Protein AF-0000000085049656 (afdb_homodimer)

Organism: Asticcacaulis excentricus (strain ATCC 15261 / DSM 4724 / KCTC 12464 / NCIMB 9791 / VKM B-1370 / CB 48) (NCBI:txid573065)

InterPro domains:
  IPR008928 Six-hairpin glycosidase superfamily [SSF48208] (228-615)
  IPR011613 GH15-like domain [PF00723] (245-608)
  IPR012341 Six-hairpin glycosidase-like superfamily [G3DSA:1.50.10.10] (244-614)
  IPR045582 Trehalase-like, N-terminal domain [PF19291] (28-179)

Foldseek 3Di:
DDDPPDPPPPPLPLPDPPPDDFLDAQLWAWAFALQWIFTAHQQGKTQFIAPPGLQHWTQQPQQQFLHHPPDPPGASIWDKAWVQWDDKGWADDPLASWIWMWTAHPVGWIKIKTKHFFWADDPNDTDGFSKIKIKIATDDDWIKIWTEDFTPEDNQPGTFDWDDDQFKIWGDYDVAIKMKGKPPGPVRHVVRDIDTDPGMMMIMIGHPDDDPDDRNVVSVVSVVRRRVVSNVVLVQWAAFPPPRRLLSLLLVVQSRQANQVQLAGFQFSDFQFAQDPLLQNTGGRNWHFLVLVLLSLVLRVNGVPCVSLQSNLSNLVLLLVVCPLHDRARIAGSVSHLDFDKDFDPSGCGRNSRDTTIGGHPSSVWDQLLSLLSSQVSQLVLLPDPPDPDRDDVVNLVSNVSSLVSLLVPQQPWTCYPVRADPDTFNFLLSLLSSLLSLQSSLVSCVSNVNNVSNVVSVVSSVVSLVQQCVFQQPEPPREGARGGNDHFDFLSSLCCVVSVSDALPDPRLVSNLVVQCVQADDVLAGAGGQDQGPRGGDQWGFLLSSLSNLLSCVSNVNLVSSVVSLVVLQVLARPHSAAAGTAGPVPRRGTHHPRGSSNSSSNSVSSVSNGDHPVVPD/DPDPPDPPPPPLPLPDQPPDDFLDAQLWAWAFALQWIFTAHQQGKTQFIAPPGLQHWTQQPQQQFLHHPPDPPGASIWDKAWVQWDDKGWADDPLASWIWMWTAHPVGWIKIKTKHFFWADDPNDTDGFSKIKIKIATDDDWIKIWTEDFTPEDNQPGTFDWDDDQFKIWGDYDVAIKMKGKPPGVVRHVVRDIDTDPGMMMIMIGHPDDDPDDRNVVRVVSVVRRRVVSNVVLVQWAAFPPPRRLLSLLLVVQSRQANQVQLAGFQFSDFQFFQDPLLQNTGGRNWHFLVLVLLSLVLRVNGVPCVSLQSNLSNLVLLLVVCPLHDRARIAGSVSHLDFDKDFDPSGCGRNSRDTTIGGHPSSVWDQLLSLLSSQVSQLVLLPDPVDPDRDDVVNLVSNVSSLVSLLVPQQPWTCYPVRAPPDTFNFLSSLLSSLLSLQSSLVSCVSNVNNVSNVVSVVSSVVSLVQQCVFQQPEPPREGARGGNDHFDFLSSLCCVVSVSDALPDPRLVRNLVVQCVQADDVLAGAGGQDQGPRGGDQWGFLLSSLSNLLSCVSNVNLVSSVVSLVVLQVLARPHSAAAGTAGPVPGRGTHHPRGSSNSSSNSVSSVSNGDHPVVPD

Sequence (1238 aa):
MPDQSSLVPVTATISAPRSGPLSHTLDLGLIGNGTVSALIDDRGNWVWACIPRFDGDPVFSNLLSGVAATEAKAQGVWAIDLIGLARAEQAYERNSAVLRTVLTDEKGAQLEILDFCPRFRHHERQYRPVAFCRLLRPLSGAPRIRVRLRPMRDYGTERAPHSFGSNHIRFMGIDTDLRLTTNCPVSHLLNERTFRVEEALAFFLGPDEPFSTGILQGVRDMYEQTDAYWKRWVRTLSLPLEWQEATIRAAIALKLCVYEETGAIVAAMTTSIPEAPDSGRNWDYRYCWIRDAYYVVQALTRLGAVDILENYLKYLRNIVDQAGEGPIQPVYGIGFGPELPETEATALAGYGGMGPVRVGNLAYIQRQHDVYGQIVLSSVHAFFDQRLLQPGTESDFRALERMGERALEVFDKPDAGLWEYRTLSNIHTYSALMCWAACDRLENAALALGLTHRAEVWRGHARTIRAAIESRAFCGEGGSFSACFDHAQLDASLLQMIDLRFITPDDPRHLATLAAVEAGLRRGEHMLRYAVPDDFGEPETAFNFCTFWLIEALHHAGRSDEARTLFEGMLKRRTAAGLLSEDTAYDDGQLWGNYPQTYSLVGIINCAGLLSRPWRDVRMPDQSSLVPVTATISAPRSGPLSHTLDLGLIGNGTVSALIDDRGNWVWACIPRFDGDPVFSNLLSGVAATEAKAQGVWAIDLIGLARAEQAYERNSAVLRTVLTDEKGAQLEILDFCPRFRHHERQYRPVAFCRLLRPLSGAPRIRVRLRPMRDYGTERAPHSFGSNHIRFMGIDTDLRLTTNCPVSHLLNERTFRVEEALAFFLGPDEPFSTGILQGVRDMYEQTDAYWKRWVRTLSLPLEWQEATIRAAIALKLCVYEETGAIVAAMTTSIPEAPDSGRNWDYRYCWIRDAYYVVQALTRLGAVDILENYLKYLRNIVDQAGEGPIQPVYGIGFGPELPETEATALAGYGGMGPVRVGNLAYIQRQHDVYGQIVLSSVHAFFDQRLLQPGTESDFRALERMGERALEVFDKPDAGLWEYRTLSNIHTYSALMCWAACDRLENAALALGLTHRAEVWRGHARTIRAAIESRAFCGEGGSFSACFDHAQLDASLLQMIDLRFITPDDPRHLATLAAVEAGLRRGEHMLRYAVPDDFGEPETAFNFCTFWLIEALHHAGRSDEARTLFEGMLKRRTAAGLLSEDTAYDDGQLWGNYPQTYSLVGIINCAGLLSRPWRDVR

Secondary structure (DSSP, 8-state):
-------------------SPPS--S--EEEE-SS-EEEE-TTS-EEEEEESSTTSEEEE-GGGTSS-TTSTT--S-EEEEETTEEEEEEEEPTTSS-EEEEEEETTS-EEEEEEE---EEETTEEE--S-EEEEEEEEES--EEEEEE--EETTTTEEPPEEE-SSEEEE--SS--EEEEESS-HHHHHTT--EE--S-EEEEEESSS--SS-HHHHHHHHHHHHHHHHHHHHTTS---SS-HHHHHHHHHHHHHTEETTTTEE-SBS-B---SSTT-----B--SEEHHHHHHHHHHHHHTT-HHHHHHHHHHHHHHHHHHTTSPPPSEE-TTS------EE-TT---BTTB---EES-GGGGS--THHHHHHHHHHHGGGT-TTSSS---HHHHHHHHHHHHHHHHHTTS-B-TTTT-SS--B-BHHHHHHHHHHHHHHHHHHHHTT-HHHHHHHHHHHHHHHHHHHHHT--STTS---SBTTB----GGGGGGTTTTSS-TT-HHHHHHHHHHHHHHEETTEE-S--S-BTTBS--EEEHHHHHHHHHHHHHTT-HHHHHHHHHHHHHTS-TTS---SEEETTT--EESSSSBHHHHHHHHHHHHHHSPPGGGT-/-------------------SPPS--S--EEEE-SS-EEEE-TTS-EEEEEESSTTSEEEE-GGGTSS-TTSTT--S-EEEEETTEEEEEEEEPTTSS-EEEEEEETTS-EEEEEEE---EEETTEEE--S-EEEEEEEEES--EEEEEE--EETTTTEEPPEEE-SSEEEE--SS--EEEEESS-HHHHHTT-EEE--S-EEEEEESSS--SS-HHHHHHHHHHHHHHHHHHHHTTS---SS-HHHHHHHHHHHHHTEETTTTEE-SBS-B---SSTT-----B--SEEHHHHHHHHHHHHHTT-HHHHHHHHHHHHHHHHHHTTSPPPSEE-TTS------EE-TT---BTTB---EES-GGGGS--THHHHHHHHHHHGGGT-TTSSS---HHHHHHHHHHHHHHHHHTTS-B-TTTT-SS--B-BHHHHHHHHHHHHHHHHHHHHTT-HHHHHHHHHHHHHHHHHHHHHT--STTS---SBTTB----GGGGGGTTTTSS-TT-HHHHHHHHHHHHHHEETTEE-S--S-BTTBS--EEEHHHHHHHHHHHHHTT-HHHHHHHHHHHHHTS-TTS---SEEETTT--EESSSSBHHHHHHHHHHHHHHSPPGGGT-

Nearest PDB structures (foldseek):
  4rhh-assembly1_B  TM=5.481E-01  e=5.666E-09  Geobacillus stearothermophilus
  8iwd-assembly1_A  TM=5.176E-01  e=1.170E-08  Aspergillus niger
  8iwf-assembly1_A  TM=5.159E-01  e=8.905E-08  Aspergillus niger
  4c1p-assembly1_A  TM=5.338E-01  e=4.986E-08  Parageobacillus thermoglucosidasius
  8qme-assembly1_B  TM=5.327E-01  e=5.764E-08  Geobacillus stearothermophilus

Solvent-accessible surface area (backbone atoms only — not comparable to full-atom values): 61835 Å² total; per-residue (Å²): 132,84,81,77,78,76,76,75,75,79,73,74,75,77,74,75,86,73,86,63,82,60,42,62,75,83,50,42,38,71,29,33,42,23,35,27,44,37,33,24,38,65,73,51,34,31,26,34,29,25,45,73,29,60,68,40,45,27,28,19,34,17,59,30,46,40,43,31,80,86,42,87,82,44,53,11,29,43,35,64,43,53,64,57,65,64,45,63,47,62,46,59,44,85,64,34,54,38,37,37,31,39,40,26,26,75,85,61,22,21,38,36,37,40,37,33,24,47,29,37,81,49,93,93,33,81,43,39,58,62,40,41,37,41,40,37,36,60,74,33,74,64,35,37,34,28,40,45,76,37,47,18,23,73,45,48,62,40,72,35,55,69,51,72,57,85,40,31,40,36,34,48,44,85,90,51,56,38,18,36,40,34,77,51,64,44,67,37,48,79,64,47,39,74,47,71,41,87,58,70,38,27,40,39,41,20,55,82,59,85,74,91,55,60,54,58,59,47,51,49,51,39,48,53,41,26,46,50,39,32,36,56,53,51,34,30,41,53,73,45,60,40,63,44,67,59,37,50,47,28,50,54,52,50,54,47,36,25,36,60,91,45,23,28,29,32,43,16,68,29,54,10,30,34,44,38,92,79,51,61,51,22,56,35,30,37,29,21,31,48,60,58,37,35,51,45,42,52,44,38,42,69,23,26,42,47,68,59,42,54,37,30,50,53,31,48,52,52,52,52,60,70,36,60,92,50,78,69,52,37,33,31,39,55,85,68,38,67,77,37,71,64,45,69,38,80,61,22,38,6,41,56,48,36,38,59,25,34,43,39,37,66,58,30,78,42,49,31,55,32,43,35,11,35,54,38,58,63,50,44,52,35,53,65,45,84,52,48,94,70,59,54,45,71,69,56,49,55,58,45,45,52,39,34,51,49,16,69,72,42,37,85,43,63,25,28,48,98,80,57,44,87,84,52,68,43,35,33,35,60,29,27,49,25,16,26,43,18,22,47,37,49,17,50,40,23,51,67,71,67,34,59,68,59,17,52,51,27,45,52,52,19,51,52,45,48,52,48,46,61,65,33,15,53,58,19,77,86,58,7,60,16,41,22,52,80,42,71,40,72,38,47,64,68,59,47,39,49,81,65,63,74,46,53,62,84,36,65,50,50,51,32,28,51,51,50,43,48,71,66,29,46,51,90,86,36,19,27,55,47,64,70,64,51,101,74,44,64,75,74,39,21,38,40,41,38,28,38,44,48,32,50,46,32,38,58,64,70,40,44,69,62,20,51,53,48,49,54,52,55,61,67,62,32,34,89,66,54,44,40,30,37,17,31,26,73,88,79,58,49,73,21,25,31,40,55,15,44,58,30,37,33,30,50,42,50,46,35,56,71,70,32,58,63,59,70,79,66,95,130,82,80,79,78,78,79,75,74,78,72,73,76,78,72,76,86,73,85,66,83,61,42,62,73,82,51,42,37,71,31,33,40,22,35,28,43,38,34,23,39,65,71,51,33,32,25,35,29,25,45,71,29,59,68,40,46,26,28,19,34,18,57,30,46,39,44,30,80,88,42,88,82,44,52,10,30,44,34,65,44,54,63,58,62,66,45,61,45,63,45,62,44,85,64,35,55,39,36,37,29,41,40,26,26,74,87,62,24,20,37,37,38,40,37,34,23,48,29,36,80,50,93,94,34,82,42,40,60,61,39,42,36,40,41,38,36,60,75,33,74,66,35,36,35,27,40,46,78,36,49,20,22,72,45,49,62,40,72,35,53,68,51,71,59,84,41,34,40,36,35,50,44,86,89,52,56,38,18,36,40,34,77,52,62,44,67,38,48,78,64,47,38,75,46,71,40,86,56,70,38,25,40,38,41,18,55,81,60,85,74,92,53,60,56,58,60,47,49,51,50,39,48,54,42,24,46,48,39,31,38,54,54,51,34,30,42,52,72,45,58,39,63,45,67,59,36,50,48,27,50,54,51,51,53,47,37,25,37,59,90,44,23,28,31,34,40,15,67,28,53,9,29,32,44,39,91,80,50,61,52,22,55,35,31,37,29,21,32,48,61,57,37,36,51,43,42,53,44,39,42,70,25,27,43,48,67,59,43,54,35,28,50,52,31,48,52,50,53,52,60,71,35,60,90,51,77,70,52,38,33,33,40,55,86,67,40,66,77,36,72,64,45,70,39,80,61,22,38,6,40,56,48,35,38,59,26,34,43,40,38,67,60,31,79,43,50,32,56,32,44,36,11,34,54,39,58,62,51,42,51,36,54,66,44,84,52,48,94,70,58,54,45,71,67,55,48,55,58,46,47,54,39,34,51,49,18,68,71,41,35,86,42,64,26,26,48,96,82,56,44,87,86,52,69,44,34,32,36,58,28,28,50,25,16,26,42,17,20,48,37,47,18,49,40,24,50,66,71,67,34,59,68,58,17,51,52,24,44,51,53,19,51,53,47,47,52,49,46,61,65,32,16,51,58,18,77,86,56,6,59,16,42,23,51,80,42,71,42,71,38,47,65,68,59,48,38,48,82,64,62,72,46,54,60,83,35,65,51,49,52,32,27,52,51,51,43,47,72,66,28,46,52,90,86,36,18,26,56,47,64,69,62,51,101,73,44,65,73,72,37,20,37,40,39,39,27,37,44,48,32,50,47,32,38,56,63,69,40,43,70,61,19,50,52,48,48,54,52,54,61,68,62,31,33,90,64,55,45,40,30,38,18,30,26,75,89,79,56,49,72,22,25,32,41,56,13,43,58,30,36,30,31,51,43,50,46,35,57,70,69,31,60,64,61,71,79,65,95

Radius of gyration: 33.69 Å; Cα contacts (8 Å, |Δi|>4): 2872; chains: 2; bounding box: 72×107×88 Å

Structure (mmCIF, N/CA/C/O backbone):
data_AF-0000000085049656-model_v1
#
loop_
_entity.id
_entity.type
_entity.pdbx_description
1 polymer 'Glycoside hydrolase 15-related protein'
#
loop_
_atom_site.group_PDB
_atom_site.id
_atom_site.type_symbol
_atom_site.label_atom_id
_atom_site.label_alt_id
_atom_site.label_comp_id
_atom_site.label_asym_id
_atom_site.label_entity_id
_atom_site.label_seq_id
_atom_site.pdbx_PDB_ins_code
_atom_site.Cartn_x
_atom_site.Cartn_y
_atom_site.Cartn_z
_atom_site.occupancy
_atom_site.B_iso_or_equiv
_atom_site.auth_seq_id
_atom_site.auth_comp_id
_atom_site.auth_asym_id
_atom_site.auth_atom_id
_atom_site.pdbx_PDB_model_num
ATOM 1 N N . MET A 1 1 ? 35.531 50.719 27.312 1 26.72 1 MET A N 1
ATOM 2 C CA . MET A 1 1 ? 34.281 50.656 28.078 1 26.72 1 MET A CA 1
ATOM 3 C C . MET A 1 1 ? 33.094 50.312 27.156 1 26.72 1 MET A C 1
ATOM 5 O O . MET A 1 1 ? 32.688 51.156 26.344 1 26.72 1 MET A O 1
ATOM 9 N N . PRO A 1 2 ? 32.938 49.062 26.703 1 30.05 2 PRO A N 1
ATOM 10 C CA . PRO A 1 2 ? 32.125 48.625 25.578 1 30.05 2 PRO A CA 1
ATOM 11 C C . PRO A 1 2 ? 30.625 48.938 25.797 1 30.05 2 PRO A C 1
ATOM 13 O O . PRO A 1 2 ? 30.172 49.031 26.938 1 30.05 2 PRO A O 1
ATOM 16 N N . ASP A 1 3 ? 30.047 49.75 24.906 1 27.59 3 ASP A N 1
ATOM 17 C CA . ASP A 1 3 ? 28.703 50.344 24.844 1 27.59 3 ASP A CA 1
ATOM 18 C C . ASP A 1 3 ? 27.625 49.25 24.984 1 27.59 3 ASP A C 1
ATOM 20 O O . ASP A 1 3 ? 27.703 48.219 24.328 1 27.59 3 ASP A O 1
ATOM 24 N N . GLN A 1 4 ? 27.031 49.062 26.188 1 26.34 4 GLN A N 1
ATOM 25 C CA . GLN A 1 4 ? 25.984 48.219 26.719 1 26.34 4 GLN A CA 1
ATOM 26 C C . GLN A 1 4 ? 24.719 48.312 25.875 1 26.34 4 GLN A C 1
ATOM 28 O O . GLN A 1 4 ? 24.031 49.344 25.922 1 26.34 4 GLN A O 1
ATOM 33 N N . SER A 1 5 ? 24.766 47.906 24.609 1 27.94 5 SER A N 1
ATOM 34 C CA . SER A 1 5 ? 23.625 47.969 23.703 1 27.94 5 SER A CA 1
ATOM 35 C C . SER A 1 5 ? 22.344 47.469 24.359 1 27.94 5 SER A C 1
ATOM 37 O O . SER A 1 5 ? 22.359 46.438 25.031 1 27.94 5 SER A O 1
ATOM 39 N N . SER A 1 6 ? 21.406 48.375 24.703 1 27.97 6 SER A N 1
ATOM 40 C CA . SER A 1 6 ? 20.109 48.375 25.391 1 27.97 6 SER A CA 1
ATOM 41 C C . SER A 1 6 ? 19.172 47.344 24.797 1 27.97 6 SER A C 1
ATOM 43 O O . SER A 1 6 ? 18.938 47.312 23.594 1 27.97 6 SER A O 1
ATOM 45 N N . LEU A 1 7 ? 19.125 46.156 25.234 1 26.3 7 LEU A N 1
ATOM 46 C CA . LEU A 1 7 ? 18.125 45.125 24.938 1 26.3 7 LEU A CA 1
ATOM 47 C C . LEU A 1 7 ? 16.719 45.719 25.062 1 26.3 7 LEU A C 1
ATOM 49 O O . LEU A 1 7 ? 16.359 46.25 26.109 1 26.3 7 LEU A O 1
ATOM 53 N N . VAL A 1 8 ? 16.219 46.25 23.984 1 33.16 8 VAL A N 1
ATOM 54 C CA . VAL A 1 8 ? 14.859 46.75 23.906 1 33.16 8 VAL A CA 1
ATOM 55 C C . VAL A 1 8 ? 13.891 45.781 24.531 1 33.16 8 VAL A C 1
ATOM 57 O O . VAL A 1 8 ? 13.844 44.594 24.156 1 33.16 8 VAL A O 1
ATOM 60 N N . PRO A 1 9 ? 13.508 46.062 25.781 1 29.67 9 PRO A N 1
ATOM 61 C CA . PRO A 1 9 ? 12.508 45.188 26.406 1 29.67 9 PRO A CA 1
ATOM 62 C C . PRO A 1 9 ? 11.258 45 25.547 1 29.67 9 PRO A C 1
ATOM 64 O O . PRO A 1 9 ? 10.742 45.969 25 1 29.67 9 PRO A O 1
ATOM 67 N N . VAL A 1 10 ? 11.023 43.969 24.828 1 35.69 10 VAL A N 1
ATOM 68 C CA . VAL A 1 10 ? 9.781 43.688 24.109 1 35.69 10 VAL A CA 1
ATOM 69 C C . VAL A 1 10 ? 8.609 43.688 25.094 1 35.69 10 VAL A C 1
ATOM 71 O O . VAL A 1 10 ? 8.523 42.844 25.984 1 35.69 10 VAL A O 1
ATOM 74 N N . THR A 1 11 ? 8.258 44.938 25.547 1 30.41 11 THR A N 1
ATOM 75 C CA . THR A 1 11 ? 7.031 45.031 26.328 1 30.41 11 THR A CA 1
ATOM 76 C C . THR A 1 11 ? 5.859 44.375 25.594 1 30.41 11 THR A C 1
ATOM 78 O O . THR A 1 11 ? 5.5 44.812 24.5 1 30.41 11 THR A O 1
ATOM 81 N N . ALA A 1 12 ? 5.566 43.188 25.797 1 38.41 12 ALA A N 1
ATOM 82 C CA . ALA A 1 12 ? 4.336 42.531 25.359 1 38.41 12 ALA A CA 1
ATOM 83 C C . ALA A 1 12 ? 3.107 43.281 25.859 1 38.41 12 ALA A C 1
ATOM 85 O O . ALA A 1 12 ? 2.846 43.344 27.062 1 38.41 12 ALA A O 1
ATOM 86 N N . THR A 1 13 ? 2.822 44.406 25.25 1 31.75 13 THR A N 1
ATOM 87 C CA . THR A 1 13 ? 1.528 45 25.562 1 31.75 13 THR A CA 1
ATOM 88 C C . THR A 1 13 ? 0.443 43.938 25.625 1 31.75 13 THR A C 1
ATOM 90 O O . THR A 1 13 ? 0.224 43.219 24.641 1 31.75 13 THR A O 1
ATOM 93 N N . ILE A 1 14 ? 0.17 43.469 26.781 1 35.16 14 ILE A N 1
ATOM 94 C CA . ILE A 1 14 ? -0.945 42.594 27.125 1 35.16 14 ILE A CA 1
ATOM 95 C C . ILE A 1 14 ? -2.256 43.219 26.641 1 35.16 14 ILE A C 1
ATOM 97 O O . ILE A 1 14 ? -2.68 44.25 27.141 1 35.16 14 ILE A O 1
ATOM 101 N N . SER A 1 15 ? -2.59 43.219 25.375 1 33.72 15 SER A N 1
ATOM 102 C CA . SER A 1 15 ? -3.902 43.688 24.969 1 33.72 15 SER A CA 1
ATOM 103 C C . SER A 1 15 ? -5.016 43.062 25.781 1 33.72 15 SER A C 1
ATOM 105 O O . SER A 1 15 ? -4.848 41.938 26.281 1 33.72 15 SER A O 1
ATOM 107 N N . ALA A 1 16 ? -6.117 43.781 26.188 1 39.69 16 ALA A N 1
ATOM 108 C CA . ALA A 1 16 ? -7.34 43.5 26.938 1 39.69 16 ALA A CA 1
ATOM 109 C C . ALA A 1 16 ? -8.008 42.219 26.438 1 39.69 16 ALA A C 1
ATOM 111 O O . ALA A 1 16 ? -8.047 41.969 25.234 1 39.69 16 ALA A O 1
ATOM 112 N N . PRO A 1 17 ? -8.391 41.312 27.359 1 40.69 17 PRO A N 1
ATOM 113 C CA . PRO A 1 17 ? -9.148 40.125 27.016 1 40.69 17 PRO A CA 1
ATOM 114 C C . PRO A 1 17 ? -10.383 40.438 26.172 1 40.69 17 PRO A C 1
ATOM 116 O O . PRO A 1 17 ? -11.227 41.25 26.562 1 40.69 17 PRO A O 1
ATOM 119 N N . ARG A 1 18 ? -10.414 40.531 24.891 1 45.34 18 ARG A N 1
ATOM 120 C CA . ARG A 1 18 ? -11.586 40.812 24.062 1 45.34 18 ARG A CA 1
ATOM 121 C C . ARG A 1 18 ? -12.664 39.75 24.25 1 45.34 18 ARG A C 1
ATOM 123 O O . ARG A 1 18 ? -12.383 38.562 24.156 1 45.34 18 ARG A O 1
ATOM 130 N N . SER A 1 19 ? -13.633 39.938 25.031 1 46.5 19 SER A N 1
ATOM 131 C CA . SER A 1 19 ? -14.828 39.156 25.359 1 46.5 19 SER A CA 1
ATOM 132 C C . SER A 1 19 ? -15.617 38.812 24.094 1 46.5 19 SER A C 1
ATOM 134 O O . SER A 1 19 ? -16.688 38.219 24.172 1 46.5 19 SER A O 1
ATOM 136 N N . GLY A 1 20 ? -15.312 39.25 22.938 1 51.38 20 GLY A N 1
ATOM 137 C CA . GLY A 1 20 ? -16.25 38.969 21.859 1 51.38 20 GLY A CA 1
ATOM 138 C C . GLY A 1 20 ? -16.016 37.656 21.156 1 51.38 20 GLY A C 1
ATOM 139 O O . GLY A 1 20 ? -14.984 37 21.359 1 51.38 20 GLY A O 1
ATOM 140 N N . PRO A 1 21 ? -17.125 37.125 20.469 1 64.38 21 PRO A N 1
ATOM 141 C CA . PRO A 1 21 ? -17.016 35.875 19.734 1 64.38 21 PRO A CA 1
ATOM 142 C C . PRO A 1 21 ? -15.93 35.906 18.656 1 64.38 21 PRO A C 1
ATOM 144 O O . PRO A 1 21 ? -15.633 36.969 18.094 1 64.38 21 PRO A O 1
ATOM 147 N N . LEU A 1 22 ? -15.094 34.844 18.609 1 73.12 22 LEU A N 1
ATOM 148 C CA . LEU A 1 22 ? -14.055 34.688 17.594 1 73.12 22 LEU A CA 1
ATOM 149 C C . LEU A 1 22 ? -14.641 34.844 16.188 1 73.12 22 LEU A C 1
ATOM 151 O O . LEU A 1 22 ? -15.719 34.312 15.906 1 73.12 22 LEU A O 1
ATOM 155 N N . SER A 1 23 ? -14.016 35.625 15.422 1 78.06 23 SER A N 1
ATOM 156 C CA . SER A 1 23 ? -14.43 35.812 14.039 1 78.06 23 SER A CA 1
ATOM 157 C C . SER A 1 23 ? -14.414 34.5 13.273 1 78.06 23 SER A C 1
ATOM 159 O O . SER A 1 23 ? -15.148 34.344 12.297 1 78.06 23 SER A O 1
ATOM 161 N N . HIS A 1 24 ? -13.57 33.625 13.688 1 84.06 24 HIS A N 1
ATOM 162 C CA . HIS A 1 24 ? -13.414 32.312 13.055 1 84.06 24 HIS A CA 1
ATOM 163 C C . HIS A 1 24 ? -13.219 31.219 14.094 1 84.06 24 HIS A C 1
ATOM 165 O O . HIS A 1 24 ? -12.898 31.5 15.25 1 84.06 24 HIS A O 1
ATOM 171 N N . THR A 1 25 ? -13.547 30 13.648 1 90.19 25 THR A N 1
ATOM 172 C CA . THR A 1 25 ? -13.094 28.812 14.375 1 90.19 25 THR A CA 1
ATOM 173 C C . THR A 1 25 ? -12.156 27.984 13.508 1 90.19 25 THR A C 1
ATOM 175 O O . THR A 1 25 ? -11.984 28.266 12.32 1 90.19 25 THR A O 1
ATOM 178 N N . LEU A 1 26 ? -11.531 27.047 14.125 1 95.75 26 LEU A N 1
ATOM 179 C CA . LEU A 1 26 ? -10.617 26.188 13.383 1 95.75 26 LEU A CA 1
ATOM 180 C C . LEU A 1 26 ? -11.367 25.016 12.758 1 95.75 26 LEU A C 1
ATOM 182 O O . LEU A 1 26 ? -10.75 24.078 12.242 1 95.75 26 LEU A O 1
ATOM 186 N N . ASP A 1 27 ? -12.711 25.078 12.82 1 96.56 27 ASP A N 1
ATOM 187 C CA . ASP A 1 27 ? -13.508 24.109 12.07 1 96.56 27 ASP A CA 1
ATOM 188 C C . ASP A 1 27 ? -13.453 24.391 10.578 1 96.56 27 ASP A C 1
ATOM 190 O O . ASP A 1 27 ? -14.398 24.938 10.008 1 96.56 27 ASP A O 1
ATOM 194 N N . LEU A 1 28 ? -12.352 24.047 10.039 1 98.44 28 LEU A N 1
ATOM 195 C CA . LEU A 1 28 ? -12.039 24.359 8.648 1 98.44 28 LEU A CA 1
ATOM 196 C C . LEU A 1 28 ? -11.688 23.078 7.883 1 98.44 28 LEU A C 1
ATOM 198 O O . LEU A 1 28 ? -10.992 22.203 8.406 1 98.44 28 LEU A O 1
ATOM 202 N N . GLY A 1 29 ? -12.227 22.938 6.652 1 98.69 29 GLY A N 1
ATOM 203 C CA . GLY A 1 29 ? -11.812 21.875 5.754 1 98.69 29 GLY A CA 1
ATOM 204 C C . GLY A 1 29 ? -10.555 22.219 4.973 1 98.69 29 GLY A C 1
ATOM 205 O O . GLY A 1 29 ? -10.359 23.359 4.57 1 98.69 29 GLY A O 1
ATOM 206 N N . LEU A 1 30 ? -9.727 21.219 4.727 1 98.88 30 LEU A N 1
ATOM 207 C CA . LEU A 1 30 ? -8.484 21.391 3.982 1 98.88 30 LEU A CA 1
ATOM 208 C C . LEU A 1 30 ? -8.586 20.75 2.6 1 98.88 30 LEU A C 1
ATOM 210 O O . LEU A 1 30 ? -8.969 19.578 2.475 1 98.88 30 LEU A O 1
ATOM 214 N N . ILE A 1 31 ? -8.328 21.516 1.558 1 98.88 31 ILE A N 1
ATOM 215 C CA . ILE A 1 31 ? -8.109 20.938 0.23 1 98.88 31 ILE A CA 1
ATOM 216 C C . ILE A 1 31 ? -6.699 21.281 -0.251 1 98.88 31 ILE A C 1
ATOM 218 O O . ILE A 1 31 ? -6.047 22.172 0.294 1 98.88 31 ILE A O 1
ATOM 222 N N . GLY A 1 32 ? -6.219 20.516 -1.209 1 98.75 32 GLY A N 1
ATOM 223 C CA . GLY A 1 32 ? -4.887 20.75 -1.746 1 98.75 32 GLY A CA 1
ATOM 224 C C . GLY A 1 32 ? -4.465 19.703 -2.762 1 98.75 32 GLY A C 1
ATOM 225 O O . GLY A 1 32 ? -5.234 18.797 -3.084 1 98.75 32 GLY A O 1
ATOM 226 N N . ASN A 1 33 ? -3.219 19.922 -3.32 1 98.38 33 ASN A N 1
ATOM 227 C CA . ASN A 1 33 ? -2.732 18.984 -4.32 1 98.38 33 ASN A CA 1
ATOM 228 C C . ASN A 1 33 ? -1.222 18.797 -4.223 1 98.38 33 ASN A C 1
ATOM 230 O O . ASN A 1 33 ? -0.591 18.297 -5.16 1 98.38 33 ASN A O 1
ATOM 234 N N . GLY A 1 34 ? -0.638 19.266 -3.064 1 97.69 34 GLY A N 1
ATOM 235 C CA . GLY A 1 34 ? 0.796 19.125 -2.869 1 97.69 34 GLY A CA 1
ATOM 236 C C . GLY A 1 34 ? 1.587 20.312 -3.377 1 97.69 34 GLY A C 1
ATOM 237 O O . GLY A 1 34 ? 2.814 20.344 -3.262 1 97.69 34 GLY A O 1
ATOM 238 N N . THR A 1 35 ? 0.921 21.281 -3.947 1 97.88 35 THR A N 1
ATOM 239 C CA . THR A 1 35 ? 1.514 22.531 -4.418 1 97.88 35 THR A CA 1
ATOM 240 C C . THR A 1 35 ? 0.879 23.734 -3.717 1 97.88 35 THR A C 1
ATOM 242 O O . THR A 1 35 ? 1.583 24.625 -3.242 1 97.88 35 THR A O 1
ATOM 245 N N . VAL A 1 36 ? -0.412 23.688 -3.666 1 98.19 36 VAL A N 1
ATOM 246 C CA . VAL A 1 36 ? -1.188 24.719 -2.979 1 98.19 36 VAL A CA 1
ATOM 247 C C . VAL A 1 36 ? -2.26 24.062 -2.113 1 98.19 36 VAL A C 1
ATOM 249 O O . VAL A 1 36 ? -2.543 22.875 -2.258 1 98.19 36 VAL A O 1
ATOM 252 N N . SER A 1 37 ? -2.805 24.812 -1.235 1 98.56 37 SER A N 1
ATOM 253 C CA . SER A 1 37 ? -3.896 24.359 -0.379 1 98.56 37 SER A CA 1
ATOM 254 C C . SER A 1 37 ? -4.809 25.516 0.009 1 98.56 37 SER A C 1
ATOM 256 O O . SER A 1 37 ? -4.477 26.688 -0.216 1 98.56 37 SER A O 1
ATOM 258 N N . ALA A 1 38 ? -5.949 25.156 0.515 1 98.81 38 ALA A N 1
ATOM 259 C CA . ALA A 1 38 ? -6.883 26.156 1.033 1 98.81 38 ALA A CA 1
ATOM 260 C C . ALA A 1 38 ? -7.648 25.609 2.24 1 98.81 38 ALA A C 1
ATOM 262 O O . ALA A 1 38 ? -7.832 24.406 2.375 1 98.81 38 ALA A O 1
ATOM 263 N N . LEU A 1 39 ? -8.031 26.484 3.076 1 98.88 39 LEU A N 1
ATOM 264 C CA . LEU A 1 39 ? -8.891 26.188 4.215 1 98.88 39 LEU A CA 1
ATOM 265 C C . LEU A 1 39 ? -10.273 26.797 4.031 1 98.88 39 LEU A C 1
ATOM 267 O O . LEU A 1 39 ? -10.383 27.984 3.686 1 98.88 39 LEU A O 1
ATOM 271 N N . ILE A 1 40 ? -11.281 25.969 4.258 1 98.81 40 ILE A N 1
ATOM 272 C CA . ILE A 1 40 ? -12.656 26.344 3.943 1 98.81 40 ILE A CA 1
ATOM 273 C C . ILE A 1 40 ? -13.539 26.141 5.172 1 98.81 40 ILE A C 1
ATOM 275 O O . ILE A 1 40 ? -13.508 25.078 5.797 1 98.81 40 ILE A O 1
ATOM 279 N N . ASP A 1 41 ? -14.359 27.141 5.523 1 98 41 ASP A N 1
ATOM 280 C CA . ASP A 1 41 ? -15.188 27.016 6.715 1 98 41 ASP A CA 1
ATOM 281 C C . ASP A 1 41 ? -16.469 26.219 6.41 1 98 41 ASP A C 1
ATOM 283 O O . ASP A 1 41 ? -16.625 25.688 5.312 1 98 41 ASP A O 1
ATOM 287 N N . ASP A 1 42 ? -17.391 26.062 7.348 1 96.56 42 ASP A N 1
ATOM 288 C CA . ASP A 1 42 ? -18.531 25.156 7.273 1 96.56 42 ASP A CA 1
ATOM 289 C C . ASP A 1 42 ? -19.578 25.656 6.281 1 96.56 42 ASP A C 1
ATOM 291 O O . ASP A 1 42 ? -20.484 24.922 5.891 1 96.56 42 ASP A O 1
ATOM 295 N N . ARG A 1 43 ? -19.422 26.906 5.785 1 96.56 43 ARG A N 1
ATOM 296 C CA . ARG A 1 43 ? -20.359 27.453 4.812 1 96.56 43 ARG A CA 1
ATOM 297 C C . ARG A 1 43 ? -19.75 27.516 3.422 1 96.56 43 ARG A C 1
ATOM 299 O O . ARG A 1 43 ? -20.344 28.047 2.488 1 96.56 43 ARG A O 1
ATOM 306 N N . GLY A 1 44 ? -18.547 27.047 3.35 1 98.06 44 GLY A N 1
ATOM 307 C CA . GLY A 1 44 ? -17.891 27.016 2.053 1 98.06 44 GLY A CA 1
ATOM 308 C C . GLY A 1 44 ? -17.062 28.25 1.767 1 98.06 44 GLY A C 1
ATOM 309 O O . GLY A 1 44 ? -16.641 28.484 0.628 1 98.06 44 GLY A O 1
ATOM 310 N N . ASN A 1 45 ? -16.859 29.125 2.727 1 98.44 45 ASN A N 1
ATOM 311 C CA . ASN A 1 45 ? -16.016 30.312 2.545 1 98.44 45 ASN A CA 1
ATOM 312 C C . ASN A 1 45 ? -14.539 29.953 2.617 1 98.44 45 ASN A C 1
ATOM 314 O O . ASN A 1 45 ? -14.086 29.344 3.588 1 98.44 45 ASN A O 1
ATOM 318 N N . TRP A 1 46 ? -13.812 30.281 1.561 1 98.69 46 TRP A N 1
ATOM 319 C CA . TRP A 1 46 ? -12.359 30.172 1.628 1 98.69 46 TRP A CA 1
ATOM 320 C C . TRP A 1 46 ? -11.773 31.297 2.492 1 98.69 46 TRP A C 1
ATOM 322 O O . TRP A 1 46 ? -11.961 32.469 2.199 1 98.69 46 TRP A O 1
ATOM 332 N N . VAL A 1 47 ? -10.992 30.891 3.529 1 98.62 47 VAL A N 1
ATOM 333 C CA . VAL A 1 47 ? -10.547 31.922 4.461 1 98.62 47 VAL A CA 1
ATOM 334 C C . VAL A 1 47 ? -9.023 31.938 4.527 1 98.62 47 VAL A C 1
ATOM 336 O O . VAL A 1 47 ? -8.43 32.875 5.102 1 98.62 47 VAL A O 1
ATOM 339 N N . TRP A 1 48 ? -8.414 30.969 3.906 1 98.75 48 TRP A N 1
ATOM 340 C CA . TRP A 1 48 ? -6.957 30.922 3.891 1 98.75 48 TRP A CA 1
ATOM 341 C C . TRP A 1 48 ? -6.449 30.172 2.662 1 98.75 48 TRP A C 1
ATOM 343 O O . TRP A 1 48 ? -6.887 29.047 2.391 1 98.75 48 TRP A O 1
ATOM 353 N N . ALA A 1 49 ? -5.555 30.75 1.902 1 98.62 49 ALA A N 1
ATOM 354 C CA . ALA A 1 49 ? -4.84 30.109 0.796 1 98.62 49 ALA A CA 1
ATOM 355 C C . ALA A 1 49 ? -3.619 30.938 0.392 1 98.62 49 ALA A C 1
ATOM 357 O O . ALA A 1 49 ? -3.709 32.156 0.223 1 98.62 49 ALA A O 1
ATOM 358 N N . CYS A 1 50 ? -2.51 30.297 0.242 1 98.12 50 CYS A N 1
ATOM 359 C CA . CYS A 1 50 ? -1.277 30.969 -0.168 1 98.12 50 CYS A CA 1
ATOM 360 C C . CYS A 1 50 ? -0.864 30.531 -1.569 1 98.12 50 CYS A C 1
ATOM 362 O O . CYS A 1 50 ? -1.137 29.406 -1.979 1 98.12 50 CYS A O 1
ATOM 364 N N . ILE A 1 51 ? -0.259 31.406 -2.318 1 96.88 51 ILE A N 1
ATOM 365 C CA . ILE A 1 51 ? 0.327 31.109 -3.621 1 96.88 51 ILE A CA 1
ATOM 366 C C . ILE A 1 51 ? 1.7 31.781 -3.73 1 96.88 51 ILE A C 1
ATOM 368 O O . ILE A 1 51 ? 1.969 32.781 -3.066 1 96.88 51 ILE A O 1
ATOM 372 N N . PRO A 1 52 ? 2.627 31.266 -4.469 1 96.56 52 PRO A N 1
ATOM 373 C CA . PRO A 1 52 ? 2.463 30.078 -5.312 1 96.56 52 PRO A CA 1
ATOM 374 C C . PRO A 1 52 ? 2.666 28.781 -4.547 1 96.56 52 PRO A C 1
ATOM 376 O O . PRO A 1 52 ? 2.469 27.703 -5.102 1 96.56 52 PRO A O 1
ATOM 379 N N . ARG A 1 53 ? 3.102 28.906 -3.301 1 96.56 53 ARG A N 1
ATOM 380 C CA . ARG A 1 53 ? 3.371 27.75 -2.445 1 96.56 53 ARG A CA 1
ATOM 381 C C . ARG A 1 53 ? 2.664 27.891 -1.102 1 96.56 53 ARG A C 1
ATOM 383 O O . ARG A 1 53 ? 1.953 28.875 -0.866 1 96.56 53 ARG A O 1
ATOM 390 N N . PHE A 1 54 ? 2.898 26.922 -0.261 1 97.38 54 PHE A N 1
ATOM 391 C CA . PHE A 1 54 ? 2.312 26.922 1.074 1 97.38 54 PHE A CA 1
ATOM 392 C C . PHE A 1 54 ? 2.785 28.141 1.867 1 97.38 54 PHE A C 1
ATOM 394 O O . PHE A 1 54 ? 2.027 28.703 2.66 1 97.38 54 PHE A O 1
ATOM 401 N N . ASP A 1 55 ? 4.055 28.516 1.634 1 96.38 55 ASP A N 1
ATOM 402 C CA . ASP A 1 55 ? 4.664 29.578 2.41 1 96.38 55 ASP A CA 1
ATOM 403 C C . ASP A 1 55 ? 4.656 30.891 1.632 1 96.38 55 ASP A C 1
ATOM 405 O O . ASP A 1 55 ? 5.426 31.812 1.938 1 96.38 55 ASP A O 1
ATOM 409 N N . GLY A 1 56 ? 3.871 30.969 0.651 1 96.75 56 GLY A N 1
ATOM 410 C CA . GLY A 1 56 ? 3.768 32.188 -0.131 1 96.75 56 GLY A CA 1
ATOM 411 C C . GLY A 1 56 ? 2.787 33.188 0.453 1 96.75 56 GLY A C 1
ATOM 412 O O . GLY A 1 56 ? 2.441 33.125 1.634 1 96.75 56 GLY A O 1
ATOM 413 N N . ASP A 1 57 ? 2.436 34.188 -0.417 1 97.62 57 ASP A N 1
ATOM 414 C CA . ASP A 1 57 ? 1.503 35.25 -0.032 1 97.62 57 ASP A CA 1
ATOM 415 C C . ASP A 1 57 ? 0.082 34.719 0.104 1 97.62 57 ASP A C 1
ATOM 417 O O . ASP A 1 57 ? -0.39 33.969 -0.763 1 97.62 57 ASP A O 1
ATOM 421 N N . PRO A 1 58 ? -0.567 34.969 1.24 1 97.88 58 PRO A N 1
ATOM 422 C CA . PRO A 1 58 ? -1.949 34.5 1.391 1 97.88 58 PRO A CA 1
ATOM 423 C C . PRO A 1 58 ? -2.939 35.312 0.573 1 97.88 58 PRO A C 1
ATOM 425 O O . PRO A 1 58 ? -3.383 36.375 1.021 1 97.88 58 PRO A O 1
ATOM 428 N N . VAL A 1 59 ? -3.314 34.812 -0.528 1 97.88 59 VAL A N 1
ATOM 429 C CA . VAL A 1 59 ? -4.25 35.5 -1.401 1 97.88 59 VAL A CA 1
ATOM 430 C C . VAL A 1 59 ? -5.633 35.531 -0.755 1 97.88 59 VAL A C 1
ATOM 432 O O . VAL A 1 59 ? -6.41 36.469 -0.98 1 97.88 59 VAL A O 1
ATOM 435 N N . PHE A 1 60 ? -6.016 34.531 -0.05 1 98.56 60 PHE A N 1
ATOM 436 C CA . PHE A 1 60 ? -7.148 34.562 0.869 1 98.56 60 PHE A CA 1
ATOM 437 C C . PHE A 1 60 ? -6.668 34.562 2.316 1 98.56 60 PHE A C 1
ATOM 439 O O . PHE A 1 60 ? -6.355 33.5 2.879 1 98.56 60 PHE A O 1
ATOM 446 N N . SER A 1 61 ? -6.734 35.719 2.986 1 98.31 61 SER A N 1
ATOM 447 C CA . SER A 1 61 ? -6.078 35.906 4.273 1 98.31 61 SER A CA 1
ATOM 448 C C . SER A 1 61 ? -7.098 36.219 5.371 1 98.31 61 SER A C 1
ATOM 450 O O . SER A 1 61 ? -6.734 36.688 6.453 1 98.31 61 SER A O 1
ATOM 452 N N . ASN A 1 62 ? -8.32 35.938 5.094 1 98.44 62 ASN A N 1
ATOM 453 C CA . ASN A 1 62 ? -9.406 36.344 5.977 1 98.44 62 ASN A CA 1
ATOM 454 C C . ASN A 1 62 ? -9.266 35.719 7.363 1 98.44 62 ASN A C 1
ATOM 456 O O . ASN A 1 62 ? -9.633 36.344 8.367 1 98.44 62 ASN A O 1
ATOM 460 N N . LEU A 1 63 ? -8.711 34.562 7.418 1 98.38 63 LEU A N 1
ATOM 461 C CA . LEU A 1 63 ? -8.547 33.844 8.68 1 98.38 63 LEU A CA 1
ATOM 462 C C . LEU A 1 63 ? -7.816 34.688 9.703 1 98.38 63 LEU A C 1
ATOM 464 O O . LEU A 1 63 ? -8.086 34.594 10.906 1 98.38 63 LEU A O 1
ATOM 468 N N . LEU A 1 64 ? -6.961 35.594 9.172 1 98.19 64 LEU A N 1
ATOM 469 C CA . LEU A 1 64 ? -6.121 36.375 10.07 1 98.19 64 LEU A CA 1
ATOM 470 C C . LEU A 1 64 ? -6.492 37.844 10 1 98.19 64 LEU A C 1
ATOM 472 O O . LEU A 1 64 ? -5.73 38.719 10.453 1 98.19 64 LEU A O 1
ATOM 476 N N . SER A 1 65 ? -7.613 38.188 9.477 1 96.69 65 SER A N 1
ATOM 477 C CA . SER A 1 65 ? -7.992 39.594 9.273 1 96.69 65 SER A CA 1
ATOM 478 C C . SER A 1 65 ? -8.719 40.156 10.492 1 96.69 65 SER A C 1
ATOM 480 O O . SER A 1 65 ? -8.859 41.375 10.625 1 96.69 65 SER A O 1
ATOM 482 N N . GLY A 1 66 ? -9.219 39.25 11.297 1 94.31 66 GLY A N 1
ATOM 483 C CA . GLY A 1 66 ? -10.016 39.656 12.438 1 94.31 66 GLY A CA 1
ATOM 484 C C . GLY A 1 66 ? -11.453 39.969 12.07 1 94.31 66 GLY A C 1
ATOM 485 O O . GLY A 1 66 ? -12.242 40.406 12.922 1 94.31 66 GLY A O 1
ATOM 486 N N . VAL A 1 67 ? -11.773 39.812 10.844 1 95.75 67 VAL A N 1
ATOM 487 C CA . VAL A 1 67 ? -13.125 40.062 10.344 1 95.75 67 VAL A CA 1
ATOM 488 C C . VAL A 1 67 ? -13.75 38.75 9.883 1 95.75 67 VAL A C 1
ATOM 490 O O . VAL A 1 67 ? -13.125 37.969 9.148 1 95.75 67 VAL A O 1
ATOM 493 N N . ALA A 1 68 ? -14.984 38.531 10.32 1 95.88 68 ALA A N 1
ATOM 494 C CA . ALA A 1 68 ? -15.664 37.281 9.922 1 95.88 68 ALA A CA 1
ATOM 495 C C . ALA A 1 68 ? -15.914 37.281 8.422 1 95.88 68 ALA A C 1
ATOM 497 O O . ALA A 1 68 ? -16.234 38.312 7.82 1 95.88 68 ALA A O 1
ATOM 498 N N . ALA A 1 69 ? -15.875 36.094 7.84 1 96.12 69 ALA A N 1
ATOM 499 C CA . ALA A 1 69 ? -16.047 35.938 6.398 1 96.12 69 ALA A CA 1
ATOM 500 C C . ALA A 1 69 ? -17.453 36.344 5.965 1 96.12 69 ALA A C 1
ATOM 502 O O . ALA A 1 69 ? -17.656 36.719 4.805 1 96.12 69 ALA A O 1
ATOM 503 N N . THR A 1 70 ? -18.406 36.312 6.848 1 93.12 70 THR A N 1
ATOM 504 C CA . THR A 1 70 ? -19.812 36.594 6.527 1 93.12 70 THR A CA 1
ATOM 505 C C . THR A 1 70 ? -20.078 38.094 6.508 1 93.12 70 THR A C 1
ATOM 507 O O . THR A 1 70 ? -21.125 38.531 6.027 1 93.12 70 THR A O 1
ATOM 510 N N . GLU A 1 71 ? -19.125 38.812 6.996 1 94.5 71 GLU A N 1
ATOM 511 C CA . GLU A 1 71 ? -19.312 40.25 7.02 1 94.5 71 GLU A CA 1
ATOM 512 C C . GLU A 1 71 ? -19.125 40.875 5.629 1 94.5 71 GLU A C 1
ATOM 514 O O . GLU A 1 71 ? -18.297 40.375 4.848 1 94.5 71 GLU A O 1
ATOM 519 N N . ALA A 1 72 ? -19.812 41.906 5.41 1 92.94 72 ALA A N 1
ATOM 520 C CA . ALA A 1 72 ? -19.781 42.594 4.109 1 92.94 72 ALA A CA 1
ATOM 521 C C . ALA A 1 72 ? -18.391 43.156 3.828 1 92.94 72 ALA A C 1
ATOM 523 O O . ALA A 1 72 ? -17.938 43.156 2.68 1 92.94 72 ALA A O 1
ATOM 524 N N . LYS A 1 73 ? -17.734 43.562 4.785 1 94.44 73 LYS A N 1
ATOM 525 C CA . LYS A 1 73 ? -16.453 44.219 4.605 1 94.44 73 LYS A CA 1
ATOM 526 C C . LYS A 1 73 ? -15.305 43.219 4.547 1 94.44 73 LYS A C 1
ATOM 528 O O . LYS A 1 73 ? -14.141 43.594 4.395 1 94.44 73 LYS A O 1
ATOM 533 N N . ALA A 1 74 ? -15.672 41.969 4.695 1 96.5 74 ALA A N 1
ATOM 534 C CA . ALA A 1 74 ? -14.641 40.938 4.727 1 96.5 74 ALA A CA 1
ATOM 535 C C . ALA A 1 74 ? -13.789 40.969 3.457 1 96.5 74 ALA A C 1
ATOM 537 O O . ALA A 1 74 ? -14.328 41.094 2.35 1 96.5 74 ALA A O 1
ATOM 538 N N . GLN A 1 75 ? -12.453 40.969 3.602 1 97.19 75 GLN A N 1
ATOM 539 C CA . GLN A 1 75 ? -11.492 40.844 2.514 1 97.19 75 GLN A CA 1
ATOM 540 C C . GLN A 1 75 ? -10.68 39.562 2.621 1 97.19 75 GLN A C 1
ATOM 542 O O . GLN A 1 75 ? -10.711 38.875 3.656 1 97.19 75 GLN A O 1
ATOM 547 N N . GLY A 1 76 ? -10.016 39.25 1.492 1 98.12 76 GLY A N 1
ATOM 548 C CA . GLY A 1 76 ? -9.25 38 1.485 1 98.12 76 GLY A CA 1
ATOM 549 C C . GLY A 1 76 ? -10.117 36.75 1.566 1 98.12 76 GLY A C 1
ATOM 550 O O . GLY A 1 76 ? -9.773 35.812 2.264 1 98.12 76 GLY A O 1
ATOM 551 N N . VAL A 1 77 ? -11.266 36.781 0.878 1 98.12 77 VAL A N 1
ATOM 552 C CA . VAL A 1 77 ? -12.227 35.688 0.976 1 98.12 77 VAL A CA 1
ATOM 553 C C . VAL A 1 77 ? -12.695 35.281 -0.421 1 98.12 77 VAL A C 1
ATOM 555 O O . VAL A 1 77 ? -12.68 36.094 -1.346 1 98.12 77 VAL A O 1
ATOM 558 N N . TRP A 1 78 ? -12.945 34.031 -0.672 1 98.62 78 TRP A N 1
ATOM 559 C CA . TRP A 1 78 ? -13.742 33.5 -1.771 1 98.62 78 TRP A CA 1
ATOM 560 C C . TRP A 1 78 ? -15 32.812 -1.247 1 98.62 78 TRP A C 1
ATOM 562 O O . TRP A 1 78 ? -14.93 31.703 -0.712 1 98.62 78 TRP A O 1
ATOM 572 N N . ALA A 1 79 ? -16.156 33.469 -1.431 1 98.19 79 ALA A N 1
ATOM 573 C CA . ALA A 1 79 ? -17.391 33.031 -0.791 1 98.19 79 ALA A CA 1
ATOM 574 C C . ALA A 1 79 ? -18.531 32.906 -1.806 1 98.19 79 ALA A C 1
ATOM 576 O O . ALA A 1 79 ? -18.594 33.688 -2.764 1 98.19 79 ALA A O 1
ATOM 577 N N . ILE A 1 80 ? -19.328 31.938 -1.641 1 98.31 80 ILE A N 1
ATOM 578 C CA . ILE A 1 80 ? -20.609 31.781 -2.311 1 98.31 80 ILE A CA 1
ATOM 579 C C . ILE A 1 80 ? -21.75 32 -1.309 1 98.31 80 ILE A C 1
ATOM 581 O O . ILE A 1 80 ? -22.094 31.094 -0.547 1 98.31 80 ILE A O 1
ATOM 585 N N . ASP A 1 81 ? -22.375 33.188 -1.419 1 97.75 81 ASP A N 1
ATOM 586 C CA . ASP A 1 81 ? -23.453 33.531 -0.492 1 97.75 81 ASP A CA 1
ATOM 587 C C . ASP A 1 81 ? -24.812 33.062 -1.029 1 97.75 81 ASP A C 1
ATOM 589 O O . ASP A 1 81 ? -25.281 33.562 -2.045 1 97.75 81 ASP A O 1
ATOM 593 N N . LEU A 1 82 ? -25.328 32.062 -0.35 1 98.19 82 LEU A N 1
ATOM 594 C CA . LEU A 1 82 ? -26.719 31.719 -0.654 1 98.19 82 LEU A CA 1
ATOM 595 C C . LEU A 1 82 ? -27.688 32.656 0.04 1 98.19 82 LEU A C 1
ATOM 597 O O . LEU A 1 82 ? -27.672 32.781 1.268 1 98.19 82 LEU A O 1
ATOM 601 N N . ILE A 1 83 ? -28.5 33.375 -0.771 1 97.62 83 ILE A N 1
ATOM 602 C CA . ILE A 1 83 ? -29.453 34.312 -0.205 1 97.62 83 ILE A CA 1
ATOM 603 C C . ILE A 1 83 ? -30.516 33.562 0.589 1 97.62 83 ILE A C 1
ATOM 605 O O . ILE A 1 83 ? -31.156 32.625 0.068 1 97.62 83 ILE A O 1
ATOM 609 N N . GLY A 1 84 ? -30.656 33.938 1.916 1 97.25 84 GLY A N 1
ATOM 610 C CA . GLY A 1 84 ? -31.594 33.25 2.787 1 97.25 84 GLY A CA 1
ATOM 611 C C . GLY A 1 84 ? -31.062 31.969 3.359 1 97.25 84 GLY A C 1
ATOM 612 O O . GLY A 1 84 ? -31.828 31.031 3.617 1 97.25 84 GLY A O 1
ATOM 613 N N . LEU A 1 85 ? -29.828 31.859 3.514 1 97.75 85 LEU A N 1
ATOM 614 C CA . LEU A 1 85 ? -29.188 30.641 4.008 1 97.75 85 LEU A CA 1
ATOM 615 C C . LEU A 1 85 ? -29.828 30.203 5.32 1 97.75 85 LEU A C 1
ATOM 617 O O . LEU A 1 85 ? -29.906 30.984 6.27 1 97.75 85 LEU A O 1
ATOM 621 N N . ALA A 1 86 ? -30.234 28.922 5.375 1 97.94 86 ALA A N 1
ATOM 622 C CA . ALA A 1 86 ? -30.859 28.359 6.566 1 97.94 86 ALA A CA 1
ATOM 623 C C . ALA A 1 86 ? -30.016 27.234 7.152 1 97.94 86 ALA A C 1
ATOM 625 O O . ALA A 1 86 ? -29.984 27.031 8.367 1 97.94 86 ALA A O 1
ATOM 626 N N . ARG A 1 87 ? -29.391 26.516 6.27 1 97.88 87 ARG A N 1
ATOM 627 C CA . ARG A 1 87 ? -28.641 25.344 6.719 1 97.88 87 ARG A CA 1
ATOM 628 C C . ARG A 1 87 ? -27.422 25.094 5.82 1 97.88 87 ARG A C 1
ATOM 630 O O . ARG A 1 87 ? -27.469 25.391 4.621 1 97.88 87 ARG A O 1
ATOM 637 N N . ALA A 1 88 ? -26.359 24.594 6.438 1 98 88 ALA A N 1
ATOM 638 C CA . ALA A 1 88 ? -25.172 24.188 5.711 1 98 88 ALA A CA 1
ATOM 639 C C . ALA A 1 88 ? -24.672 22.812 6.184 1 98 88 ALA A C 1
ATOM 641 O O . ALA A 1 88 ? -24.672 22.531 7.383 1 98 88 ALA A O 1
ATOM 642 N N . GLU A 1 89 ? -24.406 21.875 5.254 1 98.25 89 GLU A N 1
ATOM 643 C CA . GLU A 1 89 ? -23.797 20.562 5.508 1 98.25 89 GLU A CA 1
ATOM 644 C C . GLU A 1 89 ? -22.516 20.391 4.715 1 98.25 89 GLU A C 1
ATOM 646 O O . GLU A 1 89 ? -22.453 20.703 3.527 1 98.25 89 GLU A O 1
ATOM 651 N N . GLN A 1 90 ? -21.5 20 5.387 1 98.38 90 GLN A N 1
ATOM 652 C CA . GLN A 1 90 ? -20.188 19.859 4.734 1 98.38 90 GLN A CA 1
ATOM 653 C C . GLN A 1 90 ? -19.516 18.547 5.113 1 98.38 90 GLN A C 1
ATOM 655 O O . GLN A 1 90 ? -19.562 18.125 6.27 1 98.38 90 GLN A O 1
ATOM 660 N N . ALA A 1 91 ? -19 17.859 4.137 1 98.25 91 ALA A N 1
ATOM 661 C CA . ALA A 1 91 ? -18.219 16.641 4.352 1 98.25 91 ALA A CA 1
ATOM 662 C C . ALA A 1 91 ? -17.297 16.359 3.17 1 98.25 91 ALA A C 1
ATOM 664 O O . ALA A 1 91 ? -17.562 16.812 2.051 1 98.25 91 ALA A O 1
ATOM 665 N N . TYR A 1 92 ? -16.234 15.711 3.455 1 98.69 92 TYR A N 1
ATOM 666 C CA . TYR A 1 92 ? -15.414 15.227 2.35 1 98.69 92 TYR A CA 1
ATOM 667 C C . TYR A 1 92 ? -16.125 14.109 1.594 1 98.69 92 TYR A C 1
ATOM 669 O O . TYR A 1 92 ? -16.844 13.312 2.189 1 98.69 92 TYR A O 1
ATOM 677 N N . GLU A 1 93 ? -15.859 14.164 0.265 1 98.19 93 GLU A N 1
ATOM 678 C CA . GLU A 1 93 ? -16.141 12.914 -0.426 1 98.19 93 GLU A CA 1
ATOM 679 C C . GLU A 1 93 ? -15.32 11.766 0.148 1 98.19 93 GLU A C 1
ATOM 681 O O . GLU A 1 93 ? -14.148 11.953 0.496 1 98.19 93 GLU A O 1
ATOM 686 N N . ARG A 1 94 ? -15.914 10.57 0.217 1 97.19 94 ARG A N 1
ATOM 687 C CA . ARG A 1 94 ? -15.297 9.422 0.868 1 97.19 94 ARG A CA 1
ATOM 688 C C . ARG A 1 94 ? -13.914 9.141 0.288 1 97.19 94 ARG A C 1
ATOM 690 O O . ARG A 1 94 ? -13.758 9.023 -0.929 1 97.19 94 ARG A O 1
ATOM 697 N N . ASN A 1 95 ? -12.906 9.086 1.192 1 98 95 ASN A N 1
ATOM 698 C CA . ASN A 1 95 ? -11.531 8.727 0.864 1 98 95 ASN A CA 1
ATOM 699 C C . ASN A 1 95 ? -10.914 9.703 -0.133 1 98 95 ASN A C 1
ATOM 701 O O . ASN A 1 95 ? -10.156 9.305 -1.016 1 98 95 ASN A O 1
ATOM 705 N N . SER A 1 96 ? -11.305 10.977 -0.058 1 98.5 96 SER A N 1
ATOM 706 C CA . SER A 1 96 ? -10.844 11.984 -1.006 1 98.5 96 SER A CA 1
ATOM 707 C C . SER A 1 96 ? -10.555 13.312 -0.309 1 98.5 96 SER A C 1
ATOM 709 O O . SER A 1 96 ? -10.906 13.492 0.858 1 98.5 96 SER A O 1
ATOM 711 N N . ALA A 1 97 ? -9.852 14.172 -1.025 1 98.69 97 ALA A N 1
ATOM 712 C CA . ALA A 1 97 ? -9.617 15.523 -0.538 1 98.69 97 ALA A CA 1
ATOM 713 C C . ALA A 1 97 ? -10.57 16.516 -1.202 1 98.69 97 ALA A C 1
ATOM 715 O O . ALA A 1 97 ? -10.305 17.719 -1.217 1 98.69 97 ALA A O 1
ATOM 716 N N . VAL A 1 98 ? -11.633 16.016 -1.811 1 98.88 98 VAL A N 1
ATOM 717 C CA . VAL A 1 98 ? -12.688 16.859 -2.359 1 98.88 98 VAL A CA 1
ATOM 718 C C . VAL A 1 98 ? -13.703 17.203 -1.266 1 98.88 98 VAL A C 1
ATOM 720 O O . VAL A 1 98 ? -14.258 16.297 -0.628 1 98.88 98 VAL A O 1
ATOM 723 N N . LEU A 1 99 ? -13.891 18.406 -1.079 1 98.88 99 LEU A N 1
ATOM 724 C CA . LEU A 1 99 ? -14.805 18.875 -0.035 1 98.88 99 LEU A CA 1
ATOM 725 C C . LEU A 1 99 ? -16.156 19.266 -0.623 1 98.88 99 LEU A C 1
ATOM 727 O O . LEU A 1 99 ? -16.234 20.078 -1.542 1 98.88 99 LEU A O 1
ATOM 731 N N . ARG A 1 100 ? -17.203 18.672 -0.132 1 98.88 100 ARG A N 1
ATOM 732 C CA . ARG A 1 100 ? -18.562 18.922 -0.584 1 98.88 100 ARG A CA 1
ATOM 733 C C . ARG A 1 100 ? -19.344 19.734 0.449 1 98.88 100 ARG A C 1
ATOM 735 O O . ARG A 1 100 ? -19.453 19.328 1.608 1 98.88 100 ARG A O 1
ATOM 742 N N . THR A 1 101 ? -19.828 20.844 0.082 1 98.81 101 THR A N 1
ATOM 743 C CA . THR A 1 101 ? -20.688 21.672 0.903 1 98.81 101 THR A CA 1
ATOM 744 C C . THR A 1 101 ? -22.078 21.828 0.264 1 98.81 101 THR A C 1
ATOM 746 O O . THR A 1 101 ? -22.188 22.141 -0.921 1 98.81 101 THR A O 1
ATOM 749 N N . VAL A 1 102 ? -23.109 21.594 0.999 1 98.81 102 VAL A N 1
ATOM 750 C CA . VAL A 1 102 ? -24.469 21.781 0.529 1 98.81 102 VAL A CA 1
ATOM 751 C C . VAL A 1 102 ? -25.141 22.875 1.353 1 98.81 102 VAL A C 1
ATOM 753 O O . VAL A 1 102 ? -25.266 22.766 2.574 1 98.81 102 VAL A O 1
ATOM 756 N N . LEU A 1 103 ? -25.562 23.938 0.674 1 98.69 103 LEU A N 1
ATOM 757 C CA . LEU A 1 103 ? -26.281 25.062 1.292 1 98.69 103 LEU A CA 1
ATOM 758 C C . LEU A 1 103 ? -27.766 24.984 0.985 1 98.69 103 LEU A C 1
ATOM 760 O O . LEU A 1 103 ? -28.156 24.672 -0.141 1 98.69 103 LEU A O 1
ATOM 764 N N . THR A 1 104 ? -28.562 25.219 1.998 1 98.62 104 THR A N 1
ATOM 765 C CA . THR A 1 104 ? -30.016 25.188 1.853 1 98.62 104 THR A CA 1
ATOM 766 C C . THR A 1 104 ? -30.625 26.516 2.334 1 98.62 104 THR A C 1
ATOM 768 O O . THR A 1 104 ? -30.312 26.969 3.436 1 98.62 104 THR A O 1
ATOM 771 N N . ASP A 1 105 ? -31.453 27.156 1.519 1 97.88 105 ASP A N 1
ATOM 772 C CA . ASP A 1 105 ? -32.094 28.406 1.922 1 97.88 105 ASP A CA 1
ATOM 773 C C . ASP A 1 105 ? -33.375 28.156 2.672 1 97.88 105 ASP A C 1
ATOM 775 O O . ASP A 1 105 ? -33.781 27.016 2.852 1 97.88 105 ASP A O 1
ATOM 779 N N . GLU A 1 106 ? -34 29.203 3.1 1 97.25 106 GLU A N 1
ATOM 780 C CA . GLU A 1 106 ? -35.188 29.141 3.92 1 97.25 106 GLU A CA 1
ATOM 781 C C . GLU A 1 106 ? -36.375 28.547 3.139 1 97.25 106 GLU A C 1
ATOM 783 O O . GLU A 1 106 ? -37.281 27.984 3.729 1 97.25 106 GLU A O 1
ATOM 788 N N . LYS A 1 107 ? -36.344 28.609 1.873 1 96.44 107 LYS A N 1
ATOM 789 C CA . LYS A 1 107 ? -37.438 28.109 1.033 1 96.44 107 LYS A CA 1
ATOM 790 C C . LYS A 1 107 ? -37.156 26.672 0.58 1 96.44 107 LYS A C 1
ATOM 792 O O . LYS A 1 107 ? -38 26.062 -0.089 1 96.44 107 LYS A O 1
ATOM 797 N N . GLY A 1 108 ? -36 26.156 0.834 1 96.88 108 GLY A N 1
ATOM 798 C CA . GLY A 1 108 ? -35.719 24.766 0.556 1 96.88 108 GLY A CA 1
ATOM 799 C C . GLY A 1 108 ? -34.812 24.578 -0.662 1 96.88 108 GLY A C 1
ATOM 800 O O . GLY A 1 108 ? -34.438 23.453 -0.982 1 96.88 108 GLY A O 1
ATOM 801 N N . ALA A 1 109 ? -34.469 25.656 -1.387 1 97.56 109 ALA A N 1
ATOM 802 C CA . ALA A 1 109 ? -33.531 25.547 -2.498 1 97.56 109 ALA A CA 1
ATOM 803 C C . ALA A 1 109 ? -32.156 25.156 -2.002 1 97.56 109 ALA A C 1
ATOM 805 O O . ALA A 1 109 ? -31.719 25.609 -0.943 1 97.56 109 ALA A O 1
ATOM 806 N N . GLN A 1 110 ? -31.531 24.25 -2.805 1 98.44 110 GLN A N 1
ATOM 807 C CA . GLN A 1 110 ? -30.25 23.719 -2.365 1 98.44 110 GLN A CA 1
ATOM 808 C C . GLN A 1 110 ? -29.172 23.906 -3.43 1 98.44 110 GLN A C 1
ATOM 810 O O . GLN A 1 110 ? -29.438 23.766 -4.625 1 98.44 110 GLN A O 1
ATOM 815 N N . LEU A 1 111 ? -27.969 24.266 -2.961 1 98.62 111 LEU A N 1
ATOM 816 C CA . LEU A 1 111 ? -26.781 24.422 -3.805 1 98.62 111 LEU A CA 1
ATOM 817 C C . LEU A 1 111 ? -25.641 23.547 -3.311 1 98.62 111 LEU A C 1
ATOM 819 O O . LEU A 1 111 ? -25.281 23.578 -2.131 1 98.62 111 LEU A O 1
ATOM 823 N N . GLU A 1 112 ? -25.125 22.734 -4.211 1 98.81 112 GLU A N 1
ATOM 824 C CA . GLU A 1 112 ? -23.922 21.938 -3.922 1 98.81 112 GLU A CA 1
ATOM 825 C C . GLU A 1 112 ? -22.656 22.656 -4.406 1 98.81 112 GLU A C 1
ATOM 827 O O . GLU A 1 112 ? -22.625 23.188 -5.52 1 98.81 112 GLU A O 1
ATOM 832 N N . ILE A 1 113 ? -21.672 22.703 -3.572 1 98.88 113 ILE A N 1
ATOM 833 C CA . ILE A 1 113 ? -20.359 23.234 -3.912 1 98.88 113 ILE A CA 1
ATOM 834 C C . ILE A 1 113 ? -19.297 22.141 -3.736 1 98.88 113 ILE A C 1
ATOM 836 O O . ILE A 1 113 ? -19.141 21.594 -2.643 1 98.88 113 ILE A O 1
ATOM 840 N N . LEU A 1 114 ? -18.578 21.797 -4.777 1 98.88 114 LEU A N 1
ATOM 841 C CA . LEU A 1 114 ? -17.422 20.906 -4.707 1 98.88 114 LEU A CA 1
ATOM 842 C C . LEU A 1 114 ? -16.125 21.703 -4.812 1 98.88 114 LEU A C 1
ATOM 844 O O . LEU A 1 114 ? -15.875 22.359 -5.828 1 98.88 114 LEU A O 1
ATOM 848 N N . ASP A 1 115 ? -15.359 21.688 -3.797 1 98.94 115 ASP A N 1
ATOM 849 C CA . ASP A 1 115 ? -14.078 22.375 -3.746 1 98.94 115 ASP A CA 1
ATOM 850 C C . ASP A 1 115 ? -12.922 21.375 -3.828 1 98.94 115 ASP A C 1
ATOM 852 O O . ASP A 1 115 ? -12.898 20.375 -3.111 1 98.94 115 ASP A O 1
ATOM 856 N N . PHE A 1 116 ? -11.938 21.609 -4.68 1 98.88 116 PHE A N 1
ATOM 857 C CA . PHE A 1 116 ? -10.789 20.734 -4.781 1 98.88 116 PHE A CA 1
ATOM 858 C C . PHE A 1 116 ? -9.633 21.422 -5.5 1 98.88 116 PHE A C 1
ATOM 860 O O . PHE A 1 116 ? -9.82 22.469 -6.121 1 98.88 116 PHE A O 1
ATOM 867 N N . CYS A 1 117 ? -8.469 20.953 -5.309 1 98.88 117 CYS A N 1
ATOM 868 C CA . CYS A 1 117 ? -7.297 21.281 -6.113 1 98.88 117 CYS A CA 1
ATOM 869 C C . CYS A 1 117 ? -6.941 20.125 -7.039 1 98.88 117 CYS A C 1
ATOM 871 O O . CYS A 1 117 ? -6.781 18.984 -6.59 1 98.88 117 CYS A O 1
ATOM 873 N N . PRO A 1 118 ? -6.84 20.438 -8.344 1 98.25 118 PRO A N 1
ATOM 874 C CA . PRO A 1 118 ? -6.609 19.328 -9.289 1 98.25 118 PRO A CA 1
ATOM 875 C C . PRO A 1 118 ? -5.328 18.547 -8.984 1 98.25 118 PRO A C 1
ATOM 877 O O . PRO A 1 118 ? -4.27 19.156 -8.789 1 98.25 118 PRO A O 1
ATOM 880 N N . ARG A 1 119 ? -5.496 17.234 -8.969 1 97.62 119 ARG A N 1
ATOM 881 C CA . ARG A 1 119 ? -4.379 16.328 -8.789 1 97.62 119 ARG A CA 1
ATOM 882 C C . ARG A 1 119 ? -4.648 14.984 -9.477 1 97.62 119 ARG A C 1
ATOM 884 O O . ARG A 1 119 ? -5.543 14.242 -9.07 1 97.62 119 ARG A O 1
ATOM 891 N N . PHE A 1 120 ? -3.85 14.648 -10.5 1 93.56 120 PHE A N 1
ATOM 892 C CA . PHE A 1 120 ? -3.973 13.383 -11.211 1 93.56 120 PHE A CA 1
ATOM 893 C C . PHE A 1 120 ? -2.84 13.211 -12.219 1 93.56 120 PHE A C 1
ATOM 895 O O . PHE A 1 120 ? -2.066 14.141 -12.453 1 93.56 120 PHE A O 1
ATOM 902 N N . ARG A 1 121 ? -2.707 11.992 -12.672 1 87.31 121 ARG A N 1
ATOM 903 C CA . ARG A 1 121 ? -1.685 11.727 -13.68 1 87.31 121 ARG A CA 1
ATOM 904 C C . ARG A 1 121 ? -2.164 12.133 -15.07 1 87.31 121 ARG A C 1
ATOM 906 O O . ARG A 1 121 ? -3.301 11.844 -15.453 1 87.31 121 ARG A O 1
ATOM 913 N N . HIS A 1 122 ? -1.338 12.922 -15.672 1 79.75 122 HIS A N 1
ATOM 914 C CA . HIS A 1 122 ? -1.608 13.375 -17.031 1 79.75 122 HIS A CA 1
ATOM 915 C C . HIS A 1 122 ? -0.353 13.312 -17.891 1 79.75 122 HIS A C 1
ATOM 917 O O . HIS A 1 122 ? 0.664 13.93 -17.562 1 79.75 122 HIS A O 1
ATOM 923 N N . HIS A 1 123 ? -0.402 12.555 -18.938 1 70.44 123 HIS A N 1
ATOM 924 C CA . HIS A 1 123 ? 0.711 12.391 -19.859 1 70.44 123 HIS A CA 1
ATOM 925 C C . HIS A 1 123 ? 1.977 11.953 -19.141 1 70.44 123 HIS A C 1
ATOM 927 O O . HIS A 1 123 ? 3.033 12.57 -19.281 1 70.44 123 HIS A O 1
ATOM 933 N N . GLU A 1 124 ? 1.822 11.023 -18.234 1 69.94 124 GLU A N 1
ATOM 934 C CA . GLU A 1 124 ? 2.902 10.336 -17.531 1 69.94 124 GLU A CA 1
ATOM 935 C C . GLU A 1 124 ? 3.545 11.258 -16.484 1 69.94 124 GLU A C 1
ATOM 937 O O . GLU A 1 124 ? 4.668 11.008 -16.047 1 69.94 124 GLU A O 1
ATOM 942 N N . ARG A 1 125 ? 2.818 12.375 -16.297 1 80 125 ARG A N 1
ATOM 943 C CA . ARG A 1 125 ? 3.295 13.273 -15.25 1 80 125 ARG A CA 1
ATOM 944 C C . ARG A 1 125 ? 2.193 13.562 -14.234 1 80 125 ARG A C 1
ATOM 946 O O . ARG A 1 125 ? 1.008 13.406 -14.539 1 80 125 ARG A O 1
ATOM 953 N N . GLN A 1 126 ? 2.658 14.023 -13.117 1 88.44 126 GLN A N 1
ATOM 954 C CA . GLN A 1 126 ? 1.697 14.414 -12.094 1 88.44 126 GLN A CA 1
ATOM 955 C C . GLN A 1 126 ? 1.191 15.836 -12.328 1 88.44 126 GLN A C 1
ATOM 957 O O . GLN A 1 126 ? 1.983 16.781 -12.414 1 88.44 126 GLN A O 1
ATOM 962 N N . TYR A 1 127 ? -0.097 15.977 -12.562 1 93.44 127 TYR A N 1
ATOM 963 C CA . TYR A 1 127 ? -0.729 17.281 -12.703 1 93.44 127 TYR A CA 1
ATOM 964 C C . TYR A 1 127 ? -1.139 17.844 -11.344 1 93.44 127 TYR A C 1
ATOM 966 O O . TYR A 1 127 ? -2.029 17.297 -10.688 1 93.44 127 TYR A O 1
ATOM 974 N N . ARG A 1 128 ? -0.486 18.828 -10.859 1 96.56 128 ARG A N 1
ATOM 975 C CA . ARG A 1 128 ? -0.714 19.516 -9.586 1 96.56 128 ARG A CA 1
ATOM 976 C C . ARG A 1 128 ? -0.415 21.016 -9.711 1 96.56 128 ARG A C 1
ATOM 978 O O . ARG A 1 128 ? 0.471 21.531 -9.031 1 96.56 128 ARG A O 1
ATOM 985 N N . PRO A 1 129 ? -1.182 21.703 -10.492 1 96.06 129 PRO A N 1
ATOM 986 C CA . PRO A 1 129 ? -0.92 23.109 -10.773 1 96.06 129 PRO A CA 1
ATOM 987 C C . PRO A 1 129 ? -1.197 24.016 -9.57 1 96.06 129 PRO A C 1
ATOM 989 O O . PRO A 1 129 ? -1.836 23.578 -8.609 1 96.06 129 PRO A O 1
ATOM 992 N N . VAL A 1 130 ? -0.644 25.219 -9.664 1 97.44 130 VAL A N 1
ATOM 993 C CA . VAL A 1 130 ? -1.111 26.281 -8.781 1 97.44 130 VAL A CA 1
ATOM 994 C C . VAL A 1 130 ? -2.531 26.688 -9.164 1 97.44 130 VAL A C 1
ATOM 996 O O . VAL A 1 130 ? -2.729 27.641 -9.906 1 97.44 130 VAL A O 1
ATOM 999 N N . ALA A 1 131 ? -3.449 25.844 -8.594 1 97.94 131 ALA A N 1
ATOM 1000 C CA . ALA A 1 131 ? -4.816 26.109 -9.039 1 97.94 131 ALA A CA 1
ATOM 1001 C C . ALA A 1 131 ? -5.828 25.609 -8.008 1 97.94 131 ALA A C 1
ATOM 1003 O O . ALA A 1 131 ? -5.535 24.703 -7.227 1 97.94 131 ALA A O 1
ATOM 1004 N N . PHE A 1 132 ? -6.984 26.203 -8.094 1 98.38 132 PHE A N 1
ATOM 1005 C CA . PHE A 1 132 ? -8.148 25.906 -7.27 1 98.38 132 PHE A CA 1
ATOM 1006 C C . PHE A 1 132 ? -9.398 25.75 -8.125 1 98.38 132 PHE A C 1
ATOM 1008 O O . PHE A 1 132 ? -9.578 26.484 -9.094 1 98.38 132 PHE A O 1
ATOM 1015 N N . CYS A 1 133 ? -10.242 24.781 -7.727 1 98.75 133 CYS A N 1
ATOM 1016 C CA . CYS A 1 133 ? -11.484 24.578 -8.469 1 98.75 133 CYS A CA 1
ATOM 1017 C C . CYS A 1 133 ? -12.688 24.594 -7.527 1 98.75 133 CYS A C 1
ATOM 1019 O O . CYS A 1 133 ? -12.609 24.094 -6.41 1 98.75 133 CYS A O 1
ATOM 1021 N N . ARG A 1 134 ? -13.75 25.203 -7.965 1 98.81 134 ARG A N 1
ATOM 1022 C CA . ARG A 1 134 ? -15.078 25.094 -7.359 1 98.81 134 ARG A CA 1
ATOM 1023 C C . ARG A 1 134 ? -16.125 24.734 -8.406 1 98.81 134 ARG A C 1
ATOM 1025 O O . ARG A 1 134 ? -16.203 25.359 -9.469 1 98.81 134 ARG A O 1
ATOM 1032 N N . LEU A 1 135 ? -16.844 23.734 -8.188 1 98.75 135 LEU A N 1
ATOM 1033 C CA . LEU A 1 135 ? -17.969 23.328 -9.023 1 98.75 135 LEU A CA 1
ATOM 1034 C C . LEU A 1 135 ? -19.297 23.5 -8.281 1 98.75 135 LEU A C 1
ATOM 1036 O O . LEU A 1 135 ? -19.484 22.906 -7.219 1 98.75 135 LEU A O 1
ATOM 1040 N N . LEU A 1 136 ? -20.203 24.359 -8.789 1 98.5 136 LEU A N 1
ATOM 1041 C CA . LEU A 1 136 ? -21.516 24.594 -8.188 1 98.5 136 LEU A CA 1
ATOM 1042 C C . LEU A 1 136 ? -22.609 23.875 -8.969 1 98.5 136 LEU A C 1
ATOM 1044 O O . LEU A 1 136 ? -22.641 23.922 -10.195 1 98.5 136 LEU A O 1
ATOM 1048 N N . ARG A 1 137 ? -23.469 23.203 -8.258 1 98.06 137 ARG A N 1
ATOM 1049 C CA . ARG A 1 137 ? -24.594 22.531 -8.875 1 98.06 137 ARG A CA 1
ATOM 1050 C C . ARG A 1 137 ? -25.891 22.781 -8.094 1 98.06 137 ARG A C 1
ATOM 1052 O O . ARG A 1 137 ? -25.938 22.516 -6.891 1 98.06 137 ARG A O 1
ATOM 1059 N N . PRO A 1 138 ? -26.906 23.297 -8.758 1 98.12 138 PRO A N 1
ATOM 1060 C CA . PRO A 1 138 ? -28.203 23.359 -8.078 1 98.12 138 PRO A CA 1
ATOM 1061 C C . PRO A 1 138 ? -28.828 21.969 -7.883 1 98.12 138 PRO A C 1
ATOM 1063 O O . PRO A 1 138 ? -28.984 21.219 -8.852 1 98.12 138 PRO A O 1
ATOM 1066 N N . LEU A 1 139 ? -29.125 21.641 -6.707 1 97.81 139 LEU A N 1
ATOM 1067 C CA . LEU A 1 139 ? -29.688 20.328 -6.402 1 97.81 139 LEU A CA 1
ATOM 1068 C C . LEU A 1 139 ? -31.219 20.375 -6.395 1 97.81 139 LEU A C 1
ATOM 1070 O O . LEU A 1 139 ? -31.875 19.391 -6.746 1 97.81 139 LEU A O 1
ATOM 1074 N N . SER A 1 140 ? -31.734 21.406 -5.84 1 96.38 140 SER A N 1
ATOM 1075 C CA . SER A 1 140 ? -33.188 21.594 -5.793 1 96.38 140 SER A CA 1
ATOM 1076 C C . SER A 1 140 ? -33.531 23.078 -5.879 1 96.38 140 SER A C 1
ATOM 1078 O O . SER A 1 140 ? -32.812 23.938 -5.379 1 96.38 140 SER A O 1
ATOM 1080 N N . GLY A 1 141 ? -34.594 23.375 -6.566 1 94.31 141 GLY A N 1
ATOM 1081 C CA . GLY A 1 141 ? -35.062 24.75 -6.68 1 94.31 141 GLY A CA 1
ATOM 1082 C C . GLY A 1 141 ? -34.156 25.641 -7.496 1 94.31 141 GLY A C 1
ATOM 1083 O O . GLY A 1 141 ? -33.469 25.156 -8.406 1 94.31 141 GLY A O 1
ATOM 1084 N N . ALA A 1 142 ? -34.312 26.969 -7.207 1 92.12 142 ALA A N 1
ATOM 1085 C CA . ALA A 1 142 ? -33.5 27.969 -7.902 1 92.12 142 ALA A CA 1
ATOM 1086 C C . ALA A 1 142 ? -32.75 28.844 -6.91 1 92.12 142 ALA A C 1
ATOM 1088 O O . ALA A 1 142 ? -33.156 29.984 -6.641 1 92.12 142 ALA A O 1
ATOM 1089 N N . PRO A 1 143 ? -31.766 28.281 -6.488 1 97.88 143 PRO A N 1
ATOM 1090 C CA . PRO A 1 143 ? -31 29.047 -5.496 1 97.88 143 PRO A CA 1
ATOM 1091 C C . PRO A 1 143 ? -30.484 30.359 -6.047 1 97.88 143 PRO A C 1
ATOM 1093 O O . PRO A 1 143 ? -30.062 30.438 -7.207 1 97.88 143 PRO A O 1
ATOM 1096 N N . ARG A 1 144 ? -30.562 31.406 -5.262 1 98.06 144 ARG A N 1
ATOM 1097 C CA . ARG A 1 144 ? -29.984 32.719 -5.574 1 98.06 144 ARG A CA 1
ATOM 1098 C C . ARG A 1 144 ? -28.703 32.938 -4.785 1 98.06 144 ARG A C 1
ATOM 1100 O O . ARG A 1 144 ? -28.688 32.812 -3.561 1 98.06 144 ARG A O 1
ATOM 1107 N N . ILE A 1 145 ? -27.656 33.312 -5.594 1 98.44 145 ILE A N 1
ATOM 1108 C CA . ILE A 1 145 ? -26.375 33.406 -4.895 1 98.44 145 ILE A CA 1
ATOM 1109 C C . ILE A 1 145 ? -25.703 34.719 -5.246 1 98.44 145 ILE A C 1
ATOM 1111 O O . ILE A 1 145 ? -26.094 35.406 -6.203 1 98.44 145 ILE A O 1
ATOM 1115 N N . ARG A 1 146 ? -24.797 35.094 -4.426 1 98.12 146 ARG A N 1
ATOM 1116 C CA . ARG A 1 146 ? -23.797 36.125 -4.664 1 98.12 146 ARG A CA 1
ATOM 1117 C C . ARG A 1 146 ? -22.391 35.562 -4.488 1 98.12 146 ARG A C 1
ATOM 1119 O O . ARG A 1 146 ? -22.109 34.875 -3.504 1 98.12 146 ARG A O 1
ATOM 1126 N N . VAL A 1 147 ? -21.531 35.812 -5.449 1 98.19 147 VAL A N 1
ATOM 1127 C CA . VAL A 1 147 ? -20.156 35.375 -5.367 1 98.19 147 VAL A CA 1
ATOM 1128 C C . VAL A 1 147 ? -19.25 36.531 -4.945 1 98.19 147 VAL A C 1
ATOM 1130 O O . VAL A 1 147 ? -19.234 37.562 -5.59 1 98.19 147 VAL A O 1
ATOM 1133 N N . ARG A 1 148 ? -18.547 36.375 -3.846 1 98 148 ARG A N 1
ATOM 1134 C CA . ARG A 1 148 ? -17.547 37.312 -3.408 1 98 148 ARG A CA 1
ATOM 1135 C C . ARG A 1 148 ? -16.141 36.75 -3.559 1 98 148 ARG A C 1
ATOM 1137 O O . ARG A 1 148 ? -15.711 35.906 -2.762 1 98 148 ARG A O 1
ATOM 1144 N N . LEU A 1 149 ? -15.438 37.125 -4.602 1 98.31 149 LEU A N 1
ATOM 1145 C CA . LEU A 1 149 ? -14.047 36.781 -4.859 1 98.31 149 LEU A CA 1
ATOM 1146 C C . LEU A 1 149 ? -13.133 37.969 -4.66 1 98.31 149 LEU A C 1
ATOM 1148 O O . LEU A 1 149 ? -13.016 38.844 -5.551 1 98.31 149 LEU A O 1
ATOM 1152 N N . ARG A 1 150 ? -12.484 38 -3.473 1 98.12 150 ARG A N 1
ATOM 1153 C CA . ARG A 1 150 ? -11.734 39.188 -3.059 1 98.12 150 ARG A CA 1
ATOM 1154 C C . ARG A 1 150 ? -10.305 38.844 -2.684 1 98.12 150 ARG A C 1
ATOM 1156 O O . ARG A 1 150 ? -9.898 39 -1.533 1 98.12 150 ARG A O 1
ATOM 1163 N N . PRO A 1 151 ? -9.516 38.375 -3.65 1 98 151 PRO A N 1
ATOM 1164 C CA . PRO A 1 151 ? -8.117 38.062 -3.34 1 98 151 PRO A CA 1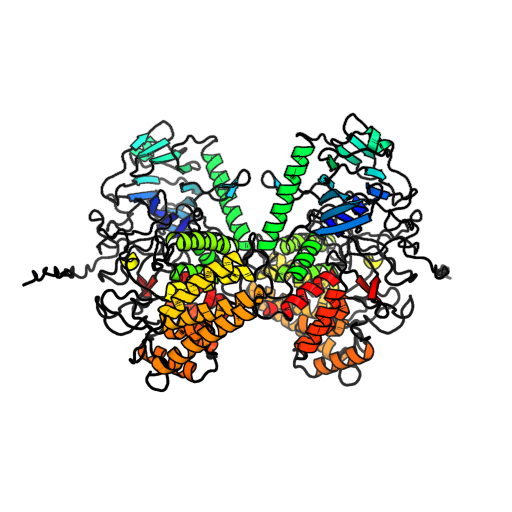
ATOM 1165 C C . PRO A 1 151 ? -7.324 39.281 -2.914 1 98 151 PRO A C 1
ATOM 1167 O O . PRO A 1 151 ? -7.531 40.375 -3.451 1 98 151 PRO A O 1
ATOM 1170 N N . MET A 1 152 ? -6.488 39.062 -1.932 1 97.94 152 MET A N 1
ATOM 1171 C CA . MET A 1 152 ? -5.598 40.125 -1.433 1 97.94 152 MET A CA 1
ATOM 1172 C C . MET A 1 152 ? -4.164 39.875 -1.882 1 97.94 152 MET A C 1
ATOM 1174 O O . MET A 1 152 ? -3.865 38.844 -2.484 1 97.94 152 MET A O 1
ATOM 1178 N N . ARG A 1 153 ? -3.297 40.844 -1.72 1 96.56 153 ARG A N 1
ATOM 1179 C CA . ARG A 1 153 ? -1.865 40.656 -1.935 1 96.56 153 ARG A CA 1
ATOM 1180 C C . ARG A 1 153 ? -1.052 41.344 -0.856 1 96.56 153 ARG A C 1
ATOM 1182 O O . ARG A 1 153 ? -1.569 42.219 -0.148 1 96.56 153 ARG A O 1
ATOM 1189 N N . ASP A 1 154 ? 0.106 40.875 -0.623 1 96.56 154 ASP A N 1
ATOM 1190 C CA . ASP A 1 154 ? 1.062 41.438 0.334 1 96.56 154 ASP A CA 1
ATOM 1191 C C . ASP A 1 154 ? 0.539 41.312 1.764 1 96.56 154 ASP A C 1
ATOM 1193 O O . ASP A 1 154 ? 0.456 42.312 2.484 1 96.56 154 ASP A O 1
ATOM 1197 N N . TYR A 1 155 ? 0.113 40.094 2.049 1 97.12 155 TYR A N 1
ATOM 1198 C CA . TYR A 1 155 ? -0.355 39.719 3.379 1 97.12 155 TYR A CA 1
ATOM 1199 C C . TYR A 1 155 ? -1.481 40.625 3.836 1 97.12 155 TYR A C 1
ATOM 1201 O O . TYR A 1 155 ? -1.43 41.188 4.934 1 97.12 155 TYR A O 1
ATOM 1209 N N . GLY A 1 156 ? -2.445 40.781 3.031 1 96.12 156 GLY A N 1
ATOM 1210 C CA . GLY A 1 156 ? -3.674 41.469 3.389 1 96.12 156 GLY A CA 1
ATOM 1211 C C . GLY A 1 156 ? -3.564 42.969 3.268 1 96.12 156 GLY A C 1
ATOM 1212 O O . GLY A 1 156 ? -4.508 43.719 3.594 1 96.12 156 GLY A O 1
ATOM 1213 N N . THR A 1 157 ? -2.549 43.562 2.738 1 96.62 157 THR A N 1
ATOM 1214 C CA . THR A 1 157 ? -2.32 45 2.682 1 96.62 157 THR A CA 1
ATOM 1215 C C . THR A 1 157 ? -3.24 45.656 1.655 1 96.62 157 THR A C 1
ATOM 1217 O O . THR A 1 157 ? -3.756 46.75 1.885 1 96.62 157 THR A O 1
ATOM 1220 N N . GLU A 1 158 ? -3.352 45 0.532 1 96.25 158 GLU A N 1
ATOM 1221 C CA . GLU A 1 158 ? -4.191 45.625 -0.499 1 96.25 158 GLU A CA 1
ATOM 1222 C C . GLU A 1 158 ? -4.918 44.531 -1.311 1 96.25 158 GLU A C 1
ATOM 1224 O O . GLU A 1 158 ? -4.48 43.406 -1.37 1 96.25 158 GLU A O 1
ATOM 1229 N N . ARG A 1 159 ? -5.992 44.969 -1.93 1 96.81 159 ARG A N 1
ATOM 1230 C CA . ARG A 1 159 ? -6.703 44.094 -2.857 1 96.81 159 ARG A CA 1
ATOM 1231 C C . ARG A 1 159 ? -5.875 43.844 -4.109 1 96.81 159 ARG A C 1
ATOM 1233 O O . ARG A 1 159 ? -5.199 44.75 -4.613 1 96.81 159 ARG A O 1
ATOM 1240 N N . ALA A 1 160 ? -5.973 42.656 -4.602 1 97.19 160 ALA A N 1
ATOM 1241 C CA . ALA A 1 160 ? -5.254 42.375 -5.844 1 97.19 160 ALA A CA 1
ATOM 1242 C C . ALA A 1 160 ? -5.859 43.156 -7.02 1 97.19 160 ALA A C 1
ATOM 1244 O O . ALA A 1 160 ? -7.059 43.031 -7.285 1 97.19 160 ALA A O 1
ATOM 1245 N N . PRO A 1 161 ? -5 43.906 -7.734 1 96.94 161 PRO A N 1
ATOM 1246 C CA . PRO A 1 161 ? -5.523 44.5 -8.969 1 96.94 161 PRO A CA 1
ATOM 1247 C C . PRO A 1 161 ? -5.996 43.438 -9.969 1 96.94 161 PRO A C 1
ATOM 1249 O O . PRO A 1 161 ? -5.465 42.344 -10 1 96.94 161 PRO A O 1
ATOM 1252 N N . HIS A 1 162 ? -7.055 43.781 -10.734 1 96.69 162 HIS A N 1
ATOM 1253 C CA . HIS A 1 162 ? -7.578 42.781 -11.641 1 96.69 162 HIS A CA 1
ATOM 1254 C C . HIS A 1 162 ? -7.91 43.375 -13.008 1 96.69 162 HIS A C 1
ATOM 1256 O O . HIS A 1 162 ? -8.102 44.562 -13.133 1 96.69 162 HIS A O 1
ATOM 1262 N N . SER A 1 163 ? -7.797 42.594 -14 1 96.38 163 SER A N 1
ATOM 1263 C CA . SER A 1 163 ? -8.32 42.812 -15.344 1 96.38 163 SER A CA 1
ATOM 1264 C C . SER A 1 163 ? -9.258 41.688 -15.758 1 96.38 163 SER A C 1
ATOM 1266 O O . SER A 1 163 ? -9.352 40.656 -15.07 1 96.38 163 SER A O 1
ATOM 1268 N N . PHE A 1 164 ? -10.117 41.938 -16.766 1 95.62 164 PHE A N 1
ATOM 1269 C CA . PHE A 1 164 ? -11.086 40.875 -17.062 1 95.62 164 PHE A CA 1
ATOM 1270 C C . PHE A 1 164 ? -11.398 40.844 -18.547 1 95.62 164 PHE A C 1
ATOM 1272 O O . PHE A 1 164 ? -11.156 41.812 -19.266 1 95.62 164 PHE A O 1
ATOM 1279 N N . GLY A 1 165 ? -11.773 39.688 -18.969 1 93.62 165 GLY A N 1
ATOM 1280 C CA . GLY A 1 165 ? -12.312 39.469 -20.297 1 93.62 165 GLY A CA 1
ATOM 1281 C C . GLY A 1 165 ? -13.734 38.906 -20.281 1 93.62 165 GLY A C 1
ATOM 1282 O O . GLY A 1 165 ? -14.508 39.219 -19.375 1 93.62 165 GLY A O 1
ATOM 1283 N N . SER A 1 166 ? -14.078 38.188 -21.328 1 90.88 166 SER A N 1
ATOM 1284 C CA . SER A 1 166 ? -15.453 37.719 -21.484 1 90.88 166 SER A CA 1
ATOM 1285 C C . SER A 1 166 ? -15.789 36.625 -20.484 1 90.88 166 SER A C 1
ATOM 1287 O O . SER A 1 166 ? -16.922 36.531 -20.016 1 90.88 166 SER A O 1
ATOM 1289 N N . ASN A 1 167 ? -14.75 35.875 -20.188 1 93.62 167 ASN A N 1
ATOM 1290 C CA . ASN A 1 167 ? -15.039 34.719 -19.328 1 93.62 167 ASN A CA 1
ATOM 1291 C C . ASN A 1 167 ? -13.969 34.531 -18.266 1 93.62 167 ASN A C 1
ATOM 1293 O O . ASN A 1 167 ? -13.812 33.438 -17.734 1 93.62 167 ASN A O 1
ATOM 1297 N N . HIS A 1 168 ? -13.203 35.562 -18.094 1 96.19 168 HIS A N 1
ATOM 1298 C CA . HIS A 1 168 ? -12.102 35.375 -17.156 1 96.19 168 HIS A CA 1
ATOM 1299 C C . HIS A 1 168 ? -11.797 36.688 -16.422 1 96.19 168 HIS A C 1
ATOM 1301 O O . HIS A 1 168 ? -12.172 37.781 -16.891 1 96.19 168 HIS A O 1
ATOM 1307 N N . ILE A 1 169 ? -11.258 36.594 -15.273 1 97.56 169 ILE A N 1
ATOM 1308 C CA . ILE A 1 169 ? -10.711 37.719 -14.484 1 97.56 169 ILE A CA 1
ATOM 1309 C C . ILE A 1 169 ? -9.273 37.375 -14.078 1 97.56 169 ILE A C 1
ATOM 1311 O O . ILE A 1 169 ? -9 36.312 -13.516 1 97.56 169 ILE A O 1
ATOM 1315 N N . ARG A 1 170 ? -8.375 38.25 -14.336 1 97.12 170 ARG A N 1
ATOM 1316 C CA . ARG A 1 170 ? -6.977 38.094 -13.938 1 97.12 170 ARG A CA 1
ATOM 1317 C C . ARG A 1 170 ? -6.68 38.906 -12.68 1 97.12 170 ARG A C 1
ATOM 1319 O O . ARG A 1 170 ? -6.98 40.125 -12.625 1 97.12 170 ARG A O 1
ATOM 1326 N N . PHE A 1 171 ? -6.145 38.312 -11.711 1 97.56 171 PHE A N 1
ATOM 1327 C CA . PHE A 1 171 ? -5.723 38.969 -10.484 1 97.56 171 PHE A CA 1
ATOM 1328 C C . PHE A 1 171 ? -4.203 39.031 -10.398 1 97.56 171 PHE A C 1
ATOM 1330 O O . PHE A 1 171 ? -3.523 38 -10.469 1 97.56 171 PHE A O 1
ATOM 1337 N N . MET A 1 172 ? -3.674 40.188 -10.18 1 96.12 172 MET A N 1
ATOM 1338 C CA . MET A 1 172 ? -2.229 40.406 -10.133 1 96.12 172 MET A CA 1
ATOM 1339 C C . MET A 1 172 ? -1.702 40.219 -8.711 1 96.12 172 MET A C 1
ATOM 1341 O O . MET A 1 172 ? -1.995 41 -7.828 1 96.12 172 MET A O 1
ATOM 1345 N N . GLY A 1 173 ? -0.964 39.156 -8.57 1 92.62 173 GLY A N 1
ATOM 1346 C CA . GLY A 1 173 ? -0.345 38.906 -7.277 1 92.62 173 GLY A CA 1
ATOM 1347 C C . GLY A 1 173 ? 1.042 39.5 -7.148 1 92.62 173 GLY A C 1
ATOM 1348 O O . GLY A 1 173 ? 1.481 40.25 -8.023 1 92.62 173 GLY A O 1
ATOM 1349 N N . ILE A 1 174 ? 1.672 39.219 -6.004 1 88.88 174 ILE A N 1
ATOM 1350 C CA . ILE A 1 174 ? 3.018 39.719 -5.762 1 88.88 174 ILE A CA 1
ATOM 1351 C C . ILE A 1 174 ? 4.031 38.906 -6.551 1 88.88 174 ILE A C 1
ATOM 1353 O O . ILE A 1 174 ? 4.867 39.438 -7.273 1 88.88 174 ILE A O 1
ATOM 1357 N N . ASP A 1 175 ? 3.932 37.594 -6.441 1 87.44 175 ASP A N 1
ATOM 1358 C CA . ASP A 1 175 ? 4.891 36.688 -7.074 1 87.44 175 ASP A CA 1
ATOM 1359 C C . ASP A 1 175 ? 4.297 36.031 -8.328 1 87.44 175 ASP A C 1
ATOM 1361 O O . ASP A 1 175 ? 5.027 35.688 -9.25 1 87.44 175 ASP A O 1
ATOM 1365 N N . THR A 1 176 ? 3.006 35.781 -8.234 1 92.44 176 THR A N 1
ATOM 1366 C CA . THR A 1 176 ? 2.332 35.062 -9.305 1 92.44 176 THR A CA 1
ATOM 1367 C C . THR A 1 176 ? 0.918 35.594 -9.516 1 92.44 176 THR A C 1
ATOM 1369 O O . THR A 1 176 ? 0.241 35.969 -8.555 1 92.44 176 THR A O 1
ATOM 1372 N N . ASP A 1 177 ? 0.547 35.625 -10.773 1 95.56 177 ASP A N 1
ATOM 1373 C CA . ASP A 1 177 ? -0.82 36.031 -11.102 1 95.56 177 ASP A CA 1
ATOM 1374 C C . ASP A 1 177 ? -1.759 34.844 -11.086 1 95.56 177 ASP A C 1
ATOM 1376 O O . ASP A 1 177 ? -1.317 33.688 -11.242 1 95.56 177 ASP A O 1
ATOM 1380 N N . LEU A 1 178 ? -2.984 35.156 -10.828 1 96.44 178 LEU A N 1
ATOM 1381 C CA . LEU A 1 178 ? -4.039 34.156 -10.922 1 96.44 178 LEU A CA 1
ATOM 1382 C C . LEU A 1 178 ? -5.09 34.562 -11.945 1 96.44 178 LEU A C 1
ATOM 1384 O O . LEU A 1 178 ? -5.426 35.75 -12.055 1 96.44 178 LEU A O 1
ATOM 1388 N N . ARG A 1 179 ? -5.531 33.594 -12.648 1 97.19 179 ARG A N 1
ATOM 1389 C CA . ARG A 1 179 ? -6.625 33.812 -13.586 1 97.19 179 ARG A CA 1
ATOM 1390 C C . ARG A 1 179 ? -7.828 32.938 -13.242 1 97.19 179 ARG A C 1
ATOM 1392 O O . ARG A 1 179 ? -7.711 31.719 -13.148 1 97.19 179 ARG A O 1
ATOM 1399 N N . LEU A 1 180 ? -8.953 33.594 -13.055 1 97.88 180 LEU A N 1
ATOM 1400 C CA . LEU A 1 180 ? -10.219 32.875 -12.953 1 97.88 180 LEU A CA 1
ATOM 1401 C C . LEU A 1 180 ? -10.828 32.656 -14.336 1 97.88 180 LEU A C 1
ATOM 1403 O O . LEU A 1 180 ? -11 33.625 -15.102 1 97.88 180 LEU A O 1
ATOM 1407 N N . THR A 1 181 ? -11.078 31.5 -14.688 1 97.69 181 THR A N 1
ATOM 1408 C CA . THR A 1 181 ? -11.891 31.141 -15.852 1 97.69 181 THR A CA 1
ATOM 1409 C C . THR A 1 181 ? -13.203 30.484 -15.414 1 97.69 181 THR A C 1
ATOM 1411 O O . THR A 1 181 ? -13.203 29.578 -14.578 1 97.69 181 THR A O 1
ATOM 1414 N N . THR A 1 182 ? -14.328 30.953 -15.945 1 97.69 182 THR A N 1
ATOM 1415 C CA . THR A 1 182 ? -15.617 30.516 -15.445 1 97.69 182 THR A CA 1
ATOM 1416 C C . THR A 1 182 ? -16.688 30.656 -16.516 1 97.69 182 THR A C 1
ATOM 1418 O O . THR A 1 182 ? -16.484 31.328 -17.531 1 97.69 182 THR A O 1
ATOM 1421 N N . ASN A 1 183 ? -17.766 29.891 -16.375 1 97 183 ASN A N 1
ATOM 1422 C CA . ASN A 1 183 ? -18.953 30.094 -17.188 1 97 183 ASN A CA 1
ATOM 1423 C C . ASN A 1 183 ? -19.969 30.984 -16.484 1 97 183 ASN A C 1
ATOM 1425 O O . ASN A 1 183 ? -21.078 31.188 -16.984 1 97 183 ASN A O 1
ATOM 1429 N N . CYS A 1 184 ? -19.656 31.484 -15.328 1 97.06 184 CYS A N 1
ATOM 1430 C CA . CYS A 1 184 ? -20.438 32.531 -14.672 1 97.06 184 CYS A CA 1
ATOM 1431 C C . CYS A 1 184 ? -20.203 33.875 -15.328 1 97.06 184 CYS A C 1
ATOM 1433 O O . CYS A 1 184 ? -19.062 34.219 -15.672 1 97.06 184 CYS A O 1
ATOM 1435 N N . PRO A 1 185 ? -21.25 34.625 -15.523 1 95.81 185 PRO A N 1
ATOM 1436 C CA . PRO A 1 185 ? -21.016 35.969 -16.094 1 95.81 185 PRO A CA 1
ATOM 1437 C C . PRO A 1 185 ? -20.047 36.812 -15.258 1 95.81 185 PRO A C 1
ATOM 1439 O O . PRO A 1 185 ? -20.25 36.969 -14.047 1 95.81 185 PRO A O 1
ATOM 1442 N N . VAL A 1 186 ? -19.094 37.312 -15.875 1 97 186 VAL A N 1
ATOM 1443 C CA . VAL A 1 186 ? -18 38.031 -15.203 1 97 186 VAL A CA 1
ATOM 1444 C C . VAL A 1 186 ? -18.562 39.281 -14.492 1 97 186 VAL A C 1
ATOM 1446 O O . VAL A 1 186 ? -18.094 39.625 -13.414 1 97 186 VAL A O 1
ATOM 1449 N N . SER A 1 187 ? -19.531 39.875 -15.055 1 96.06 187 SER A N 1
ATOM 1450 C CA . SER A 1 187 ? -20.125 41.094 -14.469 1 96.06 187 SER A CA 1
ATOM 1451 C C . SER A 1 187 ? -20.75 40.781 -13.109 1 96.06 187 SER A C 1
ATOM 1453 O O . SER A 1 187 ? -20.75 41.625 -12.211 1 96.06 187 SER A O 1
ATOM 1455 N N . HIS A 1 188 ? -21.281 39.594 -13 1 96.56 188 HIS A N 1
ATOM 1456 C CA . HIS A 1 188 ? -21.859 39.188 -11.734 1 96.56 188 HIS A CA 1
ATOM 1457 C C . HIS A 1 188 ? -20.797 39.062 -10.648 1 96.56 188 HIS A C 1
ATOM 1459 O O . HIS A 1 188 ? -21.062 39.375 -9.477 1 96.56 188 HIS A O 1
ATOM 1465 N N . LEU A 1 189 ? -19.656 38.656 -11.023 1 97.12 189 LEU A N 1
ATOM 1466 C CA . LEU A 1 189 ? -18.547 38.469 -10.078 1 97.12 189 LEU A CA 1
ATOM 1467 C C . LEU A 1 189 ? -17.969 39.844 -9.695 1 97.12 189 LEU A C 1
ATOM 1469 O O . LEU A 1 189 ? -17.797 40.125 -8.508 1 97.12 189 LEU A O 1
ATOM 1473 N N . LEU A 1 190 ? -17.734 40.656 -10.664 1 96.56 190 LEU A N 1
ATOM 1474 C CA . LEU A 1 190 ? -17.078 41.938 -10.461 1 96.56 190 LEU A CA 1
ATOM 1475 C C . LEU A 1 190 ? -17.938 42.875 -9.602 1 96.56 190 LEU A C 1
ATOM 1477 O O . LEU A 1 190 ? -17.406 43.625 -8.797 1 96.56 190 LEU A O 1
ATOM 1481 N N . ASN A 1 191 ? -19.234 42.719 -9.812 1 96.75 191 ASN A N 1
ATOM 1482 C CA . ASN A 1 191 ? -20.141 43.625 -9.109 1 96.75 191 ASN A CA 1
ATOM 1483 C C . ASN A 1 191 ? -20.828 42.938 -7.941 1 96.75 191 ASN A C 1
ATOM 1485 O O . ASN A 1 191 ? -21.703 43.5 -7.281 1 96.75 191 ASN A O 1
ATOM 1489 N N . GLU A 1 192 ? -20.5 41.75 -7.719 1 97.62 192 GLU A N 1
ATOM 1490 C CA . GLU A 1 192 ? -21.078 40.938 -6.652 1 97.62 192 GLU A CA 1
ATOM 1491 C C . GLU A 1 192 ? -22.609 41 -6.668 1 97.62 192 GLU A C 1
ATOM 1493 O O . GLU A 1 192 ? -23.219 41.281 -5.641 1 97.62 192 GLU A O 1
ATOM 1498 N N . ARG A 1 193 ? -23.141 40.719 -7.793 1 97.44 193 ARG A N 1
ATOM 1499 C CA . ARG A 1 193 ? -24.578 40.75 -7.98 1 97.44 193 ARG A CA 1
ATOM 1500 C C . ARG A 1 193 ? -25.219 39.438 -7.555 1 97.44 193 ARG A C 1
ATOM 1502 O O . ARG A 1 193 ? -24.625 38.375 -7.707 1 97.44 193 ARG A O 1
ATOM 1509 N N . THR A 1 194 ? -26.406 39.594 -7.062 1 97.88 194 THR A N 1
ATOM 1510 C CA . THR A 1 194 ? -27.188 38.406 -6.773 1 97.88 194 THR A CA 1
ATOM 1511 C C . THR A 1 194 ? -27.844 37.875 -8.047 1 97.88 194 THR A C 1
ATOM 1513 O O . THR A 1 194 ? -28.375 38.625 -8.852 1 97.88 194 THR A O 1
ATOM 1516 N N . PHE A 1 195 ? -27.812 36.562 -8.305 1 97.56 195 PHE A N 1
ATOM 1517 C CA . PHE A 1 195 ? -28.422 35.969 -9.484 1 97.56 195 PHE A CA 1
ATOM 1518 C C . PHE A 1 195 ? -28.875 34.531 -9.195 1 97.56 195 PHE A C 1
ATOM 1520 O O . PHE A 1 195 ? -28.469 33.938 -8.188 1 97.56 195 PHE A O 1
ATOM 1527 N N . ARG A 1 196 ? -29.703 34 -10.023 1 96.69 196 ARG A N 1
ATOM 1528 C CA . ARG A 1 196 ? -30.219 32.656 -9.906 1 96.69 196 ARG A CA 1
ATOM 1529 C C . ARG A 1 196 ? -29.266 31.656 -10.578 1 96.69 196 ARG A C 1
ATOM 1531 O O . ARG A 1 196 ? -28.781 31.906 -11.68 1 96.69 196 ARG A O 1
ATOM 1538 N N . VAL A 1 197 ? -29.031 30.594 -9.867 1 97.44 197 VAL A N 1
ATOM 1539 C CA . VAL A 1 197 ? -28.234 29.531 -10.453 1 97.44 197 VAL A CA 1
ATOM 1540 C C . VAL A 1 197 ? -29.156 28.5 -11.102 1 97.44 197 VAL A C 1
ATOM 1542 O O . VAL A 1 197 ? -29.797 27.703 -10.406 1 97.44 197 VAL A O 1
ATOM 1545 N N . GLU A 1 198 ? -29.156 28.453 -12.352 1 94.44 198 GLU A N 1
ATOM 1546 C CA . GLU A 1 198 ? -30.078 27.578 -13.07 1 94.44 198 GLU A CA 1
ATOM 1547 C C . GLU A 1 198 ? -29.344 26.391 -13.688 1 94.44 198 GLU A C 1
ATOM 1549 O O . GLU A 1 198 ? -29.969 25.406 -14.07 1 94.44 198 GLU A O 1
ATOM 1554 N N . GLU A 1 199 ? -28.094 26.562 -13.828 1 95.62 199 GLU A N 1
ATOM 1555 C CA . GLU A 1 199 ? -27.219 25.5 -14.32 1 95.62 199 GLU A CA 1
ATOM 1556 C C . GLU A 1 199 ? -25.922 25.438 -13.531 1 95.62 199 GLU A C 1
ATOM 1558 O O . GLU A 1 199 ? -25.609 26.344 -12.758 1 95.62 199 GLU A O 1
ATOM 1563 N N . ALA A 1 200 ? -25.25 24.375 -13.789 1 97.69 200 ALA A N 1
ATOM 1564 C CA . ALA A 1 200 ? -23.984 24.203 -13.078 1 97.69 200 ALA A CA 1
ATOM 1565 C C . ALA A 1 200 ? -22.984 25.297 -13.453 1 97.69 200 ALA A C 1
ATOM 1567 O O . ALA A 1 200 ? -22.938 25.734 -14.609 1 97.69 200 ALA A O 1
ATOM 1568 N N . LEU A 1 201 ? -22.219 25.75 -12.508 1 98.12 201 LEU A N 1
ATOM 1569 C CA . LEU A 1 201 ? -21.172 26.734 -12.703 1 98.12 201 LEU A CA 1
ATOM 1570 C C . LEU A 1 201 ? -19.812 26.172 -12.312 1 98.12 201 LEU A C 1
ATOM 1572 O O . LEU A 1 201 ? -19.703 25.438 -11.328 1 98.12 201 LEU A O 1
ATOM 1576 N N . ALA A 1 202 ? -18.812 26.484 -13.117 1 98.44 202 ALA A N 1
ATOM 1577 C CA . ALA A 1 202 ? -17.438 26.062 -12.844 1 98.44 202 ALA A CA 1
ATOM 1578 C C . ALA A 1 202 ? -16.516 27.25 -12.688 1 98.44 202 ALA A C 1
ATOM 1580 O O . ALA A 1 202 ? -16.609 28.234 -13.438 1 98.44 202 ALA A O 1
ATOM 1581 N N . PHE A 1 203 ? -15.719 27.203 -11.68 1 98.5 203 PHE A N 1
ATOM 1582 C CA . PHE A 1 203 ? -14.695 28.219 -11.422 1 98.5 203 PHE A CA 1
ATOM 1583 C C . PHE A 1 203 ? -13.312 27.578 -11.383 1 98.5 203 PHE A C 1
ATOM 1585 O O . PHE A 1 203 ? -13.062 26.672 -10.578 1 98.5 203 PHE A O 1
ATOM 1592 N N . PHE A 1 204 ? -12.438 27.938 -12.258 1 98.31 204 PHE A N 1
ATOM 1593 C CA . PHE A 1 204 ? -11.039 27.531 -12.25 1 98.31 204 PHE A CA 1
ATOM 1594 C C . PHE A 1 204 ? -10.133 28.734 -12 1 98.31 204 PHE A C 1
ATOM 1596 O O . PHE A 1 204 ? -10.008 29.609 -12.859 1 98.31 204 PHE A O 1
ATOM 1603 N N . LEU A 1 205 ? -9.586 28.828 -10.805 1 98.12 205 LEU A N 1
ATOM 1604 C CA . LEU A 1 205 ? -8.625 29.859 -10.445 1 98.12 205 LEU A CA 1
ATOM 1605 C C . LEU A 1 205 ? -7.199 29.312 -10.492 1 98.12 205 LEU A C 1
ATOM 1607 O O . LEU A 1 205 ? -6.766 28.609 -9.57 1 98.12 205 LEU A O 1
ATOM 1611 N N . GLY A 1 206 ? -6.512 29.609 -11.578 1 96.94 206 GLY A N 1
ATOM 1612 C CA . GLY A 1 206 ? -5.215 29 -11.805 1 96.94 206 GLY A CA 1
ATOM 1613 C C . GLY A 1 206 ? -4.258 29.891 -12.57 1 96.94 206 GLY A C 1
ATOM 1614 O O . GLY A 1 206 ? -4.32 31.109 -12.453 1 96.94 206 GLY A O 1
ATOM 1615 N N . PRO A 1 207 ? -3.395 29.234 -13.266 1 94.5 207 PRO A N 1
ATOM 1616 C CA . PRO A 1 207 ? -2.402 30.016 -14.016 1 94.5 207 PRO A CA 1
ATOM 1617 C C . PRO A 1 207 ? -3.033 30.891 -15.094 1 94.5 207 PRO A C 1
ATOM 1619 O O . PRO A 1 207 ? -4.086 30.547 -15.633 1 94.5 207 PRO A O 1
ATOM 1622 N N . ASP A 1 208 ? -2.293 31.906 -15.367 1 92.31 208 ASP A N 1
ATOM 1623 C CA . ASP A 1 208 ? -2.781 32.844 -16.359 1 92.31 208 ASP A CA 1
ATOM 1624 C C . ASP A 1 208 ? -2.619 32.281 -17.766 1 92.31 208 ASP A C 1
ATOM 1626 O O . ASP A 1 208 ? -1.867 32.844 -18.578 1 92.31 208 ASP A O 1
ATOM 1630 N N . GLU A 1 209 ? -3.338 31.25 -18.062 1 88.75 209 GLU A N 1
ATOM 1631 C CA . GLU A 1 209 ? -3.375 30.594 -19.359 1 88.75 209 GLU A CA 1
ATOM 1632 C C . GLU A 1 209 ? -4.809 30.281 -19.781 1 88.75 209 GLU A C 1
ATOM 1634 O O . GLU A 1 209 ? -5.672 30.047 -18.938 1 88.75 209 GLU A O 1
ATOM 1639 N N . PRO A 1 210 ? -4.957 30.328 -21.078 1 82.75 210 PRO A N 1
ATOM 1640 C CA . PRO A 1 210 ? -6.309 29.984 -21.531 1 82.75 210 PRO A CA 1
ATOM 1641 C C . PRO A 1 210 ? -6.691 28.547 -21.234 1 82.75 210 PRO A C 1
ATOM 1643 O O . PRO A 1 210 ? -5.824 27.672 -21.203 1 82.75 210 PRO A O 1
ATOM 1646 N N . PHE A 1 211 ? -7.934 28.422 -21 1 82.19 211 PHE A N 1
ATOM 1647 C CA . PHE A 1 211 ? -8.484 27.094 -20.75 1 82.19 211 PHE A CA 1
ATOM 1648 C C . PHE A 1 211 ? -8.812 26.391 -22.078 1 82.19 211 PHE A C 1
ATOM 1650 O O . PHE A 1 211 ? -9.555 26.938 -22.891 1 82.19 211 PHE A O 1
ATOM 1657 N N . SER A 1 212 ? -8.258 25.281 -22.469 1 78.75 212 SER A N 1
ATOM 1658 C CA . SER A 1 212 ? -8.281 24.672 -23.781 1 78.75 212 SER A CA 1
ATOM 1659 C C . SER A 1 212 ? -9.617 23.984 -24.062 1 78.75 212 SER A C 1
ATOM 1661 O O . SER A 1 212 ? -9.992 23.781 -25.219 1 78.75 212 SER A O 1
ATOM 1663 N N . THR A 1 213 ? -10.297 23.594 -23.109 1 83.62 213 THR A N 1
ATOM 1664 C CA . THR A 1 213 ? -11.578 22.906 -23.25 1 83.62 213 THR A CA 1
ATOM 1665 C C . THR A 1 213 ? -12.703 23.719 -22.625 1 83.62 213 THR A C 1
ATOM 1667 O O . THR A 1 213 ? -12.461 24.781 -22.062 1 83.62 213 THR A O 1
ATOM 1670 N N . GLY A 1 214 ? -13.938 23.297 -22.906 1 92.25 214 GLY A N 1
ATOM 1671 C CA . GLY A 1 214 ? -15.031 23.922 -22.188 1 92.25 214 GLY A CA 1
ATOM 1672 C C . GLY A 1 214 ? -14.836 23.875 -20.672 1 92.25 214 GLY A C 1
ATOM 1673 O O . GLY A 1 214 ? -14.484 22.844 -20.109 1 92.25 214 GLY A O 1
ATOM 1674 N N . ILE A 1 215 ? -14.984 25.031 -20.094 1 94.69 215 ILE A N 1
ATOM 1675 C CA . ILE A 1 215 ? -14.625 25.234 -18.688 1 94.69 215 ILE A CA 1
ATOM 1676 C C . ILE A 1 215 ? -15.414 24.266 -17.812 1 94.69 215 ILE A C 1
ATOM 1678 O O . ILE A 1 215 ? -14.859 23.656 -16.906 1 94.69 215 ILE A O 1
ATOM 1682 N N . LEU A 1 216 ? -16.703 24.141 -18.094 1 96.62 216 LEU A N 1
ATOM 1683 C CA . LEU A 1 216 ? -17.531 23.266 -17.281 1 96.62 216 LEU A CA 1
ATOM 1684 C C . LEU A 1 216 ? -17.078 21.812 -17.406 1 96.62 216 LEU A C 1
ATOM 1686 O O . LEU A 1 216 ? -16.891 21.125 -16.406 1 96.62 216 LEU A O 1
ATOM 1690 N N . GLN A 1 217 ? -16.859 21.406 -18.609 1 95.94 217 GLN A N 1
ATOM 1691 C CA . GLN A 1 217 ? -16.422 20.031 -18.859 1 95.94 217 GLN A CA 1
ATOM 1692 C C . GLN A 1 217 ? -15.008 19.812 -18.312 1 95.94 217 GLN A C 1
ATOM 1694 O O . GLN A 1 217 ? -14.727 18.75 -17.734 1 95.94 217 GLN A O 1
ATOM 1699 N N . GLY A 1 218 ? -14.188 20.734 -18.5 1 96.31 218 GLY A N 1
ATOM 1700 C CA . GLY A 1 218 ? -12.82 20.625 -18.016 1 96.31 218 GLY A CA 1
ATOM 1701 C C . GLY A 1 218 ? -12.727 20.484 -16.516 1 96.31 218 GLY A C 1
ATOM 1702 O O . GLY A 1 218 ? -12 19.625 -16.016 1 96.31 218 GLY A O 1
ATOM 1703 N N . VAL A 1 219 ? -13.477 21.281 -15.82 1 97.88 219 VAL A N 1
ATOM 1704 C CA . VAL A 1 219 ? -13.445 21.266 -14.359 1 97.88 219 VAL A CA 1
ATOM 1705 C C . VAL A 1 219 ? -14.086 19.969 -13.852 1 97.88 219 VAL A C 1
ATOM 1707 O O . VAL A 1 219 ? -13.633 19.391 -12.867 1 97.88 219 VAL A O 1
ATOM 1710 N N . ARG A 1 220 ? -15.117 19.547 -14.539 1 97.5 220 ARG A N 1
ATOM 1711 C CA . ARG A 1 220 ? -15.75 18.281 -14.188 1 97.5 220 ARG A CA 1
ATOM 1712 C C . ARG A 1 220 ? -14.773 17.125 -14.352 1 97.5 220 ARG A C 1
ATOM 1714 O O . ARG A 1 220 ? -14.703 16.234 -13.5 1 97.5 220 ARG A O 1
ATOM 1721 N N . ASP A 1 221 ? -14.031 17.156 -15.438 1 95.75 221 ASP A N 1
ATOM 1722 C CA . ASP A 1 221 ? -13.031 16.125 -15.672 1 95.75 221 ASP A CA 1
ATOM 1723 C C . ASP A 1 221 ? -11.953 16.156 -14.594 1 95.75 221 ASP A C 1
ATOM 1725 O O . ASP A 1 221 ? -11.531 15.094 -14.109 1 95.75 221 ASP A O 1
ATOM 1729 N N . MET A 1 222 ? -11.539 17.297 -14.234 1 97 222 MET A N 1
ATOM 1730 C CA . MET A 1 222 ? -10.531 17.438 -13.188 1 97 222 MET A CA 1
ATOM 1731 C C . MET A 1 222 ? -11.055 16.906 -11.852 1 97 222 MET A C 1
ATOM 1733 O O . MET A 1 222 ? -10.305 16.297 -11.086 1 97 222 MET A O 1
ATOM 1737 N N . TYR A 1 223 ? -12.344 17.188 -11.633 1 98.19 223 TYR A N 1
ATOM 1738 C CA . TYR A 1 223 ? -12.984 16.688 -10.422 1 98.19 223 TYR A CA 1
ATOM 1739 C C . TYR A 1 223 ? -12.945 15.172 -10.367 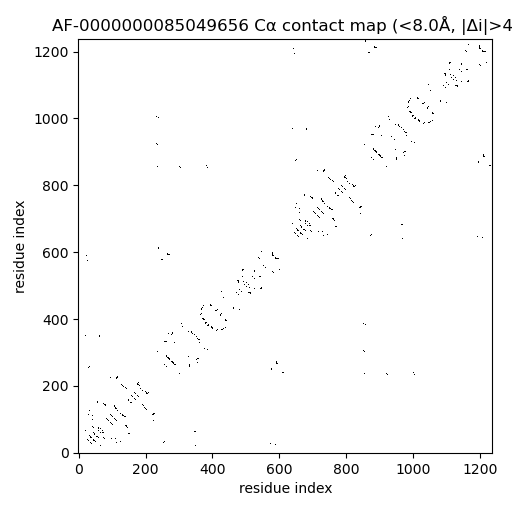1 98.19 223 TYR A C 1
ATOM 1741 O O . TYR A 1 223 ? -12.484 14.586 -9.383 1 98.19 223 TYR A O 1
ATOM 1749 N N . GLU A 1 224 ? -13.344 14.586 -11.398 1 97.25 224 GLU A N 1
ATOM 1750 C CA . GLU A 1 224 ? -13.422 13.133 -11.461 1 97.25 224 GLU A CA 1
ATOM 1751 C C . GLU A 1 224 ? -12.039 12.5 -11.328 1 97.25 224 GLU A C 1
ATOM 1753 O O . GLU A 1 224 ? -11.867 11.516 -10.609 1 97.25 224 GLU A O 1
ATOM 1758 N N . GLN A 1 225 ? -11.102 13.078 -11.977 1 96.12 225 GLN A N 1
ATOM 1759 C CA . GLN A 1 225 ? -9.742 12.555 -11.945 1 96.12 225 GLN A CA 1
ATOM 1760 C C . GLN A 1 225 ? -9.109 12.75 -10.57 1 96.12 225 GLN A C 1
ATOM 1762 O O . GLN A 1 225 ? -8.375 11.883 -10.094 1 96.12 225 GLN A O 1
ATOM 1767 N N . THR A 1 226 ? -9.391 13.867 -9.938 1 98.38 226 THR A N 1
ATOM 1768 C CA . THR A 1 226 ? -8.859 14.141 -8.602 1 98.38 226 THR A CA 1
ATOM 1769 C C . THR A 1 226 ? -9.461 13.188 -7.574 1 98.38 226 THR A C 1
ATOM 1771 O O . THR A 1 226 ? -8.734 12.641 -6.738 1 98.38 226 THR A O 1
ATOM 1774 N N . ASP A 1 227 ? -10.742 13.039 -7.688 1 98.25 227 ASP A N 1
ATOM 1775 C CA . ASP A 1 227 ? -11.43 12.109 -6.793 1 98.25 227 ASP A CA 1
ATOM 1776 C C . ASP A 1 227 ? -10.891 10.688 -6.957 1 98.25 227 ASP A C 1
ATOM 1778 O O . ASP A 1 227 ? -10.625 10 -5.969 1 98.25 227 ASP A O 1
ATOM 1782 N N . ALA A 1 228 ? -10.719 10.297 -8.156 1 95.44 228 ALA A N 1
ATOM 1783 C CA . ALA A 1 228 ? -10.195 8.961 -8.461 1 95.44 228 ALA A CA 1
ATOM 1784 C C . ALA A 1 228 ? -8.773 8.797 -7.934 1 95.44 228 ALA A C 1
ATOM 1786 O O . ALA A 1 228 ? -8.406 7.734 -7.434 1 95.44 228 ALA A O 1
ATOM 1787 N N . TYR A 1 229 ? -8 9.789 -8.062 1 95.94 229 TYR A N 1
ATOM 1788 C CA . TYR A 1 229 ? -6.625 9.758 -7.574 1 95.94 229 TYR A CA 1
ATOM 1789 C C . TYR A 1 229 ? -6.586 9.438 -6.082 1 95.94 229 TYR A C 1
ATOM 1791 O O . TYR A 1 229 ? -5.832 8.562 -5.652 1 95.94 229 TYR A O 1
ATOM 1799 N N . TRP A 1 230 ? -7.312 10.164 -5.363 1 97.94 230 TRP A N 1
ATOM 1800 C CA . TRP A 1 230 ? -7.277 10 -3.912 1 97.94 230 TRP A CA 1
ATOM 1801 C C . TRP A 1 230 ? -7.789 8.625 -3.504 1 97.94 230 TRP A C 1
ATOM 1803 O O . TRP A 1 230 ? -7.215 7.98 -2.621 1 97.94 230 TRP A O 1
ATOM 1813 N N . LYS A 1 231 ? -8.828 8.203 -4.098 1 96.75 231 LYS A N 1
ATOM 1814 C CA . LYS A 1 231 ? -9.352 6.867 -3.797 1 96.75 231 LYS A CA 1
ATOM 1815 C C . LYS A 1 231 ? -8.312 5.793 -4.09 1 96.75 231 LYS A C 1
ATOM 1817 O O . LYS A 1 231 ? -8.141 4.855 -3.307 1 96.75 231 LYS A O 1
ATOM 1822 N N . ARG A 1 232 ? -7.613 5.93 -5.172 1 93.38 232 ARG A N 1
ATOM 1823 C CA . ARG A 1 232 ? -6.555 4.984 -5.52 1 93.38 232 ARG A CA 1
ATOM 1824 C C . ARG A 1 232 ? -5.414 5.039 -4.512 1 93.38 232 ARG A C 1
ATOM 1826 O O . ARG A 1 232 ? -4.859 4.004 -4.137 1 93.38 232 ARG A O 1
ATOM 1833 N N . TRP A 1 233 ? -5.062 6.234 -4.141 1 95.56 233 TRP A N 1
ATOM 1834 C CA . TRP A 1 233 ? -3.984 6.383 -3.17 1 95.56 233 TRP A CA 1
ATOM 1835 C C . TRP A 1 233 ? -4.355 5.73 -1.842 1 95.56 233 TRP A C 1
ATOM 1837 O O . TRP A 1 233 ? -3.545 5.02 -1.242 1 95.56 233 TRP A O 1
ATOM 1847 N N . VAL A 1 234 ? -5.566 5.926 -1.373 1 96.88 234 VAL A N 1
ATOM 1848 C CA . VAL A 1 234 ? -6.027 5.371 -0.104 1 96.88 234 VAL A CA 1
ATOM 1849 C C . VAL A 1 234 ? -5.984 3.846 -0.164 1 96.88 234 VAL A C 1
ATOM 1851 O O . VAL A 1 234 ? -5.668 3.188 0.83 1 96.88 234 VAL A O 1
ATOM 1854 N N . ARG A 1 235 ? -6.215 3.295 -1.299 1 94.69 235 ARG A N 1
ATOM 1855 C CA . ARG A 1 235 ? -6.227 1.849 -1.484 1 94.69 235 ARG A CA 1
ATOM 1856 C C . ARG A 1 235 ? -4.836 1.258 -1.271 1 94.69 235 ARG A C 1
ATOM 1858 O O . ARG A 1 235 ? -4.695 0.052 -1.058 1 94.69 235 ARG A O 1
ATOM 1865 N N . THR A 1 236 ? -3.869 2.076 -1.318 1 94.19 236 THR A N 1
ATOM 1866 C CA . THR A 1 236 ? -2.5 1.595 -1.175 1 94.19 236 THR A CA 1
ATOM 1867 C C . THR A 1 236 ? -2.074 1.604 0.291 1 94.19 236 THR A C 1
ATOM 1869 O O . THR A 1 236 ? -0.99 1.125 0.63 1 94.19 236 THR A O 1
ATOM 1872 N N . LEU A 1 237 ? -2.867 2.094 1.161 1 96.62 237 LEU A N 1
ATOM 1873 C CA . LEU A 1 237 ? -2.484 2.258 2.559 1 96.62 237 LEU A CA 1
ATOM 1874 C C . LEU A 1 237 ? -2.648 0.95 3.324 1 96.62 237 LEU A C 1
ATOM 1876 O O . LEU A 1 237 ? -3.578 0.184 3.062 1 96.62 237 LEU A O 1
ATOM 1880 N N . SER A 1 238 ? -1.764 0.733 4.242 1 95.81 238 SER A N 1
ATOM 1881 C CA . SER A 1 238 ? -1.933 -0.318 5.238 1 95.81 238 SER A CA 1
ATOM 1882 C C . SER A 1 238 ? -2.699 0.19 6.453 1 95.81 238 SER A C 1
ATOM 1884 O O . SER A 1 238 ? -2.125 0.843 7.328 1 95.81 238 SER A O 1
ATOM 1886 N N . LEU A 1 239 ? -3.963 -0.185 6.543 1 96.88 239 LEU A N 1
ATOM 1887 C CA . LEU A 1 239 ? -4.824 0.38 7.578 1 96.88 239 LEU A CA 1
ATOM 1888 C C . LEU A 1 239 ? -5 -0.598 8.734 1 96.88 239 LEU A C 1
ATOM 1890 O O . LEU A 1 239 ? -5.023 -1.813 8.523 1 96.88 239 LEU A O 1
ATOM 1894 N N . PRO A 1 240 ? -5.125 -0.059 9.953 1 97.12 240 PRO A N 1
ATOM 1895 C CA . PRO A 1 240 ? -5.617 -0.905 11.039 1 97.12 240 PRO A CA 1
ATOM 1896 C C . PRO A 1 240 ? -7.102 -1.241 10.898 1 97.12 240 PRO A C 1
ATOM 1898 O O . PRO A 1 240 ? -7.812 -0.606 10.117 1 97.12 240 PRO A O 1
ATOM 1901 N N . LEU A 1 241 ? -7.508 -2.207 11.656 1 97 241 LEU A N 1
ATOM 1902 C CA . LEU A 1 241 ? -8.898 -2.637 11.586 1 97 241 LEU A CA 1
ATOM 1903 C C . LEU A 1 241 ? -9.828 -1.558 12.125 1 97 241 LEU A C 1
ATOM 1905 O O . LEU A 1 241 ? -10.891 -1.303 11.555 1 97 241 LEU A O 1
ATOM 1909 N N . GLU A 1 242 ? -9.398 -0.939 13.188 1 97.75 242 GLU A N 1
ATOM 1910 C CA . GLU A 1 242 ? -10.242 0.05 13.844 1 97.75 242 GLU A CA 1
ATOM 1911 C C . GLU A 1 242 ? -9.82 1.47 13.484 1 97.75 242 GLU A C 1
ATOM 1913 O O . GLU A 1 242 ? -8.68 1.698 13.086 1 97.75 242 GLU A O 1
ATOM 1918 N N . TRP A 1 243 ? -10.789 2.416 13.523 1 98.56 243 TRP A N 1
ATOM 1919 C CA . TRP A 1 243 ? -10.609 3.852 13.328 1 98.56 243 TRP A CA 1
ATOM 1920 C C . TRP A 1 243 ? -10.055 4.152 11.938 1 98.56 243 TRP A C 1
ATOM 1922 O O . TRP A 1 243 ? -9.156 4.977 11.789 1 98.56 243 TRP A O 1
ATOM 1932 N N . GLN A 1 244 ? -10.484 3.393 10.953 1 98.06 244 GLN A N 1
ATOM 1933 C CA . GLN A 1 244 ? -9.992 3.557 9.594 1 98.06 244 GLN A CA 1
ATOM 1934 C C . GLN A 1 244 ? -10.305 4.953 9.055 1 98.06 244 GLN A C 1
ATOM 1936 O O . GLN A 1 244 ? -9.453 5.586 8.43 1 98.06 244 GLN A O 1
ATOM 1941 N N . GLU A 1 245 ? -11.5 5.43 9.32 1 97.94 245 GLU A N 1
ATOM 1942 C CA . GLU A 1 245 ? -11.898 6.746 8.836 1 97.94 245 GLU A CA 1
ATOM 1943 C C . GLU A 1 245 ? -10.945 7.828 9.344 1 97.94 245 GLU A C 1
ATOM 1945 O O . GLU A 1 245 ? -10.484 8.672 8.562 1 97.94 245 GLU A O 1
ATOM 1950 N N . ALA A 1 246 ? -10.656 7.809 10.641 1 98.75 246 ALA A N 1
ATOM 1951 C CA . ALA A 1 246 ? -9.758 8.797 11.234 1 98.75 246 ALA A CA 1
ATOM 1952 C C . ALA A 1 246 ? -8.352 8.68 10.648 1 98.75 246 ALA A C 1
ATOM 1954 O O . ALA A 1 246 ? -7.699 9.688 10.375 1 98.75 246 ALA A O 1
ATOM 1955 N N . THR A 1 247 ? -7.934 7.457 10.469 1 98.81 247 THR A N 1
ATOM 1956 C CA . THR A 1 247 ? -6.598 7.199 9.938 1 98.81 247 THR A CA 1
ATOM 1957 C C . THR A 1 247 ? -6.488 7.695 8.492 1 98.81 247 THR A C 1
ATOM 1959 O O . THR A 1 247 ? -5.512 8.359 8.133 1 98.81 247 THR A O 1
ATOM 1962 N N . ILE A 1 248 ? -7.477 7.434 7.688 1 98.69 248 ILE A N 1
ATOM 1963 C CA . ILE A 1 248 ? -7.484 7.832 6.285 1 98.69 248 ILE A CA 1
ATOM 1964 C C . ILE A 1 248 ? -7.488 9.359 6.188 1 98.69 248 ILE A C 1
ATOM 1966 O O . ILE A 1 248 ? -6.719 9.938 5.418 1 98.69 248 ILE A O 1
ATOM 1970 N N . ARG A 1 249 ? -8.328 9.984 6.965 1 98.81 249 ARG A N 1
ATOM 1971 C CA . ARG A 1 249 ? -8.414 11.438 6.941 1 98.81 249 ARG A CA 1
ATOM 1972 C C . ARG A 1 249 ? -7.086 12.07 7.336 1 98.81 249 ARG A C 1
ATOM 1974 O O . ARG A 1 249 ? -6.625 13.008 6.688 1 98.81 249 ARG A O 1
ATOM 1981 N N . ALA A 1 250 ? -6.496 11.547 8.367 1 98.88 250 ALA A N 1
ATOM 1982 C CA . ALA A 1 250 ? -5.195 12.055 8.797 1 98.88 250 ALA A CA 1
ATOM 1983 C C . ALA A 1 250 ? -4.133 11.828 7.723 1 98.88 250 ALA A C 1
ATOM 1985 O O . ALA A 1 250 ? -3.309 12.703 7.465 1 98.88 250 ALA A O 1
ATOM 1986 N N . ALA A 1 251 ? -4.172 10.688 7.121 1 98.75 251 ALA A N 1
ATOM 1987 C CA . ALA A 1 251 ? -3.186 10.359 6.098 1 98.75 251 ALA A CA 1
ATOM 1988 C C . ALA A 1 251 ? -3.299 11.297 4.898 1 98.75 251 ALA A C 1
ATOM 1990 O O . ALA A 1 251 ? -2.291 11.805 4.406 1 98.75 251 ALA A O 1
ATOM 1991 N N . ILE A 1 252 ? -4.52 11.516 4.438 1 98.69 252 ILE A N 1
ATOM 1992 C CA . ILE A 1 252 ? -4.742 12.422 3.316 1 98.69 252 ILE A CA 1
ATOM 1993 C C . ILE A 1 252 ? -4.242 13.82 3.676 1 98.69 252 ILE A C 1
ATOM 1995 O O . ILE A 1 252 ? -3.539 14.453 2.887 1 98.69 252 ILE A O 1
ATOM 1999 N N . ALA A 1 253 ? -4.582 14.242 4.852 1 98.81 253 ALA A N 1
ATOM 2000 C CA . ALA A 1 253 ? -4.176 15.578 5.285 1 98.81 253 ALA A CA 1
ATOM 2001 C C . ALA A 1 253 ? -2.656 15.688 5.355 1 98.81 253 ALA A C 1
ATOM 2003 O O . ALA A 1 253 ? -2.082 16.688 4.93 1 98.81 253 ALA A O 1
ATOM 2004 N N . LEU A 1 254 ? -2.018 14.695 5.902 1 98.75 254 LEU A N 1
ATOM 2005 C CA . LEU A 1 254 ? -0.56 14.711 5.977 1 98.75 254 LEU A CA 1
ATOM 2006 C C . LEU A 1 254 ? 0.056 14.742 4.582 1 98.75 254 LEU A C 1
ATOM 2008 O O . LEU A 1 254 ? 1.042 15.445 4.352 1 98.75 254 LEU A O 1
ATOM 2012 N N . LYS A 1 255 ? -0.49 13.977 3.705 1 98.25 255 LYS A N 1
ATOM 2013 C CA . LYS A 1 255 ? 0.013 14.016 2.336 1 98.25 255 LYS A CA 1
ATOM 2014 C C . LYS A 1 255 ? -0.138 15.406 1.735 1 98.25 255 LYS A C 1
ATOM 2016 O O . LYS A 1 255 ? 0.724 15.859 0.979 1 98.25 255 LYS A O 1
ATOM 2021 N N . LEU A 1 256 ? -1.207 16.047 2.035 1 98.56 256 LEU A N 1
ATOM 2022 C CA . LEU A 1 256 ? -1.444 17.406 1.538 1 98.56 256 LEU A CA 1
ATOM 2023 C C . LEU A 1 256 ? -0.43 18.391 2.119 1 98.56 256 LEU A C 1
ATOM 2025 O O . LEU A 1 256 ? -0.208 19.453 1.559 1 98.56 256 LEU A O 1
ATOM 2029 N N . CYS A 1 257 ? 0.191 18.031 3.201 1 98.62 257 CYS A N 1
ATOM 2030 C CA . CYS A 1 257 ? 1.166 18.891 3.848 1 98.62 257 CYS A CA 1
ATOM 2031 C C . CYS A 1 257 ? 2.559 18.688 3.268 1 98.62 257 CYS A C 1
ATOM 2033 O O . CYS A 1 257 ? 3.523 19.312 3.709 1 98.62 257 CYS A O 1
ATOM 2035 N N . VAL A 1 258 ? 2.691 17.812 2.361 1 98.19 258 VAL A N 1
ATOM 2036 C CA . VAL A 1 258 ? 3.943 17.594 1.647 1 98.19 258 VAL A CA 1
ATOM 2037 C C . VAL A 1 258 ? 4.023 18.516 0.433 1 98.19 258 VAL A C 1
ATOM 2039 O O . VAL A 1 258 ? 3.148 18.484 -0.436 1 98.19 258 VAL A O 1
ATOM 2042 N N . TYR A 1 259 ? 4.977 19.359 0.429 1 98.19 259 TYR A N 1
ATOM 2043 C CA . TYR A 1 259 ? 5.285 20.109 -0.787 1 98.19 259 TYR A CA 1
ATOM 2044 C C . TYR A 1 259 ? 6.023 19.234 -1.79 1 98.19 259 TYR A C 1
ATOM 2046 O O . TYR A 1 259 ? 7.254 19.125 -1.747 1 98.19 259 TYR A O 1
ATOM 2054 N N . GLU A 1 260 ? 5.336 18.688 -2.752 1 96.12 260 GLU A N 1
ATOM 2055 C CA . GLU A 1 260 ? 5.777 17.547 -3.555 1 96.12 260 GLU A CA 1
ATOM 2056 C C . GLU A 1 260 ? 6.98 17.922 -4.418 1 96.12 260 GLU A C 1
ATOM 2058 O O . GLU A 1 260 ? 7.836 17.078 -4.691 1 96.12 260 GLU A O 1
ATOM 2063 N N . GLU A 1 261 ? 7.062 19.125 -4.797 1 95.88 261 GLU A N 1
ATOM 2064 C CA . GLU A 1 261 ? 8.148 19.547 -5.672 1 95.88 261 GLU A CA 1
ATOM 2065 C C . GLU A 1 261 ? 9.508 19.25 -5.055 1 95.88 261 GLU A C 1
ATOM 2067 O O . GLU A 1 261 ? 10.43 18.797 -5.746 1 95.88 261 GLU A O 1
ATOM 2072 N N . THR A 1 262 ? 9.617 19.484 -3.781 1 97.12 262 THR A N 1
ATOM 2073 C CA . THR A 1 262 ? 10.93 19.344 -3.148 1 97.12 262 THR A CA 1
ATOM 2074 C C . THR A 1 262 ? 10.938 18.141 -2.201 1 97.12 262 THR A C 1
ATOM 2076 O O . THR A 1 262 ? 12 17.609 -1.873 1 97.12 262 THR A O 1
ATOM 2079 N N . GLY A 1 263 ? 9.758 17.844 -1.685 1 97.06 263 GLY A N 1
ATOM 2080 C CA . GLY A 1 263 ? 9.656 16.781 -0.689 1 97.06 263 GLY A CA 1
ATOM 2081 C C . GLY A 1 263 ? 9.555 17.312 0.729 1 97.06 263 GLY A C 1
ATOM 2082 O O . GLY A 1 263 ? 9.375 16.531 1.673 1 97.06 263 GLY A O 1
ATOM 2083 N N . ALA A 1 264 ? 9.609 18.609 0.895 1 98.38 264 ALA A N 1
ATOM 2084 C CA . ALA A 1 264 ? 9.484 19.219 2.219 1 98.38 264 ALA A CA 1
ATOM 2085 C C . ALA A 1 264 ? 8.094 19 2.797 1 98.38 264 ALA A C 1
ATOM 2087 O O . ALA A 1 264 ? 7.109 18.953 2.057 1 98.38 264 ALA A O 1
ATOM 2088 N N . ILE A 1 265 ? 8.016 18.891 4.07 1 98.5 265 ILE A N 1
ATOM 2089 C CA . ILE A 1 265 ? 6.746 18.75 4.773 1 98.5 265 ILE A CA 1
ATOM 2090 C C . ILE A 1 265 ? 6.551 19.906 5.746 1 98.5 265 ILE A C 1
ATOM 2092 O O . ILE A 1 265 ? 7.344 20.094 6.668 1 98.5 265 ILE A O 1
ATOM 2096 N N . VAL A 1 266 ? 5.512 20.609 5.582 1 98.75 266 VAL A N 1
ATOM 2097 C CA . VAL A 1 266 ? 5.277 21.75 6.453 1 98.75 266 VAL A CA 1
ATOM 2098 C C . VAL A 1 266 ? 4.707 21.281 7.789 1 98.75 266 VAL A C 1
ATOM 2100 O O . VAL A 1 266 ? 4.066 20.234 7.859 1 98.75 266 VAL A O 1
ATOM 2103 N N . ALA A 1 267 ? 4.945 22.047 8.805 1 98.5 267 ALA A N 1
ATOM 2104 C CA . ALA A 1 267 ? 4.426 21.719 10.125 1 98.5 267 ALA A CA 1
ATOM 2105 C C . ALA A 1 267 ? 2.918 21.938 10.195 1 98.5 267 ALA A C 1
ATOM 2107 O O . ALA A 1 267 ? 2.209 21.234 10.914 1 98.5 267 ALA A O 1
ATOM 2108 N N . ALA A 1 268 ? 2.445 22.938 9.484 1 98.69 268 ALA A N 1
ATOM 2109 C CA . ALA A 1 268 ? 1.031 23.266 9.328 1 98.69 268 ALA A CA 1
ATOM 2110 C C . ALA A 1 268 ? 0.806 24.141 8.094 1 98.69 268 ALA A C 1
ATOM 2112 O O . ALA A 1 268 ? 1.762 24.641 7.496 1 98.69 268 ALA A O 1
ATOM 2113 N N . MET A 1 269 ? -0.46 24.312 7.785 1 98.31 269 MET A N 1
ATOM 2114 C CA . MET A 1 269 ? -0.782 25.109 6.609 1 98.31 269 MET A CA 1
ATOM 2115 C C . MET A 1 269 ? -0.846 26.594 6.965 1 98.31 269 MET A C 1
ATOM 2117 O O . MET A 1 269 ? -0.79 27.453 6.082 1 98.31 269 MET A O 1
ATOM 2121 N N . THR A 1 270 ? -0.925 26.922 8.25 1 98.62 270 THR A N 1
ATOM 2122 C CA . THR A 1 270 ? -1.217 28.281 8.656 1 98.62 270 THR A CA 1
ATOM 2123 C C . THR A 1 270 ? -0.017 28.906 9.367 1 98.62 270 THR A C 1
ATOM 2125 O O . THR A 1 270 ? 0.925 28.203 9.734 1 98.62 270 THR A O 1
ATOM 2128 N N . THR A 1 271 ? -0.113 30.188 9.461 1 98.5 271 THR A N 1
ATOM 2129 C CA . THR A 1 271 ? 0.767 30.969 10.328 1 98.5 271 THR A CA 1
ATOM 2130 C C . THR A 1 271 ? -0.036 31.703 11.398 1 98.5 271 THR A C 1
ATOM 2132 O O . THR A 1 271 ? -1.221 31.984 11.211 1 98.5 271 THR A O 1
ATOM 2135 N N . SER A 1 272 ? 0.539 31.812 12.562 1 98.19 272 SER A N 1
ATOM 2136 C CA . SER A 1 272 ? 0.235 32.844 13.562 1 98.19 272 SER A CA 1
ATOM 2137 C C . SER A 1 272 ? -1.119 32.594 14.211 1 98.19 272 SER A C 1
ATOM 2139 O O . SER A 1 272 ? -1.809 33.531 14.609 1 98.19 272 SER A O 1
ATOM 2141 N N . ILE A 1 273 ? -1.622 31.375 14.164 1 97.94 273 ILE A N 1
ATOM 2142 C CA . ILE A 1 273 ? -2.705 31.031 15.086 1 97.94 273 ILE A CA 1
ATOM 2143 C C . ILE A 1 273 ? -2.148 30.875 16.5 1 97.94 273 ILE A C 1
ATOM 2145 O O . ILE A 1 273 ? -1.267 30.031 16.734 1 97.94 273 ILE A O 1
ATOM 2149 N N . PRO A 1 274 ? -2.684 31.641 17.438 1 95.88 274 PRO A N 1
ATOM 2150 C CA . PRO A 1 274 ? -2.057 31.625 18.766 1 95.88 274 PRO A CA 1
ATOM 2151 C C . PRO A 1 274 ? -2.24 30.281 19.484 1 95.88 274 PRO A C 1
ATOM 2153 O O . PRO A 1 274 ? -3.301 29.656 19.375 1 95.88 274 PRO A O 1
ATOM 2156 N N . GLU A 1 275 ? -1.3 29.891 20.312 1 93.75 275 GLU A N 1
ATOM 2157 C CA . GLU A 1 275 ? -1.346 28.641 21.062 1 93.75 275 GLU A CA 1
ATOM 2158 C C . GLU A 1 275 ? -2.371 28.703 22.188 1 93.75 275 GLU A C 1
ATOM 2160 O O . GLU A 1 275 ? -2.811 27.672 22.703 1 93.75 275 GLU A O 1
ATOM 2165 N N . ALA A 1 276 ? -2.641 29.844 22.672 1 92.06 276 ALA A N 1
ATOM 2166 C CA . ALA A 1 276 ? -3.672 30.188 23.641 1 92.06 276 ALA A CA 1
ATOM 2167 C C . ALA A 1 276 ? -4.172 31.609 23.438 1 92.06 276 ALA A C 1
ATOM 2169 O O . ALA A 1 276 ? -3.529 32.406 22.75 1 92.06 276 ALA A O 1
ATOM 2170 N N . PRO A 1 277 ? -5.32 31.891 23.984 1 90.31 277 PRO A N 1
ATOM 2171 C CA . PRO A 1 277 ? -5.836 33.25 23.781 1 90.31 277 PRO A CA 1
ATOM 2172 C C . PRO A 1 277 ? -4.852 34.312 24.234 1 90.31 277 PRO A C 1
ATOM 2174 O O . PRO A 1 277 ? -4.371 34.312 25.375 1 90.31 277 PRO A O 1
ATOM 2177 N N . ASP A 1 278 ? -4.484 35.156 23.266 1 89.06 278 ASP A N 1
ATOM 2178 C CA . ASP A 1 278 ? -3.672 36.344 23.5 1 89.06 278 ASP A CA 1
ATOM 2179 C C . ASP A 1 278 ? -2.301 36 24.062 1 89.06 278 ASP A C 1
ATOM 2181 O O . ASP A 1 278 ? -1.729 36.75 24.859 1 89.06 278 ASP A O 1
ATOM 2185 N N . SER A 1 279 ? -1.777 34.875 23.719 1 87.75 279 SER A N 1
AT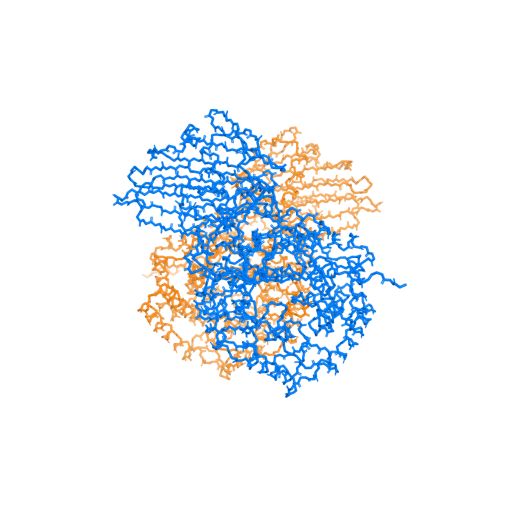OM 2186 C CA . SER A 1 279 ? -0.528 34.406 24.281 1 87.75 279 SER A CA 1
ATOM 2187 C C . SER A 1 279 ? 0.679 35.031 23.625 1 87.75 279 SER A C 1
ATOM 2189 O O . SER A 1 279 ? 1.776 35.062 24.188 1 87.75 279 SER A O 1
ATOM 2191 N N . GLY A 1 280 ? 0.43 35.562 22.406 1 88.5 280 GLY A N 1
ATOM 2192 C CA . GLY A 1 280 ? 1.559 36.062 21.641 1 88.5 280 GLY A CA 1
ATOM 2193 C C . GLY A 1 280 ? 2.393 35 20.984 1 88.5 280 GLY A C 1
ATOM 2194 O O . GLY A 1 280 ? 3.301 35.281 20.203 1 88.5 280 GLY A O 1
ATOM 2195 N N . ARG A 1 281 ? 2.084 33.75 21.266 1 91.06 281 ARG A N 1
ATOM 2196 C CA . ARG A 1 281 ? 2.752 32.594 20.641 1 91.06 281 ARG A CA 1
ATOM 2197 C C . ARG A 1 281 ? 2.168 32.312 19.25 1 91.06 281 ARG A C 1
ATOM 2199 O O . ARG A 1 281 ? 1.552 31.281 19.031 1 91.06 281 ARG A O 1
ATOM 2206 N N . ASN A 1 282 ? 2.434 33.281 18.359 1 93.81 282 ASN A N 1
ATOM 2207 C CA . ASN A 1 282 ? 1.908 33.281 17 1 93.81 282 ASN A CA 1
ATOM 2208 C C . ASN A 1 282 ? 3.002 33 15.969 1 93.81 282 ASN A C 1
ATOM 2210 O O . ASN A 1 282 ? 3.408 33.875 15.219 1 93.81 282 ASN A O 1
ATOM 2214 N N . TRP A 1 283 ? 3.309 31.734 15.844 1 95.69 283 TRP A N 1
ATOM 2215 C CA . TRP A 1 283 ? 4.465 31.422 15.016 1 95.69 283 TRP A CA 1
ATOM 2216 C C . TRP A 1 283 ? 4.035 30.984 13.617 1 95.69 283 TRP A C 1
ATOM 2218 O O . TRP A 1 283 ? 2.9 30.547 13.422 1 95.69 283 TRP A O 1
ATOM 2228 N N . ASP A 1 284 ? 4.914 31.156 12.648 1 98.19 284 ASP A N 1
ATOM 2229 C CA . ASP A 1 284 ? 4.703 30.719 11.273 1 98.19 284 ASP A CA 1
ATOM 2230 C C . ASP A 1 284 ? 5.129 29.266 11.102 1 98.19 284 ASP A C 1
ATOM 2232 O O . ASP A 1 284 ? 6.32 28.938 11.141 1 98.19 284 ASP A O 1
ATOM 2236 N N . TYR A 1 285 ? 4.176 28.375 10.797 1 98.38 285 TYR A N 1
ATOM 2237 C CA . TYR A 1 285 ? 4.438 26.953 10.773 1 98.38 285 TYR A CA 1
ATOM 2238 C C . TYR A 1 285 ? 4.434 26.422 9.344 1 98.38 285 TYR A C 1
ATOM 2240 O O . TYR A 1 285 ? 4.418 25.203 9.117 1 98.38 285 TYR A O 1
ATOM 2248 N N . ARG A 1 286 ? 4.516 27.312 8.312 1 98.44 286 ARG A N 1
ATOM 2249 C CA . ARG A 1 286 ? 4.418 26.922 6.906 1 98.44 286 ARG A CA 1
ATOM 2250 C C . ARG A 1 286 ? 5.773 26.469 6.367 1 98.44 286 ARG A C 1
ATOM 2252 O O . ARG A 1 286 ? 6 26.484 5.156 1 98.44 286 ARG A O 1
ATOM 2259 N N . TYR A 1 287 ? 6.684 26.094 7.25 1 98.5 287 TYR A N 1
ATOM 2260 C CA . TYR A 1 287 ? 8.023 25.641 6.883 1 98.5 287 TYR A CA 1
ATOM 2261 C C . TYR A 1 287 ? 8.25 24.203 7.297 1 98.5 287 TYR A C 1
ATOM 2263 O O . TYR A 1 287 ? 7.336 23.547 7.805 1 98.5 287 TYR A O 1
ATOM 2271 N N . CYS A 1 288 ? 9.5 23.719 6.941 1 98.44 288 CYS A N 1
ATOM 2272 C CA . CYS A 1 288 ? 9.797 22.312 7.184 1 98.44 288 CYS A CA 1
ATOM 2273 C C . CYS A 1 288 ? 10.742 22.156 8.367 1 98.44 288 CYS A C 1
ATOM 2275 O O . CYS A 1 288 ? 11.953 22.344 8.234 1 98.44 288 CYS A O 1
ATOM 2277 N N . TRP A 1 289 ? 10.227 21.797 9.492 1 97.94 289 TRP A N 1
ATOM 2278 C CA . TRP A 1 289 ? 11.047 21.359 10.609 1 97.94 289 TRP A CA 1
ATOM 2279 C C . TRP A 1 289 ? 11.539 19.922 10.391 1 97.94 289 TRP A C 1
ATOM 2281 O O . TRP A 1 289 ? 10.742 19.031 10.125 1 97.94 289 TRP A O 1
ATOM 2291 N N . ILE A 1 290 ? 12.766 19.672 10.602 1 97.38 290 ILE A N 1
ATOM 2292 C CA . ILE A 1 290 ? 13.344 18.344 10.422 1 97.38 290 ILE A CA 1
ATOM 2293 C C . ILE A 1 290 ? 12.695 17.359 11.398 1 97.38 290 ILE A C 1
ATOM 2295 O O . ILE A 1 290 ? 12.359 16.234 11.031 1 97.38 290 ILE A O 1
ATOM 2299 N N . ARG A 1 291 ? 12.477 17.812 12.57 1 97.44 291 ARG A N 1
ATOM 2300 C CA . ARG A 1 291 ? 11.852 16.984 13.602 1 97.44 291 ARG A CA 1
ATOM 2301 C C . ARG A 1 291 ? 10.43 16.609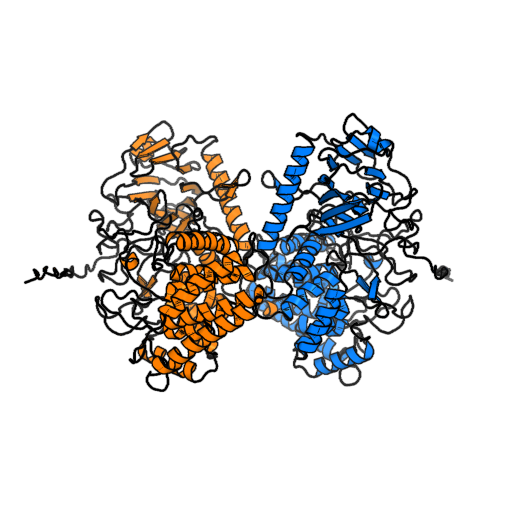 13.203 1 97.44 291 ARG A C 1
ATOM 2303 O O . ARG A 1 291 ? 10.062 15.43 13.273 1 97.44 291 ARG A O 1
ATOM 2310 N N . ASP A 1 292 ? 9.633 17.594 12.812 1 97 292 ASP A N 1
ATOM 2311 C CA . ASP A 1 292 ? 8.242 17.344 12.453 1 97 292 ASP A CA 1
ATOM 2312 C C . ASP A 1 292 ? 8.141 16.391 11.266 1 97 292 ASP A C 1
ATOM 2314 O O . ASP A 1 292 ? 7.332 15.461 11.281 1 97 292 ASP A O 1
ATOM 2318 N N . ALA A 1 293 ? 8.969 16.672 10.32 1 97.69 293 ALA A N 1
ATOM 2319 C CA . ALA A 1 293 ? 8.953 15.852 9.109 1 97.69 293 ALA A CA 1
ATOM 2320 C C . ALA A 1 293 ? 9.336 14.406 9.422 1 97.69 293 ALA A C 1
ATOM 2322 O O . ALA A 1 293 ? 8.789 13.469 8.828 1 97.69 293 ALA A O 1
ATOM 2323 N N . TYR A 1 294 ? 10.273 14.242 10.352 1 97 294 TYR A N 1
ATOM 2324 C CA . TYR A 1 294 ? 10.664 12.906 10.789 1 97 294 TYR A CA 1
ATOM 2325 C C . TYR A 1 294 ? 9.453 12.125 11.289 1 97 294 TYR A C 1
ATOM 2327 O O . TYR A 1 294 ? 9.227 10.984 10.883 1 97 294 TYR A O 1
ATOM 2335 N N . TYR A 1 295 ? 8.602 12.711 12.117 1 97.69 295 TYR A N 1
ATOM 2336 C CA . TYR A 1 295 ? 7.441 12.023 12.68 1 97.69 295 TYR A CA 1
ATOM 2337 C C . TYR A 1 295 ? 6.406 11.742 11.594 1 97.69 295 TYR A C 1
ATOM 2339 O O . TYR A 1 295 ? 5.777 10.68 11.594 1 97.69 295 TYR A O 1
ATOM 2347 N N . VAL A 1 296 ? 6.238 12.672 10.688 1 98.12 296 VAL A N 1
ATOM 2348 C CA . VAL A 1 296 ? 5.258 12.508 9.617 1 98.12 296 VAL A CA 1
ATOM 2349 C C . VAL A 1 296 ? 5.664 11.344 8.711 1 98.12 296 VAL A C 1
ATOM 2351 O O . VAL A 1 296 ? 4.852 10.469 8.422 1 98.12 296 VAL A O 1
ATOM 2354 N N . VAL A 1 297 ? 6.906 11.312 8.336 1 96.38 297 VAL A N 1
ATOM 2355 C CA . VAL A 1 297 ? 7.367 10.289 7.402 1 96.38 297 VAL A CA 1
ATOM 2356 C C . VAL A 1 297 ? 7.32 8.922 8.07 1 96.38 297 VAL A C 1
ATOM 2358 O O . VAL A 1 297 ? 6.988 7.918 7.434 1 96.38 297 VAL A O 1
ATOM 2361 N N . GLN A 1 298 ? 7.625 8.891 9.352 1 95.56 298 GLN A N 1
ATOM 2362 C CA . GLN A 1 298 ? 7.531 7.625 10.07 1 95.56 298 GLN A CA 1
ATOM 2363 C C . GLN A 1 298 ? 6.094 7.105 10.086 1 95.56 298 GLN A C 1
ATOM 2365 O O . GLN A 1 298 ? 5.855 5.922 9.844 1 95.56 298 GLN A O 1
ATOM 2370 N N . ALA A 1 299 ? 5.191 7.984 10.375 1 97 299 ALA A N 1
ATOM 2371 C CA . ALA A 1 299 ? 3.787 7.594 10.438 1 97 299 ALA A CA 1
ATOM 2372 C C . ALA A 1 299 ? 3.281 7.129 9.078 1 97 299 ALA A C 1
ATOM 2374 O O . ALA A 1 299 ? 2.639 6.082 8.969 1 97 299 ALA A O 1
ATOM 2375 N N . LEU A 1 300 ? 3.568 7.883 8.039 1 96.69 300 LEU A N 1
ATOM 2376 C CA . LEU A 1 300 ? 3.08 7.555 6.699 1 96.69 300 LEU A CA 1
ATOM 2377 C C . LEU A 1 300 ? 3.773 6.309 6.16 1 96.69 300 LEU A C 1
ATOM 2379 O O . LEU A 1 300 ? 3.166 5.523 5.426 1 96.69 300 LEU A O 1
ATOM 2383 N N . THR A 1 301 ? 5.016 6.113 6.562 1 93.94 301 THR A N 1
ATOM 2384 C CA . THR A 1 301 ? 5.719 4.898 6.168 1 93.94 301 THR A CA 1
ATOM 2385 C C . THR A 1 301 ? 5.07 3.67 6.797 1 93.94 301 THR A C 1
ATOM 2387 O O . THR A 1 301 ? 4.977 2.617 6.16 1 93.94 301 THR A O 1
ATOM 2390 N N . ARG A 1 302 ? 4.621 3.791 7.988 1 93.62 302 ARG A N 1
ATOM 2391 C CA . ARG A 1 302 ? 3.93 2.691 8.656 1 93.62 302 ARG A CA 1
ATOM 2392 C C . ARG A 1 302 ? 2.641 2.336 7.922 1 93.62 302 ARG A C 1
ATOM 2394 O O . ARG A 1 302 ? 2.219 1.177 7.926 1 93.62 302 ARG A O 1
ATOM 2401 N N . LEU A 1 303 ? 2.104 3.32 7.27 1 96.06 303 LEU A N 1
ATOM 2402 C CA . LEU A 1 303 ? 0.885 3.088 6.5 1 96.06 303 LEU A CA 1
ATOM 2403 C C . LEU A 1 303 ? 1.215 2.615 5.09 1 96.06 303 LEU A C 1
ATOM 2405 O O . LEU A 1 303 ? 0.312 2.361 4.289 1 96.06 303 LEU A O 1
ATOM 2409 N N . GLY A 1 304 ? 2.463 2.59 4.785 1 92.62 304 GLY A N 1
ATOM 2410 C CA . GLY A 1 304 ? 2.861 2.053 3.494 1 92.62 304 GLY A CA 1
ATOM 2411 C C . GLY A 1 304 ? 3.061 3.123 2.439 1 92.62 304 GLY A C 1
ATOM 2412 O O . GLY A 1 304 ? 3.232 2.814 1.259 1 92.62 304 GLY A O 1
ATOM 2413 N N . ALA A 1 305 ? 3.047 4.34 2.766 1 92.75 305 ALA A N 1
ATOM 2414 C CA . ALA A 1 305 ? 3.223 5.43 1.812 1 92.75 305 ALA A CA 1
ATOM 2415 C C . ALA A 1 305 ? 4.703 5.711 1.567 1 92.75 305 ALA A C 1
ATOM 2417 O O . ALA A 1 305 ? 5.195 6.797 1.888 1 92.75 305 ALA A O 1
ATOM 2418 N N . VAL A 1 306 ? 5.402 4.895 0.858 1 90.5 306 VAL A N 1
ATOM 2419 C CA . VAL A 1 306 ? 6.852 4.949 0.702 1 90.5 306 VAL A CA 1
ATOM 2420 C C . VAL A 1 306 ? 7.223 6.043 -0.298 1 90.5 306 VAL A C 1
ATOM 2422 O O . VAL A 1 306 ? 8.359 6.527 -0.303 1 90.5 306 VAL A O 1
ATOM 2425 N N . ASP A 1 307 ? 6.277 6.441 -1.123 1 89.5 307 ASP A N 1
ATOM 2426 C CA . ASP A 1 307 ? 6.52 7.527 -2.07 1 89.5 307 ASP A CA 1
ATOM 2427 C C . ASP A 1 307 ? 6.855 8.828 -1.343 1 89.5 307 ASP A C 1
ATOM 2429 O O . ASP A 1 307 ? 7.734 9.578 -1.776 1 89.5 307 ASP A O 1
ATOM 2433 N N . ILE A 1 308 ? 6.184 9.008 -0.265 1 93.75 308 ILE A N 1
ATOM 2434 C CA . ILE A 1 308 ? 6.414 10.211 0.526 1 93.75 308 ILE A CA 1
ATOM 2435 C C . ILE A 1 308 ? 7.785 10.133 1.192 1 93.75 308 ILE A C 1
ATOM 2437 O O . ILE A 1 308 ? 8.531 11.117 1.211 1 93.75 308 ILE A O 1
ATOM 2441 N N . LEU A 1 309 ? 8.141 8.977 1.668 1 92.5 309 LEU A N 1
ATOM 2442 C CA . LEU A 1 309 ? 9.469 8.781 2.25 1 92.5 309 LEU A CA 1
ATOM 2443 C C . LEU A 1 309 ? 10.555 9.102 1.233 1 92.5 309 LEU A C 1
ATOM 2445 O O . LEU A 1 309 ? 11.484 9.859 1.525 1 92.5 309 LEU A O 1
ATOM 2449 N N . GLU A 1 310 ? 10.406 8.586 0.083 1 93.38 310 GLU A N 1
ATOM 2450 C CA . GLU A 1 310 ? 11.43 8.766 -0.943 1 93.38 310 GLU A CA 1
ATOM 2451 C C . GLU A 1 310 ? 11.586 10.234 -1.312 1 93.38 310 GLU A C 1
ATOM 2453 O O . GLU A 1 310 ? 12.711 10.719 -1.491 1 93.38 310 GLU A O 1
ATOM 2458 N N . ASN A 1 311 ? 10.492 10.852 -1.473 1 94.62 311 ASN A N 1
ATOM 2459 C CA . ASN A 1 311 ? 10.531 12.281 -1.79 1 94.62 311 ASN A CA 1
ATOM 2460 C C . ASN A 1 311 ? 11.18 13.086 -0.669 1 94.62 311 ASN A C 1
ATOM 2462 O O . ASN A 1 311 ? 11.953 14.008 -0.931 1 94.62 311 ASN A O 1
ATOM 2466 N N . TYR A 1 312 ? 10.906 12.75 0.532 1 97.44 312 TYR A N 1
ATOM 2467 C CA . TYR A 1 312 ? 11.492 13.445 1.676 1 97.44 312 TYR A CA 1
ATOM 2468 C C . TYR A 1 312 ? 12.984 13.164 1.77 1 97.44 312 TYR A C 1
ATOM 2470 O O . TYR A 1 312 ? 13.766 14.055 2.117 1 97.44 312 TYR A O 1
ATOM 2478 N N . LEU A 1 313 ? 13.406 11.953 1.498 1 95 313 LEU A N 1
ATOM 2479 C CA . LEU A 1 313 ? 14.828 11.625 1.525 1 95 313 LEU A CA 1
ATOM 2480 C C . LEU A 1 313 ? 15.602 12.469 0.519 1 95 313 LEU A C 1
ATOM 2482 O O . LEU A 1 313 ? 16.75 12.859 0.778 1 95 313 LEU A O 1
ATOM 2486 N N . LYS A 1 314 ? 14.984 12.727 -0.586 1 94.12 314 LYS A N 1
ATOM 2487 C CA . LYS A 1 314 ? 15.594 13.641 -1.55 1 94.12 314 LYS A CA 1
ATOM 2488 C C . LYS A 1 314 ? 15.773 15.031 -0.954 1 94.12 314 LYS A C 1
ATOM 2490 O O . LYS A 1 314 ? 16.828 15.656 -1.133 1 94.12 314 LYS A O 1
ATOM 2495 N N . TYR A 1 315 ? 14.75 15.469 -0.29 1 96.31 315 TYR A N 1
ATOM 2496 C CA . TYR A 1 315 ? 14.812 16.766 0.389 1 96.31 315 TYR A CA 1
ATOM 2497 C C . TYR A 1 315 ? 15.953 16.781 1.399 1 96.31 315 TYR A C 1
ATOM 2499 O O . TYR A 1 315 ? 16.75 17.734 1.418 1 96.31 315 TYR A O 1
ATOM 2507 N N . LEU A 1 316 ? 16.094 15.75 2.164 1 94.62 316 LEU A N 1
ATOM 2508 C CA . LEU A 1 316 ? 17.109 15.672 3.211 1 94.62 316 LEU A CA 1
ATOM 2509 C C . LEU A 1 316 ? 18.516 15.672 2.613 1 94.62 316 LEU A C 1
ATOM 2511 O O . LEU A 1 316 ? 19.422 16.328 3.143 1 94.62 316 LEU A O 1
ATOM 2515 N N . ARG A 1 317 ? 18.656 14.938 1.575 1 92.19 317 ARG A N 1
ATOM 2516 C CA . ARG A 1 317 ? 19.969 14.875 0.939 1 92.19 317 ARG A CA 1
ATOM 2517 C C . ARG A 1 317 ? 20.406 16.266 0.468 1 92.19 317 ARG A C 1
ATOM 2519 O O . ARG A 1 317 ? 21.578 16.625 0.608 1 92.19 317 ARG A O 1
ATOM 2526 N N . ASN A 1 318 ? 19.469 16.984 -0.008 1 93.69 318 ASN A N 1
ATOM 2527 C CA . ASN A 1 318 ? 19.781 18.344 -0.458 1 93.69 318 ASN A CA 1
ATOM 2528 C C . ASN A 1 318 ? 20.156 19.25 0.711 1 93.69 318 ASN A C 1
ATOM 2530 O O . ASN A 1 318 ? 21.109 20.031 0.614 1 93.69 318 ASN A O 1
ATOM 2534 N N . ILE A 1 319 ? 19.422 19.125 1.773 1 93.62 319 ILE A N 1
ATOM 2535 C CA . ILE A 1 319 ? 19.672 19.938 2.965 1 93.62 319 ILE A CA 1
ATOM 2536 C C . ILE A 1 319 ? 21.062 19.609 3.521 1 93.62 319 ILE A C 1
ATOM 2538 O O . ILE A 1 319 ? 21.812 20.516 3.896 1 93.62 319 ILE A O 1
ATOM 2542 N N . VAL A 1 320 ? 21.406 18.359 3.584 1 90.81 320 VAL A N 1
ATOM 2543 C CA . VAL A 1 320 ? 22.672 17.906 4.129 1 90.81 320 VAL A CA 1
ATOM 2544 C C . VAL A 1 320 ? 23.828 18.391 3.23 1 90.81 320 VAL A C 1
ATOM 2546 O O . VAL A 1 320 ? 24.844 18.859 3.723 1 90.81 320 VAL A O 1
ATOM 2549 N N . ASP A 1 321 ? 23.641 18.312 1.984 1 89.69 321 ASP A N 1
ATOM 2550 C CA . ASP A 1 321 ? 24.656 18.766 1.032 1 89.69 321 ASP A CA 1
ATOM 2551 C C . ASP A 1 321 ? 24.875 20.266 1.139 1 89.69 321 ASP A C 1
ATOM 2553 O O . ASP A 1 321 ? 26.016 20.734 1.086 1 89.69 321 ASP A O 1
ATOM 2557 N N . GLN A 1 322 ? 23.797 20.938 1.272 1 90.19 322 GLN A N 1
ATOM 2558 C CA . GLN A 1 322 ? 23.859 22.391 1.361 1 90.19 322 GLN A CA 1
ATOM 2559 C C . GLN A 1 322 ? 24.562 22.828 2.645 1 90.19 322 GLN A C 1
ATOM 2561 O O . GLN A 1 322 ? 25.266 23.844 2.656 1 90.19 322 GLN A O 1
ATOM 2566 N N . ALA A 1 323 ? 24.328 22.125 3.705 1 87.5 323 ALA A N 1
ATOM 2567 C CA . ALA A 1 323 ? 24.938 22.469 4.988 1 87.5 323 ALA A CA 1
ATOM 2568 C C . ALA A 1 323 ? 26.438 22.219 4.973 1 87.5 323 ALA A C 1
ATOM 2570 O O . ALA A 1 323 ? 27.188 22.875 5.699 1 87.5 323 ALA A O 1
ATOM 2571 N N . GLY A 1 324 ? 26.922 21.297 4.09 1 84.44 324 GLY A N 1
ATOM 2572 C CA . GLY A 1 324 ? 28.328 20.953 4.059 1 84.44 324 GLY A CA 1
ATOM 2573 C C . GLY A 1 324 ? 28.859 20.516 5.41 1 84.44 324 GLY A C 1
ATOM 2574 O O . GLY A 1 324 ? 28.344 19.578 6.023 1 84.44 324 GLY A O 1
ATOM 2575 N N . GLU A 1 325 ? 29.812 21.312 5.852 1 83.19 325 GLU A N 1
ATOM 2576 C CA . GLU A 1 325 ? 30.422 21 7.141 1 83.19 325 GLU A CA 1
ATOM 2577 C C . GLU A 1 325 ? 29.766 21.781 8.273 1 83.19 325 GLU A C 1
ATOM 2579 O O . GLU A 1 325 ? 30.094 21.594 9.445 1 83.19 325 GLU A O 1
ATOM 2584 N N . GLY A 1 326 ? 28.844 22.578 7.957 1 87.31 326 GLY A N 1
ATOM 2585 C CA . GLY A 1 326 ? 28.156 23.375 8.953 1 87.31 326 GLY A CA 1
ATOM 2586 C C . GLY A 1 326 ? 27.062 22.625 9.688 1 87.31 326 GLY A C 1
ATOM 2587 O O . GLY A 1 326 ? 26.766 21.484 9.344 1 87.31 326 GLY A O 1
ATOM 2588 N N . PRO A 1 327 ? 26.562 23.25 10.68 1 92.81 327 PRO A N 1
ATOM 2589 C CA . PRO A 1 327 ? 25.5 22.609 11.445 1 92.81 327 PRO A CA 1
ATOM 2590 C C . PRO A 1 327 ? 24.188 22.547 10.68 1 92.81 327 PRO A C 1
ATOM 2592 O O . PRO A 1 327 ? 23.922 23.375 9.805 1 92.81 327 PRO A O 1
ATOM 2595 N N . ILE A 1 328 ? 23.406 21.594 10.992 1 95.69 328 ILE A N 1
ATOM 2596 C CA . ILE A 1 328 ? 22.047 21.469 10.453 1 95.69 328 ILE A CA 1
ATOM 2597 C C . ILE A 1 328 ? 21.078 22.328 11.266 1 95.69 328 ILE A C 1
ATOM 2599 O O . ILE A 1 328 ? 21.109 22.281 12.5 1 95.69 328 ILE A O 1
ATOM 2603 N N . GLN A 1 329 ? 20.328 23.109 10.578 1 96.12 329 GLN A N 1
ATOM 2604 C CA . GLN A 1 329 ? 19.312 23.938 11.234 1 96.12 329 GLN A CA 1
ATOM 2605 C C . GLN A 1 329 ? 18.078 23.094 11.586 1 96.12 329 GLN A C 1
ATOM 2607 O O . GLN A 1 329 ? 17.844 22.047 10.992 1 96.12 329 GLN A O 1
ATOM 2612 N N . PRO A 1 330 ? 17.344 23.547 12.57 1 96.81 330 PRO A N 1
ATOM 2613 C CA . PRO A 1 330 ? 16.125 22.812 12.914 1 96.81 330 PRO A CA 1
ATOM 2614 C C . PRO A 1 330 ? 15.016 22.969 11.867 1 96.81 330 PRO A C 1
ATOM 2616 O O . PRO A 1 330 ? 14.164 22.094 11.719 1 96.81 330 PRO A O 1
ATOM 2619 N N . VAL A 1 331 ? 15.031 24.094 11.141 1 97.69 331 VAL A N 1
ATOM 2620 C CA . VAL A 1 331 ? 13.945 24.391 10.211 1 97.69 331 VAL A CA 1
ATOM 2621 C C . VAL A 1 331 ? 14.5 25.047 8.953 1 97.69 331 VAL A C 1
ATOM 2623 O O . VAL A 1 331 ? 15.445 25.844 9.031 1 97.69 331 VAL A O 1
ATOM 2626 N N . TYR A 1 332 ? 13.938 24.656 7.824 1 97.62 332 TYR A N 1
ATOM 2627 C CA . TYR A 1 332 ? 14.297 25.188 6.516 1 97.62 332 TYR A CA 1
ATOM 2628 C C . TYR A 1 332 ? 13.055 25.609 5.742 1 97.62 332 TYR A C 1
ATOM 2630 O O . TYR A 1 332 ? 11.945 25.156 6.043 1 97.62 332 TYR A O 1
ATOM 2638 N N . GLY A 1 333 ? 13.258 26.547 4.816 1 97.19 333 GLY A N 1
ATOM 2639 C CA . GLY A 1 333 ? 12.195 26.812 3.855 1 97.19 333 GLY A CA 1
ATOM 2640 C C . GLY A 1 333 ? 11.828 25.594 3.023 1 97.19 333 GLY A C 1
ATOM 2641 O O . GLY A 1 333 ? 12.656 24.719 2.812 1 97.19 333 GLY A O 1
ATOM 2642 N N . ILE A 1 334 ? 10.602 25.531 2.475 1 97.19 334 ILE A N 1
ATOM 2643 C CA . ILE A 1 334 ? 10.148 24.344 1.756 1 97.19 334 ILE A CA 1
ATOM 2644 C C . ILE A 1 334 ? 10.812 24.281 0.382 1 97.19 334 ILE A C 1
ATOM 2646 O O . ILE A 1 334 ? 10.789 23.25 -0.281 1 97.19 334 ILE A O 1
ATOM 2650 N N . GLY A 1 335 ? 11.453 25.438 -0.062 1 94.81 335 GLY A N 1
ATOM 2651 C CA . GLY A 1 335 ? 12.312 25.469 -1.23 1 94.81 335 GLY A CA 1
ATOM 2652 C C . GLY A 1 335 ? 13.781 25.328 -0.888 1 94.81 335 GLY A C 1
ATOM 2653 O O . GLY A 1 335 ? 14.648 25.812 -1.613 1 94.81 335 GLY A O 1
ATOM 2654 N N . PHE A 1 336 ? 14.117 24.859 0.241 1 92.44 336 PHE A N 1
ATOM 2655 C CA . PHE A 1 336 ? 15.469 24.562 0.711 1 92.44 336 PHE A CA 1
ATOM 2656 C C . PHE A 1 336 ? 16.094 25.797 1.347 1 92.44 336 PHE A C 1
ATOM 2658 O O . PHE A 1 336 ? 17.203 25.734 1.872 1 92.44 336 PHE A O 1
ATOM 2665 N N . GLY A 1 337 ? 15.492 26.906 1.294 1 92.75 337 GLY A N 1
ATOM 2666 C CA . GLY A 1 337 ? 16.078 28.141 1.801 1 92.75 337 GLY A CA 1
ATOM 2667 C C . GLY A 1 337 ? 16.469 28.062 3.268 1 92.75 337 GLY A C 1
ATOM 2668 O O . GLY A 1 337 ? 15.648 27.656 4.102 1 92.75 337 GLY A O 1
ATOM 2669 N N . PRO A 1 338 ? 17.672 28.484 3.607 1 94 338 PRO A N 1
ATOM 2670 C CA . PRO A 1 338 ? 18.109 28.375 5 1 94 338 PRO A CA 1
ATOM 2671 C C . PRO A 1 338 ? 17.688 29.562 5.852 1 94 338 PRO A C 1
ATOM 2673 O O . PRO A 1 338 ? 17.719 29.5 7.082 1 94 338 PRO A O 1
ATOM 2676 N N . GLU A 1 339 ? 17.359 30.688 5.227 1 96.38 339 GLU A N 1
ATOM 2677 C CA . GLU A 1 339 ? 17.016 31.875 5.996 1 96.38 339 GLU A CA 1
ATOM 2678 C C . GLU A 1 339 ? 15.508 32.094 6.055 1 96.38 339 GLU A C 1
ATOM 2680 O O . GLU A 1 339 ? 14.836 32.125 5.023 1 96.38 339 GLU A O 1
ATOM 2685 N N . LEU A 1 340 ? 15.039 32.25 7.293 1 97.5 340 LEU A N 1
ATOM 2686 C CA . LEU A 1 340 ? 13.625 32.5 7.547 1 97.5 340 LEU A CA 1
ATOM 2687 C C . LEU A 1 340 ? 13.445 33.688 8.484 1 97.5 340 LEU A C 1
ATOM 2689 O O . LEU A 1 340 ? 12.797 33.562 9.531 1 97.5 340 LEU A O 1
ATOM 2693 N N . PRO A 1 341 ? 13.969 34.812 8.07 1 97.31 341 PRO A N 1
ATOM 2694 C CA . PRO A 1 341 ? 13.82 35.938 8.961 1 97.31 341 PRO A CA 1
ATOM 2695 C C . PRO A 1 341 ? 12.367 36.219 9.359 1 97.31 341 PRO A C 1
ATOM 2697 O O . PRO A 1 341 ? 11.461 36.031 8.539 1 97.31 341 PRO A O 1
ATOM 2700 N N . GLU A 1 342 ? 12.18 36.594 10.578 1 96.5 342 GLU A N 1
ATOM 2701 C CA . GLU A 1 342 ? 10.836 36.812 11.117 1 96.5 342 GLU A CA 1
ATOM 2702 C C . GLU A 1 342 ? 10.438 38.281 11.023 1 96.5 342 GLU A C 1
ATOM 2704 O O . GLU A 1 342 ? 11.172 39.156 11.469 1 96.5 342 GLU A O 1
ATOM 2709 N N . THR A 1 343 ? 9.328 38.5 10.383 1 97.5 343 THR A N 1
ATOM 2710 C CA . THR A 1 343 ? 8.734 39.844 10.289 1 97.5 343 THR A CA 1
ATOM 2711 C C . THR A 1 343 ? 7.262 39.812 10.664 1 97.5 343 THR A C 1
ATOM 2713 O O . THR A 1 343 ? 6.684 38.719 10.852 1 97.5 343 THR A O 1
ATOM 2716 N N . GLU A 1 344 ? 6.676 40.969 10.828 1 97.69 344 GLU A N 1
ATOM 2717 C CA . GLU A 1 344 ? 5.262 41.031 11.18 1 97.69 344 GLU A CA 1
ATOM 2718 C C . GLU A 1 344 ? 4.438 41.594 10.023 1 97.69 344 GLU A C 1
ATOM 2720 O O . GLU A 1 344 ? 4.828 42.594 9.398 1 97.69 344 GLU A O 1
ATOM 2725 N N . ALA A 1 345 ? 3.393 40.969 9.688 1 98.06 345 ALA A N 1
ATOM 2726 C CA . ALA A 1 345 ? 2.414 41.469 8.727 1 98.06 345 ALA A CA 1
ATOM 2727 C C . ALA A 1 345 ? 1.371 42.344 9.414 1 98.06 345 ALA A C 1
ATOM 2729 O O . ALA A 1 345 ? 0.281 41.875 9.75 1 98.06 345 ALA A O 1
ATOM 2730 N N . THR A 1 346 ? 1.55 43.594 9.422 1 97.19 346 THR A N 1
ATOM 2731 C CA . THR A 1 346 ? 0.813 44.5 10.289 1 97.19 346 THR A CA 1
ATOM 2732 C C . THR A 1 346 ? -0.573 44.781 9.719 1 97.19 346 THR A C 1
ATOM 2734 O O . THR A 1 346 ? -1.45 45.281 10.43 1 97.19 346 THR A O 1
ATOM 2737 N N . ALA A 1 347 ? -0.773 44.5 8.484 1 97.62 347 ALA A N 1
ATOM 2738 C CA . ALA A 1 347 ? -2.078 44.75 7.871 1 97.62 347 ALA A CA 1
ATOM 2739 C C . ALA A 1 347 ? -3.104 43.719 8.344 1 97.62 347 ALA A C 1
ATOM 2741 O O . ALA A 1 347 ? -4.309 43.906 8.156 1 97.62 347 ALA A O 1
ATOM 2742 N N . LEU A 1 348 ? -2.684 42.688 8.914 1 97.75 348 LEU A N 1
ATOM 2743 C CA . LEU A 1 348 ? -3.559 41.656 9.43 1 97.75 348 LEU A CA 1
ATOM 2744 C C . LEU A 1 348 ? -3.633 41.688 10.953 1 97.75 348 LEU A C 1
ATOM 2746 O O . LEU A 1 348 ? -2.604 41.656 11.633 1 97.75 348 LEU A O 1
ATOM 2750 N N . ALA A 1 349 ? -4.789 41.688 11.492 1 96.31 349 ALA A N 1
ATOM 2751 C CA . ALA A 1 349 ? -5.016 41.875 12.922 1 96.31 349 ALA A CA 1
ATOM 2752 C C . ALA A 1 349 ? -4.699 40.594 13.688 1 96.31 349 ALA A C 1
ATOM 2754 O O . ALA A 1 349 ? -4.453 40.625 14.891 1 96.31 349 ALA A O 1
ATOM 2755 N N . GLY A 1 350 ? -4.727 39.531 12.961 1 97.06 350 GLY A N 1
ATOM 2756 C CA . GLY A 1 350 ? -4.512 38.219 13.586 1 97.06 350 GLY A CA 1
ATOM 2757 C C . GLY A 1 350 ? -5.789 37.438 13.781 1 97.06 350 GLY A C 1
ATOM 2758 O O . GLY A 1 350 ? -6.887 37.969 13.586 1 97.06 350 GLY A O 1
ATOM 2759 N N . TYR A 1 351 ? -5.668 36.219 14.133 1 97 351 TYR A N 1
ATOM 2760 C CA . TYR A 1 351 ? -6.781 35.312 14.398 1 97 351 TYR A CA 1
ATOM 2761 C C . TYR A 1 351 ? -7.648 35.844 15.539 1 97 351 TYR A C 1
ATOM 2763 O O . TYR A 1 351 ? -7.184 35.969 16.672 1 97 351 TYR A O 1
ATOM 2771 N N . GLY A 1 352 ? -8.875 36.156 15.227 1 94 352 GLY A N 1
ATOM 2772 C CA . GLY A 1 352 ? -9.75 36.75 16.234 1 94 352 GLY A CA 1
ATOM 2773 C C . GLY A 1 352 ? -9.258 38.094 16.734 1 94 352 GLY A C 1
ATOM 2774 O O . GLY A 1 352 ? -9.578 38.5 17.859 1 94 352 GLY A O 1
ATOM 2775 N N . GLY A 1 353 ? -8.375 38.625 15.961 1 95 353 GLY A N 1
ATOM 2776 C CA . GLY A 1 353 ? -7.816 39.906 16.375 1 95 353 GLY A CA 1
ATOM 2777 C C . GLY A 1 353 ? -6.605 39.75 17.281 1 95 353 GLY A C 1
ATOM 2778 O O . GLY A 1 353 ? -6.102 40.75 17.812 1 95 353 GLY A O 1
ATOM 2779 N N . MET A 1 354 ? -6.195 38.625 17.438 1 95.44 354 MET A N 1
ATOM 2780 C CA . MET A 1 354 ? -5.07 38.344 18.312 1 95.44 354 MET A CA 1
ATOM 2781 C C . MET A 1 354 ? -3.76 38.312 17.531 1 95.44 354 MET A C 1
ATOM 2783 O O . MET A 1 354 ? -3.352 37.25 17.047 1 95.44 354 MET A O 1
ATOM 2787 N N . GLY A 1 355 ? -3.086 39.406 17.297 1 93.75 355 GLY A N 1
ATOM 2788 C CA . GLY A 1 355 ? -1.789 39.469 16.641 1 93.75 355 GLY A CA 1
ATOM 2789 C C . GLY A 1 355 ? -0.636 39.094 17.562 1 93.75 355 GLY A C 1
ATOM 2790 O O . GLY A 1 355 ? -0.849 38.688 18.703 1 93.75 355 GLY A O 1
ATOM 2791 N N . PRO A 1 356 ? 0.514 39.25 17.172 1 96.44 356 PRO A N 1
ATOM 2792 C CA . PRO A 1 356 ? 0.899 39.656 15.82 1 96.44 356 PRO A CA 1
ATOM 2793 C C . PRO A 1 356 ? 0.764 38.531 14.797 1 96.44 356 PRO A C 1
ATOM 2795 O O . PRO A 1 356 ? 0.628 37.375 15.164 1 96.44 356 PRO A O 1
ATOM 2798 N N . VAL A 1 357 ? 0.717 38.938 13.531 1 98.25 357 VAL A N 1
ATOM 2799 C CA . VAL A 1 357 ? 0.868 38 12.43 1 98.25 357 VAL A CA 1
ATOM 2800 C C . VAL A 1 357 ? 2.32 38 11.953 1 98.25 357 VAL A C 1
ATOM 2802 O O . VAL A 1 357 ? 2.852 39.031 11.539 1 98.25 357 VAL A O 1
ATOM 2805 N N . ARG A 1 358 ? 2.9 36.844 12.055 1 98 358 ARG A N 1
ATOM 2806 C CA . ARG A 1 358 ? 4.328 36.719 11.773 1 98 358 ARG A CA 1
ATOM 2807 C C . ARG A 1 358 ? 4.566 36 10.445 1 98 358 ARG A C 1
ATOM 2809 O O . ARG A 1 358 ? 3.793 35.125 10.062 1 98 358 ARG A O 1
ATOM 2816 N N . VAL A 1 359 ? 5.605 36.438 9.734 1 97.94 359 VAL A N 1
ATOM 2817 C CA . VAL A 1 359 ? 6.141 35.75 8.555 1 97.94 359 VAL A CA 1
ATOM 2818 C C . VAL A 1 359 ? 7.602 35.375 8.797 1 97.94 359 VAL A C 1
ATOM 2820 O O . VAL A 1 359 ? 8.422 36.219 9.156 1 97.94 359 VAL A O 1
ATOM 2823 N N . GLY A 1 360 ? 7.879 34.094 8.586 1 97.56 360 GLY A N 1
ATOM 2824 C CA . GLY A 1 360 ? 9.188 33.594 8.977 1 97.56 360 GLY A CA 1
ATOM 2825 C C . GLY A 1 360 ? 9.219 33 10.375 1 97.56 360 GLY A C 1
ATOM 2826 O O . GLY A 1 360 ? 8.195 32.969 11.062 1 97.56 360 GLY A O 1
ATOM 2827 N N . ASN A 1 361 ? 10.359 32.531 10.766 1 96.75 361 ASN A N 1
ATOM 2828 C CA . ASN A 1 361 ? 10.492 31.891 12.07 1 96.75 361 ASN A CA 1
ATOM 2829 C C . ASN A 1 361 ? 11.945 31.875 12.547 1 96.75 361 ASN A C 1
ATOM 2831 O O . ASN A 1 361 ? 12.805 31.281 11.906 1 96.75 361 ASN A O 1
ATOM 2835 N N . LEU A 1 362 ? 12.203 32.375 13.695 1 94.75 362 LEU A N 1
ATOM 2836 C CA . LEU A 1 362 ? 13.555 32.594 14.203 1 94.75 362 LEU A CA 1
ATOM 2837 C C . LEU A 1 362 ? 14.164 31.281 14.688 1 94.75 362 LEU A C 1
ATOM 2839 O O . LEU A 1 362 ? 15.367 31.203 14.953 1 94.75 362 LEU A O 1
ATOM 2843 N N . ALA A 1 363 ? 13.422 30.234 14.719 1 94.19 363 ALA A N 1
ATOM 2844 C CA . ALA A 1 363 ? 13.969 28.938 15.109 1 94.19 363 ALA A CA 1
ATOM 2845 C C . ALA A 1 363 ? 15.078 28.516 14.156 1 94.19 363 ALA A C 1
ATOM 2847 O O . ALA A 1 363 ? 15.906 27.656 14.5 1 94.19 363 ALA A O 1
ATOM 2848 N N . TYR A 1 364 ? 15.148 29.156 12.977 1 95.25 364 TYR A N 1
ATOM 2849 C CA . TYR A 1 364 ? 16.125 28.719 11.984 1 95.25 364 TYR A CA 1
ATOM 2850 C C . TYR A 1 364 ? 17.547 29.031 12.438 1 95.25 364 TYR A C 1
ATOM 2852 O O . TYR A 1 364 ? 18.5 28.406 11.984 1 95.25 364 TYR A O 1
ATOM 2860 N N . ILE A 1 365 ? 17.703 29.953 13.414 1 94.25 365 ILE A N 1
ATOM 2861 C CA . ILE A 1 365 ? 19.031 30.312 13.859 1 94.25 365 ILE A CA 1
ATOM 2862 C C . ILE A 1 365 ? 19.375 29.547 15.141 1 94.25 365 ILE A C 1
ATOM 2864 O O . ILE A 1 365 ? 20.469 29.688 15.688 1 94.25 365 ILE A O 1
ATOM 2868 N N . GLN A 1 366 ? 18.453 28.75 15.648 1 93.56 366 GLN A N 1
ATOM 2869 C CA . GLN A 1 366 ? 18.688 27.969 16.859 1 93.56 366 GLN A CA 1
ATOM 2870 C C . GLN A 1 366 ? 19.516 26.719 16.547 1 93.56 366 GLN A C 1
ATOM 2872 O O . GLN A 1 366 ? 19.656 26.328 15.383 1 93.56 366 GLN A O 1
ATOM 2877 N N . ARG A 1 367 ? 20.094 26.203 17.641 1 94.25 367 ARG A N 1
ATOM 2878 C CA . ARG A 1 367 ? 20.719 24.875 17.578 1 94.25 367 ARG A CA 1
ATOM 2879 C C . ARG A 1 367 ? 19.875 23.828 18.297 1 94.25 367 ARG A C 1
ATOM 2881 O O . ARG A 1 367 ? 19.453 24.047 19.453 1 94.25 367 ARG A O 1
ATOM 2888 N N . GLN A 1 368 ? 19.562 22.859 17.609 1 96 368 GLN A N 1
ATOM 2889 C CA . GLN A 1 368 ? 18.875 21.703 18.141 1 96 368 GLN A CA 1
ATOM 2890 C C . GLN A 1 368 ? 19.562 20.406 17.719 1 96 368 GLN A C 1
ATOM 2892 O O . GLN A 1 368 ? 19.516 20.031 16.547 1 96 368 GLN A O 1
ATOM 2897 N N . HIS A 1 369 ? 20.078 19.703 18.688 1 97.31 369 HIS A N 1
ATOM 2898 C CA . HIS A 1 369 ? 21 18.609 18.344 1 97.31 369 HIS A CA 1
ATOM 2899 C C . HIS A 1 369 ? 20.234 17.328 18.016 1 97.31 369 HIS A C 1
ATOM 2901 O O . HIS A 1 369 ? 20.828 16.375 17.516 1 97.31 369 HIS A O 1
ATOM 2907 N N . ASP A 1 370 ? 18.922 17.359 18.234 1 97.69 370 ASP A N 1
ATOM 2908 C CA . ASP A 1 370 ? 18.125 16.188 17.875 1 97.69 370 ASP A CA 1
ATOM 2909 C C . ASP A 1 370 ? 18.031 16.016 16.359 1 97.69 370 ASP A C 1
ATOM 2911 O O . ASP A 1 370 ? 17.719 14.938 15.867 1 97.69 370 ASP A O 1
ATOM 2915 N N . VAL A 1 371 ? 18.375 17.047 15.562 1 97.69 371 VAL A N 1
ATOM 2916 C CA . VAL A 1 371 ? 18.219 17.047 14.117 1 97.69 371 VAL A CA 1
ATOM 2917 C C . VAL A 1 371 ? 19.062 15.945 13.492 1 97.69 371 VAL A C 1
ATOM 2919 O O . VAL A 1 371 ? 18.672 15.336 12.492 1 97.69 371 VAL A O 1
ATOM 2922 N N . TYR A 1 372 ? 20.156 15.664 14.062 1 97.69 372 TYR A N 1
ATOM 2923 C CA . TYR A 1 372 ? 21.062 14.664 13.5 1 97.69 372 TYR A CA 1
ATOM 2924 C C . TYR A 1 372 ? 20.453 13.266 13.594 1 97.69 372 TYR A C 1
ATOM 2926 O O . TYR A 1 372 ? 20.578 12.469 12.664 1 97.69 372 TYR A O 1
ATOM 2934 N N . GLY A 1 373 ? 19.828 13.008 14.734 1 97.81 373 GLY A N 1
ATOM 2935 C CA . GLY A 1 373 ? 19.109 11.75 14.859 1 97.81 373 GLY A CA 1
ATOM 2936 C C . GLY A 1 373 ? 17.953 11.625 13.875 1 97.81 373 GLY A C 1
ATOM 2937 O O . GLY A 1 373 ? 17.781 10.57 13.25 1 97.81 373 GLY A O 1
ATOM 2938 N N . GLN A 1 374 ? 17.234 12.711 13.719 1 97.5 374 GLN A N 1
ATOM 2939 C CA . GLN A 1 374 ? 16.078 12.688 12.828 1 97.5 374 GLN A CA 1
ATOM 2940 C C . GLN A 1 374 ? 16.5 12.438 11.391 1 97.5 374 GLN A C 1
ATOM 2942 O O . GLN A 1 374 ? 15.82 11.719 10.656 1 97.5 374 GLN A O 1
ATOM 2947 N N . ILE A 1 375 ? 17.594 12.992 11.008 1 97.12 375 ILE A N 1
ATOM 2948 C CA . ILE A 1 375 ? 18.109 12.797 9.656 1 97.12 375 ILE A CA 1
ATOM 2949 C C . ILE A 1 375 ? 18.5 11.336 9.461 1 97.12 375 ILE A C 1
ATOM 2951 O O . ILE A 1 375 ? 18.109 10.703 8.477 1 97.12 375 ILE A O 1
ATOM 2955 N N . VAL A 1 376 ? 19.219 10.758 10.406 1 97.19 376 VAL A N 1
ATOM 2956 C CA . VAL A 1 376 ? 19.703 9.398 10.281 1 97.19 376 VAL A CA 1
ATOM 2957 C C . VAL A 1 376 ? 18.531 8.414 10.336 1 97.19 376 VAL A C 1
ATOM 2959 O O . VAL A 1 376 ? 18.438 7.508 9.508 1 97.19 376 VAL A O 1
ATOM 2962 N N . LEU A 1 377 ? 17.656 8.625 11.305 1 96.75 377 LEU A N 1
ATOM 2963 C CA . LEU A 1 377 ? 16.547 7.703 11.5 1 96.75 377 LEU A CA 1
ATOM 2964 C C . LEU A 1 377 ? 15.641 7.668 10.266 1 96.75 377 LEU A C 1
ATOM 2966 O O . LEU A 1 377 ? 15.156 6.605 9.883 1 96.75 377 LEU A O 1
ATOM 2970 N N . SER A 1 378 ? 15.398 8.797 9.594 1 95.5 378 SER A N 1
ATOM 2971 C CA . SER A 1 378 ? 14.602 8.836 8.367 1 95.5 378 SER A CA 1
ATOM 2972 C C . SER A 1 378 ? 15.328 8.156 7.215 1 95.5 378 SER A C 1
ATOM 2974 O O . SER A 1 378 ? 14.711 7.441 6.418 1 95.5 378 SER A O 1
ATOM 2976 N N . SER A 1 379 ? 16.625 8.258 7.184 1 95.06 379 SER A N 1
ATOM 2977 C CA . SER A 1 379 ? 17.422 7.852 6.023 1 95.06 379 SER A CA 1
ATOM 2978 C C . SER A 1 379 ? 17.75 6.363 6.078 1 95.06 379 SER A C 1
ATOM 2980 O O . SER A 1 379 ? 17.906 5.715 5.039 1 95.06 379 SER A O 1
ATOM 2982 N N . VAL A 1 380 ? 17.875 5.836 7.258 1 95 380 VAL A N 1
ATOM 2983 C CA . VAL A 1 380 ? 18.359 4.465 7.41 1 95 380 VAL A CA 1
ATOM 2984 C C . VAL A 1 380 ? 17.359 3.49 6.809 1 95 380 VAL A C 1
ATOM 2986 O O . VAL A 1 380 ? 17.719 2.402 6.363 1 95 380 VAL A O 1
ATOM 2989 N N . HIS A 1 381 ? 16.109 3.883 6.777 1 93.06 381 HIS A N 1
ATOM 2990 C CA . HIS A 1 381 ? 15.07 3.043 6.199 1 93.06 381 HIS A CA 1
ATOM 2991 C C . HIS A 1 381 ? 15.438 2.609 4.781 1 93.06 381 HIS A C 1
ATOM 2993 O O . HIS A 1 381 ? 15.086 1.506 4.355 1 93.06 381 HIS A O 1
ATOM 2999 N N . ALA A 1 382 ? 16.172 3.412 4.066 1 93.94 382 ALA A N 1
ATOM 3000 C CA . ALA A 1 382 ? 16.484 3.199 2.654 1 93.94 382 ALA A CA 1
ATOM 3001 C C . ALA A 1 382 ? 17.391 1.996 2.471 1 93.94 382 ALA A C 1
ATOM 3003 O O . ALA A 1 382 ? 17.5 1.445 1.372 1 93.94 382 ALA A O 1
ATOM 3004 N N . PHE A 1 383 ? 18.078 1.569 3.551 1 96.06 383 PHE A N 1
ATOM 3005 C CA . PHE A 1 383 ? 19.047 0.479 3.441 1 96.06 383 PHE A CA 1
ATOM 3006 C C . PHE A 1 383 ? 18.344 -0.871 3.592 1 96.06 383 PHE A C 1
ATOM 3008 O O . PHE A 1 383 ? 18.953 -1.915 3.322 1 96.06 383 PHE A O 1
ATOM 3015 N N . PHE A 1 384 ? 17.078 -0.81 3.953 1 96.25 384 PHE A N 1
ATOM 3016 C CA . PHE A 1 384 ? 16.391 -2.064 4.254 1 96.25 384 PHE A CA 1
ATOM 3017 C C . PHE A 1 384 ? 15.211 -2.277 3.318 1 96.25 384 PHE A C 1
ATOM 3019 O O . PHE A 1 384 ? 14.836 -3.418 3.037 1 96.25 384 PHE A O 1
ATOM 3026 N N . ASP A 1 385 ? 14.508 -1.282 2.879 1 95.69 385 ASP A N 1
ATOM 3027 C CA . ASP A 1 385 ? 13.227 -1.368 2.182 1 95.69 385 ASP A CA 1
ATOM 3028 C C . ASP A 1 385 ? 13.43 -1.545 0.678 1 95.69 385 ASP A C 1
ATOM 3030 O O . ASP A 1 385 ? 13.75 -0.585 -0.028 1 95.69 385 ASP A O 1
ATOM 3034 N N . GLN A 1 386 ? 13.141 -2.688 0.126 1 95.81 386 GLN A N 1
ATOM 3035 C CA . GLN A 1 386 ? 13.398 -3.031 -1.268 1 95.81 386 GLN A CA 1
ATOM 3036 C C . GLN A 1 386 ? 12.344 -2.426 -2.189 1 95.81 386 GLN A C 1
ATOM 3038 O O . GLN A 1 386 ? 12.469 -2.498 -3.414 1 95.81 386 GLN A O 1
ATOM 3043 N N . ARG A 1 387 ? 11.367 -1.707 -1.642 1 96 387 ARG A N 1
ATOM 3044 C CA . ARG A 1 387 ? 10.336 -1.066 -2.449 1 96 387 ARG A CA 1
ATOM 3045 C C . ARG A 1 387 ? 10.852 0.223 -3.076 1 96 387 ARG A C 1
ATOM 3047 O O . ARG A 1 387 ? 10.297 0.705 -4.066 1 96 387 ARG A O 1
ATOM 3054 N N . LEU A 1 388 ? 11.852 0.732 -2.465 1 94.38 388 LEU A N 1
ATOM 3055 C CA . LEU A 1 388 ? 12.344 2.037 -2.893 1 94.38 388 LEU A CA 1
ATOM 3056 C C . LEU A 1 388 ? 12.969 1.954 -4.281 1 94.38 388 LEU A C 1
ATOM 3058 O O . LEU A 1 388 ? 13.656 0.982 -4.598 1 94.38 388 LEU A O 1
ATOM 3062 N N . LEU A 1 389 ? 12.703 2.947 -5.086 1 91.94 389 LEU A N 1
ATOM 3063 C CA . LEU A 1 389 ? 13.281 3.002 -6.422 1 91.94 389 LEU A CA 1
ATOM 3064 C C . LEU A 1 389 ? 14.797 3.143 -6.355 1 91.94 389 LEU A C 1
ATOM 3066 O O . LEU A 1 389 ? 15.516 2.557 -7.168 1 91.94 389 LEU A O 1
ATOM 3070 N N . GLN A 1 390 ? 15.219 3.828 -5.316 1 89.06 390 GLN A N 1
ATOM 3071 C CA . GLN A 1 390 ? 16.656 4.02 -5.105 1 89.06 390 GLN A CA 1
ATOM 3072 C C . GLN A 1 390 ? 17.078 3.51 -3.729 1 89.06 390 GLN A C 1
ATOM 3074 O O . GLN A 1 390 ? 17.047 4.258 -2.75 1 89.06 390 GLN A O 1
ATOM 3079 N N . PRO A 1 391 ? 17.578 2.311 -3.695 1 90.56 391 PRO A N 1
ATOM 3080 C CA . PRO A 1 391 ? 18.062 1.793 -2.414 1 90.56 391 PRO A CA 1
ATOM 3081 C C . PRO A 1 391 ? 19.297 2.541 -1.902 1 90.56 391 PRO A C 1
ATOM 3083 O O . PRO A 1 391 ? 20.016 3.15 -2.689 1 90.56 391 PRO A O 1
ATOM 3086 N N . GLY A 1 392 ? 19.5 2.48 -0.626 1 92 392 GLY A N 1
ATOM 3087 C CA . GLY A 1 392 ? 20.672 3.094 -0.031 1 92 392 GLY A CA 1
ATOM 3088 C C . GLY A 1 392 ? 21.969 2.445 -0.474 1 92 392 GLY A C 1
ATOM 3089 O O . GLY A 1 392 ? 22.047 1.224 -0.612 1 92 392 GLY A O 1
ATOM 3090 N N . THR A 1 393 ? 22.922 3.266 -0.73 1 94.19 393 THR A N 1
ATOM 3091 C CA . THR A 1 393 ? 24.234 2.799 -1.163 1 94.19 393 THR A CA 1
ATOM 3092 C C . THR A 1 393 ? 25.266 3.035 -0.075 1 94.19 393 THR A C 1
ATOM 3094 O O . THR A 1 393 ? 24.984 3.676 0.938 1 94.19 393 THR A O 1
ATOM 3097 N N . GLU A 1 394 ? 26.422 2.498 -0.316 1 96 394 GLU A N 1
ATOM 3098 C CA . GLU A 1 394 ? 27.531 2.752 0.61 1 96 394 GLU A CA 1
ATOM 3099 C C . GLU A 1 394 ? 27.875 4.238 0.655 1 96 394 GLU A C 1
ATOM 3101 O O . GLU A 1 394 ? 28.25 4.758 1.705 1 96 394 GLU A O 1
ATOM 3106 N N . SER A 1 395 ? 27.734 4.883 -0.492 1 94.12 395 SER A N 1
ATOM 3107 C CA . SER A 1 395 ? 27.969 6.324 -0.532 1 94.12 395 SER A CA 1
ATOM 3108 C C . SER A 1 395 ? 26.984 7.078 0.349 1 94.12 395 SER A C 1
ATOM 3110 O O . SER A 1 395 ? 27.359 8.016 1.056 1 94.12 395 SER A O 1
ATOM 3112 N N . ASP A 1 396 ? 25.734 6.645 0.298 1 92.69 396 ASP A N 1
ATOM 3113 C CA . ASP A 1 396 ? 24.719 7.234 1.17 1 92.69 396 ASP A CA 1
ATOM 3114 C C . ASP A 1 396 ? 25.062 7.004 2.641 1 92.69 396 ASP A C 1
ATOM 3116 O O . ASP A 1 396 ? 24.875 7.891 3.475 1 92.69 396 ASP A O 1
ATOM 3120 N N . PHE A 1 397 ? 25.609 5.809 2.951 1 96.25 397 PHE A N 1
ATOM 3121 C CA . PHE A 1 397 ? 25.984 5.457 4.312 1 96.25 397 PHE A CA 1
ATOM 3122 C C . PHE A 1 397 ? 27.109 6.355 4.812 1 96.25 397 PHE A C 1
ATOM 3124 O O . PHE A 1 397 ? 27.047 6.867 5.93 1 96.25 397 PHE A O 1
ATOM 3131 N N . ARG A 1 398 ? 28.016 6.633 3.939 1 94.75 398 ARG A N 1
ATOM 3132 C CA . ARG A 1 398 ? 29.156 7.48 4.312 1 94.75 398 ARG A CA 1
ATOM 3133 C C . ARG A 1 398 ? 28.703 8.914 4.582 1 94.75 398 ARG A C 1
ATOM 3135 O O . ARG A 1 398 ? 29.203 9.57 5.496 1 94.75 398 ARG A O 1
ATOM 3142 N N . ALA A 1 399 ? 27.797 9.305 3.805 1 91.94 399 ALA A N 1
ATOM 3143 C CA . ALA A 1 399 ? 27.234 10.633 4.039 1 91.94 399 ALA A CA 1
ATOM 3144 C C . ALA A 1 399 ? 26.516 10.695 5.383 1 91.94 399 ALA A C 1
ATOM 3146 O O . ALA A 1 399 ? 26.609 11.695 6.098 1 91.94 399 ALA A O 1
ATOM 3147 N N . LEU A 1 400 ? 25.891 9.664 5.75 1 94.25 400 LEU A N 1
ATOM 3148 C CA . LEU A 1 400 ? 25.156 9.609 7.008 1 94.25 400 LEU A CA 1
ATOM 3149 C C . LEU A 1 400 ? 26.109 9.508 8.195 1 94.25 400 LEU A C 1
ATOM 3151 O O . LEU A 1 400 ? 25.797 9.969 9.289 1 94.25 400 LEU A O 1
ATOM 3155 N N . GLU A 1 401 ? 27.203 8.867 7.934 1 96.69 401 GLU A N 1
ATOM 3156 C CA . GLU A 1 401 ? 28.188 8.773 9.008 1 96.69 401 GLU A CA 1
ATOM 3157 C C . GLU A 1 401 ? 28.609 10.156 9.492 1 96.69 401 GLU A C 1
ATOM 3159 O O . GLU A 1 401 ? 28.859 10.352 10.688 1 96.69 401 GLU A O 1
ATOM 3164 N N . ARG A 1 402 ? 28.641 11.086 8.625 1 95.5 402 ARG A N 1
ATOM 3165 C CA . ARG A 1 402 ? 29 12.445 9.008 1 95.5 402 ARG A CA 1
ATOM 3166 C C . ARG A 1 402 ? 27.969 13.023 9.984 1 95.5 402 ARG A C 1
ATOM 3168 O O . ARG A 1 402 ? 28.328 13.758 10.906 1 95.5 402 ARG A O 1
ATOM 3175 N N . MET A 1 403 ? 26.766 12.734 9.711 1 96.12 403 MET A N 1
ATOM 3176 C CA . MET A 1 403 ? 25.703 13.156 10.633 1 96.12 403 MET A CA 1
ATOM 3177 C C . MET A 1 403 ? 25.859 12.469 11.984 1 96.12 403 MET A C 1
ATOM 3179 O O . MET A 1 403 ? 25.641 13.086 13.023 1 96.12 403 MET A O 1
ATOM 3183 N N . GLY A 1 404 ? 26.219 11.211 11.961 1 97.44 404 GLY A N 1
ATOM 3184 C CA . GLY A 1 404 ? 26.484 10.484 13.195 1 97.44 404 GLY A CA 1
ATOM 3185 C C . GLY A 1 404 ? 27.641 11.055 13.984 1 97.44 404 GLY A C 1
ATOM 3186 O O . GLY A 1 404 ? 27.578 11.156 15.211 1 97.44 404 GLY A O 1
ATOM 3187 N N . GLU A 1 405 ? 28.641 11.414 13.258 1 97.62 405 GLU A N 1
ATOM 3188 C CA . GLU A 1 405 ? 29.812 12.016 13.906 1 97.62 405 GLU A CA 1
ATOM 3189 C C . GLU A 1 405 ? 29.453 13.336 14.578 1 97.62 405 GLU A C 1
ATOM 3191 O O . GLU A 1 405 ? 29.906 13.609 15.688 1 97.62 405 GLU A O 1
ATOM 3196 N N . ARG A 1 406 ? 28.656 14.062 13.922 1 97.25 406 ARG A N 1
ATOM 3197 C CA . ARG A 1 406 ? 28.188 15.305 14.531 1 97.25 406 ARG A CA 1
ATOM 3198 C C . ARG A 1 406 ? 27.359 15.016 15.773 1 97.25 406 ARG A C 1
ATOM 3200 O O . ARG A 1 406 ? 27.484 15.711 16.781 1 97.25 406 ARG A O 1
ATOM 3207 N N . ALA A 1 407 ? 26.531 14.047 15.672 1 98.12 407 ALA A N 1
ATOM 3208 C CA . ALA A 1 407 ? 25.734 13.648 16.828 1 98.12 407 ALA A CA 1
ATOM 3209 C C . ALA A 1 407 ? 26.625 13.297 18.016 1 98.12 407 ALA A C 1
ATOM 3211 O O . ALA A 1 407 ? 26.344 13.688 19.141 1 98.12 407 ALA A O 1
ATOM 3212 N N . LEU A 1 408 ? 27.641 12.57 17.766 1 98.06 408 LEU A N 1
ATOM 3213 C CA . LEU A 1 408 ? 28.578 12.172 18.812 1 98.06 408 LEU A CA 1
ATOM 3214 C C . LEU A 1 408 ? 29.25 13.391 19.422 1 98.06 408 LEU A C 1
ATOM 3216 O O . LEU A 1 408 ? 29.484 13.43 20.641 1 98.06 408 LEU A O 1
ATOM 3220 N N . GLU A 1 409 ? 29.453 14.328 18.641 1 97.81 409 GLU A N 1
ATOM 3221 C CA . GLU A 1 409 ? 30.172 15.531 19.062 1 97.81 409 GLU A CA 1
ATOM 3222 C C . GLU A 1 409 ? 29.281 16.406 19.953 1 97.81 409 GLU A C 1
ATOM 3224 O O . GLU A 1 409 ? 29.781 17.078 20.859 1 97.81 409 GLU A O 1
ATOM 3229 N N . VAL A 1 410 ? 27.969 16.375 19.703 1 97.88 410 VAL A N 1
ATOM 3230 C CA . VAL A 1 410 ? 27.188 17.453 20.297 1 97.88 410 VAL A CA 1
ATOM 3231 C C . VAL A 1 410 ? 26.172 16.875 21.281 1 97.88 410 VAL A C 1
ATOM 3233 O O . VAL A 1 410 ? 25.422 17.609 21.922 1 97.88 410 VAL A O 1
ATOM 3236 N N . PHE A 1 411 ? 26.125 15.57 21.531 1 98.19 411 PHE A N 1
ATOM 3237 C CA . PHE A 1 411 ? 25.062 14.93 22.297 1 98.19 411 PHE A CA 1
ATOM 3238 C C . PHE A 1 411 ? 25.016 15.469 23.719 1 98.19 411 PHE A C 1
ATOM 3240 O O . PHE A 1 411 ? 23.953 15.438 24.359 1 98.19 411 PHE A O 1
ATOM 3247 N N . ASP A 1 412 ? 26.125 15.961 24.266 1 97.44 412 ASP A N 1
ATOM 3248 C CA . ASP A 1 412 ? 26.188 16.438 25.641 1 97.44 412 ASP A CA 1
ATOM 3249 C C . ASP A 1 412 ? 26.469 17.938 25.688 1 97.44 412 ASP A C 1
ATOM 3251 O O . ASP A 1 412 ? 27.109 18.422 26.609 1 97.44 412 ASP A O 1
ATOM 3255 N N . LYS A 1 413 ? 26.031 18.656 24.594 1 97.12 413 LYS A N 1
ATOM 3256 C CA . LYS A 1 413 ? 26.125 20.109 24.547 1 97.12 413 LYS A CA 1
ATOM 3257 C C . LYS A 1 413 ? 24.75 20.75 24.672 1 97.12 413 LYS A C 1
ATOM 3259 O O . LYS A 1 413 ? 23.75 20.156 24.266 1 97.12 413 LYS A O 1
ATOM 3264 N N . PRO A 1 414 ? 24.734 21.922 25.281 1 95.25 414 PRO A N 1
ATOM 3265 C CA . PRO A 1 414 ? 23.453 22.609 25.391 1 95.25 414 PRO A CA 1
ATOM 3266 C C . PRO A 1 414 ? 22.859 22.984 24.047 1 95.25 414 PRO A C 1
ATOM 3268 O O . PRO A 1 414 ? 23.594 23.297 23.109 1 95.25 414 PRO A O 1
ATOM 3271 N N . ASP A 1 415 ? 21.594 22.938 23.922 1 94.5 415 ASP A N 1
ATOM 3272 C CA . ASP A 1 415 ? 20.859 23.375 22.75 1 94.5 415 ASP A CA 1
ATOM 3273 C C . ASP A 1 415 ? 19.484 23.922 23.141 1 94.5 415 ASP A C 1
ATOM 3275 O O . ASP A 1 415 ? 19.172 24.062 24.328 1 94.5 415 ASP A O 1
ATOM 3279 N N . ALA A 1 416 ? 18.703 24.328 22.156 1 91.75 416 ALA A N 1
ATOM 3280 C CA . ALA A 1 416 ? 17.406 24.969 22.391 1 91.75 416 ALA A CA 1
ATOM 3281 C C . ALA A 1 416 ? 16.328 23.938 22.688 1 91.75 416 ALA A C 1
ATOM 3283 O O . ALA A 1 416 ? 15.219 24.281 23.109 1 91.75 416 ALA A O 1
ATOM 3284 N N . GLY A 1 417 ? 16.625 22.688 22.469 1 89.69 417 GLY A N 1
ATOM 3285 C CA . GLY A 1 417 ? 15.672 21.625 22.734 1 89.69 417 GLY A CA 1
ATOM 3286 C C . GLY A 1 417 ? 14.523 21.578 21.766 1 89.69 417 GLY A C 1
ATOM 3287 O O . GLY A 1 417 ? 14.383 22.469 20.922 1 89.69 417 GLY A O 1
ATOM 3288 N N . LEU A 1 418 ? 13.594 20.547 21.938 1 88.12 418 LEU A N 1
ATOM 3289 C CA . LEU A 1 418 ? 12.469 20.328 21.031 1 88.12 418 LEU A CA 1
ATOM 3290 C C . LEU A 1 418 ? 11.391 21.375 21.234 1 88.12 418 LEU A C 1
ATOM 3292 O O . LEU A 1 418 ? 10.594 21.641 20.328 1 88.12 418 LEU A O 1
ATOM 3296 N N . TRP A 1 419 ? 11.422 22.016 22.312 1 84.38 419 TRP A N 1
ATOM 3297 C CA . TRP A 1 419 ? 10.383 22.984 22.609 1 84.38 419 TRP A CA 1
ATOM 3298 C C . TRP A 1 419 ? 10.836 24.406 22.25 1 84.38 419 TRP A C 1
ATOM 3300 O O . TRP A 1 419 ? 10.094 25.359 22.438 1 84.38 419 TRP A O 1
ATOM 3310 N N . GLU A 1 420 ? 12.031 24.562 21.766 1 81.38 420 GLU A N 1
ATOM 3311 C CA . GLU A 1 420 ? 12.555 25.766 21.156 1 81.38 420 GLU A CA 1
ATOM 3312 C C . GLU A 1 420 ? 12.562 26.938 22.141 1 81.38 420 GLU A C 1
ATOM 3314 O O . GLU A 1 420 ? 12.062 28.016 21.844 1 81.38 420 GLU A O 1
ATOM 3319 N N . TYR A 1 421 ? 13.195 26.641 23.219 1 77.88 421 TYR A N 1
ATOM 3320 C CA . TYR A 1 421 ? 13.352 27.719 24.188 1 77.88 421 TYR A CA 1
ATOM 3321 C C . TYR A 1 421 ? 14.195 28.859 23.609 1 77.88 421 TYR A C 1
ATOM 3323 O O . TYR A 1 421 ? 15.203 28.609 22.953 1 77.88 421 TYR A O 1
ATOM 3331 N N . ARG A 1 422 ? 13.797 30 23.781 1 73 422 ARG A N 1
ATOM 3332 C CA . ARG A 1 422 ? 14.516 31.125 23.203 1 73 422 ARG A CA 1
ATOM 3333 C C . ARG A 1 422 ? 15.617 31.609 24.125 1 73 422 ARG A C 1
ATOM 3335 O O . ARG A 1 422 ? 16.656 32.094 23.672 1 73 422 ARG A O 1
ATOM 3342 N N . THR A 1 423 ? 15.477 31.422 25.391 1 73.56 423 THR A N 1
ATOM 3343 C CA . THR A 1 423 ? 16.438 32 26.297 1 73.56 423 THR A CA 1
ATOM 3344 C C . THR A 1 423 ? 17.078 30.938 27.188 1 73.56 423 THR A C 1
ATOM 3346 O O . THR A 1 423 ? 18 31.219 27.953 1 73.56 423 THR A O 1
ATOM 3349 N N . LEU A 1 424 ? 16.656 29.766 27.062 1 73.62 424 LEU A N 1
ATOM 3350 C CA . LEU A 1 424 ? 17.156 28.703 27.922 1 73.62 424 LEU A CA 1
ATOM 3351 C C . LEU A 1 424 ? 17.922 27.656 27.094 1 73.62 424 LEU A C 1
ATOM 3353 O O . LEU A 1 424 ? 17.516 27.344 25.969 1 73.62 424 LEU A O 1
ATOM 3357 N N . SER A 1 425 ? 19.109 27.375 27.594 1 82.25 425 SER A N 1
ATOM 3358 C CA . SER A 1 425 ? 19.891 26.297 26.984 1 82.25 425 SER A CA 1
ATOM 3359 C C . SER A 1 425 ? 20.328 25.266 28.016 1 82.25 425 SER A C 1
ATOM 3361 O O . SER A 1 425 ? 20.781 25.641 29.109 1 82.25 425 SER A O 1
ATOM 3363 N N . ASN A 1 426 ? 19.938 24.109 27.781 1 90.06 426 ASN A N 1
ATOM 3364 C CA . ASN A 1 426 ? 20.328 22.969 28.594 1 90.06 426 ASN A CA 1
ATOM 3365 C C . ASN A 1 426 ? 20.766 21.781 27.734 1 90.06 426 ASN A C 1
ATOM 3367 O O . ASN A 1 426 ? 20.641 21.812 26.516 1 90.06 426 ASN A O 1
ATOM 3371 N N . ILE A 1 427 ? 21.391 20.859 28.438 1 95.75 427 ILE A N 1
ATOM 3372 C CA . ILE A 1 427 ? 21.609 19.594 27.781 1 95.75 427 ILE A CA 1
ATOM 3373 C C . ILE A 1 427 ? 20.344 18.719 27.906 1 95.75 427 ILE A C 1
ATOM 3375 O O . ILE A 1 427 ? 20.109 18.109 28.938 1 95.75 427 ILE A O 1
ATOM 3379 N N . HIS A 1 428 ? 19.625 18.703 26.859 1 95.56 428 HIS A N 1
ATOM 3380 C CA . HIS A 1 428 ? 18.312 18.062 26.875 1 95.56 428 HIS A CA 1
ATOM 3381 C C . HIS A 1 428 ? 18.438 16.562 26.656 1 95.56 428 HIS A C 1
ATOM 3383 O O . HIS A 1 428 ? 19.141 16.125 25.734 1 95.56 428 HIS A O 1
ATOM 3389 N N . THR A 1 429 ? 17.719 15.789 27.406 1 97.12 429 THR A N 1
ATOM 3390 C CA . THR A 1 429 ? 17.734 14.336 27.297 1 97.12 429 THR A CA 1
ATOM 3391 C C . THR A 1 429 ? 17.203 13.883 25.938 1 97.12 429 THR A C 1
ATOM 3393 O O . THR A 1 429 ? 17.75 12.961 25.328 1 97.12 429 THR A O 1
ATOM 3396 N N . TYR A 1 430 ? 16.172 14.531 25.469 1 97.12 430 TYR A N 1
ATOM 3397 C CA . TYR A 1 430 ? 15.625 14.172 24.172 1 97.12 430 TYR A CA 1
ATOM 3398 C C . TYR A 1 430 ? 16.672 14.344 23.062 1 97.12 430 TYR A C 1
ATOM 3400 O O . TYR A 1 430 ? 16.781 13.492 22.172 1 97.12 430 TYR A O 1
ATOM 3408 N N . SER A 1 431 ? 17.406 15.43 23.062 1 97.75 431 SER A N 1
ATOM 3409 C CA . SER A 1 431 ? 18.469 15.641 22.094 1 97.75 431 SER A CA 1
ATOM 3410 C C . SER A 1 431 ? 19.531 14.539 22.156 1 97.75 431 SER A C 1
ATOM 3412 O O . SER A 1 431 ? 19.953 14.008 21.141 1 97.75 431 SER A O 1
ATOM 3414 N N . ALA A 1 432 ? 19.906 14.227 23.375 1 98.38 432 ALA A N 1
ATOM 3415 C CA . ALA A 1 432 ? 20.891 13.172 23.578 1 98.38 432 ALA A CA 1
ATOM 3416 C C . ALA A 1 432 ? 20.359 11.82 23.094 1 98.38 432 ALA A C 1
ATOM 3418 O O . ALA A 1 432 ? 21.094 11.039 22.5 1 98.38 432 ALA A O 1
ATOM 3419 N N . LEU A 1 433 ? 19.109 11.57 23.391 1 98.31 433 LEU A N 1
ATOM 3420 C CA . LEU A 1 433 ? 18.453 10.336 22.953 1 98.31 433 LEU A CA 1
ATOM 3421 C C . LEU A 1 433 ? 18.484 10.227 21.438 1 98.31 433 LEU A C 1
ATOM 3423 O O . LEU A 1 433 ? 18.734 9.156 20.891 1 98.31 433 LEU A O 1
ATOM 3427 N N . MET A 1 434 ? 18.188 11.297 20.766 1 98.38 434 MET A N 1
ATOM 3428 C CA . MET A 1 434 ? 18.188 11.305 19.312 1 98.38 434 MET A CA 1
ATOM 3429 C C . MET A 1 434 ? 19.594 11.086 18.75 1 98.38 434 MET A C 1
ATOM 3431 O O . MET A 1 434 ? 19.766 10.391 17.75 1 98.38 434 MET A O 1
ATOM 3435 N N . CYS A 1 435 ? 20.562 11.672 19.391 1 98.69 435 CYS A N 1
ATOM 3436 C CA . CYS A 1 435 ? 21.938 11.438 19 1 98.69 435 CYS A CA 1
ATOM 3437 C C . CYS A 1 435 ? 22.328 9.977 19.203 1 98.69 435 CYS A C 1
ATOM 3439 O O . CYS A 1 435 ? 23.016 9.391 18.359 1 98.69 435 CYS A O 1
ATOM 3441 N N . TRP A 1 436 ? 21.891 9.398 20.297 1 98.81 436 TRP A N 1
ATOM 3442 C CA . TRP A 1 436 ? 22.109 7.973 20.531 1 98.81 436 TRP A CA 1
ATOM 3443 C C . TRP A 1 436 ? 21.469 7.137 19.438 1 98.81 436 TRP A C 1
ATOM 3445 O O . TRP A 1 436 ? 22.094 6.219 18.891 1 98.81 436 TRP A O 1
ATOM 3455 N N . ALA A 1 437 ? 20.25 7.465 19.141 1 98.31 437 ALA A N 1
ATOM 3456 C CA . ALA A 1 437 ? 19.5 6.73 18.125 1 98.31 437 ALA A CA 1
ATOM 3457 C C . ALA A 1 437 ? 20.219 6.801 16.766 1 98.31 437 ALA A C 1
ATOM 3459 O O . ALA A 1 437 ? 20.188 5.836 16 1 98.31 437 ALA A O 1
ATOM 3460 N N . ALA A 1 438 ? 20.812 7.969 16.484 1 98.31 438 ALA A N 1
ATOM 3461 C CA . ALA A 1 438 ? 21.578 8.102 15.25 1 98.31 438 ALA A CA 1
ATOM 3462 C C . ALA A 1 438 ? 22.672 7.043 15.172 1 98.31 438 ALA A C 1
ATOM 3464 O O . ALA A 1 438 ? 22.797 6.328 14.172 1 98.31 438 ALA A O 1
ATOM 3465 N N . CYS A 1 439 ? 23.422 6.914 16.234 1 98.62 439 CYS A N 1
ATOM 3466 C CA . CYS A 1 439 ? 24.531 5.969 16.281 1 98.62 439 CYS A CA 1
ATOM 3467 C C . CYS A 1 439 ? 24.016 4.531 16.219 1 98.62 439 CYS A C 1
ATOM 3469 O O . CYS A 1 439 ? 24.578 3.697 15.508 1 98.62 439 CYS A O 1
ATOM 3471 N N . ASP A 1 440 ? 23.016 4.285 16.969 1 98.38 440 ASP A N 1
ATOM 3472 C CA . ASP A 1 440 ? 22.422 2.953 17.016 1 98.38 440 ASP A CA 1
ATOM 3473 C C . ASP A 1 440 ? 21.922 2.525 15.633 1 98.38 440 ASP A C 1
ATOM 3475 O O . ASP A 1 440 ? 22.141 1.384 15.219 1 98.38 440 ASP A O 1
ATOM 3479 N N . ARG A 1 441 ? 21.281 3.391 14.938 1 97.88 441 ARG A N 1
ATOM 3480 C CA . ARG A 1 441 ? 20.703 3.055 13.641 1 97.88 441 ARG A CA 1
ATOM 3481 C C . ARG A 1 441 ? 21.781 2.99 12.562 1 97.88 441 ARG A C 1
ATOM 3483 O O . ARG A 1 441 ? 21.609 2.309 11.547 1 97.88 441 ARG A O 1
ATOM 3490 N N . LEU A 1 442 ? 22.828 3.76 12.695 1 98.38 442 LEU A N 1
ATOM 3491 C CA . LEU A 1 442 ? 23.938 3.639 11.766 1 98.38 442 LEU A CA 1
ATOM 3492 C C . LEU A 1 442 ? 24.578 2.254 11.852 1 98.38 442 LEU A C 1
ATOM 3494 O O . LEU A 1 442 ? 25.047 1.721 10.852 1 98.38 442 LEU A O 1
ATOM 3498 N N . GLU A 1 443 ? 24.625 1.688 13.07 1 98.31 443 GLU A N 1
ATOM 3499 C CA . GLU A 1 443 ? 25.047 0.298 13.195 1 98.31 443 GLU A CA 1
ATOM 3500 C C . GLU A 1 443 ? 24.219 -0.619 12.312 1 98.31 443 GLU A C 1
ATOM 3502 O O . GLU A 1 443 ? 24.75 -1.452 11.578 1 98.31 443 GLU A O 1
ATOM 3507 N N . ASN A 1 444 ? 22.938 -0.467 12.398 1 97.38 444 ASN A N 1
ATOM 3508 C CA . ASN A 1 444 ? 22.016 -1.284 11.609 1 97.38 444 ASN A CA 1
ATOM 3509 C C . ASN A 1 444 ? 22.281 -1.124 10.109 1 97.38 444 ASN A C 1
ATOM 3511 O O . ASN A 1 444 ? 22.281 -2.107 9.367 1 97.38 444 ASN A O 1
ATOM 3515 N N . ALA A 1 445 ? 22.453 0.123 9.672 1 97.69 445 ALA A N 1
ATOM 3516 C CA . ALA A 1 445 ? 22.719 0.385 8.258 1 97.69 445 ALA A CA 1
ATOM 3517 C C . ALA A 1 445 ? 24.031 -0.27 7.816 1 97.69 445 ALA A C 1
ATOM 3519 O O . ALA A 1 445 ? 24.109 -0.841 6.727 1 97.69 445 ALA A O 1
ATOM 3520 N N . ALA A 1 446 ? 25.047 -0.185 8.664 1 98.25 446 ALA A N 1
ATOM 3521 C CA . ALA A 1 446 ? 26.328 -0.808 8.367 1 98.25 446 ALA A CA 1
ATOM 3522 C C . ALA A 1 446 ? 26.188 -2.318 8.211 1 98.25 446 ALA A C 1
ATOM 3524 O O . ALA A 1 446 ? 26.75 -2.91 7.289 1 98.25 446 ALA A O 1
ATOM 3525 N N . LEU A 1 447 ? 25.438 -2.883 9.07 1 97.12 447 LEU A N 1
ATOM 3526 C CA . LEU A 1 447 ? 25.203 -4.32 9.016 1 97.12 447 LEU A CA 1
ATOM 3527 C C . LEU A 1 447 ? 24.469 -4.695 7.734 1 97.12 447 LEU A C 1
ATOM 3529 O O . LEU A 1 447 ? 24.781 -5.703 7.098 1 97.12 447 LEU A O 1
ATOM 3533 N N . ALA A 1 448 ? 23.516 -3.895 7.352 1 96.06 448 ALA A N 1
ATOM 3534 C CA . ALA A 1 448 ? 22.75 -4.145 6.129 1 96.06 448 ALA A CA 1
ATOM 3535 C C . ALA A 1 448 ? 23.656 -4.102 4.902 1 96.06 448 ALA A C 1
ATOM 3537 O O . ALA A 1 448 ? 23.422 -4.816 3.924 1 96.06 448 ALA A O 1
ATOM 3538 N N . LEU A 1 449 ? 24.703 -3.305 5.012 1 96.94 449 LEU A N 1
ATOM 3539 C CA . LEU A 1 449 ? 25.641 -3.143 3.896 1 96.94 449 LEU A CA 1
ATOM 3540 C C . LEU A 1 449 ? 26.781 -4.141 4 1 96.94 449 LEU A C 1
ATOM 3542 O O . LEU A 1 449 ? 27.672 -4.16 3.145 1 96.94 449 LEU A O 1
ATOM 3546 N N . GLY A 1 450 ? 26.875 -4.914 5.098 1 96.62 450 GLY A N 1
ATOM 3547 C CA . GLY A 1 450 ? 27.938 -5.887 5.301 1 96.62 450 GLY A CA 1
ATOM 3548 C C . GLY A 1 450 ? 29.234 -5.258 5.785 1 96.62 450 GLY A C 1
ATOM 3549 O O . GLY A 1 450 ? 30.297 -5.859 5.66 1 96.62 450 GLY A O 1
ATOM 3550 N N . LEU A 1 451 ? 29.078 -4.043 6.285 1 97.81 451 LEU A N 1
ATOM 3551 C CA . LEU A 1 451 ? 30.25 -3.35 6.797 1 97.81 451 LEU A CA 1
ATOM 3552 C C . LEU A 1 451 ? 30.438 -3.613 8.289 1 97.81 451 LEU A C 1
ATOM 3554 O O . LEU A 1 451 ? 30.25 -2.717 9.109 1 97.81 451 LEU A O 1
ATOM 3558 N N . THR A 1 452 ? 30.953 -4.699 8.633 1 97.62 452 THR A N 1
ATOM 3559 C CA . THR A 1 452 ? 31 -5.223 9.992 1 97.62 452 THR A CA 1
ATOM 3560 C C . THR A 1 452 ? 31.875 -4.344 10.883 1 97.62 452 THR A C 1
ATOM 3562 O O . THR A 1 452 ? 31.547 -4.086 12.039 1 97.62 452 THR A O 1
ATOM 3565 N N . HIS A 1 453 ? 33 -3.889 10.367 1 97.94 453 HIS A N 1
ATOM 3566 C CA . HIS A 1 453 ? 33.875 -3.045 11.148 1 97.94 453 HIS A CA 1
ATOM 3567 C C . HIS A 1 453 ? 33.219 -1.719 11.508 1 97.94 453 HIS A C 1
ATOM 3569 O O . HIS A 1 453 ? 33.312 -1.257 12.641 1 97.94 453 HIS A O 1
ATOM 3575 N N . ARG A 1 454 ? 32.562 -1.136 10.484 1 97.94 454 ARG A N 1
ATOM 3576 C CA . ARG A 1 454 ? 31.859 0.121 10.734 1 97.94 454 ARG A CA 1
ATOM 3577 C C . ARG A 1 454 ? 30.734 -0.073 11.734 1 97.94 454 ARG A C 1
ATOM 3579 O O . ARG A 1 454 ? 30.469 0.808 12.562 1 97.94 454 ARG A O 1
ATOM 3586 N N . ALA A 1 455 ? 30.094 -1.216 11.68 1 98.44 455 ALA A N 1
ATOM 3587 C CA . ALA A 1 455 ? 29.031 -1.536 12.633 1 98.44 455 ALA A CA 1
ATOM 3588 C C . ALA A 1 455 ? 29.562 -1.543 14.062 1 98.44 455 ALA A C 1
ATOM 3590 O O . ALA A 1 455 ? 28.922 -1.021 14.977 1 98.44 455 ALA A O 1
ATOM 3591 N N . GLU A 1 456 ? 30.688 -2.061 14.242 1 98.5 456 GLU A N 1
ATOM 3592 C CA . GLU A 1 456 ? 31.312 -2.121 15.562 1 98.5 456 GLU A CA 1
ATOM 3593 C C . GLU A 1 456 ? 31.641 -0.725 16.078 1 98.5 456 GLU A C 1
ATOM 3595 O O . GLU A 1 456 ? 31.469 -0.436 17.266 1 98.5 456 GLU A O 1
ATOM 3600 N N . VAL A 1 457 ? 32.094 0.063 15.18 1 98.62 457 VAL A N 1
ATOM 3601 C CA . VAL A 1 457 ? 32.469 1.434 15.539 1 98.62 457 VAL A CA 1
ATOM 3602 C C . VAL A 1 457 ? 31.203 2.17 16.031 1 98.62 457 VAL A C 1
ATOM 3604 O O . VAL A 1 457 ? 31.219 2.795 17.094 1 98.62 457 VAL A O 1
ATOM 3607 N N . TRP A 1 458 ? 30.203 2.094 15.297 1 98.69 458 TRP A N 1
ATOM 3608 C CA . TRP A 1 458 ? 28.984 2.826 15.633 1 98.69 458 TRP A CA 1
ATOM 3609 C C . TRP A 1 458 ? 28.312 2.229 16.859 1 98.69 458 TRP A C 1
ATOM 3611 O O . TRP A 1 458 ? 27.703 2.953 17.656 1 98.69 458 TRP A O 1
ATOM 3621 N N . ARG A 1 459 ? 28.406 0.927 17.047 1 98.44 459 ARG A N 1
ATOM 3622 C CA . ARG A 1 459 ? 27.969 0.295 18.281 1 98.44 459 ARG A CA 1
ATOM 3623 C C . ARG A 1 459 ? 28.688 0.881 19.484 1 98.44 459 ARG A C 1
ATOM 3625 O O . ARG A 1 459 ? 28.062 1.129 20.531 1 98.44 459 ARG A O 1
ATOM 3632 N N . GLY A 1 460 ? 29.953 1.034 19.344 1 98.69 460 GLY A N 1
ATOM 3633 C CA . GLY A 1 460 ? 30.75 1.646 20.406 1 98.69 460 GLY A CA 1
ATOM 3634 C C . GLY A 1 460 ? 30.312 3.061 20.734 1 98.69 460 GLY A C 1
ATOM 3635 O O . GLY A 1 460 ? 30.203 3.426 21.906 1 98.69 460 GLY A O 1
ATOM 3636 N N . HIS A 1 461 ? 30.078 3.865 19.688 1 98.69 461 HIS A N 1
ATOM 3637 C CA . HIS A 1 461 ? 29.609 5.23 19.891 1 98.69 461 HIS A CA 1
ATOM 3638 C C . HIS A 1 461 ? 28.25 5.254 20.578 1 98.69 461 HIS A C 1
ATOM 3640 O O . HIS A 1 461 ? 28.016 6.07 21.469 1 98.69 461 HIS A O 1
ATOM 3646 N N . ALA A 1 462 ? 27.344 4.379 20.156 1 98.75 462 ALA A N 1
ATOM 3647 C CA . ALA A 1 462 ? 26.031 4.285 20.781 1 98.75 462 ALA A CA 1
ATOM 3648 C C . ALA A 1 462 ? 26.156 3.934 22.266 1 98.75 462 ALA A C 1
ATOM 3650 O O . ALA A 1 462 ? 25.453 4.504 23.109 1 98.75 462 ALA A O 1
ATOM 3651 N N . ARG A 1 463 ? 27.031 3.025 22.594 1 98.44 463 ARG A N 1
ATOM 3652 C CA . ARG A 1 463 ? 27.266 2.633 23.984 1 98.44 463 ARG A CA 1
ATOM 3653 C C . ARG A 1 463 ? 27.75 3.812 24.812 1 98.44 463 ARG A C 1
ATOM 3655 O O . ARG A 1 463 ? 27.344 3.984 25.953 1 98.44 463 ARG A O 1
ATOM 3662 N N . THR A 1 464 ? 28.562 4.566 24.219 1 98.5 464 THR A N 1
ATOM 3663 C CA . THR A 1 464 ? 29.125 5.734 24.891 1 98.5 464 THR A CA 1
ATOM 3664 C C . THR A 1 464 ? 28.016 6.727 25.234 1 98.5 464 THR A C 1
ATOM 3666 O O . THR A 1 464 ? 27.938 7.199 26.375 1 98.5 464 THR A O 1
ATOM 3669 N N . ILE A 1 465 ? 27.234 7.055 24.312 1 98.69 465 ILE A N 1
ATOM 3670 C CA . ILE A 1 465 ? 26.172 8.023 24.531 1 98.69 465 ILE A CA 1
ATOM 3671 C C . ILE A 1 465 ? 25.156 7.449 25.516 1 98.69 465 ILE A C 1
ATOM 3673 O O . ILE A 1 465 ? 24.672 8.164 26.406 1 98.69 465 ILE A O 1
ATOM 3677 N N . ARG A 1 466 ? 24.797 6.188 25.344 1 98.44 466 ARG A N 1
ATOM 3678 C CA . ARG A 1 466 ? 23.859 5.543 26.25 1 98.44 466 ARG A CA 1
ATOM 3679 C C . ARG A 1 466 ? 24.344 5.629 27.703 1 98.44 466 ARG A C 1
ATOM 3681 O O . ARG A 1 466 ? 23.562 5.953 28.594 1 98.44 466 ARG A O 1
ATOM 3688 N N . ALA A 1 467 ? 25.594 5.375 27.922 1 98.25 467 ALA A N 1
ATOM 3689 C CA . ALA A 1 467 ? 26.172 5.441 29.266 1 98.25 467 ALA A CA 1
ATOM 3690 C C . ALA A 1 467 ? 26.047 6.844 29.859 1 98.25 467 ALA A C 1
ATOM 3692 O O . ALA A 1 467 ? 25.75 7.008 31.031 1 98.25 467 ALA A O 1
ATOM 3693 N N . ALA A 1 468 ? 26.266 7.797 29.031 1 98.19 468 ALA A N 1
ATOM 3694 C CA . ALA A 1 468 ? 26.156 9.188 29.469 1 98.19 468 ALA A CA 1
ATOM 3695 C C . ALA A 1 468 ? 24.719 9.523 29.859 1 98.19 468 ALA A C 1
ATOM 3697 O O . ALA A 1 468 ? 24.484 10.172 30.891 1 98.19 468 ALA A O 1
ATOM 3698 N N . ILE A 1 469 ? 23.766 9.109 29.047 1 98 469 ILE A N 1
ATOM 3699 C CA . ILE A 1 469 ? 22.359 9.375 29.328 1 98 469 ILE A CA 1
ATOM 3700 C C . ILE A 1 469 ? 21.953 8.688 30.625 1 98 469 ILE A C 1
ATOM 3702 O O . ILE A 1 469 ? 21.328 9.312 31.484 1 98 469 ILE A O 1
ATOM 3706 N N . GLU A 1 470 ? 22.344 7.461 30.812 1 96.62 470 GLU A N 1
ATOM 3707 C CA . GLU A 1 470 ? 21.953 6.684 31.984 1 96.62 470 GLU A CA 1
ATOM 3708 C C . GLU A 1 470 ? 22.578 7.242 33.25 1 96.62 470 GLU A C 1
ATOM 3710 O O . GLU A 1 470 ? 22 7.16 34.344 1 96.62 470 GLU A O 1
ATOM 3715 N N . SER A 1 471 ? 23.703 7.867 33.094 1 95.88 471 SER A N 1
ATOM 3716 C CA . SER A 1 471 ? 24.422 8.406 34.25 1 95.88 471 SER A CA 1
ATOM 3717 C C . SER A 1 471 ? 23.922 9.805 34.594 1 95.88 471 SER A C 1
ATOM 3719 O O . SER A 1 471 ? 23.734 10.125 35.781 1 95.88 471 SER A O 1
ATOM 3721 N N . ARG A 1 472 ? 23.594 10.578 33.594 1 96.81 472 ARG A N 1
ATOM 3722 C CA . ARG A 1 472 ? 23.406 12.008 33.844 1 96.81 472 ARG A CA 1
ATOM 3723 C C . ARG A 1 472 ? 21.922 12.375 33.781 1 96.81 472 ARG A C 1
ATOM 3725 O O . ARG A 1 472 ? 21.5 13.359 34.406 1 96.81 472 ARG A O 1
ATOM 3732 N N . ALA A 1 473 ? 21.156 11.656 33.062 1 96.25 473 ALA A N 1
ATOM 3733 C CA . ALA A 1 473 ? 19.75 11.992 32.906 1 96.25 473 ALA A CA 1
ATOM 3734 C C . ALA A 1 473 ? 18.891 11.227 33.906 1 96.25 473 ALA A C 1
ATOM 3736 O O . ALA A 1 473 ? 17.75 11.602 34.188 1 96.25 473 ALA A O 1
ATOM 3737 N N . PHE A 1 474 ? 19.406 10.07 34.469 1 93.88 474 PHE A N 1
ATOM 3738 C CA . PHE A 1 474 ? 18.672 9.312 35.469 1 93.88 474 PHE A CA 1
ATOM 3739 C C . PHE A 1 474 ? 18.844 9.945 36.844 1 93.88 474 PHE A C 1
ATOM 3741 O O . PHE A 1 474 ? 19.453 9.352 37.75 1 93.88 474 PHE A O 1
ATOM 3748 N N . CYS A 1 475 ? 18.297 11.07 37.031 1 83.75 475 CYS A N 1
ATOM 3749 C CA . CYS A 1 475 ? 18.469 11.836 38.25 1 83.75 475 CYS A CA 1
ATOM 3750 C C . CYS A 1 475 ? 17.141 12.406 38.719 1 83.75 475 CYS A C 1
ATOM 3752 O O . CYS A 1 475 ? 17.109 13.305 39.562 1 83.75 475 CYS A O 1
ATOM 3754 N N . GLY A 1 476 ? 16.172 11.875 38.125 1 81.81 476 GLY A N 1
ATOM 3755 C CA . GLY A 1 476 ? 14.852 12.328 38.531 1 81.81 476 GLY A CA 1
ATOM 3756 C C . GLY A 1 476 ? 14.414 11.773 39.875 1 81.81 476 GLY A C 1
ATOM 3757 O O . GLY A 1 476 ? 15.047 10.859 40.406 1 81.81 476 GLY A O 1
ATOM 3758 N N . GLU A 1 477 ? 13.477 12.391 40.375 1 78.31 477 GLU A N 1
ATOM 3759 C CA . GLU A 1 477 ? 12.922 11.93 41.656 1 78.31 477 GLU A CA 1
ATOM 3760 C C . GLU A 1 477 ? 12.32 10.531 41.5 1 78.31 477 GLU A C 1
ATOM 3762 O O . GLU A 1 477 ? 11.711 10.219 40.469 1 78.31 477 GLU A O 1
ATOM 3767 N N . GLY A 1 478 ? 12.492 9.656 42.5 1 79.19 478 GLY A N 1
ATOM 3768 C CA . GLY A 1 478 ? 11.867 8.344 42.531 1 79.19 478 GLY A CA 1
ATOM 3769 C C . GLY A 1 478 ? 12.453 7.363 41.531 1 79.19 478 GLY A C 1
ATOM 3770 O O . GLY A 1 478 ? 11.773 6.438 41.094 1 79.19 478 GLY A O 1
ATOM 3771 N N . GLY A 1 479 ? 13.664 7.742 41 1 90.19 479 GLY A N 1
ATOM 3772 C CA . GLY A 1 479 ? 14.273 6.816 40.062 1 90.19 479 GLY A CA 1
ATOM 3773 C C . GLY A 1 479 ? 13.734 6.969 38.656 1 90.19 479 GLY A C 1
ATOM 3774 O O . GLY A 1 479 ? 13.359 5.98 38.031 1 90.19 479 GLY A O 1
ATOM 3775 N N . SER A 1 480 ? 13.555 8.141 38.25 1 95.06 480 SER A N 1
ATOM 3776 C CA . SER A 1 480 ? 13.055 8.453 36.938 1 95.06 480 SER A CA 1
ATOM 3777 C C . SER A 1 480 ? 14.086 9.242 36.125 1 95.06 480 SER A C 1
ATOM 3779 O O . SER A 1 480 ? 15.039 9.781 36.688 1 95.06 480 SER A O 1
ATOM 3781 N N . PHE A 1 481 ? 13.898 9.227 34.844 1 97.12 481 PHE A N 1
ATOM 3782 C CA . PHE A 1 481 ? 14.719 10.07 33.969 1 97.12 481 PHE A CA 1
ATOM 3783 C C . PHE A 1 481 ? 14.258 11.516 34.031 1 97.12 481 PHE A C 1
ATOM 3785 O O . PHE A 1 481 ? 13.078 11.789 34.281 1 97.12 481 PHE A O 1
ATOM 3792 N N . SER A 1 482 ? 15.242 12.367 33.844 1 95.88 482 SER A N 1
ATOM 3793 C CA . SER A 1 482 ? 14.984 13.797 33.781 1 95.88 482 SER A CA 1
ATOM 3794 C C . SER A 1 482 ? 15.078 14.336 32.375 1 95.88 482 SER A C 1
ATOM 3796 O O . SER A 1 482 ? 15.727 13.734 31.516 1 95.88 482 SER A O 1
ATOM 3798 N N . ALA A 1 483 ? 14.445 15.484 32.125 1 94.38 483 ALA A N 1
ATOM 3799 C CA . ALA A 1 483 ? 14.406 16.094 30.797 1 94.38 483 ALA A CA 1
ATOM 3800 C C . ALA A 1 483 ? 15.734 16.75 30.453 1 94.38 483 ALA A C 1
ATOM 3802 O O . ALA A 1 483 ? 16 17.078 29.297 1 94.38 483 ALA A O 1
ATOM 3803 N N . CYS A 1 484 ? 16.578 16.938 31.453 1 94 484 CYS A N 1
ATOM 3804 C CA . CYS A 1 484 ? 17.906 17.531 31.297 1 94 484 CYS A CA 1
ATOM 3805 C C . CYS A 1 484 ? 18.953 16.734 32.062 1 94 484 CYS A C 1
ATOM 3807 O O . CYS A 1 484 ? 18.641 16.062 33.031 1 94 484 CYS A O 1
ATOM 3809 N N . PHE A 1 485 ? 20.094 16.875 31.531 1 95.19 485 PHE A N 1
ATOM 3810 C CA . PHE A 1 485 ? 21.219 16.266 32.25 1 95.19 485 PHE A CA 1
ATOM 3811 C C . PHE A 1 485 ? 21.469 17 33.562 1 95.19 485 PHE A C 1
ATOM 3813 O O . PHE A 1 485 ? 21.469 18.219 33.594 1 95.19 485 PHE A O 1
ATOM 3820 N N . ASP A 1 486 ? 21.625 16.281 34.625 1 93.12 486 ASP A N 1
ATOM 3821 C CA . ASP A 1 486 ? 22.188 16.703 35.906 1 93.12 486 ASP A CA 1
ATOM 3822 C C . ASP A 1 486 ? 21.219 17.578 36.656 1 93.12 486 ASP A C 1
ATOM 3824 O O . ASP A 1 486 ? 21.562 18.141 37.719 1 93.12 486 ASP A O 1
ATOM 3828 N N . HIS A 1 487 ? 20.094 17.797 36.125 1 88.19 487 HIS A N 1
ATOM 3829 C CA . HIS A 1 487 ? 19.062 18.594 36.781 1 88.19 487 HIS A CA 1
ATOM 3830 C C . HIS A 1 487 ? 17.688 17.922 36.656 1 88.19 487 HIS A C 1
ATOM 3832 O O . HIS A 1 487 ? 17.297 17.516 35.562 1 88.19 487 HIS A O 1
ATOM 3838 N N . ALA A 1 488 ? 17.016 17.922 37.719 1 89.06 488 ALA A N 1
ATOM 3839 C CA . ALA A 1 488 ? 15.695 17.297 37.719 1 89.06 488 ALA A CA 1
ATOM 3840 C C . ALA A 1 488 ? 14.664 18.219 37.062 1 89.06 488 ALA A C 1
ATOM 3842 O O . ALA A 1 488 ? 14.43 19.328 37.531 1 89.06 488 ALA A O 1
ATOM 3843 N N . GLN A 1 489 ? 14.148 17.781 36.031 1 90.75 489 GLN A N 1
ATOM 3844 C CA . GLN A 1 489 ? 13.102 18.469 35.281 1 90.75 489 GLN A CA 1
ATOM 3845 C C . GLN A 1 489 ? 12.258 17.484 34.5 1 90.75 489 GLN A C 1
ATOM 3847 O O . GLN A 1 489 ? 12.758 16.453 34.062 1 90.75 489 GLN A O 1
ATOM 3852 N N . LEU A 1 490 ? 11 17.844 34.406 1 92.5 490 LEU A N 1
ATOM 3853 C CA . LEU A 1 490 ? 10.125 16.969 33.656 1 92.5 490 LEU A CA 1
ATOM 3854 C C . LEU A 1 490 ? 9.672 17.625 32.344 1 92.5 490 LEU A C 1
ATOM 3856 O O . LEU A 1 490 ? 9.398 18.828 32.312 1 92.5 490 LEU A O 1
ATOM 3860 N N . ASP A 1 491 ? 9.609 16.844 31.328 1 93.44 491 ASP A N 1
ATOM 3861 C CA . ASP A 1 491 ? 8.828 17.188 30.141 1 93.44 491 ASP A CA 1
ATOM 3862 C C . ASP A 1 491 ? 8.305 15.945 29.438 1 93.44 491 ASP A C 1
ATOM 3864 O O . ASP A 1 491 ? 8.664 14.82 29.812 1 93.44 491 ASP A O 1
ATOM 3868 N N . ALA A 1 492 ? 7.426 16.078 28.516 1 96.25 492 ALA A N 1
ATOM 3869 C CA . ALA A 1 492 ? 6.668 14.984 27.938 1 96.25 492 ALA A CA 1
ATOM 3870 C C . ALA A 1 492 ? 7.539 14.148 27 1 96.25 492 ALA A C 1
ATOM 3872 O O . ALA A 1 492 ? 7.203 13 26.688 1 96.25 492 ALA A O 1
ATOM 3873 N N . SER A 1 493 ? 8.656 14.664 26.516 1 96.31 493 SER A N 1
ATOM 3874 C CA . SER A 1 493 ? 9.492 13.953 25.547 1 96.31 493 SER A CA 1
ATOM 3875 C C . SER A 1 493 ? 10.133 12.719 26.172 1 96.31 493 SER A C 1
ATOM 3877 O O . SER A 1 493 ? 10.625 11.844 25.453 1 96.31 493 SER A O 1
ATOM 3879 N N . LEU A 1 494 ? 10.141 12.625 27.484 1 96.31 494 LEU A N 1
ATOM 3880 C CA . LEU A 1 494 ? 10.672 11.461 28.188 1 96.31 494 LEU A CA 1
ATOM 3881 C C . LEU A 1 494 ? 9.891 10.203 27.828 1 96.31 494 LEU A C 1
ATOM 3883 O O . LEU A 1 494 ? 10.398 9.094 27.953 1 96.31 494 LEU A O 1
ATOM 3887 N N . LEU A 1 495 ? 8.719 10.406 27.328 1 96.56 495 LEU A N 1
ATOM 3888 C CA . LEU A 1 495 ? 7.855 9.281 26.969 1 96.56 495 LEU A CA 1
ATOM 3889 C C . LEU A 1 495 ? 8.305 8.656 25.656 1 96.56 495 LEU A C 1
ATOM 3891 O O . LEU A 1 495 ? 7.863 7.559 25.297 1 96.56 495 LEU A O 1
ATOM 3895 N N . GLN A 1 496 ? 9.227 9.211 24.922 1 96 496 GLN A N 1
ATOM 3896 C CA . GLN A 1 496 ? 9.648 8.75 23.609 1 96 496 GLN A CA 1
ATOM 3897 C C . GLN A 1 496 ? 10.766 7.715 23.734 1 96 496 GLN A C 1
ATOM 3899 O O . GLN A 1 496 ? 11.227 7.172 22.719 1 96 496 GLN A O 1
ATOM 3904 N N . MET A 1 497 ? 11.203 7.34 24.953 1 96.75 497 MET A N 1
ATOM 3905 C CA . MET A 1 497 ? 12.336 6.445 25.156 1 96.75 497 MET A CA 1
ATOM 3906 C C . MET A 1 497 ? 12.023 5.047 24.625 1 96.75 497 MET A C 1
ATOM 3908 O O . MET A 1 497 ? 12.914 4.352 24.141 1 96.75 497 MET A O 1
ATOM 3912 N N . ILE A 1 498 ? 10.742 4.688 24.688 1 93.75 498 ILE A N 1
ATOM 3913 C CA . ILE A 1 498 ? 10.344 3.365 24.219 1 93.75 498 ILE A CA 1
ATOM 3914 C C . ILE A 1 498 ? 10.367 3.326 22.703 1 93.75 498 ILE A C 1
ATOM 3916 O O . ILE A 1 498 ? 10.945 2.414 22.109 1 93.75 498 ILE A O 1
ATOM 3920 N N . ASP A 1 499 ? 9.805 4.336 22.047 1 92.5 499 ASP A N 1
ATOM 3921 C CA . ASP A 1 499 ? 9.727 4.379 20.594 1 92.5 499 ASP A CA 1
ATOM 3922 C C . ASP A 1 499 ? 11.117 4.445 19.969 1 92.5 499 ASP A C 1
ATOM 3924 O O . ASP A 1 499 ? 11.344 3.916 18.875 1 92.5 499 ASP A O 1
ATOM 3928 N N . LEU A 1 500 ? 12.023 5.035 20.719 1 95.88 500 LEU A N 1
ATOM 3929 C CA . LEU A 1 500 ? 13.398 5.141 20.234 1 95.88 500 LEU A CA 1
ATOM 3930 C C . LEU A 1 500 ? 14.195 3.896 20.594 1 95.88 500 LEU A C 1
ATOM 3932 O O . LEU A 1 500 ? 15.383 3.801 20.281 1 95.88 500 LEU A O 1
ATOM 3936 N N . ARG A 1 501 ? 13.57 2.973 21.344 1 94.62 501 ARG A N 1
ATOM 3937 C CA . ARG A 1 501 ? 14.125 1.674 21.703 1 94.62 501 ARG A CA 1
ATOM 3938 C C . ARG A 1 501 ? 15.273 1.828 22.703 1 94.62 501 ARG A C 1
ATOM 3940 O O . ARG A 1 501 ? 16.234 1.055 22.672 1 94.62 501 ARG A O 1
ATOM 3947 N N . PHE A 1 502 ? 15.25 2.877 23.359 1 96.94 502 PHE A N 1
ATOM 3948 C CA . PHE A 1 502 ? 16.281 3.094 24.375 1 96.94 502 PHE A CA 1
ATOM 3949 C C . PHE A 1 502 ? 16.047 2.207 25.594 1 96.94 502 PHE A C 1
ATOM 3951 O O . PHE A 1 502 ? 17 1.712 26.203 1 96.94 502 PHE A O 1
ATOM 3958 N N . ILE A 1 503 ? 14.781 2.074 25.938 1 95.19 503 ILE A N 1
ATOM 3959 C CA . ILE A 1 503 ? 14.391 1.226 27.062 1 95.19 503 ILE A CA 1
ATOM 3960 C C . ILE A 1 503 ? 13.148 0.421 26.688 1 95.19 503 ILE A C 1
ATOM 3962 O O . ILE A 1 503 ? 12.461 0.745 25.719 1 95.19 503 ILE A O 1
ATOM 3966 N N . THR A 1 504 ? 12.867 -0.658 27.375 1 94.44 504 THR A N 1
ATOM 3967 C CA . THR A 1 504 ? 11.727 -1.521 27.109 1 94.44 504 THR A CA 1
ATOM 3968 C C . THR A 1 504 ? 10.531 -1.132 27.969 1 94.44 504 THR A C 1
ATOM 3970 O O . THR A 1 504 ? 10.695 -0.489 29.016 1 94.44 504 THR A O 1
ATOM 3973 N N . PRO A 1 505 ? 9.391 -1.474 27.484 1 93 505 PRO A N 1
ATOM 3974 C CA . PRO A 1 505 ? 8.18 -1.081 28.219 1 93 505 PRO A CA 1
ATOM 3975 C C . PRO A 1 505 ? 8.148 -1.628 29.641 1 93 505 PRO A C 1
ATOM 3977 O O . PRO A 1 505 ? 7.555 -1.01 30.531 1 93 505 PRO A O 1
ATOM 3980 N N . ASP A 1 506 ? 8.789 -2.746 29.875 1 93.12 506 ASP A N 1
ATOM 3981 C CA . ASP A 1 506 ? 8.734 -3.398 31.172 1 93.12 506 ASP A CA 1
ATOM 3982 C C . ASP A 1 506 ? 9.867 -2.928 32.094 1 93.12 506 ASP A C 1
ATOM 3984 O O . ASP A 1 506 ? 9.945 -3.312 33.25 1 93.12 506 ASP A O 1
ATOM 3988 N N . ASP A 1 507 ? 10.711 -2.066 31.594 1 95 507 ASP A N 1
ATOM 3989 C CA . ASP A 1 507 ? 11.805 -1.531 32.406 1 95 507 ASP A CA 1
ATOM 3990 C C . ASP A 1 507 ? 11.281 -0.682 33.562 1 95 507 ASP A C 1
ATOM 3992 O O . ASP A 1 507 ? 10.531 0.276 33.344 1 95 507 ASP A O 1
ATOM 3996 N N . PRO A 1 508 ? 11.727 -1.025 34.812 1 94.81 508 PRO A N 1
ATOM 3997 C CA . PRO A 1 508 ? 11.227 -0.272 35.938 1 94.81 508 PRO A CA 1
ATOM 3998 C C . PRO A 1 508 ? 11.555 1.216 35.875 1 94.81 508 PRO A C 1
ATOM 4000 O O . PRO A 1 508 ? 10.797 2.049 36.375 1 94.81 508 PRO A O 1
ATOM 4003 N N . ARG A 1 509 ? 12.641 1.535 35.375 1 95.38 509 ARG A N 1
ATOM 4004 C CA . ARG A 1 509 ? 13.016 2.936 35.219 1 95.38 509 ARG A CA 1
ATOM 4005 C C . ARG A 1 509 ? 12.016 3.672 34.344 1 95.38 509 ARG A C 1
ATOM 4007 O O . ARG A 1 509 ? 11.711 4.844 34.562 1 95.38 509 ARG A O 1
ATOM 4014 N N . HIS A 1 510 ? 11.508 3.002 33.281 1 93.56 510 HIS A N 1
ATOM 4015 C CA . HIS A 1 510 ? 10.484 3.566 32.406 1 93.56 510 HIS A CA 1
ATOM 4016 C C . HIS A 1 510 ? 9.172 3.777 33.156 1 93.56 510 HIS A C 1
ATOM 4018 O O . HIS A 1 510 ? 8.539 4.824 33 1 93.56 510 HIS A O 1
ATOM 4024 N N . LEU A 1 511 ? 8.781 2.834 33.906 1 95.5 511 LEU A N 1
ATOM 4025 C CA . LEU A 1 511 ? 7.523 2.912 34.625 1 95.5 511 LEU A CA 1
ATOM 4026 C C . LEU A 1 511 ? 7.562 4.051 35.656 1 95.5 511 LEU A C 1
ATOM 4028 O O . LEU A 1 511 ? 6.57 4.762 35.844 1 95.5 511 LEU A O 1
ATOM 4032 N N . ALA A 1 512 ? 8.688 4.211 36.25 1 96.19 512 ALA A N 1
ATOM 4033 C CA . ALA A 1 512 ? 8.859 5.312 37.188 1 96.19 512 ALA A CA 1
ATOM 4034 C C . ALA A 1 512 ? 8.805 6.66 36.469 1 96.19 512 ALA A C 1
ATOM 4036 O O . ALA A 1 512 ? 8.242 7.625 36.969 1 96.19 512 ALA A O 1
ATOM 4037 N N . THR A 1 513 ? 9.422 6.707 35.375 1 96.69 513 THR A N 1
ATOM 4038 C CA . THR A 1 513 ? 9.414 7.93 34.562 1 96.69 513 THR A CA 1
ATOM 4039 C C . THR A 1 513 ? 7.996 8.281 34.125 1 96.69 513 THR A C 1
ATOM 4041 O O . THR A 1 513 ? 7.586 9.438 34.219 1 96.69 513 THR A O 1
ATOM 4044 N N . LEU A 1 514 ? 7.238 7.285 33.656 1 96.44 514 LEU A N 1
ATOM 4045 C CA . LEU A 1 514 ? 5.852 7.496 33.281 1 96.44 514 LEU A CA 1
ATOM 4046 C C . LEU A 1 514 ? 5.027 8.016 34.438 1 96.44 514 LEU A C 1
ATOM 4048 O O . LEU A 1 514 ? 4.25 8.961 34.281 1 96.44 514 LEU A O 1
ATOM 4052 N N . ALA A 1 515 ? 5.234 7.438 35.531 1 96.31 515 ALA A N 1
ATOM 4053 C CA . ALA A 1 515 ? 4.512 7.863 36.719 1 96.31 515 ALA A CA 1
ATOM 4054 C C . ALA A 1 515 ? 4.828 9.312 37.062 1 96.31 515 ALA A C 1
ATOM 4056 O O . ALA A 1 515 ? 3.932 10.086 37.438 1 96.31 515 ALA A O 1
ATOM 4057 N N . ALA A 1 516 ? 6.055 9.672 37.031 1 95.94 516 ALA A N 1
ATOM 4058 C CA . ALA A 1 516 ? 6.488 11.039 37.312 1 95.94 516 ALA A CA 1
ATOM 4059 C C . ALA A 1 516 ? 5.891 12.031 36.344 1 95.94 516 ALA A C 1
ATOM 4061 O O . ALA A 1 516 ? 5.41 13.102 36.719 1 95.94 516 ALA A O 1
ATOM 4062 N N . VAL A 1 517 ? 5.941 11.656 35.094 1 96 517 VAL A N 1
ATOM 4063 C CA . VAL A 1 517 ? 5.43 12.531 34.031 1 96 517 VAL A CA 1
ATOM 4064 C C . VAL A 1 517 ? 3.918 12.68 34.188 1 96 517 VAL A C 1
ATOM 4066 O O . VAL A 1 517 ? 3.377 13.773 34 1 96 517 VAL A O 1
ATOM 4069 N N . GLU A 1 518 ? 3.191 11.656 34.469 1 96.06 518 GLU A N 1
ATOM 4070 C CA . GLU A 1 518 ? 1.747 11.727 34.656 1 96.06 518 GLU A CA 1
ATOM 4071 C C . GLU A 1 518 ? 1.399 12.648 35.844 1 96.06 518 GLU A C 1
ATOM 4073 O O . GLU A 1 518 ? 0.521 13.508 35.719 1 96.06 518 GLU A O 1
ATOM 4078 N N . ALA A 1 519 ? 2.117 12.445 36.875 1 94.81 519 ALA A N 1
ATOM 4079 C CA . ALA A 1 519 ? 1.847 13.227 38.062 1 94.81 519 ALA A CA 1
ATOM 4080 C C . ALA A 1 519 ? 2.145 14.703 37.844 1 94.81 519 ALA A C 1
ATOM 4082 O O . ALA A 1 519 ? 1.416 15.578 38.312 1 94.81 519 ALA A O 1
ATOM 4083 N N . GLY A 1 520 ? 3.158 14.914 37.094 1 93.5 520 GLY A N 1
ATOM 4084 C CA . GLY A 1 520 ? 3.635 16.281 37 1 93.5 520 GLY A CA 1
ATOM 4085 C C . GLY A 1 520 ? 3.004 17.031 35.812 1 93.5 520 GLY A C 1
ATOM 4086 O O . GLY A 1 520 ? 2.879 18.266 35.875 1 93.5 520 GLY A O 1
ATOM 4087 N N . LEU A 1 521 ? 2.592 16.312 34.812 1 94.88 521 LEU A N 1
ATOM 4088 C CA . LEU A 1 521 ? 2.287 17.047 33.562 1 94.88 521 LEU A CA 1
ATOM 4089 C C . LEU A 1 521 ? 0.871 16.734 33.094 1 94.88 521 LEU A C 1
ATOM 4091 O O . LEU A 1 521 ? 0.332 17.422 32.219 1 94.88 521 LEU A O 1
ATOM 4095 N N . ARG A 1 522 ? 0.232 15.734 33.531 1 94.88 522 ARG A N 1
ATOM 4096 C CA . ARG A 1 522 ? -1.103 15.359 33.094 1 94.88 522 ARG A CA 1
ATOM 4097 C C . ARG A 1 522 ? -2.16 16.297 33.656 1 94.88 522 ARG A C 1
ATOM 4099 O O . ARG A 1 522 ? -2.1 16.656 34.844 1 94.88 522 ARG A O 1
ATOM 4106 N N . ARG A 1 523 ? -2.992 16.766 32.875 1 93.25 523 ARG A N 1
ATOM 4107 C CA . ARG A 1 523 ? -4.18 17.531 33.25 1 93.25 523 ARG A CA 1
ATOM 4108 C C . ARG A 1 523 ? -5.445 16.875 32.719 1 93.25 523 ARG A C 1
ATOM 4110 O O . ARG A 1 523 ? -5.828 17.109 31.562 1 93.25 523 ARG A O 1
ATOM 4117 N N . GLY A 1 524 ? -6.125 16.078 33.5 1 91.94 524 GLY A N 1
ATOM 4118 C CA . GLY A 1 524 ? -7.266 15.32 33 1 91.94 524 GLY A CA 1
ATOM 4119 C C . GLY A 1 524 ? -6.91 14.352 31.891 1 91.94 524 GLY A C 1
ATOM 4120 O O . GLY A 1 524 ? -6.102 13.438 32.094 1 91.94 524 GLY A O 1
ATOM 4121 N N . GLU A 1 525 ? -7.457 14.703 30.781 1 93.94 525 GLU A N 1
ATOM 4122 C CA . GLU A 1 525 ? -7.242 13.82 29.641 1 93.94 525 GLU A CA 1
ATOM 4123 C C . GLU A 1 525 ? -6.094 14.312 28.766 1 93.94 525 GLU A C 1
ATOM 4125 O O . GLU A 1 525 ? -5.762 13.695 27.75 1 93.94 525 GLU A O 1
ATOM 4130 N N . HIS A 1 526 ? -5.453 15.352 29.219 1 94.69 526 HIS A N 1
ATOM 4131 C CA . HIS A 1 526 ? -4.445 16 28.391 1 94.69 526 HIS A CA 1
ATOM 4132 C C . HIS A 1 526 ? -3.072 15.953 29.047 1 94.69 526 HIS A C 1
ATOM 4134 O O . HIS A 1 526 ? -2.961 15.633 30.234 1 94.69 526 HIS A O 1
ATOM 4140 N N . MET A 1 527 ? -2.068 16.141 28.266 1 95.12 527 MET A N 1
ATOM 4141 C CA . MET A 1 527 ? -0.681 16.156 28.719 1 95.12 527 MET A CA 1
ATOM 4142 C C . MET A 1 527 ? 0.019 17.438 28.312 1 95.12 527 MET A C 1
ATOM 4144 O O . MET A 1 527 ? 0.003 17.812 27.141 1 95.12 527 MET A O 1
ATOM 4148 N N . LEU A 1 528 ? 0.628 18.094 29.266 1 93.5 528 LEU A N 1
ATOM 4149 C CA . LEU A 1 528 ? 1.404 19.297 29 1 93.5 528 LEU A CA 1
ATOM 4150 C C . LEU A 1 528 ? 2.787 18.953 28.453 1 93.5 528 LEU A C 1
ATOM 4152 O O . LEU A 1 528 ? 3.297 17.859 28.703 1 93.5 528 LEU A O 1
ATOM 4156 N N . ARG A 1 529 ? 3.363 19.875 27.766 1 92.25 529 ARG A N 1
ATOM 4157 C CA . ARG A 1 529 ? 4.758 19.719 27.359 1 92.25 529 ARG A CA 1
ATOM 4158 C C . ARG A 1 529 ? 5.684 19.75 28.562 1 92.25 529 ARG A C 1
ATOM 4160 O O . ARG A 1 529 ? 6.527 18.875 28.734 1 92.25 529 ARG A O 1
ATOM 4167 N N . TYR A 1 530 ? 5.527 20.75 29.328 1 87.75 530 TYR A N 1
ATOM 4168 C CA . TYR A 1 530 ? 6.191 21.062 30.594 1 87.75 530 TYR A CA 1
ATOM 4169 C C . TYR A 1 530 ? 5.309 21.922 31.469 1 87.75 530 TYR A C 1
ATOM 4171 O O . TYR A 1 530 ? 4.344 22.531 31 1 87.75 530 TYR A O 1
ATOM 4179 N N . ALA A 1 531 ? 5.621 21.922 32.719 1 81.31 531 ALA A N 1
ATOM 4180 C CA . ALA A 1 531 ? 4.754 22.656 33.625 1 81.31 531 ALA A CA 1
ATOM 4181 C C . ALA A 1 531 ? 5.414 23.953 34.094 1 81.31 531 ALA A C 1
ATOM 4183 O O . ALA A 1 531 ? 4.738 24.859 34.562 1 81.31 531 ALA A O 1
ATOM 4184 N N . VAL A 1 532 ? 6.633 24.094 33.812 1 76 532 VAL A N 1
ATOM 4185 C CA . VAL A 1 532 ? 7.348 25.266 34.312 1 76 532 VAL A CA 1
ATOM 4186 C C . VAL A 1 532 ? 7.043 26.469 33.406 1 76 532 VAL A C 1
ATOM 4188 O O . VAL A 1 532 ? 6.98 26.328 32.188 1 76 532 VAL A O 1
ATOM 4191 N N . PRO A 1 533 ? 6.715 27.625 34.062 1 73.31 533 PRO A N 1
ATOM 4192 C CA . PRO A 1 533 ? 6.484 28.812 33.25 1 73.31 533 PRO A CA 1
ATOM 4193 C C . PRO A 1 533 ? 7.672 29.156 32.344 1 73.31 533 PRO A C 1
ATOM 4195 O O . PRO A 1 533 ? 8.82 28.969 32.75 1 73.31 533 PRO A O 1
ATOM 4198 N N . ASP A 1 534 ? 7.309 29.531 31.234 1 66.19 534 ASP A N 1
ATOM 4199 C CA . ASP A 1 534 ? 8.352 29.984 30.312 1 66.19 534 ASP A CA 1
ATOM 4200 C C . ASP A 1 534 ? 8.211 31.469 30 1 66.19 534 ASP A C 1
ATOM 4202 O O . ASP A 1 534 ? 7.668 32.219 30.797 1 66.19 534 ASP A O 1
ATOM 4206 N N . ASP A 1 535 ? 8.891 31.875 28.938 1 64.5 535 ASP A N 1
ATOM 4207 C CA . ASP A 1 535 ? 8.953 33.281 28.562 1 64.5 535 ASP A CA 1
ATOM 4208 C C . ASP A 1 535 ? 7.559 33.875 28.344 1 64.5 535 ASP A C 1
ATOM 4210 O O . ASP A 1 535 ? 7.379 35.094 28.344 1 64.5 535 ASP A O 1
ATOM 4214 N N . PHE A 1 536 ? 6.555 32.938 28.266 1 68.56 536 PHE A N 1
ATOM 4215 C CA . PHE A 1 536 ? 5.223 33.438 27.922 1 68.56 536 PHE A CA 1
ATOM 4216 C C . PHE A 1 536 ? 4.223 33.094 29.016 1 68.56 536 PHE A C 1
ATOM 4218 O O . PHE A 1 536 ? 3.016 33.281 28.844 1 68.56 536 PHE A O 1
ATOM 4225 N N . GLY A 1 537 ? 4.645 32.625 30.109 1 69.75 537 GLY A N 1
ATOM 4226 C CA . GLY A 1 537 ? 3.775 32.312 31.234 1 69.75 537 GLY A CA 1
ATOM 4227 C C . GLY A 1 537 ? 3.498 30.828 31.391 1 69.75 537 GLY A C 1
ATOM 4228 O O . GLY A 1 537 ? 4.246 29.984 30.875 1 69.75 537 GLY A O 1
ATOM 4229 N N . GLU A 1 538 ? 2.465 30.562 32.188 1 75.75 538 GLU A N 1
ATOM 4230 C CA . GLU A 1 538 ? 2.08 29.188 32.469 1 75.75 538 GLU A CA 1
ATOM 4231 C C . GLU A 1 538 ? 1.287 28.609 31.297 1 75.75 538 GLU A C 1
ATOM 4233 O O . GLU A 1 538 ? 0.514 29.312 30.641 1 75.75 538 GLU A O 1
ATOM 4238 N N . PRO A 1 539 ? 1.467 27.359 31.109 1 79.06 539 PRO A N 1
ATOM 4239 C CA . PRO A 1 539 ? 0.714 26.766 30 1 79.06 539 PRO A CA 1
ATOM 4240 C C . PRO A 1 539 ? -0.792 26.734 30.25 1 79.06 539 PRO A C 1
ATOM 4242 O O . PRO A 1 539 ? -1.229 26.438 31.359 1 79.06 539 PRO A O 1
ATOM 4245 N N . GLU A 1 540 ? -1.542 27.141 29.25 1 80.31 540 GLU A N 1
ATOM 4246 C CA . GLU A 1 540 ? -2.998 27.172 29.344 1 80.31 540 GLU A CA 1
ATOM 4247 C C . GLU A 1 540 ? -3.633 26.125 28.438 1 80.31 540 GLU A C 1
ATOM 4249 O O . GLU A 1 540 ? -4.824 25.828 28.562 1 80.31 540 GLU A O 1
ATOM 4254 N N . THR A 1 541 ? -2.875 25.625 27.578 1 88.5 541 THR A N 1
ATOM 4255 C CA . THR A 1 541 ? -3.326 24.609 26.625 1 88.5 541 THR A CA 1
ATOM 4256 C C . THR A 1 541 ? -2.393 23.391 26.641 1 88.5 541 THR A C 1
ATOM 4258 O O . THR A 1 541 ? -1.282 23.469 27.172 1 88.5 541 THR A O 1
ATOM 4261 N N . ALA A 1 542 ? -2.971 22.359 26.203 1 91.25 542 ALA A N 1
ATOM 4262 C CA . ALA A 1 542 ? -2.18 21.125 26.078 1 91.25 542 ALA A CA 1
ATOM 4263 C C . ALA A 1 542 ? -1.771 20.891 24.625 1 91.25 542 ALA A C 1
ATOM 4265 O O . ALA A 1 542 ? -2.561 21.109 23.703 1 91.25 542 ALA A O 1
ATOM 4266 N N . PHE A 1 543 ? -0.554 20.5 24.516 1 94 543 PHE A N 1
ATOM 4267 C CA . PHE A 1 543 ? -0.042 20.109 23.203 1 94 543 PHE A CA 1
ATOM 4268 C C . PHE A 1 543 ? -0.567 18.734 22.812 1 94 543 PHE A C 1
ATOM 4270 O O . PHE A 1 543 ? -0.242 17.734 23.469 1 94 543 PHE A O 1
ATOM 4277 N N . ASN A 1 544 ? -1.356 18.641 21.781 1 97.06 544 ASN A N 1
ATOM 4278 C CA . ASN A 1 544 ? -2.066 17.422 21.438 1 97.06 544 ASN A CA 1
ATOM 4279 C C . ASN A 1 544 ? -1.107 16.25 21.25 1 97.06 544 ASN A C 1
ATOM 4281 O O . ASN A 1 544 ? -1.413 15.117 21.641 1 97.06 544 ASN A O 1
ATOM 4285 N N . PHE A 1 545 ? 0.018 16.484 20.672 1 97.06 545 PHE A N 1
ATOM 4286 C CA . PHE A 1 545 ? 0.981 15.43 20.391 1 97.06 545 PHE A CA 1
ATOM 4287 C C . PHE A 1 545 ? 1.441 14.758 21.688 1 97.06 545 PHE A C 1
ATOM 4289 O O . PHE A 1 545 ? 1.656 13.547 21.719 1 97.06 545 PHE A O 1
ATOM 4296 N N . CYS A 1 546 ? 1.575 15.539 22.75 1 97.5 546 CYS A N 1
ATOM 4297 C CA . CYS A 1 546 ? 1.984 15.008 24.047 1 97.5 546 CYS A CA 1
ATOM 4298 C C . CYS A 1 546 ? 0.902 14.102 24.625 1 97.5 546 CYS A C 1
ATOM 4300 O O . CYS A 1 546 ? 1.207 13.102 25.281 1 97.5 546 CYS A O 1
ATOM 4302 N N . THR A 1 547 ? -0.316 14.492 24.406 1 97.75 547 THR A N 1
ATOM 4303 C CA . THR A 1 547 ? -1.413 13.633 24.828 1 97.75 547 THR A CA 1
ATOM 4304 C C . THR A 1 547 ? -1.36 12.297 24.109 1 97.75 547 THR A C 1
ATOM 4306 O O . THR A 1 547 ? -1.565 11.242 24.719 1 97.75 547 THR A O 1
ATOM 4309 N N . PHE A 1 548 ? -1.075 12.336 22.859 1 98.56 548 PHE A N 1
ATOM 4310 C CA . PHE A 1 548 ? -0.945 11.094 22.094 1 98.56 548 PHE A CA 1
ATOM 4311 C C . PHE A 1 548 ? 0.24 10.273 22.594 1 98.56 548 PHE A C 1
ATOM 4313 O O . PHE A 1 548 ? 0.175 9.047 22.641 1 98.56 548 PHE A O 1
ATOM 4320 N N . TRP A 1 549 ? 1.374 10.953 22.953 1 98 549 TRP A N 1
ATOM 4321 C CA . TRP A 1 549 ? 2.504 10.242 23.531 1 98 549 TRP A CA 1
ATOM 4322 C C . TRP A 1 549 ? 2.094 9.539 24.828 1 98 549 TRP A C 1
ATOM 4324 O O . TRP A 1 549 ? 2.537 8.422 25.109 1 98 549 TRP A O 1
ATOM 4334 N N . LEU A 1 550 ? 1.259 10.211 25.609 1 98 550 LEU A N 1
ATOM 4335 C CA . LEU A 1 550 ? 0.741 9.602 26.828 1 98 550 LEU A CA 1
ATOM 4336 C C . LEU A 1 550 ? -0.061 8.344 26.5 1 98 550 LEU A C 1
ATOM 4338 O O . LEU A 1 550 ? 0.115 7.305 27.141 1 98 550 LEU A O 1
ATOM 4342 N N . ILE A 1 551 ? -0.9 8.43 25.547 1 98.56 551 ILE A N 1
ATOM 4343 C CA . ILE A 1 551 ? -1.738 7.309 25.141 1 98.56 551 ILE A CA 1
ATOM 4344 C C . ILE A 1 551 ? -0.86 6.117 24.75 1 98.56 551 ILE A C 1
ATOM 4346 O O . ILE A 1 551 ? -1.097 4.992 25.203 1 98.56 551 ILE A O 1
ATOM 4350 N N . GLU A 1 552 ? 0.16 6.348 23.984 1 98 552 GLU A N 1
ATOM 4351 C CA . GLU A 1 552 ? 1.083 5.289 23.594 1 98 552 GLU A CA 1
ATOM 4352 C C . GLU A 1 552 ? 1.765 4.672 24.797 1 98 552 GLU A C 1
ATOM 4354 O O . GLU A 1 552 ? 1.859 3.447 24.922 1 98 552 GLU A O 1
ATOM 4359 N N . ALA A 1 553 ? 2.227 5.555 25.688 1 97.56 553 ALA A N 1
ATOM 4360 C CA . ALA A 1 553 ? 2.943 5.098 26.875 1 97.56 553 ALA A CA 1
ATOM 4361 C C . ALA A 1 553 ? 2.047 4.238 27.75 1 97.56 553 ALA A C 1
ATOM 4363 O O . ALA A 1 553 ? 2.494 3.234 28.312 1 97.56 553 ALA A O 1
ATOM 4364 N N . LEU A 1 554 ? 0.792 4.691 27.891 1 97.81 554 LEU A N 1
ATOM 4365 C CA . LEU A 1 554 ? -0.16 3.936 28.703 1 97.81 554 LEU A CA 1
ATOM 4366 C C . LEU A 1 554 ? -0.38 2.545 28.125 1 97.81 554 LEU A C 1
ATOM 4368 O O . LEU A 1 554 ? -0.427 1.558 28.859 1 97.81 554 LEU A O 1
ATOM 4372 N N . HIS A 1 555 ? -0.498 2.447 26.812 1 98.06 555 HIS A N 1
ATOM 4373 C CA . HIS A 1 555 ? -0.661 1.149 26.172 1 98.06 555 HIS A CA 1
ATOM 4374 C C . HIS A 1 555 ? 0.542 0.249 26.422 1 98.06 555 HIS A C 1
ATOM 4376 O O . HIS A 1 555 ? 0.382 -0.926 26.766 1 98.06 555 HIS A O 1
ATOM 4382 N N . HIS A 1 556 ? 1.719 0.78 26.328 1 96.5 556 HIS A N 1
ATOM 4383 C CA . HIS A 1 556 ? 2.939 0.014 26.547 1 96.5 556 HIS A CA 1
ATOM 4384 C C . HIS A 1 556 ? 3.053 -0.442 28 1 96.5 556 HIS A C 1
ATOM 4386 O O . HIS A 1 556 ? 3.674 -1.468 28.281 1 96.5 556 HIS A O 1
ATOM 4392 N N . ALA A 1 557 ? 2.441 0.285 28.844 1 96.06 557 ALA A N 1
ATOM 4393 C CA . ALA A 1 557 ? 2.48 -0.036 30.281 1 96.06 557 ALA A CA 1
ATOM 4394 C C . ALA A 1 557 ? 1.391 -1.038 30.641 1 96.06 557 ALA A C 1
ATOM 4396 O O . ALA A 1 557 ? 1.192 -1.345 31.812 1 96.06 557 ALA A O 1
ATOM 4397 N N . GLY A 1 558 ? 0.563 -1.518 29.672 1 96 558 GLY A N 1
ATOM 4398 C CA . GLY A 1 558 ? -0.48 -2.5 29.922 1 96 558 GLY A CA 1
ATOM 4399 C C . GLY A 1 558 ? -1.809 -1.877 30.312 1 96 558 GLY A C 1
ATOM 4400 O O . GLY A 1 558 ? -2.75 -2.586 30.672 1 96 558 GLY A O 1
ATOM 4401 N N . ARG A 1 559 ? -1.856 -0.604 30.328 1 97.12 559 ARG A N 1
ATOM 4402 C CA . ARG A 1 559 ? -3.09 0.117 30.625 1 97.12 559 ARG A CA 1
ATOM 4403 C C . ARG A 1 559 ? -3.846 0.464 29.344 1 97.12 559 ARG A C 1
ATOM 4405 O O . ARG A 1 559 ? -4.207 1.622 29.125 1 97.12 559 ARG A O 1
ATOM 4412 N N . SER A 1 560 ? -4.188 -0.49 28.578 1 97.75 560 SER A N 1
ATOM 4413 C CA . SER A 1 560 ? -4.711 -0.333 27.219 1 97.75 560 SER A CA 1
ATOM 4414 C C . SER A 1 560 ? -6.129 0.223 27.234 1 97.75 560 SER A C 1
ATOM 4416 O O . SER A 1 560 ? -6.504 1.008 26.359 1 97.75 560 SER A O 1
ATOM 4418 N N . ASP A 1 561 ? -6.957 -0.154 28.172 1 98.12 561 ASP A N 1
ATOM 4419 C CA . ASP A 1 561 ? -8.328 0.347 28.25 1 98.12 561 ASP A CA 1
ATOM 4420 C C . ASP A 1 561 ? -8.352 1.858 28.469 1 98.12 561 ASP A C 1
ATOM 4422 O O . ASP A 1 561 ? -9.125 2.572 27.828 1 98.12 561 ASP A O 1
ATOM 4426 N N . GLU A 1 562 ? -7.5 2.258 29.375 1 98.19 562 GLU A N 1
ATOM 4427 C CA . GLU A 1 562 ? -7.375 3.693 29.609 1 98.19 562 GLU A CA 1
ATOM 4428 C C . GLU A 1 562 ? -6.871 4.422 28.375 1 98.19 562 GLU A C 1
ATOM 4430 O O . GLU A 1 562 ? -7.371 5.492 28.016 1 98.19 562 GLU A O 1
ATOM 4435 N N . ALA A 1 563 ? -5.855 3.834 27.734 1 98.62 563 ALA A N 1
ATOM 4436 C CA . ALA A 1 563 ? -5.305 4.398 26.5 1 98.62 563 ALA A CA 1
ATOM 4437 C C . ALA A 1 563 ? -6.387 4.555 25.438 1 98.62 563 ALA A C 1
ATOM 4439 O O . ALA A 1 563 ? -6.488 5.605 24.797 1 98.62 563 ALA A O 1
ATOM 4440 N N . ARG A 1 564 ? -7.219 3.551 25.266 1 98.5 564 ARG A N 1
ATOM 4441 C CA . ARG A 1 564 ? -8.281 3.568 24.266 1 98.5 564 ARG A CA 1
ATOM 4442 C C . ARG A 1 564 ? -9.305 4.652 24.578 1 98.5 564 ARG A C 1
ATOM 4444 O O . ARG A 1 564 ? -9.766 5.355 23.672 1 98.5 564 ARG A O 1
ATOM 4451 N N . THR A 1 565 ? -9.656 4.812 25.812 1 98.5 565 THR A N 1
ATOM 4452 C CA . THR A 1 565 ? -10.609 5.84 26.234 1 98.5 565 THR A CA 1
ATOM 4453 C C . THR A 1 565 ? -10.078 7.234 25.906 1 98.5 565 THR A C 1
ATOM 4455 O O . THR A 1 565 ? -10.805 8.07 25.375 1 98.5 565 THR A O 1
ATOM 4458 N N . LEU A 1 566 ? -8.844 7.438 26.25 1 98.31 566 LEU A N 1
ATOM 4459 C CA . LEU A 1 566 ? -8.219 8.727 25.984 1 98.31 566 LEU A CA 1
ATOM 4460 C C . LEU A 1 566 ? -8.148 8.984 24.469 1 98.31 566 LEU A C 1
ATOM 4462 O O . LEU A 1 566 ? -8.367 10.109 24.016 1 98.31 566 LEU A O 1
ATOM 4466 N N . PHE A 1 567 ? -7.871 7.934 23.75 1 98.69 567 PHE A N 1
ATOM 4467 C CA . PHE A 1 567 ? -7.766 8.07 22.297 1 98.69 567 PHE A CA 1
ATOM 4468 C C . PHE A 1 567 ? -9.109 8.461 21.688 1 98.69 567 PHE A C 1
ATOM 4470 O O . PHE A 1 567 ? -9.18 9.375 20.859 1 98.69 567 PHE A O 1
ATOM 4477 N N . GLU A 1 568 ? -10.117 7.809 22.109 1 98.38 568 GLU A N 1
ATOM 4478 C CA . GLU A 1 568 ? -11.453 8.141 21.641 1 98.38 568 GLU A CA 1
ATOM 4479 C C . GLU A 1 568 ? -11.844 9.562 22.031 1 98.38 568 GLU A C 1
ATOM 4481 O O . GLU A 1 568 ? -12.547 10.25 21.281 1 98.38 568 GLU A O 1
ATOM 4486 N N . GLY A 1 569 ? -11.383 9.938 23.203 1 97 569 GLY A N 1
ATOM 4487 C CA . GLY A 1 569 ? -11.586 11.32 23.609 1 97 569 GLY A CA 1
ATOM 4488 C C . GLY A 1 569 ? -10.922 12.32 22.688 1 97 569 GLY A C 1
ATOM 4489 O O . GLY A 1 569 ? -11.516 13.336 22.328 1 97 569 GLY A O 1
ATOM 4490 N N . MET A 1 570 ? -9.68 12.023 22.297 1 97.56 570 MET A N 1
ATOM 4491 C CA . MET A 1 570 ? -8.961 12.898 21.391 1 97.56 570 MET A CA 1
ATOM 4492 C C . MET A 1 570 ? -9.656 12.953 20.031 1 97.56 570 MET A C 1
ATOM 4494 O O . MET A 1 570 ? -9.727 14.016 19.406 1 97.56 570 MET A O 1
ATOM 4498 N N . LEU A 1 571 ? -10.148 11.781 19.562 1 98.19 571 LEU A N 1
ATOM 4499 C CA . LEU A 1 571 ? -10.836 11.734 18.281 1 98.19 571 LEU A CA 1
ATOM 4500 C C . LEU A 1 571 ? -12.094 12.594 18.297 1 98.19 571 LEU A C 1
ATOM 4502 O O . LEU A 1 571 ? -12.453 13.203 17.297 1 98.19 571 LEU A O 1
ATOM 4506 N N . LYS A 1 572 ? -12.734 12.695 19.406 1 96.56 572 LYS A N 1
ATOM 4507 C CA . LYS A 1 572 ? -13.953 13.492 19.531 1 96.56 572 LYS A CA 1
ATOM 4508 C C . LYS A 1 572 ? -13.641 14.984 19.484 1 96.56 572 LYS A C 1
ATOM 4510 O O . LYS A 1 572 ? -14.539 15.797 19.25 1 96.56 572 LYS A O 1
ATOM 4515 N N . ARG A 1 573 ? -12.391 15.336 19.672 1 95.88 573 ARG A N 1
ATOM 4516 C CA . ARG A 1 573 ? -11.992 16.734 19.672 1 95.88 573 ARG A CA 1
ATOM 4517 C C . ARG A 1 573 ? -11.695 17.234 18.266 1 95.88 573 ARG A C 1
ATOM 4519 O O . ARG A 1 573 ? -11.523 18.438 18.031 1 95.88 573 ARG A O 1
ATOM 4526 N N . ARG A 1 574 ? -11.688 16.328 17.312 1 97.62 574 ARG A N 1
ATOM 4527 C CA . ARG A 1 574 ? -11.43 16.719 15.93 1 97.62 574 ARG A CA 1
ATOM 4528 C C . ARG A 1 574 ? -12.508 17.672 15.422 1 97.62 574 ARG A C 1
ATOM 4530 O O . ARG A 1 574 ? -13.641 17.656 15.906 1 97.62 574 ARG A O 1
ATOM 4537 N N . THR A 1 575 ? -12.148 18.516 14.523 1 97.81 575 THR A N 1
ATOM 4538 C CA . THR A 1 575 ? -13.125 19.344 13.82 1 97.81 575 THR A CA 1
ATOM 4539 C C . THR A 1 575 ? -14.078 18.469 13 1 97.81 575 THR A C 1
ATOM 4541 O O . THR A 1 575 ? -13.898 17.266 12.906 1 97.81 575 THR A O 1
ATOM 4544 N N . ALA A 1 576 ? -15.086 19.109 12.43 1 96.88 576 ALA A N 1
ATOM 4545 C CA . ALA A 1 576 ? -16.016 18.375 11.57 1 96.88 576 ALA A CA 1
ATOM 4546 C C . ALA A 1 576 ? -15.289 17.781 10.359 1 96.88 576 ALA A C 1
ATOM 4548 O O . ALA A 1 576 ? -15.719 16.766 9.805 1 96.88 576 ALA A O 1
ATOM 4549 N N . ALA A 1 577 ? -14.156 18.375 10.039 1 97.69 577 ALA A N 1
ATOM 4550 C CA . ALA A 1 577 ? -13.359 17.891 8.906 1 97.69 577 ALA A CA 1
ATOM 4551 C C . ALA A 1 577 ? -12.477 16.719 9.32 1 97.69 577 ALA A C 1
ATOM 4553 O O . ALA A 1 577 ? -11.773 16.141 8.484 1 97.69 577 ALA A O 1
ATOM 4554 N N . GLY A 1 578 ? -12.469 16.344 10.602 1 98 578 GLY A N 1
ATOM 4555 C CA . GLY A 1 578 ? -11.688 15.227 11.086 1 98 578 GLY A CA 1
ATOM 4556 C C . GLY A 1 578 ? -10.234 15.578 11.352 1 98 578 GLY A C 1
ATOM 4557 O O . GLY A 1 578 ? -9.359 14.711 11.336 1 98 578 GLY A O 1
ATOM 4558 N N . LEU A 1 579 ? -9.922 16.828 11.602 1 98.5 579 LEU A N 1
ATOM 4559 C CA . LEU A 1 579 ? -8.547 17.281 11.758 1 98.5 579 LEU A CA 1
ATOM 4560 C C . LEU A 1 579 ? -8.344 17.922 13.133 1 98.5 579 LEU A C 1
ATOM 4562 O O . LEU A 1 579 ? -9.297 18.094 13.891 1 98.5 579 LEU A O 1
ATOM 4566 N N . LEU A 1 580 ? -7.062 18.188 13.438 1 98.56 580 LEU A N 1
ATOM 4567 C CA . LEU A 1 580 ? -6.703 18.766 14.727 1 98.56 580 LEU A CA 1
ATOM 4568 C C . LEU A 1 580 ? -5.691 19.891 14.555 1 98.56 580 LEU A C 1
ATOM 4570 O O . LEU A 1 580 ? -4.898 19.875 13.609 1 98.56 580 LEU A O 1
ATOM 4574 N N . SER A 1 581 ? -5.793 20.797 15.508 1 98 581 SER A N 1
ATOM 4575 C CA . SER A 1 581 ? -4.777 21.844 15.633 1 98 581 SER A CA 1
ATOM 4576 C C . SER A 1 581 ? -3.627 21.391 16.531 1 98 581 SER A C 1
ATOM 4578 O O . SER A 1 581 ? -3.523 20.219 16.875 1 98 581 SER A O 1
ATOM 4580 N N . GLU A 1 582 ? -2.789 22.281 16.828 1 97.19 582 GLU A N 1
ATOM 4581 C CA . GLU A 1 582 ? -1.599 22.016 17.641 1 97.19 582 GLU A CA 1
ATOM 4582 C C . GLU A 1 582 ? -1.968 21.75 19.094 1 97.19 582 GLU A C 1
ATOM 4584 O O . GLU A 1 582 ? -1.439 20.828 19.703 1 97.19 582 GLU A O 1
ATOM 4589 N N . ASP A 1 583 ? -2.881 22.578 19.578 1 96.19 583 ASP A N 1
ATOM 4590 C CA . ASP A 1 583 ? -3.193 22.562 21.016 1 96.19 583 ASP A CA 1
ATOM 4591 C C . ASP A 1 583 ? -4.699 22.469 21.234 1 96.19 583 ASP A C 1
ATOM 4593 O O . ASP A 1 583 ? -5.492 22.781 20.344 1 96.19 583 ASP A O 1
ATOM 4597 N N . THR A 1 584 ? -5.008 22.031 22.406 1 94.81 584 THR A N 1
ATOM 4598 C CA . THR A 1 584 ? -6.383 22 22.891 1 94.81 584 THR A CA 1
ATOM 4599 C C . THR A 1 584 ? -6.461 22.547 24.312 1 94.81 584 THR A C 1
ATOM 4601 O O . THR A 1 584 ? -5.676 22.156 25.188 1 94.81 584 THR A O 1
ATOM 4604 N N . ALA A 1 585 ? -7.348 23.5 24.438 1 91.5 585 ALA A N 1
ATOM 4605 C CA . ALA A 1 585 ? -7.574 23.969 25.797 1 91.5 585 ALA A CA 1
ATOM 4606 C C . ALA A 1 585 ? -8.203 22.891 26.672 1 91.5 585 ALA A C 1
ATOM 4608 O O . ALA A 1 585 ? -9.219 22.297 26.297 1 91.5 585 ALA A O 1
ATOM 4609 N N . TYR A 1 586 ? -7.637 22.562 27.766 1 85.5 586 TYR A N 1
ATOM 4610 C CA . TYR A 1 586 ? -8.094 21.438 28.562 1 85.5 586 TYR A CA 1
ATOM 4611 C C . TYR A 1 586 ? -9.312 21.797 29.391 1 85.5 586 TYR A C 1
ATOM 4613 O O . TYR A 1 586 ? -10.008 20.922 29.906 1 85.5 586 TYR A O 1
ATOM 4621 N N . ASP A 1 587 ? -9.594 23.094 29.484 1 84.75 587 ASP A N 1
ATOM 4622 C CA . ASP A 1 587 ? -10.75 23.5 30.266 1 84.75 587 ASP A CA 1
ATOM 4623 C C . ASP A 1 587 ? -12.039 23.391 29.453 1 84.75 587 ASP A C 1
ATOM 4625 O O . ASP A 1 587 ? -13.062 22.906 29.953 1 84.75 587 ASP A O 1
ATOM 4629 N N . ASP A 1 588 ? -11.969 23.781 28.141 1 86.81 588 ASP A N 1
ATOM 4630 C CA . ASP A 1 588 ? -13.211 23.828 27.375 1 86.81 588 ASP A CA 1
ATOM 4631 C C . ASP A 1 588 ? -13.086 23.047 26.078 1 86.81 588 ASP A C 1
ATOM 4633 O O . ASP A 1 588 ? -14.062 22.922 25.328 1 86.81 588 ASP A O 1
ATOM 4637 N N . GLY A 1 589 ? -11.93 22.594 25.797 1 89.38 589 GLY A N 1
ATOM 4638 C CA . GLY A 1 589 ? -11.758 21.734 24.625 1 89.38 589 GLY A CA 1
ATOM 4639 C C . GLY A 1 589 ? -11.539 22.531 23.344 1 89.38 589 GLY A C 1
ATOM 4640 O O . GLY A 1 589 ? -11.406 21.938 22.266 1 89.38 589 GLY A O 1
ATOM 4641 N N . GLN A 1 590 ? -11.453 23.812 23.422 1 92.69 590 GLN A N 1
ATOM 4642 C CA . GLN A 1 590 ? -11.25 24.656 22.25 1 92.69 590 GLN A CA 1
ATOM 4643 C C . GLN A 1 590 ? -9.891 24.391 21.609 1 92.69 590 GLN A C 1
ATOM 4645 O O . GLN A 1 590 ? -8.891 24.234 22.328 1 92.69 590 GLN A O 1
ATOM 4650 N N . LEU A 1 591 ? -9.898 24.328 20.328 1 95.94 591 LEU A N 1
ATOM 4651 C CA . LEU A 1 591 ? -8.656 24.109 19.594 1 95.94 591 LEU A CA 1
ATOM 4652 C C . LEU A 1 591 ? -7.883 25.406 19.406 1 95.94 591 LEU A C 1
ATOM 4654 O O . LEU A 1 591 ? -8.477 26.453 19.156 1 95.94 591 LEU A O 1
ATOM 4658 N N . TRP A 1 592 ? -6.586 25.359 19.578 1 96 592 TRP A N 1
ATOM 4659 C CA . TRP A 1 592 ? -5.684 26.484 19.422 1 96 592 TRP A CA 1
ATOM 4660 C C . TRP A 1 592 ? -4.41 26.078 18.688 1 96 592 TRP A C 1
ATOM 4662 O O . TRP A 1 592 ? -4.117 24.891 18.562 1 96 592 TRP A O 1
ATOM 4672 N N . GLY A 1 593 ? -3.674 27.078 18.219 1 97.19 593 GLY A N 1
ATOM 4673 C CA . GLY A 1 593 ? -2.443 26.828 17.484 1 97.19 593 GLY A CA 1
ATOM 4674 C C . GLY A 1 593 ? -2.672 26.562 16.016 1 97.19 593 GLY A C 1
ATOM 4675 O O . GLY A 1 593 ? -3.809 26.375 15.578 1 97.19 593 GLY A O 1
ATOM 4676 N N . ASN A 1 594 ? -1.621 26.531 15.25 1 98.31 594 ASN A N 1
ATOM 4677 C CA . ASN A 1 594 ? -1.685 26.391 13.797 1 98.31 594 ASN A CA 1
ATOM 4678 C C . ASN A 1 594 ? -2.43 25.109 13.398 1 98.31 594 ASN A C 1
ATOM 4680 O O . ASN A 1 594 ? -2.514 24.156 14.172 1 98.31 594 ASN A O 1
ATOM 4684 N N . TYR A 1 595 ? -2.973 25.109 12.062 1 98.31 595 TYR A N 1
ATOM 4685 C CA . TYR A 1 595 ? -3.963 24.141 11.625 1 98.31 595 TYR A CA 1
ATOM 4686 C C . TYR A 1 595 ? -3.822 23.844 10.141 1 98.31 595 TYR A C 1
ATOM 4688 O O . TYR A 1 595 ? -3.525 24.734 9.344 1 98.31 595 TYR A O 1
ATOM 4696 N N . PRO A 1 596 ? -4.117 22.578 9.773 1 98.38 596 PRO A N 1
ATOM 4697 C CA . PRO A 1 596 ? -3.959 21.422 10.656 1 98.38 596 PRO A CA 1
ATOM 4698 C C . PRO A 1 596 ? -2.502 21.156 11.039 1 98.38 596 PRO A C 1
ATOM 4700 O O . PRO A 1 596 ? -1.593 21.469 10.266 1 98.38 596 PRO A O 1
ATOM 4703 N N . GLN A 1 597 ? -2.406 20.734 12.195 1 98.44 597 GLN A N 1
ATOM 4704 C CA . GLN A 1 597 ? -1.053 20.5 12.688 1 98.44 597 GLN A CA 1
ATOM 4705 C C . GLN A 1 597 ? -0.615 19.062 12.445 1 98.44 597 GLN A C 1
ATOM 4707 O O . GLN A 1 597 ? -1.309 18.125 12.844 1 98.44 597 GLN A O 1
ATOM 4712 N N . THR A 1 598 ? 0.541 18.828 11.875 1 98.38 598 THR A N 1
ATOM 4713 C CA . THR A 1 598 ? 0.965 17.516 11.398 1 98.38 598 THR A CA 1
ATOM 4714 C C . THR A 1 598 ? 1.249 16.594 12.578 1 98.38 598 THR A C 1
ATOM 4716 O O . THR A 1 598 ? 0.952 15.391 12.516 1 98.38 598 THR A O 1
ATOM 4719 N N . TYR A 1 599 ? 1.771 17.109 13.742 1 96.75 599 TYR A N 1
ATOM 4720 C CA . TYR A 1 599 ? 2.023 16.297 14.922 1 96.75 599 TYR A CA 1
ATOM 4721 C C . TYR A 1 599 ? 0.743 15.625 15.406 1 96.75 599 TYR A C 1
ATOM 4723 O O . TYR A 1 599 ? 0.749 14.445 15.766 1 96.75 599 TYR A O 1
ATOM 4731 N N . SER A 1 600 ? -0.213 16.453 15.445 1 98.44 600 SER A N 1
ATOM 4732 C CA . SER A 1 600 ? -1.487 15.945 15.945 1 98.44 600 SER A CA 1
ATOM 4733 C C . SER A 1 600 ? -2.029 14.828 15.055 1 98.44 600 SER A C 1
ATOM 4735 O O . SER A 1 600 ? -2.527 13.82 15.555 1 98.44 600 SER A O 1
ATOM 4737 N N . LEU A 1 601 ? -1.916 15.031 13.789 1 98.75 601 LEU A N 1
ATOM 4738 C CA . LEU A 1 601 ? -2.389 14.031 12.836 1 98.75 601 LEU A CA 1
ATOM 4739 C C . LEU A 1 601 ? -1.543 12.766 12.906 1 98.75 601 LEU A C 1
ATOM 4741 O O . LEU A 1 601 ? -2.064 11.656 12.773 1 98.75 601 LEU A O 1
ATOM 4745 N N . VAL A 1 602 ? -0.229 12.922 13.125 1 98.69 602 VAL A N 1
ATOM 4746 C CA . VAL A 1 602 ? 0.668 11.789 13.344 1 98.69 602 VAL A CA 1
ATOM 4747 C C . VAL A 1 602 ? 0.203 10.977 14.547 1 98.69 602 VAL A C 1
ATOM 4749 O O . VAL A 1 602 ? 0.178 9.75 14.508 1 98.69 602 VAL A O 1
ATOM 4752 N N . GLY A 1 603 ? -0.152 11.719 15.609 1 98.75 603 GLY A N 1
ATOM 4753 C CA . GLY A 1 603 ? -0.641 11.055 16.812 1 98.75 603 GLY A CA 1
ATOM 4754 C C . GLY A 1 603 ? -1.837 10.156 16.547 1 98.75 603 GLY A C 1
ATOM 4755 O O . GLY A 1 603 ? -1.917 9.047 17.094 1 98.75 603 GLY A O 1
ATOM 4756 N N . ILE A 1 604 ? -2.752 10.602 15.711 1 98.81 604 ILE A N 1
ATOM 4757 C CA . ILE A 1 604 ? -3.938 9.82 15.367 1 98.81 604 ILE A CA 1
ATOM 4758 C C . ILE A 1 604 ? -3.521 8.516 14.695 1 98.81 604 ILE A C 1
ATOM 4760 O O . ILE A 1 604 ? -3.986 7.438 15.078 1 98.81 604 ILE A O 1
ATOM 4764 N N . ILE A 1 605 ? -2.627 8.609 13.75 1 98.75 605 ILE A N 1
ATOM 4765 C CA . ILE A 1 605 ? -2.199 7.449 12.977 1 98.75 605 ILE A CA 1
ATOM 4766 C C . ILE A 1 605 ? -1.469 6.465 13.883 1 98.75 605 ILE A C 1
ATOM 4768 O O . ILE A 1 605 ? -1.759 5.266 13.875 1 98.75 605 ILE A O 1
ATOM 4772 N N . ASN A 1 606 ? -0.548 6.988 14.688 1 98.38 606 ASN A N 1
ATOM 4773 C CA . ASN A 1 606 ? 0.25 6.117 15.547 1 98.38 606 ASN A CA 1
ATOM 4774 C C . ASN A 1 606 ? -0.619 5.391 16.562 1 98.38 606 ASN A C 1
ATOM 4776 O O . ASN A 1 606 ? -0.493 4.176 16.75 1 98.38 606 ASN A O 1
ATOM 4780 N N . CYS A 1 607 ? -1.488 6.125 17.203 1 98.75 607 CYS A N 1
ATOM 4781 C CA . CYS A 1 607 ? -2.32 5.531 18.234 1 98.75 607 CYS A CA 1
ATOM 4782 C C . CYS A 1 607 ? -3.32 4.547 17.641 1 98.75 607 CYS A C 1
ATOM 4784 O O . CYS A 1 607 ? -3.568 3.484 18.219 1 98.75 607 CYS A O 1
ATOM 4786 N N . ALA A 1 608 ? -3.908 4.875 16.484 1 98.75 608 ALA A N 1
ATOM 4787 C CA . ALA A 1 608 ? -4.82 3.945 15.82 1 98.75 608 ALA A CA 1
ATOM 4788 C C . ALA A 1 608 ? -4.125 2.621 15.516 1 98.75 608 ALA A C 1
ATOM 4790 O O . ALA A 1 608 ? -4.68 1.55 15.773 1 98.75 608 ALA A O 1
ATOM 4791 N N . GLY A 1 609 ? -2.936 2.699 14.992 1 97.5 609 GLY A N 1
ATOM 4792 C CA . GLY A 1 609 ? -2.184 1.496 14.68 1 97.5 609 GLY A CA 1
ATOM 4793 C C . GLY A 1 609 ? -1.831 0.672 15.898 1 97.5 609 GLY A C 1
ATOM 4794 O O . GLY A 1 609 ? -1.913 -0.558 15.875 1 97.5 609 GLY A O 1
ATOM 4795 N N . LEU A 1 610 ? -1.507 1.33 16.953 1 97.12 610 LEU A N 1
ATOM 4796 C CA . LEU A 1 610 ? -1.036 0.676 18.156 1 97.12 610 LEU A CA 1
ATOM 4797 C C . LEU A 1 610 ? -2.195 0.036 18.922 1 97.12 610 LEU A C 1
ATOM 4799 O O . LEU A 1 610 ? -2.057 -1.061 19.469 1 97.12 610 LEU A O 1
ATOM 4803 N N . LEU A 1 611 ? -3.35 0.704 18.922 1 98.38 611 LEU A N 1
ATOM 4804 C CA . LEU A 1 611 ? -4.438 0.318 19.812 1 98.38 611 LEU A CA 1
ATOM 4805 C C . LEU A 1 611 ? -5.43 -0.592 19.109 1 98.38 611 LEU A C 1
ATOM 4807 O O . LEU A 1 611 ? -6.238 -1.263 19.75 1 98.38 611 LEU A O 1
ATOM 4811 N N . SER A 1 612 ? -5.398 -0.613 17.797 1 97.94 612 SER A N 1
ATOM 4812 C CA . SER A 1 612 ? -6.383 -1.343 17.016 1 97.94 612 SER A CA 1
ATOM 4813 C C . SER A 1 612 ? -6.301 -2.844 17.266 1 97.94 612 SER A C 1
ATOM 4815 O O . SER A 1 612 ? -5.207 -3.395 17.406 1 97.94 612 SER A O 1
ATOM 4817 N N . ARG A 1 613 ? -7.52 -3.467 17.234 1 95.38 613 ARG A N 1
ATOM 4818 C CA . ARG A 1 613 ? -7.539 -4.922 17.141 1 95.38 613 ARG A CA 1
ATOM 4819 C C . ARG A 1 613 ? -6.918 -5.398 15.836 1 95.38 613 ARG A C 1
ATOM 4821 O O . ARG A 1 613 ? -6.918 -4.664 14.844 1 95.38 613 ARG A O 1
ATOM 4828 N N . PRO A 1 614 ? -6.301 -6.617 15.891 1 93.06 614 PRO A N 1
ATOM 4829 C CA . PRO A 1 614 ? -5.711 -7.125 14.648 1 93.06 614 PRO A CA 1
ATOM 4830 C C . PRO A 1 614 ? -6.762 -7.574 13.641 1 93.06 614 PRO A C 1
ATOM 4832 O O . PRO A 1 614 ? -7.867 -7.965 14.023 1 93.06 614 PRO A O 1
ATOM 4835 N N . TRP A 1 615 ? -6.457 -7.527 12.375 1 91.88 615 TRP A N 1
ATOM 4836 C CA . TRP A 1 615 ? -7.34 -7.922 11.281 1 91.88 615 TRP A CA 1
ATOM 4837 C C . TRP A 1 615 ? -7.77 -9.375 11.43 1 91.88 615 TRP A C 1
ATOM 4839 O O . TRP A 1 615 ? -8.875 -9.75 11.023 1 91.88 615 TRP A O 1
ATOM 4849 N N . ARG A 1 616 ? -6.973 -10.188 12.039 1 87.94 616 ARG A N 1
ATOM 4850 C CA . ARG A 1 616 ? -7.266 -11.609 12.188 1 87.94 616 ARG A CA 1
ATOM 4851 C C . ARG A 1 616 ? -8.531 -11.828 13.016 1 87.94 616 ARG A C 1
ATOM 4853 O O . ARG A 1 616 ? -9.156 -12.883 12.938 1 87.94 616 ARG A O 1
ATOM 4860 N N . ASP A 1 617 ? -8.906 -10.797 13.727 1 89.06 617 ASP A N 1
ATOM 4861 C CA . ASP A 1 617 ? -10.086 -10.922 14.586 1 89.06 617 ASP A CA 1
ATOM 4862 C C . ASP A 1 617 ? -11.367 -10.977 13.758 1 89.06 617 ASP A C 1
ATOM 4864 O O . ASP A 1 617 ? -12.398 -11.438 14.234 1 89.06 617 ASP A O 1
ATOM 4868 N N . VAL A 1 618 ? -11.242 -10.539 12.539 1 88.94 618 VAL A N 1
ATOM 4869 C CA . VAL A 1 618 ? -12.492 -10.453 11.789 1 88.94 618 VAL A CA 1
ATOM 4870 C C . VAL A 1 618 ? -12.391 -11.32 10.531 1 88.94 618 VAL A C 1
ATOM 4872 O O . VAL A 1 618 ? -13.406 -11.625 9.906 1 88.94 618 VAL A O 1
ATOM 4875 N N . ARG A 1 619 ? -11.141 -11.688 10.18 1 82 619 ARG A N 1
ATOM 4876 C CA . ARG A 1 619 ? -10.953 -12.477 8.969 1 82 619 ARG A CA 1
ATOM 4877 C C . ARG A 1 619 ? -11.07 -13.969 9.258 1 82 619 ARG A C 1
ATOM 4879 O O . ARG A 1 619 ? -10.844 -14.398 10.391 1 82 619 ARG A O 1
ATOM 4886 N N . MET B 1 1 ? -34.25 -56.375 -15.82 1 22.56 1 MET B N 1
ATOM 4887 C CA . MET B 1 1 ? -32.906 -56.719 -15.359 1 22.56 1 MET B CA 1
ATOM 4888 C C . MET B 1 1 ? -31.875 -55.719 -15.875 1 22.56 1 MET B C 1
ATOM 4890 O O . MET B 1 1 ? -31.719 -55.562 -17.078 1 22.56 1 MET B O 1
ATOM 4894 N N . PRO B 1 2 ? -31.719 -54.531 -15.18 1 25.97 2 PRO B N 1
ATOM 4895 C CA . PRO B 1 2 ? -31.031 -53.344 -15.648 1 25.97 2 PRO B CA 1
ATOM 4896 C C . PRO B 1 2 ? -29.578 -53.594 -16.047 1 25.97 2 PRO B C 1
ATOM 4898 O O . PRO B 1 2 ? -28.938 -54.5 -15.516 1 25.97 2 PRO B O 1
ATOM 4901 N N . ASP B 1 3 ? -29.25 -53.469 -17.391 1 24.61 3 ASP B N 1
ATOM 4902 C CA . ASP B 1 3 ? -28.016 -53.781 -18.094 1 24.61 3 ASP B CA 1
ATOM 4903 C C . ASP B 1 3 ? -26.812 -53.125 -17.406 1 24.61 3 ASP B C 1
ATOM 4905 O O . ASP B 1 3 ? -26.859 -51.969 -17.047 1 24.61 3 ASP B O 1
ATOM 4909 N N . GLN B 1 4 ? -25.969 -53.844 -16.594 1 28.64 4 GLN B N 1
ATOM 4910 C CA . GLN B 1 4 ? -24.75 -53.656 -15.828 1 28.64 4 GLN B CA 1
ATOM 4911 C C . GLN B 1 4 ? -23.641 -53.062 -16.688 1 28.64 4 GLN B C 1
ATOM 4913 O O . GLN B 1 4 ? -23.078 -53.719 -17.547 1 28.64 4 GLN B O 1
ATOM 4918 N N . SER B 1 5 ? -23.828 -51.812 -17.172 1 29.3 5 SER B N 1
ATOM 4919 C CA . SER B 1 5 ? -22.875 -51.125 -18.047 1 29.3 5 SER B CA 1
ATOM 4920 C C . SER B 1 5 ? -21.453 -51.25 -17.5 1 29.3 5 SER B C 1
ATOM 4922 O O . SER B 1 5 ? -21.219 -51.094 -16.312 1 29.3 5 SER B O 1
ATOM 4924 N N . SER B 1 6 ? -20.516 -51.969 -18.156 1 28.56 6 SER B N 1
ATOM 4925 C CA . SER B 1 6 ? -19.141 -52.438 -18 1 28.56 6 SER B CA 1
ATOM 4926 C C . SER B 1 6 ? -18.188 -51.312 -17.719 1 28.56 6 SER B C 1
ATOM 4928 O O . SER B 1 6 ? -18.141 -50.312 -18.453 1 28.56 6 SER B O 1
ATOM 4930 N N . LEU B 1 7 ? -17.844 -50.938 -16.438 1 30.61 7 LEU B N 1
ATOM 4931 C CA . LEU B 1 7 ? -16.797 -50.031 -15.961 1 30.61 7 LEU B CA 1
ATOM 4932 C C . LEU B 1 7 ? -15.445 -50.406 -16.578 1 30.61 7 LEU B C 1
ATOM 4934 O O . LEU B 1 7 ? -14.938 -51.5 -16.375 1 30.61 7 LEU B O 1
ATOM 4938 N N . VAL B 1 8 ? -15.141 -49.969 -17.797 1 36.06 8 VAL B N 1
ATOM 4939 C CA . VAL B 1 8 ? -13.875 -50.219 -18.484 1 36.06 8 VAL B CA 1
ATOM 4940 C C . VAL B 1 8 ? -12.711 -49.844 -17.562 1 36.06 8 VAL B C 1
ATOM 4942 O O . VAL B 1 8 ? -12.672 -48.719 -17.016 1 36.06 8 VAL B O 1
ATOM 4945 N N . PRO B 1 9 ? -12.07 -50.812 -17.047 1 32.78 9 PRO B N 1
ATOM 4946 C CA . PRO B 1 9 ? -10.891 -50.562 -16.234 1 32.78 9 PRO B CA 1
ATOM 4947 C C . PRO B 1 9 ? -9.844 -49.719 -16.953 1 32.78 9 PRO B C 1
ATOM 4949 O O . PRO B 1 9 ? -9.531 -49.969 -18.125 1 32.78 9 PRO B O 1
ATOM 4952 N N . VAL B 1 10 ? -9.633 -48.5 -16.719 1 34.78 10 VAL B N 1
ATOM 4953 C CA . VAL B 1 10 ? -8.539 -47.688 -17.25 1 34.78 10 VAL B CA 1
ATOM 4954 C C . VAL B 1 10 ? -7.203 -48.312 -16.875 1 34.78 10 VAL B C 1
ATOM 4956 O O . VAL B 1 10 ? -6.871 -48.406 -15.688 1 34.78 10 VAL B O 1
ATOM 4959 N N . THR B 1 11 ? -6.93 -49.469 -17.562 1 27.78 11 THR B N 1
ATOM 4960 C CA . THR B 1 11 ? -5.574 -49.969 -17.375 1 27.78 11 THR B CA 1
ATOM 4961 C C . THR B 1 11 ? -4.547 -48.875 -17.578 1 27.78 11 THR B C 1
ATOM 4963 O O . THR B 1 11 ? -4.43 -48.312 -18.672 1 27.78 11 THR B O 1
ATOM 4966 N N . ALA B 1 12 ? -4.223 -48.219 -16.609 1 41.78 12 ALA B N 1
ATOM 4967 C CA . ALA B 1 12 ? -3.07 -47.312 -16.656 1 41.78 12 ALA B CA 1
ATOM 4968 C C . ALA B 1 12 ? -1.841 -48.031 -17.219 1 41.78 12 ALA B C 1
ATOM 4970 O O . ALA B 1 12 ? -1.321 -48.969 -16.578 1 41.78 12 ALA B O 1
ATOM 4971 N N . THR B 1 13 ? -1.742 -48.344 -18.531 1 30.41 13 THR B N 1
ATOM 4972 C CA . THR B 1 13 ? -0.488 -48.844 -19.078 1 30.41 13 THR B CA 1
ATOM 4973 C C . THR B 1 13 ? 0.704 -48.125 -18.453 1 30.41 13 THR B C 1
ATOM 4975 O O . THR B 1 13 ? 0.819 -46.906 -18.547 1 30.41 13 THR B O 1
ATOM 4978 N N . ILE B 1 14 ? 1.309 -48.719 -17.469 1 35.56 14 ILE B N 1
ATOM 4979 C CA . ILE B 1 14 ? 2.551 -48.281 -16.828 1 35.56 14 ILE B CA 1
ATOM 4980 C C . ILE B 1 14 ? 3.658 -48.188 -17.875 1 35.56 14 ILE B C 1
ATOM 4982 O O . ILE B 1 14 ? 4.066 -49.188 -18.453 1 35.56 14 ILE B O 1
ATOM 4986 N N . SER B 1 15 ? 3.723 -47.188 -18.703 1 33.88 15 SER B N 1
ATOM 4987 C CA . SER B 1 15 ? 4.871 -47 -19.578 1 33.88 15 SER B CA 1
ATOM 4988 C C . SER B 1 15 ? 6.184 -47.125 -18.812 1 33.88 15 SER B C 1
ATOM 4990 O O . SER B 1 15 ? 6.227 -46.844 -17.609 1 33.88 15 SER B O 1
ATOM 4992 N N . ALA B 1 16 ? 7.254 -47.75 -19.297 1 39.88 16 ALA B N 1
ATOM 4993 C CA . ALA B 1 16 ? 8.625 -48.031 -18.875 1 39.88 16 ALA B CA 1
ATOM 4994 C C . ALA B 1 16 ? 9.289 -46.75 -18.328 1 39.88 16 ALA B C 1
ATOM 4996 O O . ALA B 1 16 ? 9.102 -45.656 -18.875 1 39.88 16 ALA B O 1
ATOM 4997 N N . PRO B 1 17 ? 9.883 -46.844 -17.141 1 41.09 17 PRO B N 1
ATOM 4998 C CA . PRO B 1 17 ? 10.664 -45.75 -16.594 1 41.09 17 PRO B CA 1
ATOM 4999 C C . PRO B 1 17 ? 11.68 -45.188 -17.594 1 41.09 17 PRO B C 1
ATOM 5001 O O . PRO B 1 17 ? 12.508 -45.938 -18.125 1 41.09 17 PRO B O 1
ATOM 5004 N N . ARG B 1 18 ? 11.477 -44.281 -18.438 1 45.5 18 ARG B N 1
ATOM 5005 C CA . ARG B 1 18 ? 12.43 -43.719 -19.391 1 45.5 18 ARG B CA 1
ATOM 5006 C C . ARG B 1 18 ? 13.617 -43.094 -18.672 1 45.5 18 ARG B C 1
ATOM 5008 O O . ARG B 1 18 ? 13.445 -42.281 -17.75 1 45.5 18 ARG B O 1
ATOM 5015 N N . SER B 1 19 ? 14.711 -43.719 -18.516 1 46.47 19 SER B N 1
ATOM 5016 C CA . SER B 1 19 ? 16.016 -43.344 -17.953 1 46.47 19 SER B CA 1
ATOM 5017 C C . SER B 1 19 ? 16.562 -42.094 -18.594 1 46.47 19 SER B C 1
ATOM 5019 O O . SER B 1 19 ? 17.672 -41.656 -18.297 1 46.47 19 SER B O 1
ATOM 5021 N N . GLY B 1 20 ? 15.977 -41.469 -19.547 1 51.56 20 GLY B N 1
ATOM 5022 C CA . GLY B 1 20 ? 16.703 -40.375 -20.188 1 51.56 20 GLY B CA 1
ATOM 5023 C C . GLY B 1 20 ? 16.453 -39.031 -19.531 1 51.56 20 GLY B C 1
ATOM 5024 O O . GLY B 1 20 ? 15.562 -38.875 -18.703 1 51.56 20 GLY B O 1
ATOM 5025 N N . PRO B 1 21 ? 17.438 -38.031 -19.766 1 64.38 21 PRO B N 1
ATOM 5026 C CA . PRO B 1 21 ? 17.312 -36.688 -19.219 1 64.38 21 PRO B CA 1
ATOM 5027 C C . PRO B 1 21 ? 16.031 -36 -19.672 1 64.38 21 PRO B C 1
ATOM 5029 O O . PRO B 1 21 ? 15.531 -36.25 -20.766 1 64.38 21 PRO B O 1
ATOM 5032 N N . LEU B 1 22 ? 15.312 -35.375 -18.703 1 73.19 22 LEU B N 1
ATOM 5033 C CA . LEU B 1 22 ? 14.109 -34.594 -19 1 73.19 22 LEU B CA 1
ATOM 5034 C C . LEU B 1 22 ? 14.383 -33.562 -20.078 1 73.19 22 LEU B C 1
ATOM 5036 O O . LEU B 1 22 ? 15.422 -32.906 -20.062 1 73.19 22 LEU B O 1
ATOM 5040 N N . SER B 1 23 ? 13.539 -33.531 -21.016 1 78.25 23 SER B N 1
ATOM 5041 C CA . SER B 1 23 ? 13.656 -32.531 -22.094 1 78.25 23 SER B CA 1
ATOM 5042 C C . SER B 1 23 ? 13.609 -31.109 -21.547 1 78.25 23 SER B C 1
ATOM 5044 O O . SER B 1 23 ? 14.148 -30.188 -22.156 1 78.25 23 SER B O 1
ATOM 5046 N N . HIS B 1 24 ? 12.953 -30.953 -20.438 1 84.25 24 HIS B N 1
ATOM 5047 C CA . HIS B 1 24 ? 12.805 -29.656 -19.797 1 84.25 24 HIS B CA 1
ATOM 5048 C C . HIS B 1 24 ? 12.93 -29.781 -18.281 1 84.25 24 HIS B C 1
ATOM 5050 O O . HIS B 1 24 ? 12.82 -30.875 -17.734 1 84.25 24 HIS B O 1
ATOM 5056 N N . THR B 1 25 ? 13.289 -28.625 -17.688 1 90.19 25 THR B N 1
ATOM 5057 C CA . THR B 1 25 ? 13.109 -28.484 -16.25 1 90.19 25 THR B CA 1
ATOM 5058 C C . THR B 1 25 ? 12.102 -27.375 -15.945 1 90.19 25 THR B C 1
ATOM 5060 O O . THR B 1 25 ? 11.664 -26.656 -16.859 1 90.19 25 THR B O 1
ATOM 5063 N N . LEU B 1 26 ? 11.711 -27.328 -14.727 1 95.62 26 LEU B N 1
ATOM 5064 C CA . LEU B 1 26 ? 10.75 -26.297 -14.336 1 95.62 26 LEU B CA 1
ATOM 5065 C C . LEU B 1 26 ? 11.469 -25 -13.969 1 95.62 26 LEU B C 1
ATOM 5067 O O . LEU B 1 26 ? 10.852 -24.078 -13.445 1 95.62 26 LEU B O 1
ATOM 5071 N N . ASP B 1 27 ? 12.781 -24.953 -14.25 1 96.5 27 ASP B N 1
ATOM 5072 C CA . ASP B 1 27 ? 13.492 -23.688 -14.125 1 96.5 27 ASP B CA 1
ATOM 5073 C C . ASP B 1 27 ? 13.109 -22.734 -15.242 1 96.5 27 ASP B C 1
ATOM 5075 O O . ASP B 1 27 ? 13.867 -22.547 -16.203 1 96.5 27 ASP B O 1
ATOM 5079 N N . LEU B 1 28 ? 11.961 -22.203 -15.086 1 98.44 28 LEU B N 1
ATOM 5080 C CA . LEU B 1 28 ? 11.344 -21.359 -16.094 1 98.44 28 LEU B CA 1
ATOM 5081 C C . LEU B 1 28 ? 10.961 -20 -15.516 1 98.44 28 LEU B C 1
ATOM 5083 O O . LEU B 1 28 ? 10.469 -19.922 -14.391 1 98.44 28 LEU B O 1
ATOM 5087 N N . GLY B 1 29 ? 11.266 -18.922 -16.266 1 98.69 29 GLY B N 1
ATOM 5088 C CA . GLY B 1 29 ? 10.773 -17.609 -15.906 1 98.69 29 GLY B CA 1
ATOM 5089 C C . GLY B 1 29 ? 9.367 -17.344 -16.391 1 98.69 29 GLY B C 1
ATOM 5090 O O . GLY B 1 29 ? 8.984 -17.766 -17.484 1 98.69 29 GLY B O 1
ATOM 5091 N N . LEU B 1 30 ? 8.602 -16.594 -15.602 1 98.88 30 LEU B N 1
ATOM 5092 C CA . LEU B 1 30 ? 7.223 -16.25 -15.93 1 98.88 30 LEU B CA 1
ATOM 5093 C C . LEU B 1 30 ? 7.109 -14.773 -16.312 1 98.88 30 LEU B C 1
ATOM 5095 O O . LEU B 1 30 ? 7.57 -13.898 -15.57 1 98.88 30 LEU B O 1
ATOM 5099 N N . ILE B 1 31 ? 6.57 -14.484 -17.484 1 98.88 31 ILE B N 1
ATOM 5100 C CA . ILE B 1 31 ? 6.148 -13.125 -17.812 1 98.88 31 ILE B CA 1
ATOM 5101 C C . ILE B 1 31 ? 4.645 -13.102 -18.078 1 98.88 31 ILE B C 1
ATOM 5103 O O . ILE B 1 31 ? 4.031 -14.148 -18.281 1 98.88 31 ILE B O 1
ATOM 5107 N N . GLY B 1 32 ? 4.051 -11.93 -17.969 1 98.75 32 GLY B N 1
ATOM 5108 C CA . GLY B 1 32 ? 2.621 -11.797 -18.203 1 98.75 32 GLY B CA 1
ATOM 5109 C C . GLY B 1 32 ? 2.102 -10.398 -17.938 1 98.75 32 GLY B C 1
ATOM 5110 O O . GLY B 1 32 ? 2.871 -9.5 -17.578 1 98.75 32 GLY B O 1
ATOM 5111 N N . ASN B 1 33 ? 0.751 -10.234 -18.203 1 98.44 33 ASN B N 1
ATOM 5112 C CA . ASN B 1 33 ? 0.164 -8.914 -18 1 98.44 33 ASN B CA 1
ATOM 5113 C C . ASN B 1 33 ? -1.27 -9.016 -17.484 1 98.44 33 ASN B C 1
ATOM 5115 O O . ASN B 1 33 ? -2.025 -8.047 -17.547 1 98.44 33 ASN B O 1
ATOM 5119 N N . GLY B 1 34 ? -1.643 -10.273 -17.016 1 97.69 34 GLY B N 1
ATOM 5120 C CA . GLY B 1 34 ? -2.988 -10.469 -16.5 1 97.69 34 GLY B CA 1
ATOM 5121 C C . GLY B 1 34 ? -3.975 -10.914 -17.562 1 97.69 34 GLY B C 1
ATOM 5122 O O . GLY B 1 34 ? -5.152 -11.133 -17.266 1 97.69 34 GLY B O 1
ATOM 5123 N N . THR B 1 35 ? -3.535 -11.023 -18.797 1 97.88 35 THR B N 1
ATOM 5124 C CA . THR B 1 35 ? -4.328 -11.508 -19.922 1 97.88 35 THR B CA 1
ATOM 5125 C C . THR B 1 35 ? -3.684 -12.742 -20.547 1 97.88 35 THR B C 1
ATOM 5127 O O . THR B 1 35 ? -4.359 -13.742 -20.797 1 97.88 35 THR B O 1
ATOM 5130 N N . VAL B 1 36 ? -2.414 -12.625 -20.734 1 98.25 36 VAL B N 1
ATOM 5131 C CA . VAL B 1 36 ? -1.616 -13.727 -21.266 1 98.25 36 VAL B CA 1
ATOM 5132 C C . VAL B 1 36 ? -0.331 -13.875 -20.453 1 98.25 36 VAL B C 1
ATOM 5134 O O . VAL B 1 36 ? 0.032 -12.969 -19.688 1 98.25 36 VAL B O 1
ATOM 5137 N N . SER B 1 37 ? 0.303 -14.969 -20.609 1 98.56 37 SER B N 1
ATOM 5138 C CA . SER B 1 37 ? 1.585 -15.234 -19.953 1 98.56 37 SER B CA 1
ATOM 5139 C C . SER B 1 37 ? 2.441 -16.172 -20.797 1 98.56 37 SER B C 1
ATOM 5141 O O . SER B 1 37 ? 1.955 -16.781 -21.75 1 98.56 37 SER B O 1
ATOM 5143 N N . ALA B 1 38 ? 3.699 -16.219 -20.438 1 98.81 38 ALA B N 1
ATOM 5144 C CA . ALA B 1 38 ? 4.613 -17.156 -21.078 1 98.81 38 ALA B CA 1
ATOM 5145 C C . ALA B 1 38 ? 5.656 -17.672 -20.078 1 98.81 38 ALA B C 1
ATOM 5147 O O . ALA B 1 38 ? 5.98 -16.984 -19.109 1 98.81 38 ALA B O 1
ATOM 5148 N N . LEU B 1 39 ? 6.102 -18.828 -20.312 1 98.88 39 LEU B N 1
ATOM 5149 C CA . LEU B 1 39 ? 7.203 -19.438 -19.562 1 98.88 39 LEU B CA 1
ATOM 5150 C C . LEU B 1 39 ? 8.453 -19.547 -20.438 1 98.88 39 LEU B C 1
ATOM 5152 O O . LEU B 1 39 ? 8.375 -20.016 -21.578 1 98.88 39 LEU B O 1
ATOM 5156 N N . ILE B 1 40 ? 9.562 -19.094 -19.859 1 98.81 40 ILE B N 1
ATOM 5157 C CA . ILE B 1 40 ? 10.805 -18.953 -20.609 1 98.81 40 ILE B CA 1
ATOM 5158 C C . ILE B 1 40 ? 11.938 -19.672 -19.891 1 98.81 40 ILE B C 1
ATOM 5160 O O . ILE B 1 40 ? 12.125 -19.5 -18.672 1 98.81 40 ILE B O 1
ATOM 5164 N N . ASP B 1 41 ? 12.703 -20.516 -20.609 1 98 41 ASP B N 1
ATOM 5165 C CA . ASP B 1 41 ? 13.773 -21.266 -19.953 1 98 41 ASP B CA 1
ATOM 5166 C C . ASP B 1 41 ? 15.023 -20.406 -19.781 1 98 41 ASP B C 1
ATOM 5168 O O . ASP B 1 41 ? 15.008 -19.219 -20.094 1 98 41 ASP B O 1
ATOM 5172 N N . ASP B 1 42 ? 16.141 -20.938 -19.281 1 96.62 42 ASP B N 1
ATOM 5173 C CA . ASP B 1 42 ? 17.312 -20.188 -18.859 1 96.62 42 ASP B CA 1
ATOM 5174 C C . ASP B 1 42 ? 18.094 -19.641 -20.062 1 96.62 42 ASP B C 1
ATOM 5176 O O . ASP B 1 42 ? 18.953 -18.781 -19.906 1 96.62 42 ASP B O 1
ATOM 5180 N N . ARG B 1 43 ? 17.719 -20.062 -21.281 1 96.56 43 ARG B N 1
ATOM 5181 C CA . ARG B 1 43 ? 18.391 -19.578 -22.484 1 96.56 43 ARG B CA 1
ATOM 5182 C C . ARG B 1 43 ? 17.5 -18.609 -23.25 1 96.56 43 ARG B C 1
ATOM 5184 O O . ARG B 1 43 ? 17.844 -18.172 -24.344 1 96.56 43 ARG B O 1
ATOM 5191 N N . GLY B 1 44 ? 16.344 -18.391 -22.703 1 98.06 44 GLY B N 1
ATOM 5192 C CA . GLY B 1 44 ? 15.453 -17.438 -23.328 1 98.06 44 GLY B CA 1
ATOM 5193 C C . GLY B 1 44 ? 14.477 -18.078 -24.297 1 98.06 44 GLY B C 1
ATOM 5194 O O . GLY B 1 44 ? 13.82 -17.391 -25.078 1 98.06 44 GLY B O 1
ATOM 5195 N N . ASN B 1 45 ? 14.391 -19.375 -24.344 1 98.44 45 ASN B N 1
ATOM 5196 C CA . ASN B 1 45 ? 13.422 -20.062 -25.188 1 98.44 45 ASN B CA 1
ATOM 5197 C C . ASN B 1 45 ? 12.023 -20.047 -24.562 1 98.44 45 ASN B C 1
ATOM 5199 O O . ASN B 1 45 ? 11.844 -20.438 -23.422 1 98.44 45 ASN B O 1
ATOM 5203 N N . TRP B 1 46 ? 11.078 -19.516 -25.328 1 98.69 46 TRP B N 1
ATOM 5204 C CA . TRP B 1 46 ? 9.68 -19.641 -24.906 1 98.69 46 TRP B CA 1
ATOM 5205 C C . TRP B 1 46 ? 9.18 -21.062 -25.125 1 98.69 46 TRP B C 1
ATOM 5207 O O . TRP B 1 46 ? 9.188 -21.562 -26.25 1 98.69 46 TRP B O 1
ATOM 5217 N N . VAL B 1 47 ? 8.672 -21.688 -24.031 1 98.62 47 VAL B N 1
ATOM 5218 C CA . VAL B 1 47 ? 8.328 -23.094 -24.156 1 98.62 47 VAL B CA 1
ATOM 5219 C C . VAL B 1 47 ? 6.855 -23.312 -23.828 1 98.62 47 VAL B C 1
ATOM 5221 O O . VAL B 1 47 ? 6.309 -24.391 -24.047 1 98.62 47 VAL B O 1
ATOM 5224 N N . TRP B 1 48 ? 6.227 -22.266 -23.344 1 98.81 48 TRP B N 1
ATOM 5225 C CA . TRP B 1 48 ? 4.809 -22.359 -23.016 1 98.81 48 TRP B CA 1
ATOM 5226 C C . TRP B 1 48 ? 4.137 -21 -23.078 1 98.81 48 TRP B C 1
ATOM 5228 O O . TRP B 1 48 ? 4.613 -20.031 -22.469 1 98.81 48 TRP B O 1
ATOM 5238 N N . ALA B 1 49 ? 3.051 -20.875 -23.797 1 98.69 49 ALA B N 1
ATOM 5239 C CA . ALA B 1 49 ? 2.191 -19.703 -23.844 1 98.69 49 ALA B CA 1
ATOM 5240 C C . ALA B 1 49 ? 0.84 -20.031 -24.469 1 98.69 49 ALA B C 1
ATOM 5242 O O . ALA B 1 49 ? 0.775 -20.656 -25.531 1 98.69 49 ALA B O 1
ATOM 5243 N N . CYS B 1 50 ? -0.204 -19.594 -23.844 1 98.12 50 CYS B N 1
ATOM 5244 C CA . CYS B 1 50 ? -1.553 -19.828 -24.359 1 98.12 50 CYS B CA 1
ATOM 5245 C C . CYS B 1 50 ? -2.199 -18.516 -24.797 1 98.12 50 CYS B C 1
ATOM 5247 O O . CYS B 1 50 ? -1.912 -17.453 -24.219 1 98.12 50 CYS B O 1
ATOM 5249 N N . ILE B 1 51 ? -3.025 -18.562 -25.797 1 96.94 51 ILE B N 1
ATOM 5250 C CA . ILE B 1 51 ? -3.832 -17.438 -26.25 1 96.94 51 ILE B CA 1
ATOM 5251 C C . ILE B 1 51 ? -5.258 -17.906 -26.547 1 96.94 51 ILE B C 1
ATOM 5253 O O . ILE B 1 51 ? -5.48 -19.078 -26.844 1 96.94 51 ILE B O 1
ATOM 5257 N N . PRO B 1 52 ? -6.266 -17.109 -26.422 1 96.62 52 PRO B N 1
ATOM 5258 C CA . PRO B 1 52 ? -6.16 -15.695 -26.062 1 96.62 52 PRO B CA 1
ATOM 5259 C C . PRO B 1 52 ? -6.078 -15.469 -24.547 1 96.62 52 PRO B C 1
ATOM 5261 O O . PRO B 1 52 ? -5.883 -14.344 -24.094 1 96.62 52 PRO B O 1
ATOM 5264 N N . ARG B 1 53 ? -6.27 -16.562 -23.812 1 96.56 53 ARG B N 1
ATOM 5265 C CA . ARG B 1 53 ? -6.246 -16.516 -22.344 1 96.56 53 ARG B CA 1
ATOM 5266 C C . ARG B 1 53 ? -5.297 -17.562 -21.781 1 96.56 53 ARG B C 1
ATOM 5268 O O . ARG B 1 53 ? -4.652 -18.297 -22.531 1 96.56 53 ARG B O 1
ATOM 5275 N N . PHE B 1 54 ? -5.266 -17.609 -20.469 1 97.31 54 PHE B N 1
ATOM 5276 C CA . PHE B 1 54 ? -4.426 -18.578 -19.781 1 97.31 54 PHE B CA 1
ATOM 5277 C C . PHE B 1 54 ? -4.844 -20 -20.141 1 97.31 54 PHE B C 1
ATOM 5279 O O . PHE B 1 54 ? -3.998 -20.891 -20.25 1 97.31 54 PHE B O 1
ATOM 5286 N N . ASP B 1 55 ? -6.148 -20.188 -20.297 1 96.38 55 ASP B N 1
ATOM 5287 C CA . ASP B 1 55 ? -6.691 -21.516 -20.531 1 96.38 55 ASP B CA 1
ATOM 5288 C C . ASP B 1 55 ? -6.961 -21.75 -22.016 1 96.38 55 ASP B C 1
ATOM 5290 O O . ASP B 1 55 ? -7.734 -22.641 -22.375 1 96.38 55 ASP B O 1
ATOM 5294 N N . GLY B 1 56 ? -6.41 -20.969 -22.828 1 96.75 56 GLY B N 1
ATOM 5295 C CA . GLY B 1 56 ? -6.586 -21.141 -24.25 1 96.75 56 GLY B CA 1
ATOM 5296 C C . GLY B 1 56 ? -5.609 -22.125 -24.859 1 96.75 56 GLY B C 1
ATOM 5297 O O . GLY B 1 56 ? -5.035 -22.953 -24.156 1 96.75 56 GLY B O 1
ATOM 5298 N N . ASP B 1 57 ? -5.531 -22.047 -26.234 1 97.62 57 ASP B N 1
ATOM 5299 C CA . ASP B 1 57 ? -4.645 -22.922 -27 1 97.62 57 ASP B CA 1
ATOM 5300 C C . ASP B 1 57 ? -3.182 -22.547 -26.781 1 97.62 57 ASP B C 1
ATOM 5302 O O . ASP B 1 57 ? -2.828 -21.359 -26.844 1 97.62 57 ASP B O 1
ATOM 5306 N N . PRO B 1 58 ? -2.352 -23.516 -26.422 1 97.94 58 PRO B N 1
ATOM 5307 C CA . PRO B 1 58 ? -0.931 -23.203 -26.25 1 97.94 58 PRO B CA 1
ATOM 5308 C C . PRO B 1 58 ? -0.212 -23 -27.578 1 97.94 58 PRO B C 1
ATOM 5310 O O . PRO B 1 58 ? 0.207 -23.984 -28.219 1 97.94 58 PRO B O 1
ATOM 5313 N N . VAL B 1 59 ? -0.018 -21.781 -27.938 1 97.88 59 VAL B N 1
ATOM 5314 C CA . VAL B 1 59 ? 0.651 -21.469 -29.188 1 97.88 59 VAL B CA 1
ATOM 5315 C C . VAL B 1 59 ? 2.127 -21.844 -29.094 1 97.88 59 VAL B C 1
ATOM 5317 O O . VAL B 1 59 ? 2.744 -22.203 -30.109 1 97.88 59 VAL B O 1
ATOM 5320 N N . PHE B 1 60 ? 2.73 -21.719 -27.969 1 98.56 60 PHE B N 1
ATOM 5321 C CA . PHE B 1 60 ? 4.02 -22.328 -27.656 1 98.56 60 PHE B CA 1
ATOM 5322 C C . PHE B 1 60 ? 3.846 -23.484 -26.688 1 98.56 60 PHE B C 1
ATOM 5324 O O . PHE B 1 60 ? 3.729 -23.281 -25.469 1 98.56 60 PHE B O 1
ATOM 5331 N N . SER B 1 61 ? 3.951 -24.734 -27.172 1 98.31 61 SER B N 1
ATOM 5332 C CA . SER B 1 61 ? 3.551 -25.922 -26.422 1 98.31 61 SER B CA 1
ATOM 5333 C C . SER B 1 61 ? 4.734 -26.844 -26.188 1 98.31 61 SER B C 1
ATOM 5335 O O . SER B 1 61 ? 4.559 -28 -25.812 1 98.31 61 SER B O 1
ATOM 5337 N N . ASN B 1 62 ? 5.895 -26.344 -26.391 1 98.44 62 ASN B N 1
ATOM 5338 C CA . ASN B 1 62 ? 7.094 -27.172 -26.391 1 98.44 62 ASN B CA 1
ATOM 5339 C C . ASN B 1 62 ? 7.297 -27.859 -25.047 1 98.44 62 ASN B C 1
ATOM 5341 O O . ASN B 1 62 ? 7.793 -28.984 -24.969 1 98.44 62 ASN B O 1
ATOM 5345 N N . LEU B 1 63 ? 6.879 -27.203 -24 1 98.38 63 LEU B N 1
ATOM 5346 C CA . LEU B 1 63 ? 7.043 -27.734 -22.656 1 98.38 63 LEU B CA 1
ATOM 5347 C C . LEU B 1 63 ? 6.457 -29.141 -22.531 1 98.38 63 LEU B C 1
ATOM 5349 O O . LEU B 1 63 ? 6.969 -29.969 -21.781 1 98.38 63 LEU B O 1
ATOM 5353 N N . LEU B 1 64 ? 5.426 -29.375 -23.375 1 98.19 64 LEU B N 1
ATOM 5354 C CA . LEU B 1 64 ? 4.715 -30.656 -23.266 1 98.19 64 LEU B CA 1
ATOM 5355 C C . LEU B 1 64 ? 4.918 -31.5 -24.516 1 98.19 64 LEU B C 1
ATOM 5357 O O . LEU B 1 64 ? 4.176 -32.438 -24.75 1 98.19 64 LEU B O 1
ATOM 5361 N N . SER B 1 65 ? 5.875 -31.203 -25.312 1 96.75 65 SER B N 1
ATOM 5362 C CA . SER B 1 65 ? 6.062 -31.891 -26.578 1 96.75 65 SER B CA 1
ATOM 5363 C C . SER B 1 65 ? 6.961 -33.094 -26.422 1 96.75 65 SER B C 1
ATOM 5365 O O . SER B 1 65 ? 7.016 -33.969 -27.297 1 96.75 65 SER B O 1
ATOM 5367 N N . GLY B 1 66 ? 7.699 -33.125 -25.328 1 94.38 66 GLY B N 1
ATOM 5368 C CA . GLY B 1 66 ? 8.664 -34.188 -25.125 1 94.38 66 GLY B CA 1
ATOM 5369 C C . GLY B 1 66 ? 9.969 -33.969 -25.875 1 94.38 66 GLY B C 1
ATOM 5370 O O . GLY B 1 66 ? 10.867 -34.812 -25.828 1 94.38 66 GLY B O 1
ATOM 5371 N N . VAL B 1 67 ? 10.047 -32.875 -26.562 1 95.75 67 VAL B N 1
ATOM 5372 C CA . VAL B 1 67 ? 11.234 -32.531 -27.328 1 95.75 67 VAL B CA 1
ATOM 5373 C C . VAL B 1 67 ? 11.883 -31.266 -26.719 1 95.75 67 VAL B C 1
ATOM 5375 O O . VAL B 1 67 ? 11.195 -30.281 -26.438 1 95.75 67 VAL B O 1
ATOM 5378 N N . ALA B 1 68 ? 13.203 -31.359 -26.547 1 95.88 68 ALA B N 1
ATOM 5379 C CA . ALA B 1 68 ? 13.898 -30.203 -25.984 1 95.88 68 ALA B CA 1
ATOM 5380 C C . ALA B 1 68 ? 13.844 -29.016 -26.922 1 95.88 68 ALA B C 1
ATOM 5382 O O . ALA B 1 68 ? 13.93 -29.172 -28.141 1 95.88 68 ALA B O 1
ATOM 5383 N N . ALA B 1 69 ? 13.797 -27.812 -26.375 1 96.12 69 ALA B N 1
ATOM 5384 C CA . ALA B 1 69 ? 13.688 -26.594 -27.156 1 96.12 69 ALA B CA 1
ATOM 5385 C C . ALA B 1 69 ? 14.922 -26.391 -28.031 1 96.12 69 ALA B C 1
ATOM 5387 O O . ALA B 1 69 ? 14.859 -25.719 -29.062 1 96.12 69 ALA B O 1
ATOM 5388 N N . THR B 1 70 ? 16.047 -26.938 -27.656 1 93.12 70 THR B N 1
ATOM 5389 C CA . THR B 1 70 ? 17.312 -26.734 -28.344 1 93.12 70 THR B CA 1
ATOM 5390 C C . THR B 1 70 ? 17.422 -27.641 -29.547 1 93.12 70 THR B C 1
ATOM 5392 O O . THR B 1 70 ? 18.312 -27.453 -30.391 1 93.12 70 THR B O 1
ATOM 5395 N N . GLU B 1 71 ? 16.531 -28.562 -29.625 1 94.38 71 GLU B N 1
ATOM 5396 C CA . GLU B 1 71 ? 16.578 -29.484 -30.766 1 94.38 71 GLU B CA 1
ATOM 5397 C C . GLU B 1 71 ? 16.062 -28.828 -32.031 1 94.38 71 GLU B C 1
ATOM 5399 O O . GLU B 1 71 ? 15.133 -28 -31.984 1 94.38 71 GLU B O 1
ATOM 5404 N N . ALA B 1 72 ? 16.578 -29.266 -33.125 1 92.94 72 ALA B N 1
ATOM 5405 C CA . ALA B 1 72 ? 16.219 -28.688 -34.406 1 92.94 72 ALA B CA 1
ATOM 5406 C C . ALA B 1 72 ? 14.75 -28.969 -34.719 1 92.94 72 ALA B C 1
ATOM 5408 O O . ALA B 1 72 ? 14.086 -28.141 -35.344 1 92.94 72 ALA B O 1
ATOM 5409 N N . LYS B 1 73 ? 14.266 -30.016 -34.312 1 94.5 73 LYS B N 1
ATOM 5410 C CA . LYS B 1 73 ? 12.914 -30.422 -34.688 1 94.5 73 LYS B CA 1
ATOM 5411 C C . LYS B 1 73 ? 11.883 -29.859 -33.719 1 94.5 73 LYS B C 1
ATOM 5413 O O . LYS B 1 73 ? 10.688 -30.094 -33.875 1 94.5 73 LYS B O 1
ATOM 5418 N N . ALA B 1 74 ? 12.398 -29.141 -32.75 1 96.56 74 ALA B N 1
ATOM 5419 C CA . ALA B 1 74 ? 11.492 -28.609 -31.734 1 96.56 74 ALA B CA 1
ATOM 5420 C C . ALA B 1 74 ? 10.406 -27.75 -32.344 1 96.56 74 ALA B C 1
ATOM 5422 O O . ALA B 1 74 ? 10.688 -26.922 -33.219 1 96.56 74 ALA B O 1
ATOM 5423 N N . GLN B 1 75 ? 9.141 -27.969 -31.984 1 97.25 75 GLN B N 1
ATOM 5424 C CA . GLN B 1 75 ? 7.988 -27.156 -32.375 1 97.25 75 GLN B CA 1
ATOM 5425 C C . GLN B 1 75 ? 7.344 -26.5 -31.141 1 97.25 75 GLN B C 1
ATOM 5427 O O . GLN B 1 75 ? 7.645 -26.875 -30 1 97.25 75 GLN B O 1
ATOM 5432 N N . GLY B 1 76 ? 6.496 -25.5 -31.453 1 98.12 76 GLY B N 1
ATOM 5433 C CA . GLY B 1 76 ? 5.871 -24.797 -30.344 1 98.12 76 GLY B CA 1
ATOM 5434 C C . GLY B 1 76 ? 6.852 -23.984 -29.531 1 98.12 76 GLY B C 1
ATOM 5435 O O . GLY B 1 76 ? 6.762 -23.953 -28.297 1 98.12 76 GLY B O 1
ATOM 5436 N N . VAL B 1 77 ? 7.828 -23.359 -30.188 1 98.12 77 VAL B N 1
ATOM 5437 C CA . VAL B 1 77 ? 8.891 -22.641 -29.484 1 98.12 77 VAL B CA 1
ATOM 5438 C C . VAL B 1 77 ? 9.102 -21.266 -30.125 1 98.12 77 VAL B C 1
ATOM 5440 O O . VAL B 1 77 ? 8.82 -21.078 -31.312 1 98.12 77 VAL B O 1
ATOM 5443 N N . TRP B 1 78 ? 9.422 -20.266 -29.375 1 98.62 78 TRP B N 1
ATOM 5444 C CA . TRP B 1 78 ? 10.023 -19 -29.797 1 98.62 78 TRP B CA 1
ATOM 5445 C C . TRP B 1 78 ? 11.422 -18.844 -29.203 1 98.62 78 TRP B C 1
ATOM 5447 O O . TRP B 1 78 ? 11.57 -18.547 -28.016 1 98.62 78 TRP B O 1
ATOM 5457 N N . ALA B 1 79 ? 12.453 -19.016 -30.062 1 98.19 79 ALA B N 1
ATOM 5458 C CA . ALA B 1 79 ? 13.828 -19.109 -29.578 1 98.19 79 ALA B CA 1
ATOM 5459 C C . ALA B 1 79 ? 14.734 -18.141 -30.344 1 98.19 79 ALA B C 1
ATOM 5461 O O . ALA B 1 79 ? 14.523 -17.891 -31.531 1 98.19 79 ALA B O 1
ATOM 5462 N N . ILE B 1 80 ? 15.648 -17.562 -29.641 1 98.31 80 ILE B N 1
ATOM 5463 C CA . ILE B 1 80 ? 16.781 -16.828 -30.188 1 98.31 80 ILE B CA 1
ATOM 5464 C C . ILE B 1 80 ? 18.062 -17.625 -29.984 1 98.31 80 ILE B C 1
ATOM 5466 O O . ILE B 1 80 ? 18.641 -17.609 -28.891 1 98.31 80 ILE B O 1
ATOM 5470 N N . ASP B 1 81 ? 18.547 -18.234 -31.094 1 97.75 81 ASP B N 1
ATOM 5471 C CA . ASP B 1 81 ? 19.75 -19.047 -31 1 97.75 81 ASP B CA 1
ATOM 5472 C C . ASP B 1 81 ? 21 -18.219 -31.234 1 97.75 81 ASP B C 1
ATOM 5474 O O . ASP B 1 81 ? 21.219 -17.703 -32.344 1 97.75 81 ASP B O 1
ATOM 5478 N N . LEU B 1 82 ? 21.734 -18.062 -30.172 1 98.19 82 LEU B N 1
ATOM 5479 C CA . LEU B 1 82 ? 23.062 -17.469 -30.375 1 98.19 82 LEU B CA 1
ATOM 5480 C C . LEU B 1 82 ? 24.047 -18.516 -30.875 1 98.19 82 LEU B C 1
ATOM 5482 O O . LEU B 1 82 ? 24.281 -19.531 -30.219 1 98.19 82 LEU B O 1
ATOM 5486 N N . ILE B 1 83 ? 24.609 -18.25 -32.062 1 97.62 83 ILE B N 1
ATOM 5487 C CA . ILE B 1 83 ? 25.578 -19.203 -32.625 1 97.62 83 ILE B CA 1
ATOM 5488 C C . ILE B 1 83 ? 26.844 -19.219 -31.797 1 97.62 83 ILE B C 1
ATOM 5490 O O . ILE B 1 83 ? 27.438 -18.172 -31.531 1 97.62 83 ILE B O 1
ATOM 5494 N N . GLY B 1 84 ? 27.203 -20.469 -31.297 1 97.25 84 GLY B N 1
ATOM 5495 C CA . GLY B 1 84 ? 28.375 -20.625 -30.453 1 97.25 84 GLY B CA 1
ATOM 5496 C C . GLY B 1 84 ? 28.094 -20.281 -29 1 97.25 84 GLY B C 1
ATOM 5497 O O . GLY B 1 84 ? 28.984 -19.828 -28.266 1 97.25 84 GLY B O 1
ATOM 5498 N N . LEU B 1 85 ? 26.922 -20.453 -28.578 1 97.75 85 LEU B N 1
ATOM 5499 C CA . LEU B 1 85 ? 26.516 -20.125 -27.219 1 97.75 85 LEU B CA 1
ATOM 5500 C C . LEU B 1 85 ? 27.438 -20.797 -26.203 1 97.75 85 LEU B C 1
ATOM 5502 O O . LEU B 1 85 ? 27.656 -22 -26.234 1 97.75 85 LEU B O 1
ATOM 5506 N N . ALA B 1 86 ? 27.984 -19.984 -25.266 1 97.94 86 ALA B N 1
ATOM 5507 C CA . ALA B 1 86 ? 28.891 -20.469 -24.234 1 97.94 86 ALA B CA 1
ATOM 5508 C C . ALA B 1 86 ? 28.281 -20.297 -22.844 1 97.94 86 ALA B C 1
ATOM 5510 O O . ALA B 1 86 ? 28.531 -21.109 -21.953 1 97.94 86 ALA B O 1
ATOM 5511 N N . ARG B 1 87 ? 27.562 -19.219 -22.703 1 97.88 87 ARG B N 1
ATOM 5512 C CA . ARG B 1 87 ? 27.031 -18.906 -21.391 1 97.88 87 ARG B CA 1
ATOM 5513 C C . ARG B 1 87 ? 25.703 -18.172 -21.5 1 97.88 87 ARG B C 1
ATOM 5515 O O . ARG B 1 87 ? 25.469 -17.438 -22.469 1 97.88 87 ARG B O 1
ATOM 5522 N N . ALA B 1 88 ? 24.828 -18.438 -20.531 1 98 88 ALA B N 1
ATOM 5523 C CA . ALA B 1 88 ? 23.562 -17.734 -20.406 1 98 88 ALA B CA 1
ATOM 5524 C C . ALA B 1 88 ? 23.312 -17.281 -18.984 1 98 88 ALA B C 1
ATOM 5526 O O . ALA B 1 88 ? 23.578 -18.016 -18.031 1 98 88 ALA B O 1
ATOM 5527 N N . GLU B 1 89 ? 22.938 -15.992 -18.766 1 98.31 89 GLU B N 1
ATOM 5528 C CA . GLU B 1 89 ? 22.531 -15.414 -17.5 1 98.31 89 GLU B CA 1
ATOM 5529 C C . GLU B 1 89 ? 21.125 -14.812 -17.578 1 98.31 89 GLU B C 1
ATOM 5531 O O . GLU B 1 89 ? 20.812 -14.109 -18.531 1 98.31 89 GLU B O 1
ATOM 5536 N N . GLN B 1 90 ? 20.328 -15.188 -16.656 1 98.38 90 GLN B N 1
ATOM 5537 C CA . GLN B 1 90 ? 18.938 -14.727 -16.688 1 98.38 90 GLN B CA 1
ATOM 5538 C C . GLN B 1 90 ? 18.484 -14.25 -15.312 1 98.38 90 GLN B C 1
ATOM 5540 O O . GLN B 1 90 ? 18.812 -14.867 -14.297 1 98.38 90 GLN B O 1
ATOM 5545 N N . ALA B 1 91 ? 17.844 -13.109 -15.273 1 98.25 91 ALA B N 1
ATOM 5546 C CA . ALA B 1 91 ? 17.25 -12.57 -14.047 1 98.25 91 ALA B CA 1
ATOM 5547 C C . ALA B 1 91 ? 16.141 -11.586 -14.367 1 98.25 91 ALA B C 1
ATOM 5549 O O . ALA B 1 91 ? 16.125 -10.977 -15.438 1 98.25 91 ALA B O 1
ATOM 5550 N N . TYR B 1 92 ? 15.227 -11.5 -13.477 1 98.69 92 TYR B N 1
ATOM 5551 C CA . TYR B 1 92 ? 14.25 -10.422 -13.609 1 98.69 92 TYR B CA 1
ATOM 5552 C C . TYR B 1 92 ? 14.883 -9.062 -13.352 1 98.69 92 TYR B C 1
ATOM 5554 O O . TYR B 1 92 ? 15.789 -8.945 -12.523 1 98.69 92 TYR B O 1
ATOM 5562 N N . GLU B 1 93 ? 14.359 -8.109 -14.164 1 98.19 93 GLU B N 1
ATOM 5563 C CA . GLU B 1 93 ? 14.617 -6.754 -13.68 1 98.19 93 GLU B CA 1
ATOM 5564 C C . GLU B 1 93 ? 14.039 -6.547 -12.281 1 98.19 93 GLU B C 1
ATOM 5566 O O . GLU B 1 93 ? 12.953 -7.043 -11.977 1 98.19 93 GLU B O 1
ATOM 5571 N N . ARG B 1 94 ? 14.742 -5.785 -11.438 1 97.19 94 ARG B N 1
ATOM 5572 C CA . ARG B 1 94 ? 14.383 -5.621 -10.031 1 97.19 94 ARG B CA 1
ATOM 5573 C C . ARG B 1 94 ? 12.945 -5.133 -9.891 1 97.19 94 ARG B C 1
ATOM 5575 O O . ARG B 1 94 ? 12.555 -4.137 -10.516 1 97.19 94 ARG B O 1
ATOM 5582 N N . ASN B 1 95 ? 12.148 -5.891 -9.094 1 98 95 ASN B N 1
ATOM 5583 C CA . ASN B 1 95 ? 10.781 -5.539 -8.742 1 98 95 ASN B CA 1
ATOM 5584 C C . ASN B 1 95 ? 9.883 -5.457 -9.977 1 98 95 ASN B C 1
ATOM 5586 O O . ASN B 1 95 ? 9 -4.598 -10.047 1 98 95 ASN B O 1
ATOM 5590 N N . SER B 1 96 ? 10.164 -6.281 -10.984 1 98.5 96 SER B N 1
ATOM 5591 C CA . SER B 1 96 ? 9.414 -6.238 -12.242 1 98.5 96 SER B CA 1
ATOM 5592 C C . SER B 1 96 ? 9.156 -7.641 -12.773 1 98.5 96 SER B C 1
ATOM 5594 O O . SER B 1 96 ? 9.719 -8.617 -12.273 1 98.5 96 SER B O 1
ATOM 5596 N N . ALA B 1 97 ? 8.242 -7.707 -13.727 1 98.69 97 ALA B N 1
ATOM 5597 C CA . ALA B 1 97 ? 7.98 -8.969 -14.43 1 98.69 97 ALA B CA 1
ATOM 5598 C C . ALA B 1 97 ? 8.68 -8.992 -15.789 1 98.69 97 ALA B C 1
ATOM 5600 O O . ALA B 1 97 ? 8.305 -9.766 -16.672 1 98.69 97 ALA B O 1
ATOM 5601 N N . VAL B 1 98 ? 9.641 -8.086 -15.977 1 98.88 98 VAL B N 1
ATOM 5602 C CA . VAL B 1 98 ? 10.477 -8.102 -17.172 1 98.88 98 VAL B CA 1
ATOM 5603 C C . VAL B 1 98 ? 11.656 -9.055 -16.969 1 98.88 98 VAL B C 1
ATOM 5605 O O . VAL B 1 98 ? 12.414 -8.922 -16 1 98.88 98 VAL B O 1
ATOM 5608 N N . LEU B 1 99 ? 11.758 -9.953 -17.828 1 98.88 99 LEU B N 1
ATOM 5609 C CA . LEU B 1 99 ? 12.812 -10.961 -17.734 1 98.88 99 LEU B CA 1
ATOM 5610 C C . LEU B 1 99 ? 13.977 -10.625 -18.656 1 98.88 99 LEU B C 1
ATOM 5612 O O . LEU B 1 99 ? 13.781 -10.43 -19.859 1 98.88 99 LEU B O 1
ATOM 5616 N N . ARG B 1 100 ? 15.148 -10.523 -18.125 1 98.88 100 ARG B N 1
ATOM 5617 C CA . ARG B 1 100 ? 16.359 -10.203 -18.875 1 98.88 100 ARG B CA 1
ATOM 5618 C C . ARG B 1 100 ? 17.25 -11.43 -19.016 1 98.88 100 ARG B C 1
ATOM 5620 O O . ARG B 1 100 ? 17.641 -12.047 -18.031 1 98.88 100 ARG B O 1
ATOM 5627 N N . THR B 1 101 ? 17.547 -11.812 -20.188 1 98.81 101 THR B N 1
ATOM 5628 C CA . THR B 1 101 ? 18.469 -12.891 -20.516 1 98.81 101 THR B CA 1
ATOM 5629 C C . THR B 1 101 ? 19.672 -12.352 -21.281 1 98.81 101 THR B C 1
ATOM 5631 O O . THR B 1 101 ? 19.516 -11.633 -22.281 1 98.81 101 THR B O 1
ATOM 5634 N N . VAL B 1 102 ? 20.844 -12.672 -20.859 1 98.81 102 VAL B N 1
ATOM 5635 C CA . VAL B 1 102 ? 22.062 -12.305 -21.578 1 98.81 102 VAL B CA 1
ATOM 5636 C C . VAL B 1 102 ? 22.797 -13.562 -22.062 1 98.81 102 VAL B C 1
ATOM 5638 O O . VAL B 1 102 ? 23.172 -14.414 -21.25 1 98.81 102 VAL B O 1
ATOM 5641 N N . LEU B 1 103 ? 22.953 -13.68 -23.375 1 98.69 103 LEU B N 1
ATOM 5642 C CA . LEU B 1 103 ? 23.672 -14.797 -24 1 98.69 103 LEU B CA 1
ATOM 5643 C C . LEU B 1 103 ? 25.062 -14.367 -24.438 1 98.69 103 LEU B C 1
ATOM 5645 O O . LEU B 1 103 ? 25.25 -13.273 -24.953 1 98.69 103 LEU B O 1
ATOM 5649 N N . THR B 1 104 ? 26.016 -15.211 -24.141 1 98.62 104 THR B N 1
ATOM 5650 C CA . THR B 1 104 ? 27.406 -14.945 -24.5 1 98.62 104 THR B CA 1
ATOM 5651 C C . THR B 1 104 ? 27.969 -16.094 -25.344 1 98.62 104 THR B C 1
ATOM 5653 O O . THR B 1 104 ? 27.859 -17.25 -24.969 1 98.62 104 THR B O 1
ATOM 5656 N N . ASP B 1 105 ? 28.562 -15.789 -26.5 1 97.88 105 ASP B N 1
ATOM 5657 C CA . ASP B 1 105 ? 29.125 -16.828 -27.344 1 97.88 105 ASP B CA 1
ATOM 5658 C C . ASP B 1 105 ? 30.578 -17.125 -26.969 1 97.88 105 ASP B C 1
ATOM 5660 O O . ASP B 1 105 ? 31.125 -16.5 -26.047 1 97.88 105 ASP B O 1
ATOM 5664 N N . GLU B 1 106 ? 31.156 -18.062 -27.625 1 97.31 106 GLU B N 1
ATOM 5665 C CA . GLU B 1 106 ? 32.5 -18.531 -27.328 1 97.31 106 GLU B CA 1
ATOM 5666 C C . GLU B 1 106 ? 33.531 -17.438 -27.562 1 97.31 106 GLU B C 1
ATOM 5668 O O . GLU B 1 106 ? 34.625 -17.438 -26.969 1 97.31 106 GLU B O 1
ATOM 5673 N N . LYS B 1 107 ? 33.25 -16.516 -28.375 1 96.5 107 LYS B N 1
ATOM 5674 C CA . LYS B 1 107 ? 34.188 -15.438 -28.719 1 96.5 107 LYS B CA 1
ATOM 5675 C C . LYS B 1 107 ? 33.969 -14.211 -27.844 1 96.5 107 LYS B C 1
ATOM 5677 O O . LYS B 1 107 ? 34.688 -13.227 -27.953 1 96.5 107 LYS B O 1
ATOM 5682 N N . GLY B 1 108 ? 32.938 -14.188 -27.062 1 96.88 108 GLY B N 1
ATOM 5683 C CA . GLY B 1 108 ? 32.719 -13.117 -26.109 1 96.88 108 GLY B CA 1
ATOM 5684 C C . GLY B 1 108 ? 31.641 -12.148 -26.531 1 96.88 108 GLY B C 1
ATOM 5685 O O . GLY B 1 108 ? 31.312 -11.219 -25.781 1 96.88 108 GLY B O 1
ATOM 5686 N N . ALA B 1 109 ? 31.047 -12.32 -27.734 1 97.56 109 ALA B N 1
ATOM 5687 C CA . ALA B 1 109 ? 29.922 -11.484 -28.141 1 97.56 109 ALA B CA 1
ATOM 5688 C C . ALA B 1 109 ? 28.703 -11.75 -27.25 1 97.56 109 ALA B C 1
ATOM 5690 O O . ALA B 1 109 ? 28.453 -12.891 -26.859 1 97.56 109 ALA B O 1
ATOM 5691 N N . GLN B 1 110 ? 28.016 -10.625 -26.938 1 98.44 110 GLN B N 1
ATOM 5692 C CA . GLN B 1 110 ? 26.906 -10.742 -25.984 1 98.44 110 GLN B CA 1
ATOM 5693 C C . GLN B 1 110 ? 25.625 -10.156 -26.578 1 98.44 110 GLN B C 1
ATOM 5695 O O . GLN B 1 110 ? 25.656 -9.125 -27.25 1 98.44 110 GLN B O 1
ATOM 5700 N N . LEU B 1 111 ? 24.516 -10.867 -26.312 1 98.62 111 LEU B N 1
ATOM 5701 C CA . LEU B 1 111 ? 23.188 -10.43 -26.703 1 98.62 111 LEU B CA 1
ATOM 5702 C C . LEU B 1 111 ? 22.25 -10.367 -25.5 1 98.62 111 LEU B C 1
ATOM 5704 O O . LEU B 1 111 ? 22.141 -11.336 -24.75 1 98.62 111 LEU B O 1
ATOM 5708 N N . GLU B 1 112 ? 21.641 -9.203 -25.328 1 98.81 112 GLU B N 1
ATOM 5709 C CA . GLU B 1 112 ? 20.609 -9.039 -24.297 1 98.81 112 GLU B CA 1
ATOM 5710 C C . GLU B 1 112 ? 19.219 -9.242 -24.891 1 98.81 112 GLU B C 1
ATOM 5712 O O . GLU B 1 112 ? 18.906 -8.727 -25.969 1 98.81 112 GLU B O 1
ATOM 5717 N N . ILE B 1 113 ? 18.422 -10.008 -24.219 1 98.88 113 ILE B N 1
ATOM 5718 C CA . ILE B 1 113 ? 17.016 -10.211 -24.562 1 98.88 113 ILE B CA 1
ATOM 5719 C C . ILE B 1 113 ? 16.125 -9.75 -23.406 1 98.88 113 ILE B C 1
ATOM 5721 O O . ILE B 1 113 ? 16.25 -10.258 -22.281 1 98.88 113 ILE B O 1
ATOM 5725 N N . LEU B 1 114 ? 15.25 -8.805 -23.625 1 98.88 114 LEU B N 1
ATOM 5726 C CA . LEU B 1 114 ? 14.219 -8.414 -22.672 1 98.88 114 LEU B CA 1
ATOM 5727 C C . LEU B 1 114 ? 12.859 -8.961 -23.078 1 98.88 114 LEU B C 1
ATOM 5729 O O . LEU B 1 114 ? 12.336 -8.617 -24.156 1 98.88 114 LEU B O 1
ATOM 5733 N N . ASP B 1 115 ? 12.328 -9.805 -22.281 1 98.94 115 ASP B N 1
ATOM 5734 C CA . ASP B 1 115 ? 11.023 -10.406 -22.531 1 98.94 115 ASP B CA 1
ATOM 5735 C C . ASP B 1 115 ? 9.969 -9.828 -21.578 1 98.94 115 ASP B C 1
ATOM 5737 O O . ASP B 1 115 ? 10.195 -9.75 -20.375 1 98.94 115 ASP B O 1
ATOM 5741 N N . PHE B 1 116 ? 8.812 -9.414 -22.094 1 98.88 116 PHE B N 1
ATOM 5742 C CA . PHE B 1 116 ? 7.754 -8.891 -21.234 1 98.88 116 PHE B CA 1
ATOM 5743 C C . PHE B 1 116 ? 6.418 -8.883 -21.969 1 98.88 116 PHE B C 1
ATOM 5745 O O . PHE B 1 116 ? 6.375 -9.047 -23.188 1 98.88 116 PHE B O 1
ATOM 5752 N N . CYS B 1 117 ? 5.367 -8.852 -21.266 1 98.88 117 CYS B N 1
ATOM 5753 C CA . CYS B 1 117 ? 4.031 -8.547 -21.75 1 98.88 117 CYS B CA 1
ATOM 5754 C C . CYS B 1 117 ? 3.609 -7.137 -21.359 1 98.88 117 CYS B C 1
ATOM 5756 O O . CYS B 1 117 ? 3.652 -6.781 -20.188 1 98.88 117 CYS B O 1
ATOM 5758 N N . PRO B 1 118 ? 3.211 -6.348 -22.391 1 98.25 118 PRO B N 1
ATOM 5759 C CA . PRO B 1 118 ? 2.902 -4.953 -22.062 1 98.25 118 PRO B CA 1
ATOM 5760 C C . PRO B 1 118 ? 1.793 -4.816 -21.031 1 98.25 118 PRO B C 1
ATOM 5762 O O . PRO B 1 118 ? 0.741 -5.449 -21.156 1 98.25 118 PRO B O 1
ATOM 5765 N N . ARG B 1 119 ? 2.086 -3.986 -20.031 1 97.69 119 ARG B N 1
ATOM 5766 C CA . ARG B 1 119 ? 1.119 -3.654 -19 1 97.69 119 ARG B CA 1
ATOM 5767 C C . ARG B 1 119 ? 1.366 -2.254 -18.438 1 97.69 119 ARG B C 1
ATOM 5769 O O . ARG B 1 119 ? 2.385 -2.006 -17.797 1 97.69 119 ARG B O 1
ATOM 5776 N N . PHE B 1 120 ? 0.418 -1.328 -18.656 1 93.62 120 PHE B N 1
ATOM 5777 C CA . PHE B 1 120 ? 0.517 0.032 -18.141 1 93.62 120 PHE B CA 1
ATOM 5778 C C . PHE B 1 120 ? -0.774 0.802 -18.391 1 93.62 120 PHE B C 1
ATOM 5780 O O . PHE B 1 120 ? -1.667 0.315 -19.094 1 93.62 120 PHE B O 1
ATOM 5787 N N . ARG B 1 121 ? -0.887 1.912 -17.719 1 87.38 121 ARG B N 1
ATOM 5788 C CA . ARG B 1 121 ? -2.062 2.754 -17.922 1 87.38 121 ARG B CA 1
ATOM 5789 C C . ARG B 1 121 ? -1.915 3.609 -19.172 1 87.38 121 ARG B C 1
ATOM 5791 O O . ARG B 1 121 ? -0.856 4.191 -19.406 1 87.38 121 ARG B O 1
ATOM 5798 N N . HIS B 1 122 ? -2.924 3.494 -19.969 1 79.75 122 HIS B N 1
ATOM 5799 C CA . HIS B 1 122 ? -2.982 4.273 -21.203 1 79.75 122 HIS B CA 1
ATOM 5800 C C . HIS B 1 122 ? -4.375 4.859 -21.422 1 79.75 122 HIS B C 1
ATOM 5802 O O . HIS B 1 122 ? -5.359 4.121 -21.484 1 79.75 122 HIS B O 1
ATOM 5808 N N . HIS B 1 123 ? -4.469 6.156 -21.469 1 70.44 123 HIS B N 1
ATOM 5809 C CA . HIS B 1 123 ? -5.723 6.867 -21.672 1 70.44 123 HIS B CA 1
ATOM 5810 C C . HIS B 1 123 ? -6.762 6.461 -20.625 1 70.44 123 HIS B C 1
ATOM 5812 O O . HIS B 1 123 ? -7.887 6.094 -20.984 1 70.44 123 HIS B O 1
ATOM 5818 N N . GLU B 1 124 ? -6.336 6.371 -19.422 1 69.81 124 GLU B N 1
ATOM 5819 C CA . GLU B 1 124 ? -7.176 6.156 -18.234 1 69.81 124 GLU B CA 1
ATOM 5820 C C . GLU B 1 124 ? -7.68 4.715 -18.188 1 69.81 124 GLU B C 1
ATOM 5822 O O . GLU B 1 124 ? -8.656 4.422 -17.484 1 69.81 124 GLU B O 1
ATOM 5827 N N . ARG B 1 125 ? -7.039 3.938 -19.078 1 80.06 125 ARG B N 1
ATOM 5828 C CA . ARG B 1 125 ? -7.383 2.52 -19.031 1 80.06 125 ARG B CA 1
ATOM 5829 C C . ARG B 1 125 ? -6.133 1.66 -18.859 1 80.06 125 ARG B C 1
ATOM 5831 O O . ARG B 1 125 ? -5.027 2.098 -19.188 1 80.06 125 ARG B O 1
ATOM 5838 N N . GLN B 1 126 ? -6.406 0.455 -18.453 1 88.5 126 GLN B N 1
ATOM 5839 C CA . GLN B 1 126 ? -5.301 -0.491 -18.312 1 88.5 126 GLN B CA 1
ATOM 5840 C C . GLN B 1 126 ? -4.992 -1.161 -19.656 1 88.5 126 GLN B C 1
ATOM 5842 O O . GLN B 1 126 ? -5.871 -1.759 -20.266 1 88.5 126 GLN B O 1
ATOM 5847 N N . TYR B 1 127 ? -3.789 -0.951 -20.156 1 93.38 127 TYR B N 1
ATOM 5848 C CA . TYR B 1 127 ? -3.326 -1.606 -21.375 1 93.38 127 TYR B CA 1
ATOM 5849 C C . TYR B 1 127 ? -2.707 -2.965 -21.062 1 93.38 127 TYR B C 1
ATOM 5851 O O . TYR B 1 127 ? -1.658 -3.041 -20.422 1 93.38 127 TYR B O 1
ATOM 5859 N N . ARG B 1 128 ? -3.342 -4.031 -21.406 1 96.56 128 ARG B N 1
ATOM 5860 C CA . ARG B 1 128 ? -2.928 -5.418 -21.203 1 96.56 128 ARG B CA 1
ATOM 5861 C C . ARG B 1 128 ? -3.387 -6.297 -22.359 1 96.56 128 ARG B C 1
ATOM 5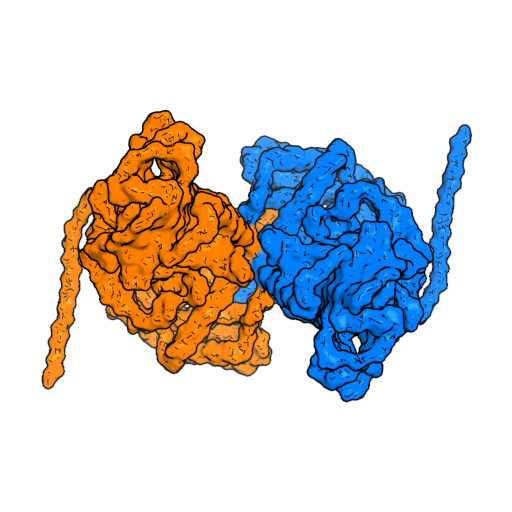863 O O . ARG B 1 128 ? -4.164 -7.234 -22.156 1 96.56 128 ARG B O 1
ATOM 5870 N N . PRO B 1 129 ? -2.855 -6.055 -23.516 1 96.06 129 PRO B N 1
ATOM 5871 C CA . PRO B 1 129 ? -3.303 -6.762 -24.719 1 96.06 129 PRO B CA 1
ATOM 5872 C C . PRO B 1 129 ? -2.875 -8.227 -24.734 1 96.06 129 PRO B C 1
ATOM 5874 O O . PRO B 1 129 ? -2.016 -8.633 -23.953 1 96.06 129 PRO B O 1
ATOM 5877 N N . VAL B 1 130 ? -3.549 -8.977 -25.609 1 97.44 130 VAL B N 1
ATOM 5878 C CA . VAL B 1 130 ? -3.014 -10.281 -25.969 1 97.44 130 VAL B CA 1
ATOM 5879 C C . VAL B 1 130 ? -1.745 -10.102 -26.812 1 97.44 130 VAL B C 1
ATOM 5881 O O . VAL B 1 130 ? -1.795 -10.125 -28.031 1 97.44 130 VAL B O 1
ATOM 5884 N N . ALA B 1 131 ? -0.648 -9.922 -26 1 97.94 131 ALA B N 1
ATOM 5885 C CA . ALA B 1 131 ? 0.57 -9.609 -26.75 1 97.94 131 ALA B CA 1
ATOM 5886 C C . ALA B 1 131 ? 1.813 -9.992 -25.953 1 97.94 131 ALA B C 1
ATOM 5888 O O . ALA B 1 131 ? 1.773 -10.047 -24.719 1 97.94 131 ALA B O 1
ATOM 5889 N N . PHE B 1 132 ? 2.865 -10.188 -26.688 1 98.38 132 PHE B N 1
ATOM 5890 C CA . PHE B 1 132 ? 4.195 -10.523 -26.188 1 98.38 132 PHE B CA 1
ATOM 5891 C C . PHE B 1 132 ? 5.254 -9.656 -26.844 1 98.38 132 PHE B C 1
ATOM 5893 O O . PHE B 1 132 ? 5.168 -9.359 -28.047 1 98.38 132 PHE B O 1
ATOM 5900 N N . CYS B 1 133 ? 6.242 -9.25 -26.031 1 98.75 133 CYS B N 1
ATOM 5901 C CA . CYS B 1 133 ? 7.324 -8.438 -26.578 1 98.75 133 CYS B CA 1
ATOM 5902 C C . CYS B 1 133 ? 8.68 -9.047 -26.266 1 98.75 133 CYS B C 1
ATOM 5904 O O . CYS B 1 133 ? 8.891 -9.594 -25.172 1 98.75 133 CYS B O 1
ATOM 5906 N N . ARG B 1 134 ? 9.578 -8.992 -27.203 1 98.81 134 ARG B N 1
ATOM 5907 C CA . ARG B 1 134 ? 11 -9.266 -27.031 1 98.81 134 ARG B CA 1
ATOM 5908 C C . ARG B 1 134 ? 11.844 -8.133 -27.594 1 98.81 134 ARG B C 1
ATOM 5910 O O . ARG B 1 134 ? 11.633 -7.703 -28.734 1 98.81 134 ARG B O 1
ATOM 5917 N N . LEU B 1 135 ? 12.688 -7.59 -26.844 1 98.75 135 LEU B N 1
ATOM 5918 C CA . LEU B 1 135 ? 13.648 -6.578 -27.266 1 98.75 135 LEU B CA 1
ATOM 5919 C C . LEU B 1 135 ? 15.07 -7.121 -27.203 1 98.75 135 LEU B C 1
ATOM 5921 O O . LEU B 1 135 ? 15.531 -7.547 -26.141 1 98.75 135 LEU B O 1
ATOM 5925 N N . LEU B 1 136 ? 15.781 -7.195 -28.359 1 98.5 136 LEU B N 1
ATOM 5926 C CA . LEU B 1 136 ? 17.156 -7.68 -28.438 1 98.5 136 LEU B CA 1
ATOM 5927 C C . LEU B 1 136 ? 18.125 -6.52 -28.578 1 98.5 136 LEU B C 1
ATOM 5929 O O . LEU B 1 136 ? 17.891 -5.598 -29.359 1 98.5 136 LEU B O 1
ATOM 5933 N N . ARG B 1 137 ? 19.172 -6.559 -27.828 1 98.06 137 ARG B N 1
ATOM 5934 C CA . ARG B 1 137 ? 20.219 -5.547 -27.906 1 98.06 137 ARG B CA 1
ATOM 5935 C C . ARG B 1 137 ? 21.594 -6.184 -27.891 1 98.06 137 ARG B C 1
ATOM 5937 O O . ARG B 1 137 ? 21.922 -6.93 -26.953 1 98.06 137 ARG B O 1
ATOM 5944 N N . PRO B 1 138 ? 22.422 -5.898 -28.875 1 98.12 138 PRO B N 1
ATOM 5945 C CA . PRO B 1 138 ? 23.812 -6.32 -28.781 1 98.12 138 PRO B CA 1
ATOM 5946 C C . PRO B 1 138 ? 24.594 -5.539 -27.719 1 98.12 138 PRO B C 1
ATOM 5948 O O . PRO B 1 138 ? 24.625 -4.305 -27.75 1 98.12 138 PRO B O 1
ATOM 5951 N N . LEU B 1 139 ? 25.156 -6.211 -26.812 1 97.81 139 LEU B N 1
ATOM 5952 C CA . LEU B 1 139 ? 25.891 -5.559 -25.734 1 97.81 139 LEU B CA 1
ATOM 5953 C C . LEU B 1 139 ? 27.375 -5.441 -26.062 1 97.81 139 LEU B C 1
ATOM 5955 O O . LEU B 1 139 ? 28.031 -4.488 -25.641 1 97.81 139 LEU B O 1
ATOM 5959 N N . SER B 1 140 ? 27.891 -6.473 -26.625 1 96.38 140 SER B N 1
ATOM 5960 C CA . SER B 1 140 ? 29.297 -6.492 -27.031 1 96.38 140 SER B CA 1
ATOM 5961 C C . SER B 1 140 ? 29.484 -7.328 -28.297 1 96.38 140 SER B C 1
ATOM 5963 O O . SER B 1 140 ? 28.781 -8.32 -28.5 1 96.38 140 SER B O 1
ATOM 5965 N N . GLY B 1 141 ? 30.344 -6.887 -29.141 1 94.38 141 GLY B N 1
ATOM 5966 C CA . GLY B 1 141 ? 30.656 -7.621 -30.359 1 94.38 141 GLY B CA 1
ATOM 5967 C C . GLY B 1 141 ? 29.516 -7.652 -31.359 1 94.38 141 GLY B C 1
ATOM 5968 O O . GLY B 1 141 ? 28.703 -6.723 -31.422 1 94.38 141 GLY B O 1
ATOM 5969 N N . ALA B 1 142 ? 29.625 -8.711 -32.25 1 92.12 142 ALA B N 1
ATOM 5970 C CA . ALA B 1 142 ? 28.594 -8.891 -33.281 1 92.12 142 ALA B CA 1
ATOM 5971 C C . ALA B 1 142 ? 27.969 -10.281 -33.188 1 92.12 142 ALA B C 1
ATOM 5973 O O . ALA B 1 142 ? 28.312 -11.164 -33.969 1 92.12 142 ALA B O 1
ATOM 5974 N N . PRO B 1 143 ? 27.125 -10.336 -32.312 1 97.88 143 PRO B N 1
ATOM 5975 C CA . PRO B 1 143 ? 26.5 -11.648 -32.125 1 97.88 143 PRO B CA 1
ATOM 5976 C C . PRO B 1 143 ? 25.766 -12.117 -33.375 1 97.88 143 PRO B C 1
ATOM 5978 O O . PRO B 1 143 ? 25.125 -11.312 -34.062 1 97.88 143 PRO B O 1
ATOM 5981 N N . ARG B 1 144 ? 25.906 -13.367 -33.719 1 98.12 144 ARG B N 1
ATOM 5982 C CA . ARG B 1 144 ? 25.156 -14.008 -34.781 1 98.12 144 ARG B CA 1
ATOM 5983 C C . ARG B 1 144 ? 24.031 -14.891 -34.219 1 98.12 144 ARG B C 1
ATOM 5985 O O . ARG B 1 144 ? 24.281 -15.742 -33.375 1 98.12 144 ARG B O 1
ATOM 5992 N N . ILE B 1 145 ? 22.828 -14.602 -34.781 1 98.44 145 ILE B N 1
ATOM 5993 C CA . ILE B 1 145 ? 21.719 -15.32 -34.188 1 98.44 145 ILE B CA 1
ATOM 5994 C C . ILE B 1 145 ? 20.859 -15.953 -35.281 1 98.44 145 ILE B C 1
ATOM 5996 O O . ILE B 1 145 ? 20.969 -15.609 -36.438 1 98.44 145 ILE B O 1
ATOM 6000 N N . ARG B 1 146 ? 20.109 -16.906 -34.875 1 98.12 146 ARG B N 1
ATOM 6001 C CA . ARG B 1 146 ? 18.984 -17.469 -35.594 1 98.12 146 ARG B CA 1
ATOM 6002 C C . ARG B 1 146 ? 17.703 -17.391 -34.781 1 98.12 146 ARG B C 1
ATOM 6004 O O . ARG B 1 146 ? 17.688 -17.734 -33.594 1 98.12 146 ARG B O 1
ATOM 6011 N N . VAL B 1 147 ? 16.641 -16.891 -35.375 1 98.19 147 VAL B N 1
ATOM 6012 C CA . VAL B 1 147 ? 15.359 -16.797 -34.719 1 98.19 147 VAL B CA 1
ATOM 6013 C C . VAL B 1 147 ? 14.453 -17.938 -35.156 1 98.19 147 VAL B C 1
ATOM 6015 O O . VAL B 1 147 ? 14.211 -18.109 -36.344 1 98.19 147 VAL B O 1
ATOM 6018 N N . ARG B 1 148 ? 14.016 -18.75 -34.219 1 98 148 ARG B N 1
ATOM 6019 C CA . ARG B 1 148 ? 13.031 -19.797 -34.5 1 98 148 ARG B CA 1
ATOM 6020 C C . ARG B 1 148 ? 11.688 -19.453 -33.844 1 98 148 ARG B C 1
ATOM 6022 O O . ARG B 1 148 ? 11.523 -19.547 -32.625 1 98 148 ARG B O 1
ATOM 6029 N N . LEU B 1 149 ? 10.75 -18.969 -34.656 1 98.38 149 LEU B N 1
ATOM 6030 C CA . LEU B 1 149 ? 9.375 -18.688 -34.25 1 98.38 149 LEU B CA 1
ATOM 6031 C C . LEU B 1 149 ? 8.406 -19.688 -34.875 1 98.38 149 LEU B C 1
ATOM 6033 O O . LEU B 1 149 ? 8.031 -19.562 -36.031 1 98.38 149 LEU B O 1
ATOM 6037 N N . ARG B 1 150 ? 8.016 -20.688 -34.031 1 98.12 150 ARG B N 1
ATOM 6038 C CA . ARG B 1 150 ? 7.258 -21.828 -34.531 1 98.12 150 ARG B CA 1
ATOM 6039 C C . ARG B 1 150 ? 5.977 -22.031 -33.75 1 98.12 150 ARG B C 1
ATOM 6041 O O . ARG B 1 150 ? 5.797 -23.047 -33.094 1 98.12 150 ARG B O 1
ATOM 6048 N N . PRO B 1 151 ? 5.055 -21.062 -33.812 1 98.06 151 PRO B N 1
ATOM 6049 C CA . PRO B 1 151 ? 3.785 -21.234 -33.125 1 98.06 151 PRO B CA 1
ATOM 6050 C C . PRO B 1 151 ? 2.977 -22.422 -33.625 1 98.06 151 PRO B C 1
ATOM 6052 O O . PRO B 1 151 ? 2.969 -22.688 -34.844 1 98.06 151 PRO B O 1
ATOM 6055 N N . MET B 1 152 ? 2.391 -23.125 -32.688 1 97.94 152 MET B N 1
ATOM 6056 C CA . MET B 1 152 ? 1.526 -24.25 -33 1 97.94 152 MET B CA 1
ATOM 6057 C C . MET B 1 152 ? 0.06 -23.891 -32.812 1 97.94 152 MET B C 1
ATOM 6059 O O . MET B 1 152 ? -0.253 -22.812 -32.312 1 97.94 152 MET B O 1
ATOM 6063 N N . ARG B 1 153 ? -0.847 -24.719 -33.281 1 96.62 153 ARG B N 1
ATOM 6064 C CA . ARG B 1 153 ? -2.266 -24.578 -32.969 1 96.62 153 ARG B CA 1
ATOM 6065 C C . ARG B 1 153 ? -2.908 -25.922 -32.688 1 96.62 153 ARG B C 1
ATOM 6067 O O . ARG B 1 153 ? -2.342 -26.969 -33.031 1 96.62 153 ARG B O 1
ATOM 6074 N N . ASP B 1 154 ? -3.949 -25.922 -31.969 1 96.56 154 ASP B N 1
ATOM 6075 C CA . ASP B 1 154 ? -4.742 -27.094 -31.609 1 96.56 154 ASP B CA 1
ATOM 6076 C C . ASP B 1 154 ? -3.93 -28.062 -30.75 1 96.56 154 ASP B C 1
ATOM 6078 O O . ASP B 1 154 ? -3.795 -29.234 -31.094 1 96.56 154 ASP B O 1
ATOM 6082 N N . TYR B 1 155 ? -3.34 -27.453 -29.719 1 97.12 155 TYR B N 1
ATOM 6083 C CA . TYR B 1 155 ? -2.578 -28.188 -28.719 1 97.12 155 TYR B CA 1
ATOM 6084 C C . TYR B 1 155 ? -1.479 -29.016 -29.375 1 97.12 155 TYR B C 1
ATOM 6086 O O . TYR B 1 155 ? -1.361 -30.219 -29.125 1 97.12 155 TYR B O 1
ATOM 6094 N N . GLY B 1 156 ? -0.718 -28.406 -30.172 1 96.19 156 GLY B N 1
ATOM 6095 C CA . GLY B 1 156 ? 0.484 -29 -30.734 1 96.19 156 GLY B CA 1
ATOM 6096 C C . GLY B 1 156 ? 0.208 -29.875 -31.953 1 96.19 156 GLY B C 1
ATOM 6097 O O . GLY B 1 156 ? 1.122 -30.5 -32.5 1 96.19 156 GLY B O 1
ATOM 6098 N N . THR B 1 157 ? -0.945 -29.938 -32.5 1 96.69 157 THR B N 1
ATOM 6099 C CA . THR B 1 157 ? -1.32 -30.828 -33.594 1 96.69 157 THR B CA 1
ATOM 6100 C C . THR B 1 157 ? -0.695 -30.359 -34.906 1 96.69 157 THR B C 1
ATOM 6102 O O . THR B 1 157 ? -0.256 -31.188 -35.719 1 96.69 157 THR B O 1
ATOM 6105 N N . GLU B 1 158 ? -0.746 -29.078 -35.125 1 96.31 158 GLU B N 1
ATOM 6106 C CA . GLU B 1 158 ? -0.194 -28.594 -36.375 1 96.31 158 GLU B CA 1
ATOM 6107 C C . GLU B 1 158 ? 0.453 -27.219 -36.219 1 96.31 158 GLU B C 1
ATOM 6109 O O . GLU B 1 158 ? 0.12 -26.484 -35.281 1 96.31 158 GLU B O 1
ATOM 6114 N N . ARG B 1 159 ? 1.329 -26.906 -37.125 1 96.88 159 ARG B N 1
ATOM 6115 C CA . ARG B 1 159 ? 1.918 -25.578 -37.156 1 96.88 159 ARG B CA 1
ATOM 6116 C C . ARG B 1 159 ? 0.879 -24.531 -37.562 1 96.88 159 ARG B C 1
ATOM 6118 O O . ARG B 1 159 ? 0.031 -24.781 -38.406 1 96.88 159 ARG B O 1
ATOM 6125 N N . ALA B 1 160 ? 0.984 -23.406 -36.969 1 97.19 160 ALA B N 1
ATOM 6126 C CA . ALA B 1 160 ? 0.064 -22.344 -37.375 1 97.19 160 ALA B CA 1
ATOM 6127 C C . ALA B 1 160 ? 0.343 -21.859 -38.781 1 97.19 160 ALA B C 1
ATOM 6129 O O . ALA B 1 160 ? 1.468 -21.469 -39.125 1 97.19 160 ALA B O 1
ATOM 6130 N N . PRO B 1 161 ? -0.712 -21.875 -39.625 1 96.94 161 PRO B N 1
ATOM 6131 C CA . PRO B 1 161 ? -0.506 -21.25 -40.938 1 96.94 161 PRO B CA 1
ATOM 6132 C C . PRO B 1 161 ? -0.144 -19.781 -40.844 1 96.94 161 PRO B C 1
ATOM 6134 O O . PRO B 1 161 ? -0.554 -19.094 -39.906 1 96.94 161 PRO B O 1
ATOM 6137 N N . HIS B 1 162 ? 0.693 -19.312 -41.781 1 96.69 162 HIS B N 1
ATOM 6138 C CA . HIS B 1 162 ? 1.122 -17.922 -41.656 1 96.69 162 HIS B CA 1
ATOM 6139 C C . HIS B 1 162 ? 1.104 -17.203 -43 1 96.69 162 HIS B C 1
ATOM 6141 O O . HIS B 1 162 ? 1.14 -17.859 -44.062 1 96.69 162 HIS B O 1
ATOM 6147 N N . SER B 1 163 ? 0.862 -15.969 -43 1 96.38 163 SER B N 1
ATOM 6148 C CA . SER B 1 163 ? 1.076 -15.023 -44.094 1 96.38 163 SER B CA 1
ATOM 6149 C C . SER B 1 163 ? 2.012 -13.898 -43.656 1 96.38 163 SER B C 1
ATOM 6151 O O . SER B 1 163 ? 2.342 -13.773 -42.5 1 96.38 163 SER B O 1
ATOM 6153 N N . PHE B 1 164 ? 2.619 -13.203 -44.656 1 95.56 164 PHE B N 1
ATOM 6154 C CA . PHE B 1 164 ? 3.602 -12.219 -44.219 1 95.56 164 PHE B CA 1
ATOM 6155 C C . PHE B 1 164 ? 3.611 -11.016 -45.156 1 95.56 164 PHE B C 1
ATOM 6157 O O . PHE B 1 164 ? 3.129 -11.102 -46.281 1 95.56 164 PHE B O 1
ATOM 6164 N N . GLY B 1 165 ? 3.998 -9.938 -44.625 1 93.56 165 GLY B N 1
ATOM 6165 C CA . GLY B 1 165 ? 4.273 -8.711 -45.344 1 93.56 165 GLY B CA 1
ATOM 6166 C C . GLY B 1 165 ? 5.715 -8.258 -45.219 1 93.56 165 GLY B C 1
ATOM 6167 O O . GLY B 1 165 ? 6.621 -9.078 -45.062 1 93.56 165 GLY B O 1
ATOM 6168 N N . SER B 1 166 ? 5.914 -6.945 -45.375 1 90.88 166 SER B N 1
ATOM 6169 C CA . SER B 1 166 ? 7.27 -6.402 -45.406 1 90.88 166 SER B CA 1
ATOM 6170 C C . SER B 1 166 ? 7.898 -6.441 -44 1 90.88 166 SER B C 1
ATOM 6172 O O . SER B 1 166 ? 9.109 -6.613 -43.875 1 90.88 166 SER B O 1
ATOM 6174 N N . ASN B 1 167 ? 7.02 -6.277 -43.031 1 93.62 167 ASN B N 1
ATOM 6175 C CA . ASN B 1 167 ? 7.594 -6.172 -41.688 1 93.62 167 ASN B CA 1
ATOM 6176 C C . ASN B 1 167 ? 6.785 -6.973 -40.688 1 93.62 167 ASN B C 1
ATOM 6178 O O . ASN B 1 167 ? 6.852 -6.703 -39.469 1 93.62 167 ASN B O 1
ATOM 6182 N N . HIS B 1 168 ? 5.969 -7.836 -41.188 1 96.19 168 HIS B N 1
ATOM 6183 C CA . HIS B 1 168 ? 5.105 -8.562 -40.281 1 96.19 168 HIS B CA 1
ATOM 6184 C C . HIS B 1 168 ? 4.828 -9.977 -40.781 1 96.19 168 HIS B C 1
ATOM 6186 O O . HIS B 1 168 ? 4.992 -10.266 -41.969 1 96.19 168 HIS B O 1
ATOM 6192 N N . ILE B 1 169 ? 4.559 -10.859 -39.906 1 97.56 169 ILE B N 1
ATOM 6193 C CA . ILE B 1 169 ? 4.086 -12.219 -40.156 1 97.56 169 ILE B CA 1
ATOM 6194 C C . ILE B 1 169 ? 2.801 -12.469 -39.375 1 97.56 169 ILE B C 1
ATOM 6196 O O . ILE B 1 169 ? 2.752 -12.242 -38.156 1 97.56 169 ILE B O 1
ATOM 6200 N N . ARG B 1 170 ? 1.789 -12.898 -40 1 97.12 170 ARG B N 1
ATOM 6201 C CA . ARG B 1 170 ? 0.523 -13.25 -39.344 1 97.12 170 ARG B CA 1
ATOM 6202 C C . ARG B 1 170 ? 0.407 -14.758 -39.156 1 97.12 170 ARG B C 1
ATOM 6204 O O . ARG B 1 170 ? 0.604 -15.523 -40.094 1 97.12 170 ARG B O 1
ATOM 6211 N N . PHE B 1 171 ? 0.138 -15.164 -38 1 97.56 171 PHE B N 1
ATOM 6212 C CA . PHE B 1 171 ? -0.086 -16.562 -37.656 1 97.56 171 PHE B CA 1
ATOM 6213 C C . PHE B 1 171 ? -1.558 -16.828 -37.375 1 97.56 171 PHE B C 1
ATOM 6215 O O . PHE B 1 171 ? -2.135 -16.188 -36.469 1 97.56 171 PHE B O 1
ATOM 6222 N N . MET B 1 172 ? -2.137 -17.781 -38 1 96.12 172 MET B N 1
ATOM 6223 C CA . MET B 1 172 ? -3.555 -18.078 -37.844 1 96.12 172 MET B CA 1
ATOM 6224 C C . MET B 1 172 ? -3.762 -19.109 -36.719 1 96.12 172 MET B C 1
ATOM 6226 O O . MET B 1 172 ? -3.373 -20.266 -36.875 1 96.12 172 MET B O 1
ATOM 6230 N N . GLY B 1 173 ? -4.352 -18.609 -35.688 1 92.69 173 GLY B N 1
ATOM 6231 C CA . GLY B 1 173 ? -4.668 -19.5 -34.594 1 92.69 173 GLY B CA 1
ATOM 6232 C C . GLY B 1 173 ? -6.051 -20.109 -34.688 1 92.69 173 GLY B C 1
ATOM 6233 O O . GLY B 1 173 ? -6.734 -19.953 -35.688 1 92.69 173 GLY B O 1
ATOM 6234 N N . ILE B 1 174 ? -6.398 -20.875 -33.625 1 88.88 174 ILE B N 1
ATOM 6235 C CA . ILE B 1 174 ? -7.707 -21.516 -33.594 1 88.88 174 ILE B CA 1
ATOM 6236 C C . ILE B 1 174 ? -8.781 -20.484 -33.25 1 88.88 174 ILE B C 1
ATOM 6238 O O . ILE B 1 174 ? -9.789 -20.375 -33.938 1 88.88 174 ILE B O 1
ATOM 6242 N N . ASP B 1 175 ? -8.531 -19.734 -32.188 1 87.5 175 ASP B N 1
ATOM 6243 C CA . ASP B 1 175 ? -9.508 -18.766 -31.688 1 87.5 175 ASP B CA 1
ATOM 6244 C C . ASP B 1 175 ? -9.125 -17.344 -32.062 1 87.5 175 ASP B C 1
ATOM 6246 O O . ASP B 1 175 ? -9.992 -16.484 -32.219 1 87.5 175 ASP B O 1
ATOM 6250 N N . THR B 1 176 ? -7.832 -17.125 -32.094 1 92.5 176 THR B N 1
ATOM 6251 C CA . THR B 1 176 ? -7.328 -15.773 -32.312 1 92.5 176 THR B CA 1
ATOM 6252 C C . THR B 1 176 ? -6.043 -15.82 -33.156 1 92.5 176 THR B C 1
ATOM 6254 O O . THR B 1 176 ? -5.227 -16.734 -33 1 92.5 176 THR B O 1
ATOM 6257 N N . ASP B 1 177 ? -5.93 -14.844 -34 1 95.62 177 ASP B N 1
ATOM 6258 C CA . ASP B 1 177 ? -4.699 -14.711 -34.781 1 95.62 177 ASP B CA 1
ATOM 6259 C C . ASP B 1 177 ? -3.666 -13.867 -34.062 1 95.62 177 ASP B C 1
ATOM 6261 O O . ASP B 1 177 ? -4.02 -13.07 -33.188 1 95.62 177 ASP B O 1
ATOM 6265 N N . LEU B 1 178 ? -2.463 -14.148 -34.375 1 96.44 178 LEU B N 1
ATOM 6266 C CA . LEU B 1 178 ? -1.356 -13.336 -33.875 1 96.44 178 LEU B CA 1
ATOM 6267 C C . LEU B 1 178 ? -0.582 -12.711 -35.031 1 96.44 178 LEU B C 1
ATOM 6269 O O . LEU B 1 178 ? -0.387 -13.344 -36.094 1 96.44 178 LEU B O 1
ATOM 6273 N N . ARG B 1 179 ? -0.192 -11.508 -34.812 1 97.19 179 ARG B N 1
ATOM 6274 C CA . ARG B 1 179 ? 0.661 -10.828 -35.781 1 97.19 179 ARG B CA 1
ATOM 6275 C C . ARG B 1 179 ? 1.988 -10.422 -35.156 1 97.19 179 ARG B C 1
ATOM 6277 O O . ARG B 1 179 ? 2.01 -9.719 -34.125 1 97.19 179 ARG B O 1
ATOM 6284 N N . LEU B 1 180 ? 3.053 -10.891 -35.781 1 97.88 180 LEU B N 1
ATOM 6285 C CA . LEU B 1 180 ? 4.375 -10.383 -35.406 1 97.88 180 LEU B CA 1
ATOM 6286 C C . LEU B 1 180 ? 4.707 -9.125 -36.219 1 97.88 180 LEU B C 1
ATOM 6288 O O . LEU B 1 180 ? 4.625 -9.117 -37.438 1 97.88 180 LEU B O 1
ATOM 6292 N N . THR B 1 181 ? 4.992 -8.086 -35.562 1 97.69 181 THR B N 1
ATOM 6293 C CA . THR B 1 181 ? 5.582 -6.887 -36.156 1 97.69 181 THR B CA 1
ATOM 6294 C C . THR B 1 181 ? 7.012 -6.688 -35.688 1 97.69 181 THR B C 1
ATOM 6296 O O . THR B 1 181 ? 7.27 -6.75 -34.469 1 97.69 181 THR B O 1
ATOM 6299 N N . THR B 1 182 ? 7.957 -6.465 -36.594 1 97.69 182 THR B N 1
ATOM 6300 C CA . THR B 1 182 ? 9.359 -6.441 -36.219 1 97.69 182 THR B CA 1
ATOM 6301 C C . THR B 1 182 ? 10.18 -5.602 -37.188 1 97.69 182 THR B C 1
ATOM 6303 O O . THR B 1 182 ? 9.703 -5.273 -38.281 1 97.69 182 THR B O 1
ATOM 6306 N N . ASN B 1 183 ? 11.32 -5.129 -36.719 1 96.94 183 ASN B N 1
ATOM 6307 C CA . ASN B 1 183 ? 12.297 -4.516 -37.625 1 96.94 183 ASN B CA 1
ATOM 6308 C C . ASN B 1 183 ? 13.352 -5.523 -38.094 1 96.94 183 ASN B C 1
ATOM 6310 O O . ASN B 1 183 ? 14.305 -5.156 -38.75 1 96.94 183 ASN B O 1
ATOM 6314 N N . CYS B 1 184 ? 13.211 -6.766 -37.688 1 97.06 184 CYS B N 1
ATOM 6315 C CA . CYS B 1 184 ? 14.008 -7.852 -38.25 1 97.06 184 CYS B CA 1
ATOM 6316 C C . CYS B 1 184 ? 13.516 -8.234 -39.656 1 97.06 184 CYS B C 1
ATOM 6318 O O . CYS B 1 184 ? 12.312 -8.297 -39.875 1 97.06 184 CYS B O 1
ATOM 6320 N N . PRO B 1 185 ? 14.438 -8.445 -40.562 1 95.81 185 PRO B N 1
ATOM 6321 C CA . PRO B 1 185 ? 13.969 -8.883 -41.875 1 95.81 185 PRO B CA 1
ATOM 6322 C C . PRO B 1 185 ? 13.109 -10.141 -41.812 1 95.81 185 PRO B C 1
ATOM 6324 O O . PRO B 1 185 ? 13.539 -11.148 -41.25 1 95.81 185 PRO B O 1
ATOM 6327 N N . VAL B 1 186 ? 12 -10.102 -42.406 1 97 186 VAL B N 1
ATOM 6328 C CA . VAL B 1 186 ? 11.008 -11.172 -42.312 1 97 186 VAL B CA 1
ATOM 6329 C C . VAL B 1 186 ? 11.578 -12.445 -42.938 1 97 186 VAL B C 1
ATOM 6331 O O . VAL B 1 186 ? 11.305 -13.547 -42.469 1 97 186 VAL B O 1
ATOM 6334 N N . SER B 1 187 ? 12.344 -12.305 -43.938 1 96.06 187 SER B N 1
ATOM 6335 C CA . SER B 1 187 ? 12.938 -13.453 -44.625 1 96.06 187 SER B CA 1
ATOM 6336 C C . SER B 1 187 ? 13.852 -14.234 -43.688 1 96.06 187 SER B C 1
ATOM 6338 O O . SER B 1 187 ? 13.945 -15.461 -43.781 1 96.06 187 SER B O 1
ATOM 6340 N N . HIS B 1 188 ? 14.5 -13.531 -42.812 1 96.5 188 HIS B N 1
ATOM 6341 C CA . HIS B 1 188 ? 15.367 -14.188 -41.844 1 96.5 188 HIS B CA 1
ATOM 6342 C C . HIS B 1 188 ? 14.562 -15.047 -40.875 1 96.5 188 HIS B C 1
ATOM 6344 O O . HIS B 1 188 ? 15.031 -16.109 -40.469 1 96.5 188 HIS B O 1
ATOM 6350 N N . LEU B 1 189 ? 13.406 -14.602 -40.562 1 97.12 189 LEU B N 1
ATOM 6351 C CA . LEU B 1 189 ? 12.539 -15.336 -39.656 1 97.12 189 LEU B CA 1
ATOM 6352 C C . LEU B 1 189 ? 11.914 -16.547 -40.344 1 97.12 189 LEU B C 1
ATOM 6354 O O . LEU B 1 189 ? 11.961 -17.656 -39.812 1 97.12 189 LEU B O 1
ATOM 6358 N N . LEU B 1 190 ? 11.422 -16.328 -41.5 1 96.62 190 LEU B N 1
ATOM 6359 C CA . LEU B 1 190 ? 10.695 -17.375 -42.219 1 96.62 190 LEU B CA 1
ATOM 6360 C C . LEU B 1 190 ? 11.617 -18.531 -42.594 1 96.62 190 LEU B C 1
ATOM 6362 O O . LEU B 1 190 ? 11.203 -19.688 -42.594 1 96.62 190 LEU B O 1
ATOM 6366 N N . ASN B 1 191 ? 12.867 -18.156 -42.875 1 96.75 191 ASN B N 1
ATOM 6367 C CA . ASN B 1 191 ? 13.805 -19.188 -43.312 1 96.75 191 ASN B CA 1
ATOM 6368 C C . ASN B 1 191 ? 14.781 -19.562 -42.219 1 96.75 191 ASN B C 1
ATOM 6370 O O . ASN B 1 191 ? 15.703 -20.359 -42.438 1 96.75 191 ASN B O 1
ATOM 6374 N N . GLU B 1 192 ? 14.609 -19.016 -41.094 1 97.69 192 GLU B N 1
ATOM 6375 C CA . GLU B 1 192 ? 15.469 -19.266 -39.938 1 97.69 192 GLU B CA 1
ATOM 6376 C C . GLU B 1 192 ? 16.953 -19.156 -40.312 1 97.69 192 GLU B C 1
ATOM 6378 O O . GLU B 1 192 ? 17.734 -20.062 -40.031 1 97.69 192 GLU B O 1
ATOM 6383 N N . ARG B 1 193 ? 17.266 -18.047 -40.906 1 97.44 193 ARG B N 1
ATOM 6384 C CA . ARG B 1 193 ? 18.625 -17.781 -41.312 1 97.44 193 ARG B CA 1
ATOM 6385 C C . ARG B 1 193 ? 19.469 -17.219 -40.188 1 97.44 193 ARG B C 1
ATOM 6387 O O . ARG B 1 193 ? 18.953 -16.484 -39.344 1 97.44 193 ARG B O 1
ATOM 6394 N N . THR B 1 194 ? 20.703 -17.594 -40.25 1 97.88 194 THR B N 1
ATOM 6395 C CA . THR B 1 194 ? 21.656 -16.984 -39.312 1 97.88 194 THR B CA 1
ATOM 6396 C C . THR B 1 194 ? 22.078 -15.594 -39.812 1 97.88 194 THR B C 1
ATOM 6398 O O . THR B 1 194 ? 22.344 -15.406 -41 1 97.88 194 THR B O 1
ATOM 6401 N N . PHE B 1 195 ? 22.109 -14.57 -38.969 1 97.56 195 PHE B N 1
ATOM 6402 C CA . PHE B 1 195 ? 22.516 -13.227 -39.344 1 97.56 195 PHE B CA 1
ATOM 6403 C C . PHE B 1 195 ? 23.156 -12.5 -38.156 1 97.56 195 PHE B C 1
ATOM 6405 O O . PHE B 1 195 ? 23.031 -12.938 -37 1 97.56 195 PHE B O 1
ATOM 6412 N N . ARG B 1 196 ? 23.859 -11.445 -38.438 1 96.69 196 ARG B N 1
ATOM 6413 C CA . ARG B 1 196 ? 24.516 -10.625 -37.406 1 96.69 196 ARG B CA 1
ATOM 6414 C C . ARG B 1 196 ? 23.562 -9.57 -36.875 1 96.69 196 ARG B C 1
ATOM 6416 O O . ARG B 1 196 ? 22.828 -8.93 -37.625 1 96.69 196 ARG B O 1
ATOM 6423 N N . VAL B 1 197 ? 23.562 -9.469 -35.594 1 97.44 197 VAL B N 1
ATOM 6424 C CA . VAL B 1 197 ? 22.766 -8.422 -34.969 1 97.44 197 VAL B CA 1
ATOM 6425 C C . VAL B 1 197 ? 23.625 -7.176 -34.75 1 97.44 197 VAL B C 1
ATOM 6427 O O . VAL B 1 197 ? 24.469 -7.137 -33.844 1 97.44 197 VAL B O 1
ATOM 6430 N N . GLU B 1 198 ? 23.391 -6.195 -35.469 1 94.44 198 GLU B N 1
ATOM 6431 C CA . GLU B 1 198 ? 24.219 -4.996 -35.438 1 94.44 198 GLU B CA 1
ATOM 6432 C C . GLU B 1 198 ? 23.484 -3.844 -34.75 1 94.44 198 GLU B C 1
ATOM 6434 O O . GLU B 1 198 ? 24.125 -2.859 -34.344 1 94.44 198 GLU B O 1
ATOM 6439 N N . GLU B 1 199 ? 22.219 -3.975 -34.719 1 95.62 199 GLU B N 1
ATOM 6440 C CA . GLU B 1 199 ? 21.391 -3.004 -34.031 1 95.62 199 GLU B CA 1
ATOM 6441 C C . GLU B 1 199 ? 20.281 -3.693 -33.25 1 95.62 199 GLU B C 1
ATOM 6443 O O . GLU B 1 199 ? 20.047 -4.895 -33.406 1 95.62 199 GLU B O 1
ATOM 6448 N N . ALA B 1 200 ? 19.656 -2.879 -32.438 1 97.69 200 ALA B N 1
ATOM 6449 C CA . ALA B 1 200 ? 18.594 -3.439 -31.625 1 97.69 200 ALA B CA 1
ATOM 6450 C C . ALA B 1 200 ? 17.438 -3.941 -32.5 1 97.69 200 ALA B C 1
ATOM 6452 O O . ALA B 1 200 ? 17.125 -3.338 -33.531 1 97.69 200 ALA B O 1
ATOM 6453 N N . LEU B 1 201 ? 16.859 -5.027 -32.094 1 98.19 201 LEU B N 1
ATOM 6454 C CA . LEU B 1 201 ? 15.695 -5.605 -32.75 1 98.19 201 LEU B CA 1
ATOM 6455 C C . LEU B 1 201 ? 14.5 -5.684 -31.812 1 98.19 201 LEU B C 1
ATOM 6457 O O . LEU B 1 201 ? 14.664 -5.973 -30.625 1 98.19 201 LEU B O 1
ATOM 6461 N N . ALA B 1 202 ? 13.328 -5.363 -32.344 1 98.44 202 ALA B N 1
ATOM 6462 C CA . ALA B 1 202 ? 12.094 -5.438 -31.578 1 98.44 202 ALA B CA 1
ATOM 6463 C C . ALA B 1 202 ? 11.102 -6.406 -32.219 1 98.44 202 ALA B C 1
ATOM 6465 O O . ALA B 1 202 ? 10.953 -6.438 -33.438 1 98.44 202 ALA B O 1
ATOM 6466 N N . PHE B 1 203 ? 10.547 -7.223 -31.406 1 98.5 203 PHE B N 1
ATOM 6467 C CA . PHE B 1 203 ? 9.5 -8.148 -31.812 1 98.5 203 PHE B CA 1
ATOM 6468 C C . PHE B 1 203 ? 8.219 -7.91 -31 1 98.5 203 PHE B C 1
ATOM 6470 O O . PHE B 1 203 ? 8.234 -7.977 -29.781 1 98.5 203 PHE B O 1
ATOM 6477 N N . PHE B 1 204 ? 7.164 -7.559 -31.641 1 98.25 204 PHE B N 1
ATOM 6478 C CA . PHE B 1 204 ? 5.836 -7.449 -31.047 1 98.25 204 PHE B CA 1
ATOM 6479 C C . PHE B 1 204 ? 4.891 -8.492 -31.641 1 98.25 204 PHE B C 1
ATOM 6481 O O . PHE B 1 204 ? 4.5 -8.391 -32.812 1 98.25 204 PHE B O 1
ATOM 6488 N N . LEU B 1 205 ? 4.598 -9.516 -30.875 1 98.12 205 LEU B N 1
ATOM 6489 C CA . LEU B 1 205 ? 3.631 -10.539 -31.25 1 98.12 205 LEU B CA 1
ATOM 6490 C C . LEU B 1 205 ? 2.287 -10.297 -30.562 1 98.12 205 LEU B C 1
ATOM 6492 O O . LEU B 1 205 ? 2.121 -10.602 -29.375 1 98.12 205 LEU B O 1
ATOM 6496 N N . GLY B 1 206 ? 1.371 -9.727 -31.312 1 96.94 206 GLY B N 1
ATOM 6497 C CA . GLY B 1 206 ? 0.119 -9.289 -30.719 1 96.94 206 GLY B CA 1
ATOM 6498 C C . GLY B 1 206 ? -1.055 -9.352 -31.672 1 96.94 206 GLY B C 1
ATOM 6499 O O . GLY B 1 206 ? -1.093 -10.219 -32.562 1 96.94 206 GLY B O 1
ATOM 6500 N N . PRO B 1 207 ? -1.977 -8.492 -31.422 1 94.56 207 PRO B N 1
ATOM 6501 C CA . PRO B 1 207 ? -3.17 -8.5 -32.281 1 94.56 207 PRO B CA 1
ATOM 6502 C C . PRO B 1 207 ? -2.861 -8.172 -33.719 1 94.56 207 PRO B C 1
ATOM 6504 O O . PRO B 1 207 ? -1.914 -7.434 -34 1 94.56 207 PRO B O 1
ATOM 6507 N N . ASP B 1 208 ? -3.729 -8.672 -34.531 1 92.31 208 ASP B N 1
ATOM 6508 C CA . ASP B 1 208 ? -3.549 -8.461 -35.969 1 92.31 208 ASP B CA 1
ATOM 6509 C C . ASP B 1 208 ? -3.945 -7.043 -36.344 1 92.31 208 ASP B C 1
ATOM 6511 O O . ASP B 1 208 ? -4.895 -6.852 -37.125 1 92.31 208 ASP B O 1
ATOM 6515 N N . GLU B 1 209 ? -3.199 -6.094 -35.875 1 88.69 209 GLU B N 1
ATOM 6516 C CA . GLU B 1 209 ? -3.373 -4.676 -36.156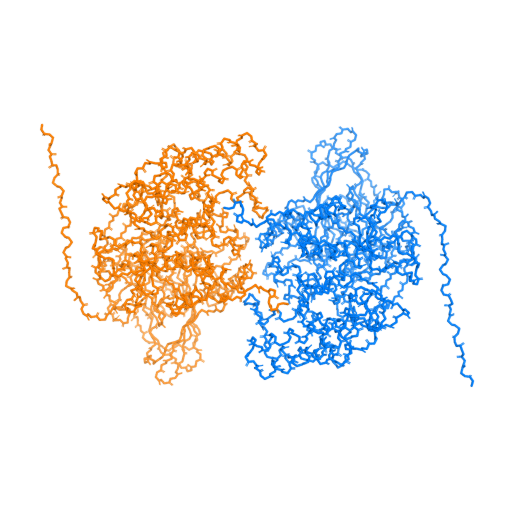 1 88.69 209 GLU B CA 1
ATOM 6517 C C . GLU B 1 209 ? -2.035 -4.012 -36.469 1 88.69 209 GLU B C 1
ATOM 6519 O O . GLU B 1 209 ? -0.996 -4.422 -35.969 1 88.69 209 GLU B O 1
ATOM 6524 N N . PRO B 1 210 ? -2.145 -3.031 -37.312 1 82.69 210 PRO B N 1
ATOM 6525 C CA . PRO B 1 210 ? -0.893 -2.336 -37.594 1 82.69 210 PRO B CA 1
ATOM 6526 C C . PRO B 1 210 ? -0.321 -1.599 -36.406 1 82.69 210 PRO B C 1
ATOM 6528 O O . PRO B 1 210 ? -1.073 -1.164 -35.531 1 82.69 210 PRO B O 1
ATOM 6531 N N . PHE B 1 211 ? 0.946 -1.584 -36.406 1 82.12 211 PHE B N 1
ATOM 6532 C CA . PHE B 1 211 ? 1.66 -0.86 -35.375 1 82.12 211 PHE B CA 1
ATOM 6533 C C . PHE B 1 211 ? 1.767 0.621 -35.719 1 82.12 211 PHE B C 1
ATOM 6535 O O . PHE B 1 211 ? 2.244 0.981 -36.781 1 82.12 211 PHE B O 1
ATOM 6542 N N . SER B 1 212 ? 1.26 1.58 -34.969 1 78.69 212 SER B N 1
ATOM 6543 C CA . SER B 1 212 ? 1.074 2.988 -35.312 1 78.69 212 SER B CA 1
ATOM 6544 C C . SER B 1 212 ? 2.387 3.758 -35.219 1 78.69 212 SER B C 1
ATOM 6546 O O . SER B 1 212 ? 2.541 4.812 -35.812 1 78.69 212 SER B O 1
ATOM 6548 N N . THR B 1 213 ? 3.281 3.338 -34.469 1 83.75 213 THR B N 1
ATOM 6549 C CA . THR B 1 213 ? 4.566 3.998 -34.281 1 83.75 213 THR B CA 1
ATOM 6550 C C . THR B 1 213 ? 5.711 3.107 -34.75 1 83.75 213 THR B C 1
ATOM 6552 O O . THR B 1 213 ? 5.484 1.976 -35.188 1 83.75 213 THR B O 1
ATOM 6555 N N . GLY B 1 214 ? 6.895 3.715 -34.875 1 92.25 214 GLY B N 1
ATOM 6556 C CA . GLY B 1 214 ? 8.047 2.865 -35.125 1 92.25 214 GLY B CA 1
ATOM 6557 C C . GLY B 1 214 ? 8.164 1.711 -34.156 1 92.25 214 GLY B C 1
ATOM 6558 O O . GLY B 1 214 ? 8.039 1.9 -32.938 1 92.25 214 GLY B O 1
ATOM 6559 N N . ILE B 1 215 ? 8.32 0.542 -34.688 1 94.69 215 ILE B N 1
ATOM 6560 C CA . ILE B 1 215 ? 8.234 -0.694 -33.938 1 94.69 215 ILE B CA 1
ATOM 6561 C C . ILE B 1 215 ? 9.273 -0.682 -32.812 1 94.69 215 ILE B C 1
ATOM 6563 O O . ILE B 1 215 ? 8.977 -1.048 -31.672 1 94.69 215 ILE B O 1
ATOM 6567 N N . LEU B 1 216 ? 10.492 -0.257 -33.156 1 96.62 216 LEU B N 1
ATOM 6568 C CA . LEU B 1 216 ? 11.547 -0.248 -32.156 1 96.62 216 LEU B CA 1
ATOM 6569 C C . LEU B 1 216 ? 11.219 0.726 -31.016 1 96.62 216 LEU B C 1
ATOM 6571 O O . LEU B 1 216 ? 11.297 0.372 -29.844 1 96.62 216 LEU B O 1
ATOM 6575 N N . GLN B 1 217 ? 10.805 1.886 -31.391 1 95.88 217 GLN B N 1
ATOM 6576 C CA . GLN B 1 217 ? 10.445 2.896 -30.406 1 95.88 217 GLN B CA 1
ATOM 6577 C C . GLN B 1 217 ? 9.211 2.479 -29.609 1 95.88 217 GLN B C 1
ATOM 6579 O O . GLN B 1 217 ? 9.156 2.668 -28.391 1 95.88 217 GLN B O 1
ATOM 6584 N N . GLY B 1 218 ? 8.273 1.966 -30.281 1 96.31 218 GLY B N 1
ATOM 6585 C CA . GLY B 1 218 ? 7.047 1.526 -29.625 1 96.31 218 GLY B CA 1
ATOM 6586 C C . GLY B 1 218 ? 7.277 0.451 -28.578 1 96.31 218 GLY B C 1
ATOM 6587 O O . GLY B 1 218 ? 6.762 0.542 -27.469 1 96.31 218 GLY B O 1
ATOM 6588 N N . VAL B 1 219 ? 8.078 -0.517 -28.922 1 97.88 219 VAL B N 1
ATOM 6589 C CA . VAL B 1 219 ? 8.344 -1.621 -28.016 1 97.88 219 VAL B CA 1
ATOM 6590 C C . VAL B 1 219 ? 9.195 -1.132 -26.844 1 97.88 219 VAL B C 1
ATOM 6592 O O . VAL B 1 219 ? 9.008 -1.561 -25.703 1 97.88 219 VAL B O 1
ATOM 6595 N N . ARG B 1 220 ? 10.109 -0.239 -27.141 1 97.5 220 ARG B N 1
ATOM 6596 C CA . ARG B 1 220 ? 10.914 0.358 -26.078 1 97.5 220 ARG B CA 1
ATOM 6597 C C . ARG B 1 220 ? 10.039 1.125 -25.094 1 97.5 220 ARG B C 1
ATOM 6599 O O . ARG B 1 220 ? 10.234 1.034 -23.891 1 97.5 220 ARG B O 1
ATOM 6606 N N . ASP B 1 221 ? 9.094 1.857 -25.641 1 95.69 221 ASP B N 1
ATOM 6607 C CA . ASP B 1 221 ? 8.164 2.6 -24.797 1 95.69 221 ASP B CA 1
ATOM 6608 C C . ASP B 1 221 ? 7.336 1.652 -23.938 1 95.69 221 ASP B C 1
ATOM 6610 O O . ASP B 1 221 ? 7.125 1.91 -22.75 1 95.69 221 ASP B O 1
ATOM 6614 N N . MET B 1 222 ? 6.895 0.614 -24.5 1 97 222 MET B N 1
ATOM 6615 C CA . MET B 1 222 ? 6.109 -0.377 -23.766 1 97 222 MET B CA 1
ATOM 6616 C C . MET B 1 222 ? 6.941 -1.014 -22.656 1 97 222 MET B C 1
ATOM 6618 O O . MET B 1 222 ? 6.434 -1.282 -21.578 1 97 222 MET B O 1
ATOM 6622 N N . TYR B 1 223 ? 8.227 -1.23 -23 1 98.19 223 TYR B N 1
ATOM 6623 C CA . TYR B 1 223 ? 9.141 -1.789 -22.016 1 98.19 223 TYR B CA 1
ATOM 6624 C C . TYR B 1 223 ? 9.258 -0.869 -20.797 1 98.19 223 TYR B C 1
ATOM 6626 O O . TYR B 1 223 ? 9.062 -1.3 -19.656 1 98.19 223 TYR B O 1
ATOM 6634 N N . GLU B 1 224 ? 9.5 0.333 -21.062 1 97.31 224 GLU B N 1
ATOM 6635 C CA . GLU B 1 224 ? 9.703 1.31 -20 1 97.31 224 GLU B CA 1
ATOM 6636 C C . GLU B 1 224 ? 8.438 1.475 -19.156 1 97.31 224 GLU B C 1
ATOM 6638 O O . GLU B 1 224 ? 8.516 1.529 -17.922 1 97.31 224 GLU B O 1
ATOM 6643 N N . GLN B 1 225 ? 7.332 1.517 -19.812 1 96.06 225 GLN B N 1
ATOM 6644 C CA . GLN B 1 225 ? 6.062 1.689 -19.125 1 96.06 225 GLN B CA 1
ATOM 6645 C C . GLN B 1 225 ? 5.711 0.45 -18.297 1 96.06 225 GLN B C 1
ATOM 6647 O O . GLN B 1 225 ? 5.168 0.56 -17.203 1 96.06 225 GLN B O 1
ATOM 6652 N N . THR B 1 226 ? 6.008 -0.718 -18.828 1 98.38 226 THR B N 1
ATOM 6653 C CA . THR B 1 226 ? 5.734 -1.967 -18.125 1 98.38 226 THR B CA 1
ATOM 6654 C C . THR B 1 226 ? 6.617 -2.094 -16.875 1 98.38 226 THR B C 1
ATOM 6656 O O . THR B 1 226 ? 6.137 -2.453 -15.805 1 98.38 226 THR B O 1
ATOM 6659 N N . ASP B 1 227 ? 7.859 -1.782 -17.094 1 98.25 227 ASP B N 1
ATOM 6660 C CA . ASP B 1 227 ? 8.797 -1.813 -15.977 1 98.25 227 ASP B CA 1
ATOM 6661 C C . ASP B 1 227 ? 8.383 -0.838 -14.875 1 98.25 227 ASP B C 1
ATOM 6663 O O . ASP B 1 227 ? 8.383 -1.187 -13.695 1 98.25 227 ASP B O 1
ATOM 6667 N N . ALA B 1 228 ? 8 0.314 -15.273 1 95.38 228 ALA B N 1
ATOM 6668 C CA . ALA B 1 228 ? 7.559 1.339 -14.328 1 95.38 228 ALA B CA 1
ATOM 6669 C C . ALA B 1 228 ? 6.293 0.9 -13.602 1 95.38 228 ALA B C 1
ATOM 6671 O O . ALA B 1 228 ? 6.141 1.158 -12.406 1 95.38 228 ALA B O 1
ATOM 6672 N N . TYR B 1 229 ? 5.43 0.291 -14.281 1 95.94 229 TYR B N 1
ATOM 6673 C CA . TYR B 1 229 ? 4.195 -0.198 -13.68 1 95.94 229 TYR B CA 1
ATOM 6674 C C . TYR B 1 229 ? 4.484 -1.142 -12.516 1 95.94 229 TYR B C 1
ATOM 6676 O O . TYR B 1 229 ? 3.924 -0.991 -11.43 1 95.94 229 TYR B O 1
ATOM 6684 N N . TRP B 1 230 ? 5.27 -2.078 -12.781 1 97.94 230 TRP B N 1
ATOM 6685 C CA . TRP B 1 230 ? 5.543 -3.094 -11.773 1 97.94 230 TRP B CA 1
ATOM 6686 C C . TRP B 1 230 ? 6.254 -2.482 -10.57 1 97.94 230 TRP B C 1
ATOM 6688 O O . TRP B 1 230 ? 5.938 -2.807 -9.422 1 97.94 230 TRP B O 1
ATOM 6698 N N . LYS B 1 231 ? 7.199 -1.661 -10.82 1 96.75 231 LYS B N 1
ATOM 6699 C CA . LYS B 1 231 ? 7.895 -0.995 -9.719 1 96.75 231 LYS B CA 1
ATOM 6700 C C . LYS B 1 231 ? 6.922 -0.189 -8.859 1 96.75 231 LYS B C 1
ATOM 6702 O O . LYS B 1 231 ? 7.008 -0.21 -7.633 1 96.75 231 LYS B O 1
ATOM 6707 N N . ARG B 1 232 ? 6.004 0.483 -9.484 1 93.38 232 ARG B N 1
ATOM 6708 C CA . ARG B 1 232 ? 4.992 1.246 -8.758 1 93.38 232 ARG B CA 1
ATOM 6709 C C . ARG B 1 232 ? 4.082 0.324 -7.957 1 93.38 232 ARG B C 1
ATOM 6711 O O . ARG B 1 232 ? 3.715 0.639 -6.824 1 93.38 232 ARG B O 1
ATOM 6718 N N . TRP B 1 233 ? 3.707 -0.748 -8.578 1 95.62 233 TRP B N 1
ATOM 6719 C CA . TRP B 1 233 ? 2.84 -1.691 -7.879 1 95.62 233 TRP B CA 1
ATOM 6720 C C . TRP B 1 233 ? 3.533 -2.26 -6.645 1 95.62 233 TRP B C 1
ATOM 6722 O O . TRP B 1 233 ? 2.932 -2.346 -5.57 1 95.62 233 TRP B O 1
ATOM 6732 N N . VAL B 1 234 ? 4.789 -2.627 -6.758 1 96.88 234 VAL B N 1
ATOM 6733 C CA . VAL B 1 234 ? 5.547 -3.203 -5.652 1 96.88 234 VAL B CA 1
ATOM 6734 C C . VAL B 1 234 ? 5.637 -2.195 -4.508 1 96.88 234 VAL B C 1
ATOM 6736 O O . VAL B 1 234 ? 5.594 -2.572 -3.336 1 96.88 234 VAL B O 1
ATOM 6739 N N . ARG B 1 235 ? 5.688 -0.942 -4.816 1 94.75 235 ARG B N 1
ATOM 6740 C CA . ARG B 1 235 ? 5.797 0.122 -3.824 1 94.75 235 ARG B CA 1
ATOM 6741 C C . ARG B 1 235 ? 4.543 0.201 -2.963 1 94.75 235 ARG B C 1
ATOM 6743 O O . ARG B 1 235 ? 4.559 0.796 -1.883 1 94.75 235 ARG B O 1
ATOM 6750 N N . THR B 1 236 ? 3.508 -0.379 -3.422 1 94.25 236 THR B N 1
ATOM 6751 C CA . THR B 1 236 ? 2.248 -0.314 -2.689 1 94.25 236 THR B CA 1
ATOM 6752 C C . THR B 1 236 ? 2.127 -1.484 -1.719 1 94.25 236 THR B C 1
ATOM 6754 O O . THR B 1 236 ? 1.183 -1.546 -0.928 1 94.25 236 THR B O 1
ATOM 6757 N N . LEU B 1 237 ? 3.033 -2.391 -1.73 1 96.69 237 LEU B N 1
ATOM 6758 C CA . LEU B 1 237 ? 2.926 -3.604 -0.928 1 96.69 237 LEU B CA 1
ATOM 6759 C C . LEU B 1 237 ? 3.365 -3.346 0.51 1 96.69 237 LEU B C 1
ATOM 6761 O O . LEU B 1 237 ? 4.289 -2.564 0.751 1 96.69 237 LEU B O 1
ATOM 6765 N N . SER B 1 238 ? 2.711 -3.992 1.419 1 95.81 238 SER B N 1
ATOM 6766 C CA . SER B 1 238 ? 3.18 -4.074 2.799 1 95.81 238 SER B CA 1
ATOM 6767 C C . SER B 1 238 ? 4.121 -5.258 2.994 1 95.81 238 SER B C 1
ATOM 6769 O O . SER B 1 238 ? 3.674 -6.398 3.131 1 95.81 238 SER B O 1
ATOM 6771 N N . LEU B 1 239 ? 5.414 -4.977 3.09 1 96.88 239 LEU B N 1
ATOM 6772 C CA . LEU B 1 239 ? 6.406 -6.047 3.107 1 96.88 239 LEU B CA 1
ATOM 6773 C C . LEU B 1 239 ? 6.906 -6.301 4.523 1 96.88 239 LEU B C 1
ATOM 6775 O O . LEU B 1 239 ? 7.004 -5.371 5.328 1 96.88 239 LEU B O 1
ATOM 6779 N N . PRO B 1 240 ? 7.234 -7.566 4.828 1 97.12 240 PRO B N 1
ATOM 6780 C CA . PRO B 1 240 ? 8.016 -7.82 6.039 1 97.12 240 PRO B CA 1
ATOM 6781 C C . PRO B 1 240 ? 9.469 -7.355 5.91 1 97.12 240 PRO B C 1
ATOM 6783 O O . PRO B 1 240 ? 9.938 -7.078 4.801 1 97.12 240 PRO B O 1
ATOM 6786 N N . LEU B 1 241 ? 10.102 -7.281 7.02 1 97.06 241 LEU B N 1
ATOM 6787 C CA . LEU B 1 241 ? 11.484 -6.82 7.027 1 97.06 241 LEU B CA 1
ATOM 6788 C C . LEU B 1 241 ? 12.398 -7.828 6.34 1 97.06 241 LEU B C 1
ATOM 6790 O O . LEU B 1 241 ? 13.281 -7.449 5.574 1 97.06 241 LEU B O 1
ATOM 6794 N N . GLU B 1 242 ? 12.133 -9.07 6.594 1 97.75 242 GLU B N 1
ATOM 6795 C CA . GLU B 1 242 ? 13 -10.125 6.062 1 97.75 242 GLU B CA 1
ATOM 6796 C C . GLU B 1 242 ? 12.375 -10.781 4.84 1 97.75 242 GLU B C 1
ATOM 6798 O O . GLU B 1 242 ? 11.156 -10.734 4.652 1 97.75 242 GLU B O 1
ATOM 6803 N N . TRP B 1 243 ? 13.227 -11.328 3.941 1 98.56 243 TRP B N 1
ATOM 6804 C CA . TRP B 1 243 ? 12.875 -12.109 2.76 1 98.56 243 TRP B CA 1
ATOM 6805 C C . TRP B 1 243 ? 12.031 -11.281 1.798 1 98.56 243 TRP B C 1
ATOM 6807 O O . TRP B 1 243 ? 11.039 -11.773 1.255 1 98.56 243 TRP B O 1
ATOM 6817 N N . GLN B 1 244 ? 12.312 -10 1.692 1 98.06 244 GLN B N 1
ATOM 6818 C CA . GLN B 1 244 ? 11.539 -9.109 0.836 1 98.06 244 GLN B CA 1
ATOM 6819 C C . GLN B 1 244 ? 11.602 -9.555 -0.622 1 98.06 244 GLN B C 1
ATOM 6821 O O . GLN B 1 244 ? 10.586 -9.555 -1.322 1 98.06 244 GLN B O 1
ATOM 6826 N N . GLU B 1 245 ? 12.781 -9.953 -1.058 1 97.94 245 GLU B N 1
ATOM 6827 C CA . GLU B 1 245 ? 12.945 -10.383 -2.443 1 97.94 245 GLU B CA 1
ATOM 6828 C C . GLU B 1 245 ? 12.008 -11.539 -2.775 1 97.94 245 GLU B C 1
ATOM 6830 O O . GLU B 1 245 ? 11.328 -11.523 -3.801 1 97.94 245 GLU B O 1
ATOM 6835 N N . ALA B 1 246 ? 11.992 -12.547 -1.914 1 98.75 246 ALA B N 1
ATOM 6836 C CA . ALA B 1 246 ? 11.141 -13.711 -2.129 1 98.75 246 ALA B CA 1
ATOM 6837 C C . ALA B 1 246 ? 9.664 -13.328 -2.107 1 98.75 246 ALA B C 1
ATOM 6839 O O . ALA B 1 246 ? 8.875 -13.812 -2.922 1 98.75 246 ALA B O 1
ATOM 6840 N N . THR B 1 247 ? 9.336 -12.453 -1.2 1 98.81 247 THR B N 1
ATOM 6841 C CA . THR B 1 247 ? 7.953 -12.008 -1.058 1 98.81 247 THR B CA 1
ATOM 6842 C C . THR B 1 247 ? 7.508 -11.227 -2.291 1 98.81 247 THR B C 1
ATOM 6844 O O . THR B 1 247 ? 6.422 -11.477 -2.826 1 98.81 247 THR B O 1
ATOM 6847 N N . ILE B 1 248 ? 8.336 -10.344 -2.779 1 98.69 248 ILE B N 1
ATOM 6848 C CA . ILE B 1 248 ? 8.016 -9.523 -3.943 1 98.69 248 ILE B CA 1
ATOM 6849 C C . ILE B 1 248 ? 7.855 -10.414 -5.176 1 98.69 248 ILE B C 1
ATOM 6851 O O . ILE B 1 248 ? 6.891 -10.266 -5.93 1 98.69 248 ILE B O 1
ATOM 6855 N N . ARG B 1 249 ? 8.766 -11.32 -5.344 1 98.81 249 ARG B N 1
ATOM 6856 C CA . ARG B 1 249 ? 8.711 -12.219 -6.492 1 98.81 249 ARG B CA 1
ATOM 6857 C C . ARG B 1 249 ? 7.434 -13.055 -6.473 1 98.81 249 ARG B C 1
ATOM 6859 O O . ARG B 1 249 ? 6.758 -13.195 -7.496 1 98.81 249 ARG B O 1
ATOM 6866 N N . ALA B 1 250 ? 7.117 -13.57 -5.328 1 98.88 250 ALA B N 1
ATOM 6867 C CA . ALA B 1 250 ? 5.887 -14.344 -5.191 1 98.88 250 ALA B CA 1
ATOM 6868 C C . ALA B 1 250 ? 4.656 -13.484 -5.457 1 98.88 250 ALA B C 1
ATOM 6870 O O . ALA B 1 250 ? 3.717 -13.914 -6.125 1 98.88 250 ALA B O 1
ATOM 6871 N N . ALA B 1 251 ? 4.68 -12.297 -4.957 1 98.75 251 ALA B N 1
ATOM 6872 C CA . ALA B 1 251 ? 3.541 -11.398 -5.129 1 98.75 251 ALA B CA 1
ATOM 6873 C C . ALA B 1 251 ? 3.322 -11.062 -6.602 1 98.75 251 ALA B C 1
ATOM 6875 O O . ALA B 1 251 ? 2.191 -11.102 -7.09 1 98.75 251 ALA B O 1
ATOM 6876 N N . ILE B 1 252 ? 4.398 -10.734 -7.293 1 98.69 252 ILE B N 1
ATOM 6877 C CA . ILE B 1 252 ? 4.297 -10.422 -8.719 1 98.69 252 ILE B CA 1
ATOM 6878 C C . ILE B 1 252 ? 3.748 -11.633 -9.469 1 98.69 252 ILE B C 1
ATOM 6880 O O . ILE B 1 252 ? 2.842 -11.5 -10.289 1 98.69 252 ILE B O 1
ATOM 6884 N N . ALA B 1 253 ? 4.285 -12.773 -9.141 1 98.81 253 ALA B N 1
ATOM 6885 C CA . ALA B 1 253 ? 3.848 -13.984 -9.82 1 98.81 253 ALA B CA 1
ATOM 6886 C C . ALA B 1 253 ? 2.369 -14.258 -9.562 1 98.81 253 ALA B C 1
ATOM 6888 O O . ALA B 1 253 ? 1.625 -14.617 -10.477 1 98.81 253 ALA B O 1
ATOM 6889 N N . LEU B 1 254 ? 1.951 -14.117 -8.336 1 98.75 254 LEU B N 1
ATOM 6890 C CA . LEU B 1 254 ? 0.544 -14.32 -8.008 1 98.75 254 LEU B CA 1
ATOM 6891 C C . LEU B 1 254 ? -0.341 -13.328 -8.758 1 98.75 254 LEU B C 1
ATOM 6893 O O . LEU B 1 254 ? -1.415 -13.695 -9.242 1 98.75 254 LEU B O 1
ATOM 6897 N N . LYS B 1 255 ? 0.086 -12.117 -8.812 1 98.25 255 LYS B N 1
ATOM 6898 C CA . LYS B 1 255 ? -0.686 -11.141 -9.57 1 98.25 255 LYS B CA 1
ATOM 6899 C C . LYS B 1 255 ? -0.794 -11.547 -11.039 1 98.25 255 LYS B C 1
ATOM 6901 O O . LYS B 1 255 ? -1.832 -11.344 -11.672 1 98.25 255 LYS B O 1
ATOM 6906 N N . LEU B 1 256 ? 0.246 -12.086 -11.562 1 98.56 256 LEU B N 1
ATOM 6907 C CA . LEU B 1 256 ? 0.244 -12.539 -12.953 1 98.56 256 LEU B CA 1
ATOM 6908 C C . LEU B 1 256 ? -0.723 -13.695 -13.141 1 98.56 256 LEU B C 1
ATOM 6910 O O . LEU B 1 256 ? -1.159 -13.969 -14.266 1 98.56 256 LEU B O 1
ATOM 6914 N N . CYS B 1 257 ? -1.066 -14.367 -12.086 1 98.62 257 CYS B N 1
ATOM 6915 C CA . CYS B 1 257 ? -1.97 -15.508 -12.164 1 98.62 257 CYS B CA 1
ATOM 6916 C C . CYS B 1 257 ? -3.424 -15.062 -12.07 1 98.62 257 CYS B C 1
ATOM 6918 O O . CYS B 1 257 ? -4.336 -15.891 -12.078 1 98.62 257 CYS B O 1
ATOM 6920 N N . VAL B 1 258 ? -3.658 -13.836 -11.938 1 98.19 258 VAL B N 1
ATOM 6921 C CA . VAL B 1 258 ? -5 -13.258 -11.938 1 98.19 258 VAL B CA 1
ATOM 6922 C C . VAL B 1 258 ? -5.414 -12.914 -13.367 1 98.19 258 VAL B C 1
ATOM 6924 O O . VAL B 1 258 ? -4.738 -12.141 -14.047 1 98.19 258 VAL B O 1
ATOM 6927 N N . TYR B 1 259 ? -6.426 -13.539 -13.828 1 98.19 259 TYR B N 1
ATOM 6928 C CA . TYR B 1 259 ? -7.043 -13.109 -15.078 1 98.19 259 TYR B CA 1
ATOM 6929 C C . TYR B 1 259 ? -7.883 -11.852 -14.867 1 98.19 259 TYR B C 1
ATOM 6931 O O . TYR B 1 259 ? -9.062 -11.938 -14.508 1 98.19 259 TYR B O 1
ATOM 6939 N N . GLU B 1 260 ? -7.348 -10.719 -15.18 1 96.12 260 GLU B N 1
ATOM 6940 C CA . GLU B 1 260 ? -7.836 -9.422 -14.703 1 96.12 260 GLU B CA 1
ATOM 6941 C C . GLU B 1 260 ? -9.219 -9.117 -15.273 1 96.12 260 GLU B C 1
ATOM 6943 O O . GLU B 1 260 ? -10.031 -8.453 -14.617 1 96.12 260 GLU B O 1
ATOM 6948 N N . GLU B 1 261 ? -9.484 -9.586 -16.406 1 95.94 261 GLU B N 1
ATOM 6949 C CA . GLU B 1 261 ? -10.766 -9.289 -17.047 1 95.94 261 GLU B CA 1
ATOM 6950 C C . GLU B 1 261 ? -11.938 -9.703 -16.156 1 95.94 261 GLU B C 1
ATOM 6952 O O . GLU B 1 261 ? -12.93 -8.977 -16.047 1 95.94 261 GLU B O 1
ATOM 6957 N N . THR B 1 262 ? -11.805 -10.844 -15.547 1 97.06 262 THR B N 1
ATOM 6958 C CA . THR B 1 262 ? -12.938 -11.367 -14.789 1 97.06 262 THR B CA 1
ATOM 6959 C C . THR B 1 262 ? -12.641 -11.328 -13.297 1 97.06 262 THR B C 1
ATOM 6961 O O . THR B 1 262 ? -13.562 -11.344 -12.477 1 97.06 262 THR B O 1
ATOM 6964 N N . GLY B 1 263 ? -11.367 -11.422 -12.984 1 97.06 263 GLY B N 1
ATOM 6965 C CA . GLY B 1 263 ? -10.969 -11.508 -11.586 1 97.06 263 GLY B CA 1
ATOM 6966 C C . GLY B 1 263 ? -10.633 -12.922 -11.148 1 97.06 263 GLY B C 1
ATOM 6967 O O . GLY B 1 263 ? -10.195 -13.133 -10.016 1 97.06 263 GLY B O 1
ATOM 6968 N N . ALA B 1 264 ? -10.773 -13.883 -12.039 1 98.38 264 ALA B N 1
ATOM 6969 C CA . ALA B 1 264 ? -10.445 -15.266 -11.719 1 98.38 264 ALA B CA 1
ATOM 6970 C C . ALA B 1 264 ? -8.945 -15.43 -11.477 1 98.38 264 ALA B C 1
ATOM 6972 O O . ALA B 1 264 ? -8.133 -14.742 -12.094 1 98.38 264 ALA B O 1
ATOM 6973 N N . ILE B 1 265 ? -8.609 -16.344 -10.648 1 98.5 265 ILE B N 1
ATOM 6974 C CA . ILE B 1 265 ? -7.215 -16.656 -10.352 1 98.5 265 ILE B CA 1
ATOM 6975 C C . ILE B 1 265 ? -6.938 -18.125 -10.695 1 98.5 265 ILE B C 1
ATOM 6977 O O . ILE B 1 265 ? -7.547 -19.031 -10.117 1 98.5 265 ILE B O 1
ATOM 6981 N N . VAL B 1 266 ? -6.016 -18.344 -11.539 1 98.75 266 VAL B N 1
ATOM 6982 C CA . VAL B 1 266 ? -5.723 -19.703 -11.945 1 98.75 266 VAL B CA 1
ATOM 6983 C C . VAL B 1 266 ? -4.852 -20.375 -10.883 1 98.75 266 VAL B C 1
ATOM 6985 O O . VAL B 1 266 ? -4.109 -19.703 -10.164 1 98.75 266 VAL B O 1
ATOM 6988 N N . ALA B 1 267 ? -4.953 -21.656 -10.812 1 98.44 267 ALA B N 1
ATOM 6989 C CA . ALA B 1 267 ? -4.145 -22.422 -9.859 1 98.44 267 ALA B CA 1
ATOM 6990 C C . ALA B 1 267 ? -2.684 -22.469 -10.297 1 98.44 267 ALA B C 1
ATOM 6992 O O . ALA B 1 267 ? -1.78 -22.5 -9.453 1 98.44 267 ALA B O 1
ATOM 6993 N N . ALA B 1 268 ? -2.469 -22.516 -11.578 1 98.69 268 ALA B N 1
ATOM 6994 C CA . ALA B 1 268 ? -1.154 -22.469 -12.219 1 98.69 268 ALA B CA 1
ATOM 6995 C C . ALA B 1 268 ? -1.268 -22.062 -13.68 1 98.69 268 ALA B C 1
ATOM 6997 O O . ALA B 1 268 ? -2.367 -22.016 -14.234 1 98.69 268 ALA B O 1
ATOM 6998 N N . MET B 1 269 ? -0.116 -21.797 -14.25 1 98.31 269 MET B N 1
ATOM 6999 C CA . MET B 1 269 ? -0.118 -21.375 -15.648 1 98.31 269 MET B CA 1
ATOM 7000 C C . MET B 1 269 ? -0.122 -22.578 -16.578 1 98.31 269 MET B C 1
ATOM 7002 O O . MET B 1 269 ? -0.435 -22.438 -17.766 1 98.31 269 MET B O 1
ATOM 7006 N N . THR B 1 270 ? 0.189 -23.75 -16.062 1 98.62 270 THR B N 1
ATOM 7007 C CA . THR B 1 270 ? 0.424 -24.906 -16.922 1 98.62 270 THR B CA 1
ATOM 7008 C C . THR B 1 270 ? -0.663 -25.969 -16.719 1 98.62 270 THR B C 1
ATOM 7010 O O . THR B 1 270 ? -1.442 -25.891 -15.773 1 98.62 270 THR B O 1
ATOM 7013 N N . THR B 1 271 ? -0.667 -26.844 -17.672 1 98.5 271 THR B N 1
ATOM 7014 C CA . THR B 1 271 ? -1.429 -28.078 -17.562 1 98.5 271 THR B CA 1
ATOM 7015 C C . THR B 1 271 ? -0.502 -29.297 -17.641 1 98.5 271 THR B C 1
ATOM 7017 O O . THR B 1 271 ? 0.584 -29.219 -18.219 1 98.5 271 THR B O 1
ATOM 7020 N N . SER B 1 272 ? -0.853 -30.312 -16.906 1 98.25 272 SER B N 1
ATOM 7021 C CA . SER B 1 272 ? -0.452 -31.688 -17.141 1 98.25 272 SER B CA 1
ATOM 7022 C C . SER B 1 272 ? 1.023 -31.906 -16.828 1 98.25 272 SER B C 1
ATOM 7024 O O . SER B 1 272 ? 1.685 -32.75 -17.438 1 98.25 272 SER B O 1
ATOM 7026 N N . ILE B 1 273 ? 1.628 -31.062 -16.016 1 97.94 273 ILE B N 1
ATOM 7027 C CA . ILE B 1 273 ? 2.9 -31.453 -15.422 1 97.94 273 ILE B CA 1
ATOM 7028 C C . ILE B 1 273 ? 2.662 -32.469 -14.32 1 97.94 273 ILE B C 1
ATOM 7030 O O . ILE B 1 273 ? 1.925 -32.219 -13.367 1 97.94 273 ILE B O 1
ATOM 7034 N N . PRO B 1 274 ? 3.305 -33.625 -14.445 1 95.94 274 PRO B N 1
ATOM 7035 C CA . PRO B 1 274 ? 2.967 -34.688 -13.492 1 95.94 274 PRO B CA 1
ATOM 7036 C C . PRO B 1 274 ? 3.418 -34.375 -12.07 1 95.94 274 PRO B C 1
ATOM 7038 O O . PRO B 1 274 ? 4.484 -33.812 -11.875 1 95.94 274 PRO B O 1
ATOM 7041 N N . GLU B 1 275 ? 2.699 -34.875 -11.078 1 93.75 275 GLU B N 1
ATOM 7042 C CA . GLU B 1 275 ? 3.016 -34.625 -9.672 1 93.75 275 GLU B CA 1
ATOM 7043 C C . GLU B 1 275 ? 4.238 -35.438 -9.242 1 93.75 275 GLU B C 1
ATOM 7045 O O . GLU B 1 275 ? 4.863 -35.156 -8.227 1 93.75 275 GLU B O 1
ATOM 7050 N N . ALA B 1 276 ? 4.488 -36.5 -9.883 1 92.06 276 ALA B N 1
ATOM 7051 C CA . ALA B 1 276 ? 5.66 -37.375 -9.75 1 92.06 276 ALA B CA 1
ATOM 7052 C C . ALA B 1 276 ? 5.973 -38.062 -11.07 1 92.06 276 ALA B C 1
ATOM 7054 O O . ALA B 1 276 ? 5.129 -38.125 -11.969 1 92.06 276 ALA B O 1
ATOM 7055 N N . PRO B 1 277 ? 7.172 -38.562 -11.172 1 90.38 277 PRO B N 1
ATOM 7056 C CA . PRO B 1 277 ? 7.512 -39.219 -12.438 1 90.38 277 PRO B CA 1
ATOM 7057 C C . PRO B 1 277 ? 6.535 -40.344 -12.797 1 90.38 277 PRO B C 1
ATOM 7059 O O . PRO B 1 277 ? 6.293 -41.25 -11.984 1 90.38 277 PRO B O 1
ATOM 7062 N N . ASP B 1 278 ? 5.91 -40.156 -13.953 1 89.19 278 ASP B N 1
ATOM 7063 C CA . ASP B 1 278 ? 5.051 -41.188 -14.57 1 89.19 278 ASP B CA 1
ATOM 7064 C C . ASP B 1 278 ? 3.865 -41.5 -13.672 1 89.19 278 ASP B C 1
ATOM 7066 O O . ASP B 1 278 ? 3.398 -42.656 -13.648 1 89.19 278 ASP B O 1
ATOM 7070 N N . SER B 1 279 ? 3.402 -40.594 -12.922 1 87.81 279 SER B N 1
ATOM 7071 C CA . SER B 1 279 ? 2.348 -40.844 -11.945 1 87.81 279 SER B CA 1
ATOM 7072 C C . SER B 1 279 ? 0.974 -40.875 -12.602 1 87.81 279 SER B C 1
ATOM 7074 O O . SER B 1 279 ? 0.018 -41.406 -12.047 1 87.81 279 SER B O 1
ATOM 7076 N N . GLY B 1 280 ? 0.907 -40.219 -13.789 1 88.44 280 GLY B N 1
ATOM 7077 C CA . GLY B 1 280 ? -0.396 -40.094 -14.422 1 88.44 280 GLY B CA 1
ATOM 7078 C C . GLY B 1 280 ? -1.234 -38.969 -13.82 1 88.44 280 GLY B C 1
ATOM 7079 O O . GLY B 1 280 ? -2.305 -38.656 -14.336 1 88.44 280 GLY B O 1
ATOM 7080 N N . ARG B 1 281 ? -0.764 -38.375 -12.75 1 91.06 281 ARG B N 1
ATOM 7081 C CA . ARG B 1 281 ? -1.434 -37.219 -12.133 1 91.06 281 ARG B CA 1
ATOM 7082 C C . ARG B 1 281 ? -1.12 -35.938 -12.883 1 91.06 281 ARG B C 1
ATOM 7084 O O . ARG B 1 281 ? -0.457 -35.062 -12.344 1 91.06 281 ARG B O 1
ATOM 7091 N N . ASN B 1 282 ? -1.661 -35.875 -14.109 1 93.81 282 ASN B N 1
ATOM 7092 C CA . ASN B 1 282 ? -1.431 -34.781 -15.047 1 93.81 282 ASN B CA 1
ATOM 7093 C C . ASN B 1 282 ? -2.68 -33.938 -15.227 1 93.81 282 ASN B C 1
ATOM 7095 O O . ASN B 1 282 ? -3.342 -34 -16.266 1 93.81 282 ASN B O 1
ATOM 7099 N N . TRP B 1 283 ? -2.865 -33.062 -14.297 1 95.75 283 TRP B N 1
ATOM 7100 C CA . TRP B 1 283 ? -4.133 -32.312 -14.32 1 95.75 283 TRP B CA 1
ATOM 7101 C C . TRP B 1 283 ? -3.955 -30.938 -14.93 1 95.75 283 TRP B C 1
ATOM 7103 O O . TRP B 1 283 ? -2.848 -30.391 -14.938 1 95.75 283 TRP B O 1
ATOM 7113 N N . ASP B 1 284 ? -5.027 -30.391 -15.469 1 98.12 284 ASP B N 1
ATOM 7114 C CA . ASP B 1 284 ? -5.059 -29.031 -16.016 1 98.12 284 ASP B CA 1
ATOM 7115 C C . ASP B 1 284 ? -5.367 -28.016 -14.914 1 98.12 284 ASP B C 1
ATOM 7117 O O . ASP B 1 284 ? -6.488 -27.953 -14.406 1 98.12 284 ASP B O 1
ATOM 7121 N N . TYR B 1 285 ? -4.418 -27.141 -14.617 1 98.38 285 TYR B N 1
ATOM 7122 C CA . TYR B 1 285 ? -4.539 -26.234 -13.477 1 98.38 285 TYR B CA 1
ATOM 7123 C C . TYR B 1 285 ? -4.777 -24.797 -13.938 1 98.38 285 TYR B C 1
ATOM 7125 O O . TYR B 1 285 ? -4.688 -23.859 -13.148 1 98.38 285 TYR B O 1
ATOM 7133 N N . ARG B 1 286 ? -5.188 -24.578 -15.219 1 98.62 286 ARG B N 1
ATOM 7134 C CA . ARG B 1 286 ? -5.336 -23.25 -15.789 1 98.62 286 ARG B CA 1
ATOM 7135 C C . ARG B 1 286 ? -6.727 -22.688 -15.508 1 98.62 286 ARG B C 1
ATOM 7137 O O . ARG B 1 286 ? -7.191 -21.797 -16.219 1 98.62 286 ARG B O 1
ATOM 7144 N N . TYR B 1 287 ? -7.375 -23.219 -14.516 1 98.44 287 TYR B N 1
ATOM 7145 C CA . TYR B 1 287 ? -8.711 -22.781 -14.133 1 98.44 287 TYR B CA 1
ATOM 7146 C C . TYR B 1 287 ? -8.711 -22.203 -12.719 1 98.44 287 TYR B C 1
ATOM 7148 O O . TYR B 1 287 ? -7.652 -22.094 -12.094 1 98.44 287 TYR B O 1
ATOM 7156 N N . CYS B 1 288 ? -9.93 -21.75 -12.305 1 98.44 288 CYS B N 1
ATOM 7157 C CA . CYS B 1 288 ? -10.039 -21.078 -11.016 1 98.44 288 CYS B CA 1
ATOM 7158 C C . CYS B 1 288 ? -10.711 -21.984 -9.984 1 98.44 288 CYS B C 1
ATOM 7160 O O . CYS B 1 288 ? -11.93 -22.109 -9.977 1 98.44 288 CYS B O 1
ATOM 7162 N N . TRP B 1 289 ? -9.938 -22.562 -9.125 1 97.94 289 TRP B N 1
ATOM 7163 C CA . TRP B 1 289 ? -10.477 -23.219 -7.938 1 97.94 289 TRP B CA 1
ATOM 7164 C C . TRP B 1 289 ? -10.859 -22.188 -6.875 1 97.94 289 TRP B C 1
ATOM 7166 O O . TRP B 1 289 ? -10.047 -21.344 -6.504 1 97.94 289 TRP B O 1
ATOM 7176 N N . ILE B 1 290 ? -11.992 -22.297 -6.312 1 97.31 290 ILE B N 1
ATOM 7177 C CA . ILE B 1 290 ? -12.461 -21.375 -5.285 1 97.31 290 ILE B CA 1
ATOM 7178 C C . ILE B 1 290 ? -11.539 -21.438 -4.066 1 97.31 290 ILE B C 1
ATOM 7180 O O . ILE B 1 290 ? -11.18 -20.406 -3.498 1 97.31 290 ILE B O 1
ATOM 7184 N N . ARG B 1 291 ? -11.141 -22.594 -3.742 1 97.31 291 ARG B N 1
ATOM 7185 C CA . ARG B 1 291 ? -10.242 -22.812 -2.613 1 97.31 291 ARG B CA 1
ATOM 7186 C C . ARG B 1 291 ? -8.898 -22.125 -2.842 1 97.31 291 ARG B C 1
ATOM 7188 O O . ARG B 1 291 ? -8.414 -21.406 -1.975 1 97.31 291 ARG B O 1
ATOM 7195 N N . ASP B 1 292 ? -8.297 -22.375 -3.994 1 96.94 292 ASP B N 1
ATOM 7196 C CA . ASP B 1 292 ? -6.984 -21.812 -4.309 1 96.94 292 ASP B CA 1
ATOM 7197 C C . ASP B 1 292 ? -7.027 -20.281 -4.316 1 96.94 292 ASP B C 1
ATOM 7199 O O . ASP B 1 292 ? -6.148 -19.625 -3.756 1 96.94 292 ASP B O 1
ATOM 7203 N N . ALA B 1 293 ? -8.055 -19.812 -4.941 1 97.69 293 ALA B N 1
ATOM 7204 C CA . ALA B 1 293 ? -8.211 -18.375 -5.051 1 97.69 293 ALA B CA 1
ATOM 7205 C C . ALA B 1 293 ? -8.383 -17.734 -3.678 1 97.69 293 ALA B C 1
ATOM 7207 O O . ALA B 1 293 ? -7.879 -16.625 -3.432 1 97.69 293 ALA B O 1
ATOM 7208 N N . TYR B 1 294 ? -9.078 -18.422 -2.801 1 96.88 294 TYR B N 1
ATOM 7209 C CA . TYR B 1 294 ? -9.242 -17.953 -1.432 1 96.88 294 TYR B CA 1
ATOM 7210 C C . TYR B 1 294 ? -7.883 -17.719 -0.772 1 96.88 294 TYR B C 1
ATOM 7212 O O . TYR B 1 294 ? -7.637 -16.672 -0.188 1 96.88 294 TYR B O 1
ATOM 7220 N N . TYR B 1 295 ? -6.949 -18.641 -0.879 1 97.69 295 TYR B N 1
ATOM 7221 C CA . TYR B 1 295 ? -5.637 -18.531 -0.252 1 97.69 295 TYR B CA 1
ATOM 7222 C C . TYR B 1 295 ? -4.82 -17.422 -0.901 1 97.69 295 TYR B C 1
ATOM 7224 O O . TYR B 1 295 ? -4.105 -16.688 -0.216 1 97.69 295 TYR B O 1
ATOM 7232 N N . VAL B 1 296 ? -4.934 -17.297 -2.205 1 98.12 296 VAL B N 1
ATOM 7233 C CA . VAL B 1 296 ? -4.184 -16.281 -2.936 1 98.12 296 VAL B CA 1
ATOM 7234 C C . VAL B 1 296 ? -4.648 -14.891 -2.514 1 98.12 296 VAL B C 1
ATOM 7236 O O . VAL B 1 296 ? -3.828 -14.023 -2.18 1 98.12 296 VAL B O 1
ATOM 7239 N N . VAL B 1 297 ? -5.93 -14.695 -2.461 1 96.38 297 VAL B N 1
ATOM 7240 C CA . VAL B 1 297 ? -6.469 -13.375 -2.15 1 96.38 297 VAL B CA 1
ATOM 7241 C C . VAL B 1 297 ? -6.152 -13.016 -0.7 1 96.38 297 VAL B C 1
ATOM 7243 O O . VAL B 1 297 ? -5.863 -11.852 -0.389 1 96.38 297 VAL B O 1
ATOM 7246 N N . GLN B 1 298 ? -6.18 -14 0.163 1 95.56 298 GLN B N 1
ATOM 7247 C CA . GLN B 1 298 ? -5.82 -13.742 1.554 1 95.56 298 GLN B CA 1
ATOM 7248 C C . GLN B 1 298 ? -4.367 -13.281 1.67 1 95.56 298 GLN B C 1
ATOM 7250 O O . GLN B 1 298 ? -4.07 -12.32 2.383 1 95.56 298 GLN B O 1
ATOM 7255 N N . ALA B 1 299 ? -3.521 -13.977 0.993 1 97.06 299 ALA B N 1
ATOM 7256 C CA . ALA B 1 299 ? -2.1 -13.648 1.046 1 97.06 299 ALA B CA 1
ATOM 7257 C C . ALA B 1 299 ? -1.838 -12.258 0.47 1 97.06 299 ALA B C 1
ATOM 7259 O O . ALA B 1 299 ? -1.133 -11.453 1.079 1 97.06 299 ALA B O 1
ATOM 7260 N N . LEU B 1 300 ? -2.398 -11.969 -0.685 1 96.69 300 LEU B N 1
ATOM 7261 C CA . LEU B 1 300 ? -2.164 -10.688 -1.345 1 96.69 300 LEU B CA 1
ATOM 7262 C C . LEU B 1 300 ? -2.824 -9.547 -0.575 1 96.69 300 LEU B C 1
ATOM 7264 O O . LEU B 1 300 ? -2.307 -8.43 -0.547 1 96.69 300 LEU B O 1
ATOM 7268 N N . THR B 1 301 ? -3.936 -9.852 0.076 1 93.94 301 THR B N 1
ATOM 7269 C CA . THR B 1 301 ? -4.586 -8.844 0.912 1 93.94 301 THR B CA 1
ATOM 7270 C C . THR B 1 301 ? -3.705 -8.484 2.105 1 93.94 301 THR B C 1
ATOM 7272 O O . THR B 1 301 ? -3.639 -7.324 2.506 1 93.94 301 THR B O 1
ATOM 7275 N N . ARG B 1 302 ? -3.041 -9.438 2.643 1 93.62 302 ARG B N 1
ATOM 7276 C CA . ARG B 1 302 ? -2.123 -9.188 3.75 1 93.62 302 ARG B CA 1
ATOM 7277 C C . ARG B 1 302 ? -0.98 -8.273 3.318 1 93.62 302 ARG B C 1
ATOM 7279 O O . ARG B 1 302 ? -0.453 -7.508 4.125 1 93.62 302 ARG B O 1
ATOM 7286 N N . LEU B 1 303 ? -0.688 -8.344 2.053 1 96.12 303 LEU B N 1
ATOM 7287 C CA . LEU B 1 303 ? 0.366 -7.492 1.515 1 96.12 303 LEU B CA 1
ATOM 7288 C C . LEU B 1 303 ? -0.194 -6.141 1.084 1 96.12 303 LEU B C 1
ATOM 7290 O O . LEU B 1 303 ? 0.548 -5.281 0.606 1 96.12 303 LEU B O 1
ATOM 7294 N N . GLY B 1 304 ? -1.47 -6.008 1.188 1 92.62 304 GLY B N 1
ATOM 7295 C CA . GLY B 1 304 ? -2.068 -4.715 0.895 1 92.62 304 GLY B CA 1
ATOM 7296 C C . GLY B 1 304 ? -2.58 -4.602 -0.529 1 92.62 304 GLY B C 1
ATOM 7297 O O . GLY B 1 304 ? -2.955 -3.518 -0.976 1 92.62 304 GLY B O 1
ATOM 7298 N N . ALA B 1 305 ? -2.619 -5.621 -1.268 1 92.88 305 ALA B N 1
ATOM 7299 C CA . ALA B 1 305 ? -3.09 -5.594 -2.65 1 92.88 305 ALA B CA 1
ATOM 7300 C C . ALA B 1 305 ? -4.609 -5.734 -2.717 1 92.88 305 ALA B C 1
ATOM 7302 O O . ALA B 1 305 ? -5.125 -6.711 -3.26 1 92.88 305 ALA B O 1
ATOM 7303 N N . VAL B 1 306 ? -5.352 -4.742 -2.369 1 90.5 306 VAL B N 1
ATOM 7304 C CA . VAL B 1 306 ? -6.801 -4.801 -2.213 1 90.5 306 VAL B CA 1
ATOM 7305 C C . VAL B 1 306 ? -7.473 -4.754 -3.584 1 90.5 306 VAL B C 1
ATOM 7307 O O . VAL B 1 306 ? -8.625 -5.164 -3.73 1 90.5 306 VAL B O 1
ATOM 7310 N N . ASP B 1 307 ? -6.766 -4.277 -4.586 1 89.44 307 ASP B N 1
ATOM 7311 C CA . ASP B 1 307 ? -7.301 -4.262 -5.945 1 89.44 307 ASP B CA 1
ATOM 7312 C C . ASP B 1 307 ? -7.605 -5.676 -6.434 1 89.44 307 ASP B C 1
ATOM 7314 O O . ASP B 1 307 ? -8.625 -5.902 -7.094 1 89.44 307 ASP B O 1
ATOM 7318 N N . ILE B 1 308 ? -6.75 -6.555 -6.066 1 93.81 308 ILE B N 1
ATOM 7319 C CA . ILE B 1 308 ? -6.93 -7.945 -6.465 1 93.81 308 ILE B CA 1
ATOM 7320 C C . ILE B 1 308 ? -8.125 -8.547 -5.723 1 93.81 308 ILE B C 1
ATOM 7322 O O . ILE B 1 308 ? -8.938 -9.25 -6.32 1 93.81 308 ILE B O 1
ATOM 7326 N N . LEU B 1 309 ? -8.258 -8.211 -4.469 1 92.62 309 LEU B N 1
ATOM 7327 C CA . LEU B 1 309 ? -9.414 -8.664 -3.699 1 92.62 309 LEU B CA 1
ATOM 7328 C C . LEU B 1 309 ? -10.711 -8.195 -4.34 1 92.62 309 LEU B C 1
ATOM 7330 O O . LEU B 1 309 ? -11.625 -8.992 -4.562 1 92.62 309 LEU B O 1
ATOM 7334 N N . GLU B 1 310 ? -10.75 -6.965 -4.668 1 93.38 310 GLU B N 1
ATOM 7335 C CA . GLU B 1 310 ? -11.977 -6.395 -5.219 1 93.38 310 GLU B CA 1
ATOM 7336 C C . GLU B 1 310 ? -12.352 -7.059 -6.543 1 93.38 310 GLU B C 1
ATOM 7338 O O . GLU B 1 310 ? -13.523 -7.336 -6.797 1 93.38 310 GLU B O 1
ATOM 7343 N N . ASN B 1 311 ? -11.367 -7.227 -7.34 1 94.69 311 ASN B N 1
ATOM 7344 C CA . ASN B 1 311 ? -11.609 -7.887 -8.617 1 94.69 311 ASN B CA 1
ATOM 7345 C C . ASN B 1 311 ? -12.086 -9.32 -8.422 1 94.69 311 ASN B C 1
ATOM 7347 O O . ASN B 1 311 ? -12.984 -9.781 -9.133 1 94.69 311 ASN B O 1
ATOM 7351 N N . TYR B 1 312 ? -11.547 -10.016 -7.504 1 97.38 312 TYR B N 1
ATOM 7352 C CA . TYR B 1 312 ? -11.953 -11.383 -7.219 1 97.38 312 TYR B CA 1
ATOM 7353 C C . TYR B 1 312 ? -13.367 -11.43 -6.648 1 97.38 312 TYR B C 1
ATOM 7355 O O . TYR B 1 312 ? -14.141 -12.336 -6.965 1 97.38 312 TYR B O 1
ATOM 7363 N N . LEU B 1 313 ? -13.711 -10.484 -5.789 1 95 313 LEU B N 1
ATOM 7364 C CA . LEU B 1 313 ? -15.055 -10.438 -5.234 1 95 313 LEU B CA 1
ATOM 7365 C C . LEU B 1 313 ? -16.094 -10.273 -6.34 1 95 313 LEU B C 1
ATOM 7367 O O . LEU B 1 313 ? -17.188 -10.844 -6.258 1 95 313 LEU B O 1
ATOM 7371 N N . LYS B 1 314 ? -15.75 -9.531 -7.344 1 94.12 314 LYS B N 1
ATOM 7372 C CA . LYS B 1 314 ? -16.625 -9.43 -8.508 1 94.12 314 LYS B CA 1
ATOM 7373 C C . LYS B 1 314 ? -16.812 -10.781 -9.18 1 94.12 314 LYS B C 1
ATOM 7375 O O . LYS B 1 314 ? -17.938 -11.148 -9.555 1 94.12 314 LYS B O 1
ATOM 7380 N N . TYR B 1 315 ? -15.719 -11.477 -9.312 1 96.25 315 TYR B N 1
ATOM 7381 C CA . TYR B 1 315 ? -15.766 -12.82 -9.875 1 96.25 315 TYR B CA 1
ATOM 7382 C C . TYR B 1 315 ? -16.672 -13.727 -9.055 1 96.25 315 TYR B C 1
ATOM 7384 O O . TYR B 1 315 ? -17.547 -14.414 -9.602 1 96.25 315 TYR B O 1
ATOM 7392 N N . LEU B 1 316 ? -16.562 -13.672 -7.762 1 94.62 316 LEU B N 1
ATOM 7393 C CA . LEU B 1 316 ? -17.328 -14.523 -6.859 1 94.62 316 LEU B CA 1
ATOM 7394 C C . LEU B 1 316 ? -18.812 -14.203 -6.941 1 94.62 316 LEU B C 1
ATOM 7396 O O . LEU B 1 316 ? -19.656 -15.109 -6.941 1 94.62 316 LEU B O 1
ATOM 7400 N N . ARG B 1 317 ? -19.094 -12.953 -6.977 1 92 317 ARG B N 1
ATOM 7401 C CA . ARG B 1 317 ? -20.5 -12.555 -7.055 1 92 317 ARG B CA 1
ATOM 7402 C C . ARG B 1 317 ? -21.156 -13.117 -8.312 1 92 317 ARG B C 1
ATOM 7404 O O . ARG B 1 317 ? -22.297 -13.57 -8.266 1 92 317 ARG B O 1
ATOM 7411 N N . ASN B 1 318 ? -20.422 -13.117 -9.359 1 93.5 318 ASN B N 1
ATOM 7412 C CA . ASN B 1 318 ? -20.938 -13.656 -10.602 1 93.5 318 ASN B CA 1
ATOM 7413 C C . ASN B 1 318 ? -21.156 -15.172 -10.508 1 93.5 318 ASN B C 1
ATOM 7415 O O . ASN B 1 318 ? -22.172 -15.688 -10.984 1 93.5 318 ASN B O 1
ATOM 7419 N N . ILE B 1 319 ? -20.203 -15.844 -9.922 1 93.5 319 ILE B N 1
ATOM 7420 C CA . ILE B 1 319 ? -20.297 -17.297 -9.758 1 93.5 319 ILE B CA 1
ATOM 7421 C C . ILE B 1 319 ? -21.5 -17.656 -8.891 1 93.5 319 ILE B C 1
ATOM 7423 O O . ILE B 1 319 ? -22.25 -18.578 -9.211 1 93.5 319 ILE B O 1
ATOM 7427 N N . VAL B 1 320 ? -21.688 -16.938 -7.828 1 90.62 320 VAL B N 1
ATOM 7428 C CA . VAL B 1 320 ? -22.781 -17.188 -6.895 1 90.62 320 VAL B CA 1
ATOM 7429 C C . VAL B 1 320 ? -24.125 -16.906 -7.574 1 90.62 320 VAL B C 1
ATOM 7431 O O . VAL B 1 320 ? -25.062 -17.703 -7.445 1 90.62 320 VAL B O 1
ATOM 7434 N N . ASP B 1 321 ? -24.188 -15.891 -8.32 1 89.5 321 ASP B N 1
ATOM 7435 C CA . ASP B 1 321 ? -25.422 -15.539 -9.039 1 89.5 321 ASP B CA 1
ATOM 7436 C C . ASP B 1 321 ? -25.75 -16.594 -10.086 1 89.5 321 ASP B C 1
ATOM 7438 O O . ASP B 1 321 ? -26.922 -16.969 -10.25 1 89.5 321 ASP B O 1
ATOM 7442 N N . GLN B 1 322 ? -24.75 -17.031 -10.734 1 90.06 322 GLN B N 1
ATOM 7443 C CA . GLN B 1 322 ? -24.938 -18.016 -11.781 1 90.06 322 GLN B CA 1
ATOM 7444 C C . GLN B 1 322 ? -25.391 -19.359 -11.195 1 90.06 322 GLN B C 1
ATOM 7446 O O . GLN B 1 322 ? -26.188 -20.062 -11.82 1 90.06 322 GLN B O 1
ATOM 7451 N N . ALA B 1 323 ? -24.875 -19.703 -10.062 1 87.31 323 ALA B N 1
ATOM 7452 C CA . ALA B 1 323 ? -25.25 -20.969 -9.422 1 87.31 323 ALA B CA 1
ATOM 7453 C C . ALA B 1 323 ? -26.688 -20.938 -8.938 1 87.31 323 ALA B C 1
ATOM 7455 O O . ALA B 1 323 ? -27.344 -21.984 -8.836 1 87.31 323 ALA B O 1
ATOM 7456 N N . GLY B 1 324 ? -27.25 -19.719 -8.672 1 83.94 324 GLY B N 1
ATOM 7457 C CA . GLY B 1 324 ? -28.609 -19.609 -8.141 1 83.94 324 GLY B CA 1
ATOM 7458 C C . GLY B 1 324 ? -28.812 -20.422 -6.875 1 83.94 324 GLY B C 1
ATOM 7459 O O . GLY B 1 324 ? -28.094 -20.25 -5.891 1 83.94 324 GLY B O 1
ATOM 7460 N N . GLU B 1 325 ? -29.719 -21.375 -7.039 1 83 325 GLU B N 1
ATOM 7461 C CA . GLU B 1 325 ? -30.031 -22.219 -5.887 1 83 325 GLU B CA 1
ATOM 7462 C C . GLU B 1 325 ? -29.234 -23.516 -5.93 1 83 325 GLU B C 1
ATOM 7464 O O . GLU B 1 325 ? -29.297 -24.328 -5.004 1 83 325 GLU B O 1
ATOM 7469 N N . GLY B 1 326 ? -28.469 -23.688 -6.922 1 87.25 326 GLY B N 1
ATOM 7470 C CA . GLY B 1 326 ? -27.672 -24.891 -7.062 1 87.25 326 GLY B CA 1
ATOM 7471 C C . GLY B 1 326 ? -26.391 -24.859 -6.254 1 87.25 326 GLY B C 1
ATOM 7472 O O . GLY B 1 326 ? -26.062 -23.844 -5.641 1 87.25 326 GLY B O 1
ATOM 7473 N N . PRO B 1 327 ? -25.75 -25.984 -6.23 1 92.62 327 PRO B N 1
ATOM 7474 C CA . PRO B 1 327 ? -24.5 -26.047 -5.484 1 92.62 327 PRO B CA 1
ATOM 7475 C C . PRO B 1 327 ? -23.359 -25.281 -6.168 1 92.62 327 PRO B C 1
ATOM 7477 O O . PRO B 1 327 ? -23.375 -25.109 -7.387 1 92.62 327 PRO B O 1
ATOM 7480 N N . ILE B 1 328 ? -22.453 -24.859 -5.398 1 95.56 328 ILE B N 1
ATOM 7481 C CA . ILE B 1 328 ? -21.234 -24.219 -5.902 1 95.56 328 ILE B CA 1
ATOM 7482 C C . ILE B 1 328 ? -20.203 -25.297 -6.258 1 95.56 328 ILE B C 1
ATOM 7484 O O . ILE B 1 328 ? -19.969 -26.234 -5.477 1 95.56 328 ILE B O 1
ATOM 7488 N N . GLN B 1 329 ? -19.688 -25.203 -7.441 1 96.06 329 GLN B N 1
ATOM 7489 C CA . GLN B 1 329 ? -18.641 -26.125 -7.879 1 96.06 329 GLN B CA 1
ATOM 7490 C C . GLN B 1 329 ? -17.281 -25.766 -7.266 1 96.06 329 GLN B C 1
ATOM 7492 O O . GLN B 1 329 ? -17.078 -24.609 -6.867 1 96.06 329 GLN B O 1
ATOM 7497 N N . PRO B 1 330 ? -16.406 -26.719 -7.164 1 96.69 330 PRO B N 1
ATOM 7498 C CA . PRO B 1 330 ? -15.078 -26.406 -6.641 1 96.69 330 PRO B CA 1
ATOM 7499 C C . PRO B 1 330 ? -14.234 -25.594 -7.621 1 96.69 330 PRO B C 1
ATOM 7501 O O . PRO B 1 330 ? -13.352 -24.859 -7.203 1 96.69 330 PRO B O 1
ATOM 7504 N N . VAL B 1 331 ? -14.508 -25.75 -8.922 1 97.62 331 VAL B N 1
ATOM 7505 C CA . VAL B 1 331 ? -13.664 -25.109 -9.922 1 97.62 331 VAL B CA 1
ATOM 7506 C C . VAL B 1 331 ? -14.523 -24.625 -11.086 1 97.62 331 VAL B C 1
ATOM 7508 O O . VAL B 1 331 ? -15.508 -25.266 -11.453 1 97.62 331 VAL B O 1
ATOM 7511 N N . TYR B 1 332 ? -14.18 -23.453 -11.586 1 97.62 332 TYR B N 1
ATOM 7512 C CA . TYR B 1 332 ? -14.844 -22.828 -12.727 1 97.62 332 TYR B CA 1
ATOM 7513 C C . TYR B 1 332 ? -13.828 -22.375 -13.766 1 97.62 332 TYR B C 1
ATOM 7515 O O . TYR B 1 332 ? -12.641 -22.219 -13.461 1 97.62 332 TYR B O 1
ATOM 7523 N N . GLY B 1 333 ? -14.297 -22.281 -15.008 1 97.19 333 GLY B N 1
ATOM 7524 C CA . GLY B 1 333 ? -13.477 -21.609 -16.016 1 97.19 333 GLY B CA 1
ATOM 7525 C C . GLY B 1 333 ? -13.172 -20.156 -15.656 1 97.19 333 GLY B C 1
ATOM 7526 O O . GLY B 1 333 ? -13.938 -19.516 -14.93 1 97.19 333 GLY B O 1
ATOM 7527 N N . ILE B 1 334 ? -12.086 -19.578 -16.188 1 97.19 334 ILE B N 1
ATOM 7528 C CA . ILE B 1 334 ? -11.672 -18.234 -15.812 1 97.19 334 ILE B CA 1
ATOM 7529 C C . ILE B 1 334 ? -12.594 -17.203 -16.469 1 97.19 334 ILE B C 1
ATOM 7531 O O . ILE B 1 334 ? -12.609 -16.031 -16.078 1 97.19 334 ILE B O 1
ATOM 7535 N N . GLY B 1 335 ? -13.414 -17.656 -17.484 1 94.75 335 GLY B N 1
ATOM 7536 C CA . GLY B 1 335 ? -14.492 -16.859 -18.047 1 94.75 335 GLY B CA 1
ATOM 7537 C C . GLY B 1 335 ? -15.844 -17.172 -17.438 1 94.75 335 GLY B C 1
ATOM 7538 O O . GLY B 1 335 ? -16.875 -17.016 -18.078 1 94.75 335 GLY B O 1
ATOM 7539 N N . PHE B 1 336 ? -15.898 -17.781 -16.312 1 92.25 336 PHE B N 1
ATOM 7540 C CA . PHE B 1 336 ? -17.094 -18.078 -15.531 1 92.25 336 PHE B CA 1
ATOM 7541 C C . PHE B 1 336 ? -17.688 -19.406 -15.961 1 92.25 336 PHE B C 1
ATOM 7543 O O . PHE B 1 336 ? -18.656 -19.891 -15.359 1 92.25 336 PHE B O 1
ATOM 7550 N N . GLY B 1 337 ? -17.234 -20.016 -16.984 1 92.62 337 GLY B N 1
ATOM 7551 C CA . GLY B 1 337 ? -17.828 -21.234 -17.5 1 92.62 337 GLY B CA 1
ATOM 7552 C C . GLY B 1 337 ? -17.875 -22.344 -16.469 1 92.62 337 GLY B C 1
ATOM 7553 O O . GLY B 1 337 ? -16.875 -22.656 -15.82 1 92.62 337 GLY B O 1
ATOM 7554 N N . PRO B 1 338 ? -19.016 -23 -16.344 1 93.88 338 PRO B N 1
ATOM 7555 C CA . PRO B 1 338 ? -19.156 -24.047 -15.32 1 93.88 338 PRO B CA 1
ATOM 7556 C C . PRO B 1 338 ? -18.672 -25.406 -15.805 1 93.88 338 PRO B C 1
ATOM 7558 O O . PRO B 1 338 ? -18.453 -26.312 -14.992 1 93.88 338 PRO B O 1
ATOM 7561 N N . GLU B 1 339 ? -18.594 -25.609 -17.094 1 96.31 339 GLU B N 1
ATOM 7562 C CA . GLU B 1 339 ? -18.219 -26.922 -17.625 1 96.31 339 GLU B CA 1
ATOM 7563 C C . GLU B 1 339 ? -16.766 -26.969 -18.047 1 96.31 339 GLU B C 1
ATOM 7565 O O . GLU B 1 339 ? -16.328 -26.109 -18.828 1 96.31 339 GLU B O 1
ATOM 7570 N N . LEU B 1 340 ? -16.078 -27.953 -17.516 1 97.5 340 LEU B N 1
ATOM 7571 C CA . LEU B 1 340 ? -14.68 -28.172 -17.844 1 97.5 340 LEU B CA 1
ATOM 7572 C C . LEU B 1 340 ? -14.422 -29.625 -18.219 1 97.5 340 LEU B C 1
ATOM 7574 O O . LEU B 1 340 ? -13.57 -30.297 -17.625 1 97.5 340 LEU B O 1
ATOM 7578 N N . PRO B 1 341 ? -15.125 -30.078 -19.219 1 97.31 341 PRO B N 1
ATOM 7579 C CA . PRO B 1 341 ? -14.906 -31.469 -19.594 1 97.31 341 PRO B CA 1
ATOM 7580 C C . PRO B 1 341 ? -13.438 -31.797 -19.844 1 97.31 341 PRO B C 1
ATOM 7582 O O . PRO B 1 341 ? -12.703 -30.984 -20.391 1 97.31 341 PRO B O 1
ATOM 7585 N N . GLU B 1 342 ? -13.047 -32.969 -19.422 1 96.56 342 GLU B N 1
ATOM 7586 C CA . GLU B 1 342 ? -11.648 -33.375 -19.531 1 96.56 342 GLU B CA 1
ATOM 7587 C C . GLU B 1 342 ? -11.422 -34.188 -20.812 1 96.56 342 GLU B C 1
ATOM 7589 O O . GLU B 1 342 ? -12.133 -35.156 -21.062 1 96.56 342 GLU B O 1
ATOM 7594 N N . THR B 1 343 ? -10.492 -33.75 -21.594 1 97.5 343 THR B N 1
ATOM 7595 C CA . THR B 1 343 ? -10.062 -34.438 -22.797 1 97.5 343 THR B CA 1
ATOM 7596 C C . THR B 1 343 ? -8.547 -34.562 -22.844 1 97.5 343 THR B C 1
ATOM 7598 O O . THR B 1 343 ? -7.844 -34 -22.016 1 97.5 343 THR B O 1
ATOM 7601 N N . GLU B 1 344 ? -8.055 -35.375 -23.734 1 97.69 344 GLU B N 1
ATOM 7602 C CA . GLU B 1 344 ? -6.613 -35.562 -23.859 1 97.69 344 GLU B CA 1
ATOM 7603 C C . GLU B 1 344 ? -6.094 -34.969 -25.156 1 97.69 344 GLU B C 1
ATOM 7605 O O . GLU B 1 344 ? -6.699 -35.125 -26.219 1 97.69 344 GLU B O 1
ATOM 7610 N N . ALA B 1 345 ? -5.09 -34.188 -25.109 1 98.06 345 ALA B N 1
ATOM 7611 C CA . ALA B 1 345 ? -4.379 -33.688 -26.281 1 98.06 345 ALA B CA 1
ATOM 7612 C C . ALA B 1 345 ? -3.305 -34.688 -26.734 1 98.06 345 ALA B C 1
ATOM 7614 O O . ALA B 1 345 ? -2.131 -34.531 -26.391 1 98.06 345 ALA B O 1
ATOM 7615 N N . THR B 1 346 ? -3.594 -35.469 -27.625 1 97.19 346 THR B N 1
ATOM 7616 C CA . THR B 1 346 ? -2.787 -36.656 -27.938 1 97.19 346 THR B CA 1
ATOM 7617 C C . THR B 1 346 ? -1.58 -36.25 -28.797 1 97.19 346 THR B C 1
ATOM 7619 O O . THR B 1 346 ? -0.631 -37.031 -28.922 1 97.19 346 THR B O 1
ATOM 7622 N N . ALA B 1 347 ? -1.603 -35.094 -29.375 1 97.62 347 ALA B N 1
ATOM 7623 C CA . ALA B 1 347 ? -0.479 -34.656 -30.188 1 97.62 347 ALA B CA 1
ATOM 7624 C C . ALA B 1 347 ? 0.715 -34.281 -29.328 1 97.62 347 ALA B C 1
ATOM 7626 O O . ALA B 1 347 ? 1.831 -34.125 -29.828 1 97.62 347 ALA B O 1
ATOM 7627 N N . LEU B 1 348 ? 0.517 -34.125 -28.125 1 97.75 348 LEU B N 1
ATOM 7628 C CA . LEU B 1 348 ? 1.573 -33.75 -27.172 1 97.75 348 LEU B CA 1
ATOM 7629 C C . LEU B 1 348 ? 1.949 -34.969 -26.297 1 97.75 348 LEU B C 1
ATOM 7631 O O . LEU B 1 348 ? 1.089 -35.531 -25.641 1 97.75 348 LEU B O 1
ATOM 7635 N N . ALA B 1 349 ? 3.189 -35.25 -26.203 1 96.31 349 ALA B N 1
ATOM 7636 C CA . ALA B 1 349 ? 3.68 -36.438 -25.516 1 96.31 349 ALA B CA 1
ATOM 7637 C C . ALA B 1 349 ? 3.652 -36.25 -24 1 96.31 349 ALA B C 1
ATOM 7639 O O . ALA B 1 349 ? 3.656 -37.219 -23.234 1 96.31 349 ALA B O 1
ATOM 7640 N N . GLY B 1 350 ? 3.637 -35 -23.641 1 97.06 350 GLY B N 1
ATOM 7641 C CA . GLY B 1 350 ? 3.674 -34.688 -22.219 1 97.06 350 GLY B CA 1
ATOM 7642 C C . GLY B 1 350 ? 5.035 -34.188 -21.75 1 97.06 350 GLY B C 1
ATOM 7643 O O . GLY B 1 350 ? 6.016 -34.281 -22.5 1 97.06 350 GLY B O 1
ATOM 7644 N N . TYR B 1 351 ? 5.098 -33.719 -20.562 1 97.06 351 TYR B N 1
ATOM 7645 C CA . TYR B 1 351 ? 6.324 -33.219 -19.938 1 97.06 351 TYR B CA 1
ATOM 7646 C C . TYR B 1 351 ? 7.348 -34.344 -19.828 1 97.06 351 TYR B C 1
ATOM 7648 O O . TYR B 1 351 ? 7.109 -35.344 -19.141 1 97.06 351 TYR B O 1
ATOM 7656 N N . GLY B 1 352 ? 8.453 -34.219 -20.531 1 94.06 352 GLY B N 1
ATOM 7657 C CA . GLY B 1 352 ? 9.453 -35.281 -20.547 1 94.06 352 GLY B CA 1
ATOM 7658 C C . GLY B 1 352 ? 8.945 -36.562 -21.156 1 94.06 352 GLY B C 1
ATOM 7659 O O . GLY B 1 352 ? 9.453 -37.625 -20.844 1 94.06 352 GLY B O 1
ATOM 7660 N N . GLY B 1 353 ? 7.879 -36.375 -21.844 1 95.06 353 GLY B N 1
ATOM 7661 C CA . GLY B 1 353 ? 7.293 -37.562 -22.469 1 95.06 353 GLY B CA 1
ATOM 7662 C C . GLY B 1 353 ? 6.309 -38.281 -21.562 1 95.06 353 GLY B C 1
ATOM 7663 O O . GLY B 1 353 ? 5.828 -39.375 -21.906 1 95.06 353 GLY B O 1
ATOM 7664 N N . MET B 1 354 ? 6.051 -37.719 -20.516 1 95.44 354 MET B N 1
ATOM 7665 C CA . MET B 1 354 ? 5.156 -38.344 -19.531 1 95.44 354 MET B CA 1
ATOM 7666 C C . MET B 1 354 ? 3.727 -37.844 -19.719 1 95.44 354 MET B C 1
ATOM 7668 O O . MET B 1 354 ? 3.332 -36.844 -19.109 1 95.44 354 MET B O 1
ATOM 7672 N N . GLY B 1 355 ? 2.922 -38.406 -20.562 1 93.81 355 GLY B N 1
ATOM 7673 C CA . GLY B 1 355 ? 1.518 -38.094 -20.766 1 93.81 355 GLY B CA 1
ATOM 7674 C C . GLY B 1 355 ? 0.615 -38.656 -19.688 1 93.81 355 GLY B C 1
ATOM 7675 O O . GLY B 1 355 ? 1.094 -39.25 -18.719 1 93.81 355 GLY B O 1
ATOM 7676 N N . PRO B 1 356 ? -0.595 -38.531 -19.797 1 96.44 356 PRO B N 1
ATOM 7677 C CA . PRO B 1 356 ? -1.282 -37.812 -20.859 1 96.44 356 PRO B CA 1
ATOM 7678 C C . PRO B 1 356 ? -1.251 -36.312 -20.656 1 96.44 356 PRO B C 1
ATOM 7680 O O . PRO B 1 356 ? -0.933 -35.844 -19.547 1 96.44 356 PRO B O 1
ATOM 7683 N N . VAL B 1 357 ? -1.503 -35.594 -21.75 1 98.25 357 VAL B N 1
ATOM 7684 C CA . VAL B 1 357 ? -1.785 -34.156 -21.672 1 98.25 357 VAL B CA 1
ATOM 7685 C C . VAL B 1 357 ? -3.295 -33.938 -21.656 1 98.25 357 VAL B C 1
ATOM 7687 O O . VAL B 1 357 ? -3.996 -34.344 -22.594 1 98.25 357 VAL B O 1
ATOM 7690 N N . ARG B 1 358 ? -3.727 -33.344 -20.594 1 98 358 ARG B N 1
ATOM 7691 C CA . ARG B 1 358 ? -5.164 -33.188 -20.391 1 98 358 ARG B CA 1
ATOM 7692 C C . ARG B 1 358 ? -5.594 -31.75 -20.594 1 98 358 ARG B C 1
ATOM 7694 O O . ARG B 1 358 ? -4.832 -30.812 -20.297 1 98 358 ARG B O 1
ATOM 7701 N N . VAL B 1 359 ? -6.797 -31.578 -21.156 1 97.94 359 VAL B N 1
ATOM 7702 C CA . VAL B 1 359 ? -7.492 -30.297 -21.25 1 97.94 359 VAL B CA 1
ATOM 7703 C C . VAL B 1 359 ? -8.828 -30.375 -20.516 1 97.94 359 VAL B C 1
ATOM 7705 O O . VAL B 1 359 ? -9.633 -31.266 -20.781 1 97.94 359 VAL B O 1
ATOM 7708 N N . GLY B 1 360 ? -9.008 -29.422 -19.578 1 97.62 360 GLY B N 1
ATOM 7709 C CA . GLY B 1 360 ? -10.156 -29.531 -18.703 1 97.62 360 GLY B CA 1
ATOM 7710 C C . GLY B 1 360 ? -9.844 -30.234 -17.406 1 97.62 360 GLY B C 1
ATOM 7711 O O . GLY B 1 360 ? -8.703 -30.641 -17.156 1 97.62 360 GLY B O 1
ATOM 7712 N N . ASN B 1 361 ? -10.836 -30.344 -16.547 1 96.69 361 ASN B N 1
ATOM 7713 C CA . ASN B 1 361 ? -10.641 -30.953 -15.242 1 96.69 361 ASN B CA 1
ATOM 7714 C C . ASN B 1 361 ? -11.953 -31.453 -14.656 1 96.69 361 ASN B C 1
ATOM 7716 O O . ASN B 1 361 ? -12.867 -30.672 -14.406 1 96.69 361 ASN B O 1
ATOM 7720 N N . LEU B 1 362 ? -12.031 -32.688 -14.297 1 94.69 362 LEU B N 1
ATOM 7721 C CA . LEU B 1 362 ? -13.266 -33.344 -13.875 1 94.69 362 LEU B CA 1
ATOM 7722 C C . LEU B 1 362 ? -13.633 -32.938 -12.453 1 94.69 362 LEU B C 1
ATOM 7724 O O . LEU B 1 362 ? -14.742 -33.219 -11.992 1 94.69 362 LEU B O 1
ATOM 7728 N N . ALA B 1 363 ? -12.805 -32.25 -11.781 1 94.12 363 ALA B N 1
ATOM 7729 C CA . ALA B 1 363 ? -13.133 -31.766 -10.438 1 94.12 363 ALA B CA 1
ATOM 7730 C C . ALA B 1 363 ? -14.367 -30.875 -10.453 1 94.12 363 ALA B C 1
ATOM 7732 O O . ALA B 1 363 ? -15.016 -30.672 -9.422 1 94.12 363 ALA B O 1
ATOM 7733 N N . TYR B 1 364 ? -14.727 -30.375 -11.672 1 95.19 364 TYR B N 1
ATOM 7734 C CA . TYR B 1 364 ? -15.836 -29.438 -11.742 1 95.19 364 TYR B CA 1
ATOM 7735 C C . TYR B 1 364 ? -17.156 -30.125 -11.414 1 95.19 364 TYR B C 1
ATOM 7737 O O . TYR B 1 364 ? -18.125 -29.469 -11.016 1 95.19 364 TYR B O 1
ATOM 7745 N N . ILE B 1 365 ? -17.203 -31.453 -11.484 1 94.19 365 ILE B N 1
ATOM 7746 C CA . ILE B 1 365 ? -18.453 -32.156 -11.219 1 94.19 365 ILE B CA 1
ATOM 7747 C C . ILE B 1 365 ? -18.453 -32.688 -9.781 1 94.19 365 ILE B C 1
ATOM 7749 O O . ILE B 1 365 ? -19.422 -33.281 -9.344 1 94.19 365 ILE B O 1
ATOM 7753 N N . GLN B 1 366 ? -17.375 -32.469 -9.047 1 93.44 366 GLN B N 1
ATOM 7754 C CA . GLN B 1 366 ? -17.297 -32.938 -7.664 1 93.44 366 GLN B CA 1
ATOM 7755 C C . GLN B 1 366 ? -18.031 -31.984 -6.727 1 93.44 366 GLN B C 1
ATOM 7757 O O . GLN B 1 366 ? -18.375 -30.875 -7.109 1 93.44 366 GLN B O 1
ATOM 7762 N N . ARG B 1 367 ? -18.312 -32.562 -5.539 1 94.19 367 ARG B N 1
ATOM 7763 C CA . ARG B 1 367 ? -18.812 -31.719 -4.449 1 94.19 367 ARG B CA 1
ATOM 7764 C C . ARG B 1 367 ? -17.75 -31.531 -3.375 1 94.19 367 ARG B C 1
ATOM 7766 O O . ARG B 1 367 ? -17.125 -32.5 -2.926 1 94.19 367 ARG B O 1
ATOM 7773 N N . GLN B 1 368 ? -17.484 -30.359 -3.117 1 95.88 368 GLN B N 1
ATOM 7774 C CA . GLN B 1 368 ? -16.594 -29.953 -2.031 1 95.88 368 GLN B CA 1
ATOM 7775 C C . GLN B 1 368 ? -17.234 -28.875 -1.16 1 95.88 368 GLN B C 1
ATOM 7777 O O . GLN B 1 368 ? -17.406 -27.734 -1.6 1 95.88 368 GLN B O 1
ATOM 7782 N N . HIS B 1 369 ? -17.484 -29.219 0.071 1 97.25 369 HIS B N 1
ATOM 7783 C CA . HIS B 1 369 ? -18.344 -28.375 0.888 1 97.25 369 HIS B CA 1
ATOM 7784 C C . HIS B 1 369 ? -17.547 -27.234 1.513 1 97.25 369 HIS B C 1
ATOM 7786 O O . HIS B 1 369 ? -18.125 -26.297 2.072 1 97.25 369 HIS B O 1
ATOM 7792 N N . ASP B 1 370 ? -16.219 -27.281 1.357 1 97.69 370 ASP B N 1
ATOM 7793 C CA . ASP B 1 370 ? -15.398 -26.188 1.872 1 97.69 370 ASP B CA 1
ATOM 7794 C C . ASP B 1 370 ? -15.609 -24.906 1.062 1 97.69 370 ASP B C 1
ATOM 7796 O O . ASP B 1 370 ? -15.289 -23.812 1.531 1 97.69 370 ASP B O 1
ATOM 7800 N N . VAL B 1 371 ? -16.203 -24.984 -0.141 1 97.62 371 VAL B N 1
ATOM 7801 C CA . VAL B 1 371 ? -16.328 -23.859 -1.059 1 97.62 371 VAL B CA 1
ATOM 7802 C C . VAL B 1 371 ? -17.188 -22.766 -0.417 1 97.62 371 VAL B C 1
ATOM 7804 O O . VAL B 1 371 ? -16.953 -21.578 -0.641 1 97.62 371 VAL B O 1
ATOM 7807 N N . TYR B 1 372 ? -18.109 -23.125 0.368 1 97.62 372 TYR B N 1
ATOM 7808 C CA . TYR B 1 372 ? -19 -22.156 0.973 1 97.62 372 TYR B CA 1
ATOM 7809 C C . TYR B 1 372 ? -18.266 -21.281 1.979 1 97.62 372 TYR B C 1
ATOM 7811 O O . TYR B 1 372 ? -18.484 -20.062 2.047 1 97.62 372 TYR B O 1
ATOM 7819 N N . GLY B 1 373 ? -17.391 -21.938 2.742 1 97.75 373 GLY B N 1
ATOM 7820 C CA . GLY B 1 373 ? -16.547 -21.172 3.639 1 97.75 373 GLY B CA 1
ATOM 7821 C C . GLY B 1 373 ? -15.617 -20.219 2.912 1 97.75 373 GLY B C 1
ATOM 7822 O O . GLY B 1 373 ? -15.477 -19.047 3.305 1 97.75 373 GLY B O 1
ATOM 7823 N N . GLN B 1 374 ? -15.047 -20.719 1.831 1 97.5 374 GLN B N 1
ATOM 7824 C CA . GLN B 1 374 ? -14.094 -19.906 1.075 1 97.5 374 GLN B CA 1
ATOM 7825 C C . GLN B 1 374 ? -14.781 -18.672 0.477 1 97.5 374 GLN B C 1
ATOM 7827 O O . GLN B 1 374 ? -14.195 -17.594 0.45 1 97.5 374 GLN B O 1
ATOM 7832 N N . ILE B 1 375 ? -15.977 -18.844 0.045 1 97.06 375 ILE B N 1
ATOM 7833 C CA . ILE B 1 375 ? -16.719 -17.734 -0.526 1 97.06 375 ILE B CA 1
ATOM 7834 C C . ILE B 1 375 ? -17.016 -16.703 0.557 1 97.06 375 ILE B C 1
ATOM 7836 O O . ILE B 1 375 ? -16.766 -15.508 0.364 1 97.06 375 ILE B O 1
ATOM 7840 N N . VAL B 1 376 ? -17.453 -17.125 1.717 1 97.12 376 VAL B N 1
ATOM 7841 C CA . VAL B 1 376 ? -17.844 -16.219 2.789 1 97.12 376 VAL B CA 1
ATOM 7842 C C . VAL B 1 376 ? -16.594 -15.523 3.34 1 97.12 376 VAL B C 1
ATOM 7844 O O . VAL B 1 376 ? -16.578 -14.297 3.51 1 97.12 376 VAL B O 1
ATOM 7847 N N . LEU B 1 377 ? -15.562 -16.312 3.584 1 96.69 377 LEU B N 1
ATOM 7848 C CA . LEU B 1 377 ? -14.352 -15.766 4.188 1 96.69 377 LEU B CA 1
ATOM 7849 C C . LEU B 1 377 ? -13.719 -14.711 3.285 1 96.69 377 LEU B C 1
ATOM 7851 O O . LEU B 1 377 ? -13.227 -13.688 3.768 1 96.69 377 LEU B O 1
ATOM 7855 N N . SER B 1 378 ? -13.727 -14.883 1.96 1 95.44 378 SER B N 1
ATOM 7856 C CA . SER B 1 378 ? -13.195 -13.891 1.026 1 95.44 378 SER B CA 1
ATOM 7857 C C . SER B 1 378 ? -14.07 -12.641 0.991 1 95.44 378 SER B C 1
ATOM 7859 O O . SER B 1 378 ? -13.562 -11.523 0.933 1 95.44 378 SER B O 1
ATOM 7861 N N . SER B 1 379 ? -15.352 -12.82 1.152 1 95.06 379 SER B N 1
ATOM 7862 C CA . SER B 1 379 ? -16.312 -11.742 0.917 1 95.06 379 SER B CA 1
ATOM 7863 C C . SER B 1 379 ? -16.484 -10.875 2.158 1 95.06 379 SER B C 1
ATOM 7865 O O . SER B 1 379 ? -16.781 -9.688 2.053 1 95.06 379 SER B O 1
ATOM 7867 N N . VAL B 1 380 ? -16.328 -11.453 3.303 1 95 380 VAL B N 1
ATOM 7868 C CA . VAL B 1 380 ? -16.625 -10.75 4.543 1 95 380 VAL B CA 1
ATOM 7869 C C . VAL B 1 380 ? -15.672 -9.57 4.723 1 95 380 VAL B C 1
ATOM 7871 O O . VAL B 1 380 ? -16.016 -8.57 5.359 1 95 380 VAL B O 1
ATOM 7874 N N . HIS B 1 381 ? -14.516 -9.672 4.148 1 93.06 381 HIS B N 1
ATOM 7875 C CA . HIS B 1 381 ? -13.531 -8.594 4.227 1 93.06 381 HIS B CA 1
ATOM 7876 C C . HIS B 1 381 ? -14.133 -7.266 3.77 1 93.06 381 HIS B C 1
ATOM 7878 O O . HIS B 1 381 ? -13.773 -6.207 4.281 1 93.06 381 HIS B O 1
ATOM 7884 N N . ALA B 1 382 ? -15.078 -7.297 2.875 1 93.94 382 ALA B N 1
ATOM 7885 C CA . ALA B 1 382 ? -15.648 -6.113 2.242 1 93.94 382 ALA B CA 1
ATOM 7886 C C . ALA B 1 382 ? -16.469 -5.301 3.24 1 93.94 382 ALA B C 1
ATOM 7888 O O . ALA B 1 382 ? -16.734 -4.117 3.014 1 93.94 382 ALA B O 1
ATOM 7889 N N . PHE B 1 383 ? -16.859 -5.918 4.363 1 96 383 PHE B N 1
ATOM 7890 C CA . PHE B 1 383 ? -17.703 -5.238 5.328 1 96 383 PHE B CA 1
ATOM 7891 C C . PHE B 1 383 ? -16.875 -4.43 6.316 1 96 383 PHE B C 1
ATOM 7893 O O . PHE B 1 383 ? -17.406 -3.621 7.074 1 96 383 PHE B O 1
ATOM 7900 N N . PHE B 1 384 ? -15.562 -4.629 6.234 1 96.25 384 PHE B N 1
ATOM 7901 C CA . PHE B 1 384 ? -14.719 -4 7.242 1 96.25 384 PHE B CA 1
ATOM 7902 C C . PHE B 1 384 ? -13.734 -3.029 6.598 1 96.25 384 PHE B C 1
ATOM 7904 O O . PHE B 1 384 ? -13.32 -2.051 7.223 1 96.25 384 PHE B O 1
ATOM 7911 N N . ASP B 1 385 ? -13.234 -3.252 5.43 1 95.69 385 ASP B N 1
ATOM 7912 C CA . ASP B 1 385 ? -12.125 -2.539 4.809 1 95.69 385 ASP B CA 1
ATOM 7913 C C . ASP B 1 385 ? -12.609 -1.296 4.07 1 95.69 385 ASP B C 1
ATOM 7915 O O . ASP B 1 385 ? -13.156 -1.396 2.969 1 95.69 385 ASP B O 1
ATOM 7919 N N . GLN B 1 386 ? -12.32 -0.112 4.555 1 95.88 386 GLN B N 1
ATOM 7920 C CA . GLN B 1 386 ? -12.82 1.149 4.02 1 95.88 386 GLN B CA 1
ATOM 7921 C C . GLN B 1 386 ? -12.039 1.572 2.781 1 95.88 386 GLN B C 1
ATOM 7923 O O . GLN B 1 386 ? -12.398 2.543 2.113 1 95.88 386 GLN B O 1
ATOM 7928 N N . ARG B 1 387 ? -11.039 0.796 2.375 1 96.12 387 ARG B N 1
ATOM 7929 C CA . ARG B 1 387 ? -10.258 1.107 1.183 1 96.12 387 ARG B CA 1
ATOM 7930 C C . ARG B 1 387 ? -11.016 0.72 -0.084 1 96.12 387 ARG B C 1
ATOM 7932 O O . ARG B 1 387 ? -10.719 1.227 -1.168 1 96.12 387 ARG B O 1
ATOM 7939 N N . LEU B 1 388 ? -11.914 -0.179 0.094 1 94.44 388 LEU B N 1
ATOM 7940 C CA . LEU B 1 388 ? -12.609 -0.727 -1.067 1 94.44 388 LEU B CA 1
ATOM 7941 C C . LEU B 1 388 ? -13.492 0.332 -1.723 1 94.44 388 LEU B C 1
ATOM 7943 O O . LEU B 1 388 ? -14.133 1.126 -1.031 1 94.44 388 LEU B O 1
ATOM 7947 N N . LEU B 1 389 ? -13.492 0.344 -3.029 1 92 389 LEU B N 1
ATOM 7948 C CA . LEU B 1 389 ? -14.328 1.283 -3.77 1 92 389 LEU B CA 1
ATOM 7949 C C . LEU B 1 389 ? -15.812 0.998 -3.533 1 92 389 LEU B C 1
ATOM 7951 O O . LEU B 1 389 ? -16.625 1.925 -3.443 1 92 389 LEU B O 1
ATOM 7955 N N . GLN B 1 390 ? -16.078 -0.27 -3.33 1 89.19 390 GLN B N 1
ATOM 7956 C CA . GLN B 1 390 ? -17.453 -0.688 -3.061 1 89.19 390 GLN B CA 1
ATOM 7957 C C . GLN B 1 390 ? -17.531 -1.461 -1.748 1 89.19 390 GLN B C 1
ATOM 7959 O O . GLN B 1 390 ? -17.406 -2.686 -1.732 1 89.19 390 GLN B O 1
ATOM 7964 N N . PRO B 1 391 ? -17.906 -0.786 -0.712 1 90.62 391 PRO B N 1
ATOM 7965 C CA . PRO B 1 391 ? -18.062 -1.487 0.563 1 90.62 391 PRO B CA 1
ATOM 7966 C C . PRO B 1 391 ? -19.234 -2.469 0.548 1 90.62 391 PRO B C 1
ATOM 7968 O O . PRO B 1 391 ? -20.172 -2.311 -0.244 1 90.62 391 PRO B O 1
ATOM 7971 N N . GLY B 1 392 ? -19.172 -3.432 1.411 1 92 392 GLY B N 1
ATOM 7972 C CA . GLY B 1 392 ? -20.25 -4.391 1.54 1 92 392 GLY B CA 1
ATOM 7973 C C . GLY B 1 392 ? -21.547 -3.768 2.037 1 92 392 GLY B C 1
ATOM 7974 O O . GLY B 1 392 ? -21.531 -2.902 2.916 1 92 392 GLY B O 1
ATOM 7975 N N . THR B 1 393 ? -22.609 -4.18 1.438 1 94.12 393 THR B N 1
ATOM 7976 C CA . THR B 1 393 ? -23.922 -3.678 1.803 1 94.12 393 THR B CA 1
ATOM 7977 C C . THR B 1 393 ? -24.75 -4.762 2.496 1 94.12 393 THR B C 1
ATOM 7979 O O . THR B 1 393 ? -24.328 -5.918 2.562 1 94.12 393 THR B O 1
ATOM 7982 N N . GLU B 1 394 ? -25.859 -4.352 2.998 1 95.94 394 GLU B N 1
ATOM 7983 C CA . GLU B 1 394 ? -26.781 -5.328 3.59 1 95.94 394 GLU B CA 1
ATOM 7984 C C . GLU B 1 394 ? -27.25 -6.336 2.551 1 95.94 394 GLU B C 1
ATOM 7986 O O . GLU B 1 394 ? -27.453 -7.512 2.865 1 95.94 394 GLU B O 1
ATOM 7991 N N . SER B 1 395 ? -27.406 -5.852 1.33 1 94.06 395 SER B N 1
ATOM 7992 C CA . SER B 1 395 ? -27.797 -6.754 0.253 1 94.06 395 SER B CA 1
ATOM 7993 C C . SER B 1 395 ? -26.734 -7.812 0.006 1 94.06 395 SER B C 1
ATOM 7995 O O . SER B 1 395 ? -27.047 -8.984 -0.208 1 94.06 395 SER B O 1
ATOM 7997 N N . ASP B 1 396 ? -25.5 -7.395 0.048 1 92.69 396 ASP B N 1
ATOM 7998 C CA . ASP B 1 396 ? -24.391 -8.336 -0.085 1 92.69 396 ASP B CA 1
ATOM 7999 C C . ASP B 1 396 ? -24.391 -9.359 1.055 1 92.69 396 ASP B C 1
ATOM 8001 O O . ASP B 1 396 ? -24.141 -10.539 0.836 1 92.69 396 ASP B O 1
ATOM 8005 N N . PHE B 1 397 ? -24.703 -8.875 2.25 1 96.12 397 PHE B N 1
ATOM 8006 C CA . PHE B 1 397 ? -24.766 -9.742 3.424 1 96.12 397 PHE B CA 1
ATOM 8007 C C . PHE B 1 397 ? -25.844 -10.797 3.268 1 96.12 397 PHE B C 1
ATOM 8009 O O . PHE B 1 397 ? -25.609 -11.977 3.541 1 96.12 397 PHE B O 1
ATOM 8016 N N . ARG B 1 398 ? -26.969 -10.391 2.732 1 94.75 398 ARG B N 1
ATOM 8017 C CA . ARG B 1 398 ? -28.062 -11.32 2.539 1 94.75 398 ARG B CA 1
ATOM 8018 C C . ARG B 1 398 ? -27.703 -12.391 1.511 1 94.75 398 ARG B C 1
ATOM 8020 O O . ARG B 1 398 ? -28.078 -13.555 1.668 1 94.75 398 ARG B O 1
ATOM 8027 N N . ALA B 1 399 ? -27.031 -11.961 0.544 1 91.75 399 ALA B N 1
ATOM 8028 C CA . ALA B 1 399 ? -26.562 -12.93 -0.447 1 91.75 399 ALA B CA 1
ATOM 8029 C C . ALA B 1 399 ? -25.594 -13.93 0.175 1 91.75 399 ALA B C 1
ATOM 8031 O O . ALA B 1 399 ? -25.641 -15.117 -0.14 1 91.75 399 ALA B O 1
ATOM 8032 N N . LEU B 1 400 ? -24.812 -13.492 1.062 1 94.12 400 LEU B N 1
ATOM 8033 C CA . LEU B 1 400 ? -23.828 -14.352 1.716 1 94.12 400 LEU B CA 1
ATOM 8034 C C . LEU B 1 400 ? -24.5 -15.297 2.705 1 94.12 400 LEU B C 1
ATOM 8036 O O . LEU B 1 400 ? -24.016 -16.406 2.955 1 94.12 400 LEU B O 1
ATOM 8040 N N . GLU B 1 401 ? -25.562 -14.789 3.271 1 96.62 401 GLU B N 1
ATOM 8041 C CA . GLU B 1 401 ? -26.297 -15.656 4.195 1 96.62 401 GLU B CA 1
ATOM 8042 C C . GLU B 1 401 ? -26.734 -16.953 3.514 1 96.62 401 GLU B C 1
ATOM 8044 O O . GLU B 1 401 ? -26.781 -18 4.141 1 96.62 401 GLU B O 1
ATOM 8049 N N . ARG B 1 402 ? -27.047 -16.859 2.275 1 95.38 402 ARG B N 1
ATOM 8050 C CA . ARG B 1 402 ? -27.438 -18.062 1.538 1 95.38 402 ARG B CA 1
ATOM 8051 C C . ARG B 1 402 ? -26.297 -19.078 1.483 1 95.38 402 ARG B C 1
ATOM 8053 O O . ARG B 1 402 ? -26.531 -20.281 1.561 1 95.38 402 ARG B O 1
ATOM 8060 N N . MET B 1 403 ? -25.141 -18.578 1.294 1 96 403 MET B N 1
ATOM 8061 C CA . MET B 1 403 ? -23.969 -19.438 1.315 1 96 403 MET B CA 1
ATOM 8062 C C . MET B 1 403 ? -23.781 -20.062 2.699 1 96 403 MET B C 1
ATOM 8064 O O . MET B 1 403 ? -23.422 -21.234 2.818 1 96 403 MET B O 1
ATOM 8068 N N . GLY B 1 404 ? -24.016 -19.281 3.717 1 97.38 404 GLY B N 1
ATOM 8069 C CA . GLY B 1 404 ? -23.953 -19.781 5.078 1 97.38 404 GLY B CA 1
ATOM 8070 C C . GLY B 1 404 ? -24.984 -20.859 5.352 1 97.38 404 GLY B C 1
ATOM 8071 O O . GLY B 1 404 ? -24.672 -21.859 6.016 1 97.38 404 GLY B O 1
ATOM 8072 N N . GLU B 1 405 ? -26.141 -20.625 4.848 1 97.62 405 GLU B N 1
ATOM 8073 C CA . GLU B 1 405 ? -27.203 -21.625 5.02 1 97.62 405 GLU B CA 1
ATOM 8074 C C . GLU B 1 405 ? -26.844 -22.938 4.348 1 97.62 405 GLU B C 1
ATOM 8076 O O . GLU B 1 405 ? -27.078 -24.016 4.902 1 97.62 405 GLU B O 1
ATOM 8081 N N . ARG B 1 406 ? -26.266 -22.828 3.219 1 97.19 406 ARG B N 1
ATOM 8082 C CA . ARG B 1 406 ? -25.812 -24.031 2.545 1 97.19 406 ARG B CA 1
ATOM 8083 C C . ARG B 1 406 ? -24.719 -24.734 3.355 1 97.19 406 ARG B C 1
ATOM 8085 O O . ARG B 1 406 ? -24.703 -25.953 3.467 1 97.19 406 ARG B O 1
ATOM 8092 N N . ALA B 1 407 ? -23.844 -23.953 3.871 1 98.12 407 ALA B N 1
ATOM 8093 C CA . ALA B 1 407 ? -22.797 -24.5 4.719 1 98.12 407 ALA B CA 1
ATOM 8094 C C . ALA B 1 407 ? -23.375 -25.281 5.891 1 98.12 407 ALA B C 1
ATOM 8096 O O . ALA B 1 407 ? -22.922 -26.375 6.215 1 98.12 407 ALA B O 1
ATOM 8097 N N . LEU B 1 408 ? -24.344 -24.719 6.5 1 98.06 408 LEU B N 1
ATOM 8098 C CA . LEU B 1 408 ? -25.016 -25.359 7.629 1 98.06 408 LEU B CA 1
ATOM 8099 C C . LEU B 1 408 ? -25.672 -26.672 7.207 1 98.06 408 LEU B C 1
ATOM 8101 O O . LEU B 1 408 ? -25.656 -27.641 7.961 1 98.06 408 LEU B O 1
ATOM 8105 N N . GLU B 1 409 ? -26.109 -26.688 6.047 1 97.81 409 GLU B N 1
ATOM 8106 C CA . GLU B 1 409 ? -26.828 -27.844 5.531 1 97.81 409 GLU B CA 1
ATOM 8107 C C . GLU B 1 409 ? -25.875 -29 5.227 1 97.81 409 GLU B C 1
ATOM 8109 O O . GLU B 1 409 ? -26.234 -30.172 5.367 1 97.81 409 GLU B O 1
ATOM 8114 N N . VAL B 1 410 ? -24.641 -28.656 4.84 1 97.88 410 VAL B N 1
ATOM 8115 C CA . VAL B 1 410 ? -23.859 -29.719 4.211 1 97.88 410 VAL B CA 1
ATOM 8116 C C . VAL B 1 410 ? -22.609 -30.016 5.043 1 97.88 410 VAL B C 1
ATOM 8118 O O . VAL B 1 410 ? -21.828 -30.891 4.703 1 97.88 410 VAL B O 1
ATOM 8121 N N . PHE B 1 411 ? -22.406 -29.375 6.195 1 98.25 411 PHE B N 1
ATOM 8122 C CA . PHE B 1 411 ? -21.141 -29.453 6.926 1 98.25 411 PHE B CA 1
ATOM 8123 C C . PHE B 1 411 ? -20.859 -30.875 7.371 1 98.25 411 PHE B C 1
ATOM 8125 O O . PHE B 1 411 ? -19.703 -31.25 7.566 1 98.25 411 PHE B O 1
ATOM 8132 N N . ASP B 1 412 ? -21.875 -31.703 7.547 1 97.44 412 ASP B N 1
ATOM 8133 C CA . ASP B 1 412 ? -21.703 -33.062 8.039 1 97.44 412 ASP B CA 1
ATOM 8134 C C . ASP B 1 412 ? -22.109 -34.094 6.973 1 97.44 412 ASP B C 1
ATOM 8136 O O . ASP B 1 412 ? -22.594 -35.188 7.297 1 97.44 412 ASP B O 1
ATOM 8140 N N . LYS B 1 413 ? -21.984 -33.688 5.676 1 97.12 413 LYS B N 1
ATOM 8141 C CA . LYS B 1 413 ? -22.234 -34.562 4.543 1 97.12 413 LYS B CA 1
ATOM 8142 C C . LYS B 1 413 ? -20.922 -34.938 3.85 1 97.12 413 LYS B C 1
ATOM 8144 O O . LYS B 1 413 ? -19.969 -34.156 3.85 1 97.12 413 LYS B O 1
ATOM 8149 N N . PRO B 1 414 ? -20.906 -36.156 3.322 1 95.19 414 PRO B N 1
ATOM 8150 C CA . PRO B 1 414 ? -19.688 -36.562 2.607 1 95.19 414 PRO B CA 1
ATOM 8151 C C . PRO B 1 414 ? -19.422 -35.688 1.373 1 95.19 414 PRO B C 1
ATOM 8153 O O . PRO B 1 414 ? -20.359 -35.25 0.711 1 95.19 414 PRO B O 1
ATOM 8156 N N . ASP B 1 415 ? -18.219 -35.438 1.08 1 94.44 415 ASP B N 1
ATOM 8157 C CA . ASP B 1 415 ? -17.781 -34.75 -0.126 1 94.44 415 ASP B CA 1
ATOM 8158 C C . ASP B 1 415 ? -16.406 -35.281 -0.581 1 94.44 415 ASP B C 1
ATOM 8160 O O . ASP B 1 415 ? -15.883 -36.219 -0.025 1 94.44 415 ASP B O 1
ATOM 8164 N N . ALA B 1 416 ? -15.875 -34.688 -1.655 1 91.56 416 ALA B N 1
ATOM 8165 C CA . ALA B 1 416 ? -14.633 -35.156 -2.256 1 91.56 416 ALA B CA 1
ATOM 8166 C C . ALA B 1 416 ? -13.422 -34.625 -1.504 1 91.56 416 ALA B C 1
ATOM 8168 O O . ALA B 1 416 ? -12.289 -35.062 -1.738 1 91.56 416 ALA B O 1
ATOM 8169 N N . GLY B 1 417 ? -13.625 -33.688 -0.619 1 89.5 417 GLY B N 1
ATOM 8170 C CA . GLY B 1 417 ? -12.555 -33.125 0.179 1 89.5 417 GLY B CA 1
ATOM 8171 C C . GLY B 1 417 ? -11.617 -32.25 -0.621 1 89.5 417 GLY B C 1
ATOM 8172 O O . GLY B 1 417 ? -11.742 -32.125 -1.843 1 89.5 417 GLY B O 1
ATOM 8173 N N . LEU B 1 418 ? -10.586 -31.641 0.088 1 87.81 418 LEU B N 1
ATOM 8174 C CA . LEU B 1 418 ? -9.656 -30.688 -0.521 1 87.81 418 LEU B CA 1
ATOM 8175 C C . LEU B 1 418 ? -8.664 -31.406 -1.424 1 87.81 418 LEU B C 1
ATOM 8177 O O . LEU B 1 418 ? -8.094 -30.812 -2.338 1 87.81 418 LEU B O 1
ATOM 8181 N N . TRP B 1 419 ? -8.531 -32.625 -1.236 1 83.88 419 TRP B N 1
ATOM 8182 C CA . TRP B 1 419 ? -7.547 -33.406 -2.006 1 83.88 419 TRP B CA 1
ATOM 8183 C C . TRP B 1 419 ? -8.195 -34.062 -3.217 1 83.88 419 TRP B C 1
ATOM 8185 O O . TRP B 1 419 ? -7.523 -34.75 -3.996 1 83.88 419 TRP B O 1
ATOM 8195 N N . GLU B 1 420 ? -9.477 -33.906 -3.4 1 80.75 420 GLU B N 1
ATOM 8196 C CA . GLU B 1 420 ? -10.234 -34.25 -4.598 1 80.75 420 GLU B CA 1
ATOM 8197 C C . GLU B 1 420 ? -10.148 -35.75 -4.879 1 80.75 420 GLU B C 1
ATOM 8199 O O . GLU B 1 420 ? -9.828 -36.156 -6 1 80.75 420 GLU B O 1
ATOM 8204 N N . TYR B 1 421 ? -10.516 -36.469 -3.875 1 77.56 421 TYR B N 1
ATOM 8205 C CA . TYR B 1 421 ? -10.57 -37.906 -4.082 1 77.56 421 TYR B CA 1
ATOM 8206 C C . TYR B 1 421 ? -11.617 -38.25 -5.133 1 77.56 421 TYR B C 1
ATOM 8208 O O . TYR B 1 421 ? -12.711 -37.688 -5.148 1 77.56 421 TYR B O 1
ATOM 8216 N N . ARG B 1 422 ? -11.297 -39.062 -6 1 72.88 422 ARG B N 1
ATOM 8217 C CA . ARG B 1 422 ? -12.219 -39.406 -7.078 1 72.88 422 ARG B CA 1
ATOM 8218 C C . ARG B 1 422 ? -13.164 -40.531 -6.668 1 72.88 422 ARG B C 1
ATOM 8220 O O . ARG B 1 422 ? -14.305 -40.594 -7.117 1 72.88 422 ARG B O 1
ATOM 8227 N N . THR B 1 423 ? -12.742 -41.344 -5.773 1 73.56 423 THR B N 1
ATOM 8228 C CA . THR B 1 423 ? -13.562 -42.531 -5.477 1 73.56 423 THR B CA 1
ATOM 8229 C C . THR B 1 423 ? -13.898 -42.594 -3.988 1 73.56 423 THR B C 1
ATOM 8231 O O . THR B 1 423 ? -14.672 -43.438 -3.555 1 73.56 423 THR B O 1
ATOM 8234 N N . LEU B 1 424 ? -13.398 -41.719 -3.238 1 73.31 424 LEU B N 1
ATOM 8235 C CA . LEU B 1 424 ? -13.625 -41.75 -1.797 1 73.31 424 LEU B CA 1
ATOM 8236 C C . LEU B 1 424 ? -14.43 -40.531 -1.352 1 73.31 424 LEU B C 1
ATOM 8238 O O . LEU B 1 424 ? -14.234 -39.406 -1.872 1 73.31 424 LEU B O 1
ATOM 8242 N N . SER B 1 425 ? -15.477 -40.844 -0.589 1 82.19 425 SER B N 1
ATOM 8243 C CA . SER B 1 425 ? -16.25 -39.75 0.018 1 82.19 425 SER B CA 1
ATOM 8244 C C . SER B 1 425 ? -16.375 -39.938 1.525 1 82.19 425 SER B C 1
ATOM 8246 O O . SER B 1 425 ? -16.641 -41.062 1.998 1 82.19 425 SER B O 1
ATOM 8248 N N . ASN B 1 426 ? -15.93 -39 2.199 1 90.06 426 ASN B N 1
ATOM 8249 C CA . ASN B 1 426 ? -16.016 -38.938 3.654 1 90.06 426 ASN B CA 1
ATOM 8250 C C . ASN B 1 426 ? -16.516 -37.562 4.133 1 90.06 426 ASN B C 1
ATOM 8252 O O . ASN B 1 426 ? -16.641 -36.625 3.336 1 90.06 426 ASN B O 1
ATOM 8256 N N . ILE B 1 427 ? -16.906 -37.594 5.375 1 95.81 427 ILE B N 1
ATOM 8257 C CA . ILE B 1 427 ? -17.125 -36.312 5.996 1 95.81 427 ILE B CA 1
ATOM 8258 C C . ILE B 1 427 ? -15.797 -35.719 6.477 1 95.81 427 ILE B C 1
ATOM 8260 O O . ILE B 1 427 ? -15.297 -36.094 7.535 1 95.81 427 ILE B O 1
ATOM 8264 N N . HIS B 1 428 ? -15.297 -34.812 5.711 1 95.56 428 HIS B N 1
ATOM 8265 C CA . HIS B 1 428 ? -13.961 -34.312 5.953 1 95.56 428 HIS B CA 1
ATOM 8266 C C . HIS B 1 428 ? -13.977 -33.188 6.988 1 95.56 428 HIS B C 1
ATOM 8268 O O . HIS B 1 428 ? -14.805 -32.281 6.91 1 95.56 428 HIS B O 1
ATOM 8274 N N . THR B 1 429 ? -13.047 -33.219 7.891 1 97.12 429 THR B N 1
ATOM 8275 C CA . THR B 1 429 ? -12.945 -32.219 8.953 1 97.12 429 THR B CA 1
ATOM 8276 C C . THR B 1 429 ? -12.664 -30.828 8.367 1 97.12 429 THR B C 1
ATOM 8278 O O . THR B 1 429 ? -13.242 -29.828 8.812 1 97.12 429 THR B O 1
ATOM 8281 N N . TYR B 1 430 ? -11.82 -30.766 7.367 1 97.12 430 TYR B N 1
ATOM 8282 C CA . TYR B 1 430 ? -11.516 -29.484 6.742 1 97.12 430 TYR B CA 1
ATOM 8283 C C . TYR B 1 430 ? -12.766 -28.859 6.156 1 97.12 430 TYR B C 1
ATOM 8285 O O . TYR B 1 430 ? -12.977 -27.641 6.293 1 97.12 430 TYR B O 1
ATOM 8293 N N . SER B 1 431 ? -13.602 -29.609 5.473 1 97.75 431 SER B N 1
ATOM 8294 C CA . SER B 1 431 ? -14.852 -29.094 4.93 1 97.75 431 SER B CA 1
ATOM 8295 C C . SER B 1 431 ? -15.758 -28.562 6.039 1 97.75 431 SER B C 1
ATOM 8297 O O . SER B 1 431 ? -16.328 -27.469 5.91 1 97.75 431 SER B O 1
ATOM 8299 N N . ALA B 1 432 ? -15.836 -29.328 7.094 1 98.38 432 ALA B N 1
ATOM 8300 C CA . ALA B 1 432 ? -16.656 -28.922 8.227 1 98.38 432 ALA B CA 1
ATOM 8301 C C . ALA B 1 432 ? -16.109 -27.641 8.859 1 98.38 432 ALA B C 1
ATOM 8303 O O . ALA B 1 432 ? -16.875 -26.75 9.234 1 98.38 432 ALA B O 1
ATOM 8304 N N . LEU B 1 433 ? -14.805 -27.578 8.984 1 98.31 433 LEU B N 1
ATOM 8305 C CA . LEU B 1 433 ? -14.148 -26.406 9.523 1 98.31 433 LEU B CA 1
ATOM 8306 C C . LEU B 1 433 ? -14.461 -25.172 8.688 1 98.31 433 LEU B C 1
ATOM 8308 O O . LEU B 1 433 ? -14.727 -24.094 9.227 1 98.31 433 LEU B O 1
ATOM 8312 N N . MET B 1 434 ? -14.43 -25.312 7.398 1 98.38 434 MET B N 1
ATOM 8313 C CA . MET B 1 434 ? -14.719 -24.203 6.504 1 98.38 434 MET B CA 1
ATOM 8314 C C . MET B 1 434 ? -16.172 -23.766 6.621 1 98.38 434 MET B C 1
ATOM 8316 O O . MET B 1 434 ? -16.484 -22.578 6.582 1 98.38 434 MET B O 1
ATOM 8320 N N . CYS B 1 435 ? -17.031 -24.719 6.754 1 98.69 435 CYS B N 1
ATOM 8321 C CA . CYS B 1 435 ? -18.438 -24.406 6.977 1 98.69 435 CYS B CA 1
ATOM 8322 C C . CYS B 1 435 ? -18.641 -23.656 8.297 1 98.69 435 CYS B C 1
ATOM 8324 O O . CYS B 1 435 ? -19.422 -22.703 8.367 1 98.69 435 CYS B O 1
ATOM 8326 N N . TRP B 1 436 ? -17.938 -24.109 9.328 1 98.81 436 TRP B N 1
ATOM 8327 C CA . TRP B 1 436 ? -17.953 -23.406 10.602 1 98.81 436 TRP B CA 1
ATOM 8328 C C . TRP B 1 436 ? -17.484 -21.969 10.445 1 98.81 436 TRP B C 1
ATOM 8330 O O . TRP B 1 436 ? -18.109 -21.031 10.945 1 98.81 436 TRP B O 1
ATOM 8340 N N . ALA B 1 437 ? -16.375 -21.828 9.766 1 98.25 437 ALA B N 1
ATOM 8341 C CA . ALA B 1 437 ? -15.789 -20.516 9.562 1 98.25 437 ALA B CA 1
ATOM 8342 C C . ALA B 1 437 ? -16.766 -19.594 8.828 1 98.25 437 ALA B C 1
ATOM 8344 O O . ALA B 1 437 ? -16.812 -18.391 9.094 1 98.25 437 ALA B O 1
ATOM 8345 N N . ALA B 1 438 ? -17.516 -20.156 7.883 1 98.31 438 ALA B N 1
ATOM 8346 C CA . ALA B 1 438 ? -18.531 -19.375 7.184 1 98.31 438 ALA B CA 1
ATOM 8347 C C . ALA B 1 438 ? -19.516 -18.75 8.164 1 98.31 438 ALA B C 1
ATOM 8349 O O . ALA B 1 438 ? -19.75 -17.547 8.133 1 98.31 438 ALA B O 1
ATOM 8350 N N . CYS B 1 439 ? -20 -19.562 9.055 1 98.62 439 CYS B N 1
ATOM 8351 C CA . CYS B 1 439 ? -20.984 -19.094 10.031 1 98.62 439 CYS B CA 1
ATOM 8352 C C . CYS B 1 439 ? -20.359 -18.094 11 1 98.62 439 CYS B C 1
ATOM 8354 O O . CYS B 1 439 ? -20.969 -17.062 11.312 1 98.62 439 CYS B O 1
ATOM 8356 N N . ASP B 1 440 ? -19.219 -18.422 11.445 1 98.38 440 ASP B N 1
ATOM 8357 C CA . ASP B 1 440 ? -18.5 -17.547 12.375 1 98.38 440 ASP B CA 1
ATOM 8358 C C . ASP B 1 440 ? -18.25 -16.172 11.766 1 98.38 440 ASP B C 1
ATOM 8360 O O . ASP B 1 440 ? -18.438 -15.148 12.422 1 98.38 440 ASP B O 1
ATOM 8364 N N . ARG B 1 441 ? -17.844 -16.125 10.547 1 97.88 441 ARG B N 1
ATOM 8365 C CA . ARG B 1 441 ? -17.516 -14.859 9.891 1 97.88 441 ARG B CA 1
ATOM 8366 C C . ARG B 1 441 ? -18.766 -14.094 9.508 1 97.88 441 ARG B C 1
ATOM 8368 O O . ARG B 1 441 ? -18.75 -12.867 9.391 1 97.88 441 ARG B O 1
ATOM 8375 N N . LEU B 1 442 ? -19.844 -14.781 9.211 1 98.38 442 LEU B N 1
ATOM 8376 C CA . LEU B 1 442 ? -21.109 -14.102 8.961 1 98.38 442 LEU B CA 1
ATOM 8377 C C . LEU B 1 442 ? -21.578 -13.344 10.203 1 98.38 442 LEU B C 1
ATOM 8379 O O . LEU B 1 442 ? -22.188 -12.281 10.102 1 98.38 442 LEU B O 1
ATOM 8383 N N . GLU B 1 443 ? -21.328 -13.93 11.391 1 98.31 443 GLU B N 1
ATOM 8384 C CA . GLU B 1 443 ? -21.578 -13.188 12.617 1 98.31 443 GLU B CA 1
ATOM 8385 C C . GLU B 1 443 ? -20.859 -11.844 12.617 1 98.31 443 GLU B C 1
ATOM 8387 O O . GLU B 1 443 ? -21.453 -10.812 12.914 1 98.31 443 GLU B O 1
ATOM 8392 N N . ASN B 1 444 ? -19.609 -11.891 12.297 1 97.31 444 ASN B N 1
ATOM 8393 C CA . ASN B 1 444 ? -18.797 -10.672 12.258 1 97.31 444 ASN B CA 1
ATOM 8394 C C . ASN B 1 444 ? -19.359 -9.656 11.273 1 97.31 444 ASN B C 1
ATOM 8396 O O . ASN B 1 444 ? -19.422 -8.461 11.578 1 97.31 444 ASN B O 1
ATOM 8400 N N . ALA B 1 445 ? -19.75 -10.125 10.086 1 97.62 445 ALA B N 1
ATOM 8401 C CA . ALA B 1 445 ? -20.312 -9.234 9.078 1 97.62 445 ALA B CA 1
ATOM 8402 C C . ALA B 1 445 ? -21.609 -8.602 9.578 1 97.62 445 ALA B C 1
ATOM 8404 O O . ALA B 1 445 ? -21.844 -7.41 9.367 1 97.62 445 ALA B O 1
ATOM 8405 N N . ALA B 1 446 ? -22.438 -9.406 10.227 1 98.25 446 ALA B N 1
ATOM 8406 C CA . ALA B 1 446 ? -23.688 -8.906 10.789 1 98.25 446 ALA B CA 1
ATOM 8407 C C . ALA B 1 446 ? -23.438 -7.816 11.828 1 98.25 446 ALA B C 1
ATOM 8409 O O . ALA B 1 446 ? -24.109 -6.785 11.828 1 98.25 446 ALA B O 1
ATOM 8410 N N . LEU B 1 447 ? -22.469 -8.047 12.633 1 97.06 447 LEU B N 1
ATOM 8411 C CA . LEU B 1 447 ? -22.125 -7.066 13.648 1 97.06 447 LEU B CA 1
ATOM 8412 C C . LEU B 1 447 ? -21.625 -5.777 13.008 1 97.06 447 LEU B C 1
ATOM 8414 O O . LEU B 1 447 ? -21.969 -4.684 13.461 1 97.06 447 LEU B O 1
ATOM 8418 N N . ALA B 1 448 ? -20.844 -5.906 11.969 1 96.06 448 ALA B N 1
ATOM 8419 C CA . ALA B 1 448 ? -20.328 -4.738 11.258 1 96.06 448 ALA B CA 1
ATOM 8420 C C . ALA B 1 448 ? -21.469 -3.908 10.664 1 96.06 448 ALA B C 1
ATOM 8422 O O . ALA B 1 448 ? -21.359 -2.684 10.57 1 96.06 448 ALA B O 1
ATOM 8423 N N . LEU B 1 449 ? -22.547 -4.598 10.344 1 96.94 449 LEU B N 1
ATOM 8424 C CA . LEU B 1 449 ? -23.688 -3.934 9.727 1 96.94 449 LEU B CA 1
ATOM 8425 C C . LEU B 1 449 ? -24.688 -3.494 10.789 1 96.94 449 LEU B C 1
ATOM 8427 O O . LEU B 1 449 ? -25.734 -2.908 10.461 1 96.94 449 LEU B O 1
ATOM 8431 N N . GLY B 1 450 ? -24.469 -3.855 12.062 1 96.62 450 GLY B N 1
ATOM 8432 C CA . GLY B 1 450 ? -25.375 -3.498 13.148 1 96.62 450 GLY B CA 1
ATOM 8433 C C . GLY B 1 450 ? -26.609 -4.391 13.227 1 96.62 450 GLY B C 1
ATOM 8434 O O . GLY B 1 450 ? -27.609 -4.016 13.82 1 96.62 450 GLY B O 1
ATOM 8435 N N . LEU B 1 451 ? -26.469 -5.527 12.57 1 97.81 451 LEU B N 1
ATOM 8436 C CA . LEU B 1 451 ? -27.578 -6.473 12.586 1 97.81 451 LEU B CA 1
ATOM 8437 C C . LEU B 1 451 ? -27.438 -7.465 13.734 1 97.81 451 LEU B C 1
ATOM 8439 O O . LEU B 1 451 ? -27.172 -8.648 13.508 1 97.81 451 LEU B O 1
ATOM 8443 N N . THR B 1 452 ? -27.766 -7.094 14.867 1 97.62 452 THR B N 1
ATOM 8444 C CA . THR B 1 452 ? -27.484 -7.809 16.109 1 97.62 452 THR B CA 1
ATOM 8445 C C . THR B 1 452 ? -28.25 -9.133 16.156 1 97.62 452 THR B C 1
ATOM 8447 O O . THR B 1 452 ? -27.703 -10.148 16.594 1 97.62 452 THR B O 1
ATOM 8450 N N . HIS B 1 453 ? -29.469 -9.117 15.711 1 97.88 453 HIS B N 1
ATOM 8451 C CA . HIS B 1 453 ? -30.25 -10.344 15.719 1 97.88 453 HIS B CA 1
ATOM 8452 C C . HIS B 1 453 ? -29.672 -11.391 14.781 1 97.88 453 HIS B C 1
ATOM 8454 O O . HIS B 1 453 ? -29.562 -12.562 15.141 1 97.88 453 HIS B O 1
ATOM 8460 N N . ARG B 1 454 ? -29.297 -10.914 13.586 1 97.94 454 ARG B N 1
ATOM 8461 C CA . ARG B 1 454 ? -28.688 -11.836 12.633 1 97.94 454 ARG B CA 1
ATOM 8462 C C . ARG B 1 454 ? -27.359 -12.383 13.164 1 97.94 454 ARG B C 1
ATOM 8464 O O . ARG B 1 454 ? -27.016 -13.539 12.938 1 97.94 454 ARG B O 1
ATOM 8471 N N . ALA B 1 455 ? -26.641 -11.547 13.875 1 98.44 455 ALA B N 1
ATOM 8472 C CA . ALA B 1 455 ? -25.391 -11.977 14.484 1 98.44 455 ALA B CA 1
ATOM 8473 C C . ALA B 1 455 ? -25.625 -13.117 15.469 1 98.44 455 ALA B C 1
ATOM 8475 O O . ALA B 1 455 ? -24.859 -14.086 15.492 1 98.44 455 ALA B O 1
ATOM 8476 N N . GLU B 1 456 ? -26.641 -13.031 16.203 1 98.5 456 GLU B N 1
ATOM 8477 C CA . GLU B 1 456 ? -26.969 -14.062 17.172 1 98.5 456 GLU B CA 1
ATOM 8478 C C . GLU B 1 456 ? -27.328 -15.375 16.484 1 98.5 456 GLU B C 1
ATOM 8480 O O . GLU B 1 456 ? -26.938 -16.453 16.953 1 98.5 456 GLU B O 1
ATOM 8485 N N . VAL B 1 457 ? -28.031 -15.234 15.438 1 98.62 457 VAL B N 1
ATOM 8486 C CA . VAL B 1 457 ? -28.422 -16.422 14.672 1 98.62 457 VAL B CA 1
ATOM 8487 C C . VAL B 1 457 ? -27.188 -17.141 14.148 1 98.62 457 VAL B C 1
ATOM 8489 O O . VAL B 1 457 ? -27.031 -18.344 14.32 1 98.62 457 VAL B O 1
ATOM 8492 N N . TRP B 1 458 ? -26.344 -16.438 13.562 1 98.69 458 TRP B N 1
ATOM 8493 C CA . TRP B 1 458 ? -25.156 -17.047 12.953 1 98.69 458 TRP B CA 1
ATOM 8494 C C . TRP B 1 458 ? -24.188 -17.531 14.023 1 98.69 458 TRP B C 1
ATOM 8496 O O . TRP B 1 458 ? -23.516 -18.547 13.828 1 98.69 458 TRP B O 1
ATOM 8506 N N . ARG B 1 459 ? -24.141 -16.859 15.156 1 98.44 459 ARG B N 1
ATOM 8507 C CA . ARG B 1 459 ? -23.391 -17.375 16.297 1 98.44 459 ARG B CA 1
ATOM 8508 C C . ARG B 1 459 ? -23.906 -18.734 16.734 1 98.44 459 ARG B C 1
ATOM 8510 O O . ARG B 1 459 ? -23.109 -19.625 17.047 1 98.44 459 ARG B O 1
ATOM 8517 N N . GLY B 1 460 ? -25.188 -18.844 16.781 1 98.69 460 GLY B N 1
ATOM 8518 C CA . GLY B 1 460 ? -25.797 -20.125 17.125 1 98.69 460 GLY B CA 1
ATOM 8519 C C . GLY B 1 460 ? -25.438 -21.219 16.141 1 98.69 460 GLY B C 1
ATOM 8520 O O . GLY B 1 460 ? -25.125 -22.344 16.547 1 98.69 460 GLY B O 1
ATOM 8521 N N . HIS B 1 461 ? -25.5 -20.922 14.852 1 98.69 461 HIS B N 1
ATOM 8522 C CA . HIS B 1 461 ? -25.141 -21.891 13.828 1 98.69 461 HIS B CA 1
ATOM 8523 C C . HIS B 1 461 ? -23.672 -22.312 13.953 1 98.69 461 HIS B C 1
ATOM 8525 O O . HIS B 1 461 ? -23.344 -23.484 13.828 1 98.69 461 HIS B O 1
ATOM 8531 N N . ALA B 1 462 ? -22.797 -21.344 14.188 1 98.75 462 ALA B N 1
ATOM 8532 C CA . ALA B 1 462 ? -21.391 -21.641 14.375 1 98.75 462 ALA B CA 1
ATOM 8533 C C . ALA B 1 462 ? -21.172 -22.562 15.562 1 98.75 462 ALA B C 1
ATOM 8535 O O . ALA B 1 462 ? -20.375 -23.5 15.492 1 98.75 462 ALA B O 1
ATOM 8536 N N . ARG B 1 463 ? -21.875 -22.328 16.641 1 98.44 463 ARG B N 1
ATOM 8537 C CA . ARG B 1 463 ? -21.781 -23.156 17.828 1 98.44 463 ARG B CA 1
ATOM 8538 C C . ARG B 1 463 ? -22.203 -24.594 17.531 1 98.44 463 ARG B C 1
ATOM 8540 O O . ARG B 1 463 ? -21.594 -25.547 18.016 1 98.44 463 ARG B O 1
ATOM 8547 N N . THR B 1 464 ? -23.188 -24.688 16.75 1 98.56 464 THR B N 1
ATOM 8548 C CA . THR B 1 464 ? -23.703 -26 16.375 1 98.56 464 THR B CA 1
ATOM 8549 C C . THR B 1 464 ? -22.656 -26.781 15.609 1 98.56 464 THR B C 1
ATOM 8551 O O . THR B 1 464 ? -22.375 -27.953 15.922 1 98.56 464 THR B O 1
ATOM 8554 N N . ILE B 1 465 ? -22.109 -26.219 14.633 1 98.69 465 ILE B N 1
ATOM 8555 C CA . ILE B 1 465 ? -21.109 -26.891 13.812 1 98.69 465 ILE B CA 1
ATOM 8556 C C . ILE B 1 465 ? -19.875 -27.188 14.641 1 98.69 465 ILE B C 1
ATOM 8558 O O . ILE B 1 465 ? -19.297 -28.281 14.547 1 98.69 465 ILE B O 1
ATOM 8562 N N . ARG B 1 466 ? -19.438 -26.219 15.438 1 98.5 466 ARG B N 1
ATOM 8563 C CA . ARG B 1 466 ? -18.266 -26.422 16.297 1 98.5 466 ARG B CA 1
ATOM 8564 C C . ARG B 1 466 ? -18.469 -27.625 17.203 1 98.5 466 ARG B C 1
ATOM 8566 O O . ARG B 1 466 ? -17.562 -28.453 17.359 1 98.5 466 ARG B O 1
ATOM 8573 N N . ALA B 1 467 ? -19.625 -27.766 17.781 1 98.25 467 ALA B N 1
ATOM 8574 C CA . ALA B 1 467 ? -19.922 -28.891 18.672 1 98.25 467 ALA B CA 1
ATOM 8575 C C . ALA B 1 467 ? -19.812 -30.219 17.922 1 98.25 467 ALA B C 1
ATOM 8577 O O . ALA B 1 467 ? -19.297 -31.203 18.453 1 98.25 467 ALA B O 1
ATOM 8578 N N . ALA B 1 468 ? -20.266 -30.219 16.734 1 98.19 468 ALA B N 1
ATOM 8579 C CA . ALA B 1 468 ? -20.203 -31.422 15.922 1 98.19 468 ALA B CA 1
ATOM 8580 C C . ALA B 1 468 ? -18.75 -31.797 15.609 1 98.19 468 ALA B C 1
ATOM 8582 O O . ALA B 1 468 ? -18.375 -32.969 15.695 1 98.19 468 ALA B O 1
ATOM 8583 N N . ILE B 1 469 ? -17.969 -30.828 15.242 1 98.06 469 ILE B N 1
ATOM 8584 C CA . ILE B 1 469 ? -16.562 -31.062 14.922 1 98.06 469 ILE B CA 1
ATOM 8585 C C . ILE B 1 469 ? -15.836 -31.578 16.156 1 98.06 469 ILE B C 1
ATOM 8587 O O . ILE B 1 469 ? -15.117 -32.594 16.078 1 98.06 469 ILE B O 1
ATOM 8591 N N . GLU B 1 470 ? -16.062 -30.984 17.297 1 96.69 470 GLU B N 1
ATOM 8592 C CA . GLU B 1 470 ? -15.375 -31.344 18.516 1 96.69 470 GLU B CA 1
ATOM 8593 C C . GLU B 1 470 ? -15.789 -32.75 19 1 96.69 470 GLU B C 1
ATOM 8595 O O . GLU B 1 470 ? -14.992 -33.469 19.594 1 96.69 470 GLU B O 1
ATOM 8600 N N . SER B 1 471 ? -16.969 -33.125 18.641 1 95.94 471 SER B N 1
ATOM 8601 C CA . SER B 1 471 ? -17.469 -34.406 19.078 1 95.94 471 SER B CA 1
ATOM 8602 C C . SER B 1 471 ? -17.047 -35.531 18.109 1 95.94 471 SER B C 1
ATOM 8604 O O . SER B 1 471 ? -16.672 -36.625 18.547 1 95.94 471 SER B O 1
ATOM 8606 N N . ARG B 1 472 ? -17.016 -35.219 16.844 1 96.88 472 ARG B N 1
ATOM 8607 C CA . ARG B 1 472 ? -16.906 -36.312 15.867 1 96.88 472 ARG B CA 1
ATOM 8608 C C . ARG B 1 472 ? -15.523 -36.344 15.242 1 96.88 472 ARG B C 1
ATOM 8610 O O . ARG B 1 472 ? -15.086 -37.406 14.766 1 96.88 472 ARG B O 1
ATOM 8617 N N . ALA B 1 473 ? -14.852 -35.25 15.203 1 96.25 473 ALA B N 1
ATOM 8618 C CA . ALA B 1 473 ? -13.539 -35.219 14.57 1 96.25 473 ALA B CA 1
ATOM 8619 C C . ALA B 1 473 ? -12.43 -35.438 15.602 1 96.25 473 ALA B C 1
ATOM 8621 O O . ALA B 1 473 ? -11.289 -35.75 15.242 1 96.25 473 ALA B O 1
ATOM 8622 N N . PHE B 1 474 ? -12.703 -35.156 16.922 1 93.94 474 PHE B N 1
ATOM 8623 C CA . PHE B 1 474 ? -11.719 -35.406 17.969 1 93.94 474 PHE B CA 1
ATOM 8624 C C . PHE B 1 474 ? -11.656 -36.875 18.359 1 93.94 474 PHE B C 1
ATOM 8626 O O . PHE B 1 474 ? -12.023 -37.25 19.469 1 93.94 474 PHE B O 1
ATOM 8633 N N . CYS B 1 475 ? -11.188 -37.656 17.484 1 83.69 475 CYS B N 1
ATOM 8634 C CA . CYS B 1 475 ? -11.188 -39.094 17.688 1 83.69 475 CYS B CA 1
ATOM 8635 C C . CYS B 1 475 ? -9.844 -39.688 17.266 1 83.69 475 CYS B C 1
ATOM 8637 O O . CYS B 1 475 ? -9.734 -40.906 17.078 1 83.69 475 CYS B O 1
ATOM 8639 N N . GLY B 1 476 ? -8.969 -38.812 17.125 1 81.88 476 GLY B N 1
ATOM 8640 C CA . GLY B 1 476 ? -7.641 -39.281 16.766 1 81.88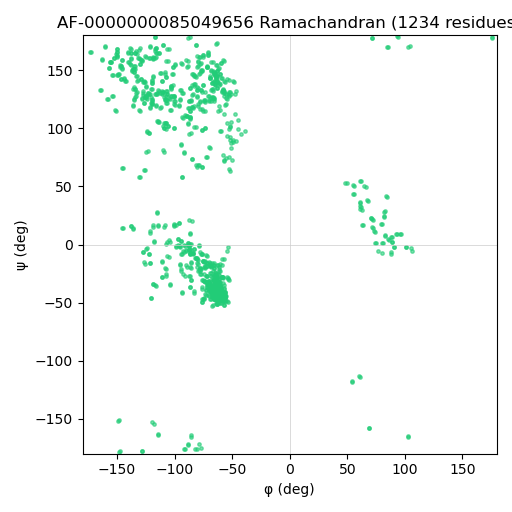 476 GLY B CA 1
ATOM 8641 C C . GLY B 1 476 ? -6.895 -39.906 17.922 1 81.88 476 GLY B C 1
ATOM 8642 O O . GLY B 1 476 ? -7.328 -39.812 19.062 1 81.88 476 GLY B O 1
ATOM 8643 N N . GLU B 1 477 ? -5.938 -40.594 17.562 1 78.44 477 GLU B N 1
ATOM 8644 C CA . GLU B 1 477 ? -5.098 -41.219 18.594 1 78.44 477 GLU B CA 1
ATOM 8645 C C . GLU B 1 477 ? -4.406 -40.156 19.453 1 78.44 477 GLU B C 1
ATOM 8647 O O . GLU B 1 477 ? -3.994 -39.125 18.938 1 78.44 477 GLU B O 1
ATOM 8652 N N . GLY B 1 478 ? -4.289 -40.375 20.766 1 79.38 478 GLY B N 1
ATOM 8653 C CA . GLY B 1 478 ? -3.543 -39.5 21.656 1 79.38 478 GLY B CA 1
ATOM 8654 C C . GLY B 1 478 ? -4.227 -38.188 21.922 1 79.38 478 GLY B C 1
ATOM 8655 O O . GLY B 1 478 ? -3.568 -37.188 22.219 1 79.38 478 GLY B O 1
ATOM 8656 N N . GLY B 1 479 ? -5.555 -38.125 21.547 1 90.19 479 GLY B N 1
ATOM 8657 C CA . GLY B 1 479 ? -6.254 -36.875 21.812 1 90.19 479 GLY B CA 1
ATOM 8658 C C . GLY B 1 479 ? -6.035 -35.844 20.719 1 90.19 479 GLY B C 1
ATOM 8659 O O . GLY B 1 479 ? -5.711 -34.688 21.016 1 90.19 479 GLY B O 1
ATOM 8660 N N . SER B 1 480 ? -6.047 -36.281 19.547 1 95.12 480 SER B N 1
ATOM 8661 C CA . SER B 1 480 ? -5.863 -35.406 18.391 1 95.12 480 SER B CA 1
ATOM 8662 C C . SER B 1 480 ? -7.105 -35.375 17.5 1 95.12 480 SER B C 1
ATOM 8664 O O . SER B 1 480 ? -7.977 -36.25 17.625 1 95.12 480 SER B O 1
ATOM 8666 N N . PHE B 1 481 ? -7.184 -34.375 16.688 1 97.12 481 PHE B N 1
ATOM 8667 C CA . PHE B 1 481 ? -8.234 -34.312 15.688 1 97.12 481 PHE B CA 1
ATOM 8668 C C . PHE B 1 481 ? -7.914 -35.25 14.516 1 97.12 481 PHE B C 1
ATOM 8670 O O . PHE B 1 481 ? -6.746 -35.5 14.219 1 97.12 481 PHE B O 1
ATOM 8677 N N . SER B 1 482 ? -9 -35.719 13.938 1 95.81 482 SER B N 1
ATOM 8678 C CA . SER B 1 482 ? -8.898 -36.594 12.758 1 95.81 482 SER B CA 1
ATOM 8679 C C . SER B 1 482 ? -9.32 -35.844 11.5 1 95.81 482 SER B C 1
ATOM 8681 O O . SER B 1 482 ? -10.07 -34.875 11.57 1 95.81 482 SER B O 1
ATOM 8683 N N . ALA B 1 483 ? -8.867 -36.312 10.344 1 94.31 483 ALA B N 1
ATOM 8684 C CA . ALA B 1 483 ? -9.156 -35.688 9.055 1 94.31 483 ALA B CA 1
ATOM 8685 C C . ALA B 1 483 ? -10.586 -35.969 8.617 1 94.31 483 ALA B C 1
ATOM 8687 O O . ALA B 1 483 ? -11.109 -35.312 7.715 1 94.31 483 ALA B O 1
ATOM 8688 N N . CYS B 1 484 ? -11.227 -36.938 9.266 1 94.06 484 CYS B N 1
ATOM 8689 C CA . CYS B 1 484 ? -12.609 -37.312 8.969 1 94.06 484 CYS B CA 1
ATOM 8690 C C . CYS B 1 484 ? -13.406 -37.5 10.25 1 94.06 484 CYS B C 1
ATOM 8692 O O . CYS B 1 484 ? -12.844 -37.812 11.305 1 94.06 484 CYS B O 1
ATOM 8694 N N . PHE B 1 485 ? -14.633 -37.281 10.055 1 95.19 485 PHE B N 1
ATOM 8695 C CA . PHE B 1 485 ? -15.531 -37.562 11.172 1 95.19 485 PHE B CA 1
ATOM 8696 C C . PHE B 1 485 ? -15.578 -39.062 11.477 1 95.19 485 PHE B C 1
ATOM 8698 O O . PHE B 1 485 ? -15.688 -39.875 10.562 1 95.19 485 PHE B O 1
ATOM 8705 N N . ASP B 1 486 ? -15.438 -39.438 12.711 1 93.31 486 ASP B N 1
ATOM 8706 C CA . ASP B 1 486 ? -15.766 -40.75 13.281 1 93.31 486 ASP B CA 1
ATOM 8707 C C . ASP B 1 486 ? -14.742 -41.781 12.875 1 93.31 486 ASP B C 1
ATOM 8709 O O . ASP B 1 486 ? -14.93 -42.969 13.141 1 93.31 486 ASP B O 1
ATOM 8713 N N . HIS B 1 487 ? -13.773 -41.406 12.164 1 88.44 487 HIS B N 1
ATOM 8714 C CA . HIS B 1 487 ? -12.711 -42.312 11.734 1 88.44 487 HIS B CA 1
ATOM 8715 C C . HIS B 1 487 ? -11.344 -41.656 11.883 1 88.44 487 HIS B C 1
ATOM 8717 O O . HIS B 1 487 ? -11.141 -40.5 11.461 1 88.44 487 HIS B O 1
ATOM 8723 N N . ALA B 1 488 ? -10.477 -42.406 12.422 1 89.19 488 ALA B N 1
ATOM 8724 C CA . ALA B 1 488 ? -9.133 -41.875 12.625 1 89.19 488 ALA B CA 1
ATOM 8725 C C . ALA B 1 488 ? -8.344 -41.844 11.32 1 89.19 488 ALA B C 1
ATOM 8727 O O . ALA B 1 488 ? -8.125 -42.906 10.703 1 89.19 488 ALA B O 1
ATOM 8728 N N . GLN B 1 489 ? -8.016 -40.75 10.914 1 90.69 489 GLN B N 1
ATOM 8729 C CA . GLN B 1 489 ? -7.207 -40.5 9.719 1 90.69 489 GLN B CA 1
ATOM 8730 C C . GLN B 1 489 ? -6.457 -39.188 9.812 1 90.69 489 GLN B C 1
ATOM 8732 O O . GLN B 1 489 ? -6.934 -38.219 10.445 1 90.69 489 GLN B O 1
ATOM 8737 N N . LEU B 1 490 ? -5.285 -39.219 9.234 1 92.44 490 LEU B N 1
ATOM 8738 C CA . LEU B 1 490 ? -4.496 -38 9.281 1 92.44 490 LEU B CA 1
ATOM 8739 C C . LEU B 1 490 ? -4.375 -37.375 7.895 1 92.44 490 LEU B C 1
ATOM 8741 O O . LEU B 1 490 ? -4.234 -38.094 6.898 1 92.44 490 LEU B O 1
ATOM 8745 N N . ASP B 1 491 ? -4.453 -36.094 7.844 1 93.38 491 ASP B N 1
ATOM 8746 C CA . ASP B 1 491 ? -3.963 -35.344 6.699 1 93.38 491 ASP B CA 1
ATOM 8747 C C . ASP B 1 491 ? -3.471 -33.938 7.129 1 93.38 491 ASP B C 1
ATOM 8749 O O . ASP B 1 491 ? -3.643 -33.562 8.281 1 93.38 491 ASP B O 1
ATOM 8753 N N . ALA B 1 492 ? -2.812 -33.25 6.281 1 96.25 492 ALA B N 1
ATOM 8754 C CA . ALA B 1 492 ? -2.084 -32.031 6.617 1 96.25 492 ALA B CA 1
ATOM 8755 C C . ALA B 1 492 ? -3.043 -30.875 6.867 1 96.25 492 ALA B C 1
ATOM 8757 O O . ALA B 1 492 ? -2.67 -29.875 7.484 1 96.25 492 ALA B O 1
ATOM 8758 N N . SER B 1 493 ? -4.285 -30.922 6.395 1 96.31 493 SER B N 1
ATOM 8759 C CA . SER B 1 493 ? -5.23 -29.828 6.516 1 96.31 493 SER B CA 1
ATOM 8760 C C . SER B 1 493 ? -5.613 -29.578 7.973 1 96.31 493 SER B C 1
ATOM 8762 O O . SER B 1 493 ? -6.156 -28.531 8.312 1 96.31 493 SER B O 1
ATOM 8764 N N . LEU B 1 494 ? -5.34 -30.516 8.844 1 96.25 494 LEU B N 1
ATOM 8765 C CA . LEU B 1 494 ? -5.602 -30.375 10.273 1 96.25 494 LEU B CA 1
ATOM 8766 C C . LEU B 1 494 ? -4.797 -29.219 10.852 1 96.25 494 LEU B C 1
ATOM 8768 O O . LEU B 1 494 ? -5.164 -28.672 11.891 1 96.25 494 LEU B O 1
ATOM 8772 N N . LEU B 1 495 ? -3.773 -28.859 10.164 1 96.5 495 LEU B N 1
ATOM 8773 C CA . LEU B 1 495 ? -2.9 -27.781 10.633 1 96.5 495 LEU B CA 1
ATOM 8774 C C . LEU B 1 495 ? -3.545 -26.422 10.406 1 96.5 495 LEU B C 1
ATOM 8776 O O . LEU B 1 495 ? -3.082 -25.406 10.945 1 96.5 495 LEU B O 1
ATOM 8780 N N . GLN B 1 496 ? -4.645 -26.312 9.719 1 96 496 GLN B N 1
ATOM 8781 C CA . GLN B 1 496 ? -5.281 -25.047 9.359 1 96 496 GLN B CA 1
ATOM 8782 C C . GLN B 1 496 ? -6.246 -24.578 10.453 1 96 496 GLN B C 1
ATOM 8784 O O . GLN B 1 496 ? -6.84 -23.5 10.352 1 96 496 GLN B O 1
ATOM 8789 N N . MET B 1 497 ? -6.375 -25.328 11.57 1 96.75 497 MET B N 1
ATOM 8790 C CA . MET B 1 497 ? -7.352 -25.031 12.609 1 96.75 497 MET B CA 1
ATOM 8791 C C . MET B 1 497 ? -7.02 -23.703 13.305 1 96.75 497 MET B C 1
ATOM 8793 O O . MET B 1 497 ? -7.922 -22.969 13.711 1 96.75 497 MET B O 1
ATOM 8797 N N . ILE B 1 498 ? -5.734 -23.406 13.352 1 93.81 498 ILE B N 1
ATOM 8798 C CA . ILE B 1 498 ? -5.312 -22.172 14.008 1 93.81 498 ILE B CA 1
ATOM 8799 C C . ILE B 1 498 ? -5.641 -20.984 13.117 1 93.81 498 ILE B C 1
ATOM 8801 O O . ILE B 1 498 ? -6.238 -20 13.57 1 93.81 498 ILE B O 1
ATOM 8805 N N . ASP B 1 499 ? -5.32 -21.062 11.828 1 92.44 499 ASP B N 1
ATOM 8806 C CA . ASP B 1 499 ? -5.543 -19.953 10.898 1 92.44 499 ASP B CA 1
ATOM 8807 C C . ASP B 1 499 ? -7.031 -19.656 10.742 1 92.44 499 ASP B C 1
ATOM 8809 O O . ASP B 1 499 ? -7.418 -18.516 10.523 1 92.44 499 ASP B O 1
ATOM 8813 N N . LEU B 1 500 ? -7.82 -20.688 10.93 1 95.88 500 LEU B N 1
ATOM 8814 C CA . LEU B 1 500 ? -9.266 -20.516 10.836 1 95.88 500 LEU B CA 1
ATOM 8815 C C . LEU B 1 500 ? -9.852 -20.078 12.172 1 95.88 500 LEU B C 1
ATOM 8817 O O . LEU B 1 500 ? -11.07 -19.891 12.289 1 95.88 500 LEU B O 1
ATOM 8821 N N . ARG B 1 501 ? -8.992 -20.016 13.211 1 94.56 501 ARG B N 1
ATOM 8822 C CA . ARG B 1 501 ? -9.344 -19.531 14.539 1 94.56 501 ARG B CA 1
ATOM 8823 C C . ARG B 1 501 ? -10.273 -20.5 15.258 1 94.56 501 ARG B C 1
ATOM 8825 O O . ARG B 1 501 ? -11.141 -20.078 16.031 1 94.56 501 ARG B O 1
ATOM 8832 N N . PHE B 1 502 ? -10.219 -21.672 14.844 1 96.94 502 PHE B N 1
ATOM 8833 C CA . PHE B 1 502 ? -11.039 -22.688 15.5 1 96.94 502 PHE B CA 1
ATOM 8834 C C . PHE B 1 502 ? -10.477 -23.031 16.875 1 96.94 502 PHE B C 1
ATOM 8836 O O . PHE B 1 502 ? -11.234 -23.281 17.812 1 96.94 502 PHE B O 1
ATOM 8843 N N . ILE B 1 503 ? -9.164 -23.094 16.938 1 95.19 503 ILE B N 1
ATOM 8844 C CA . ILE B 1 503 ? -8.469 -23.391 18.188 1 95.19 503 ILE B CA 1
ATOM 8845 C C . ILE B 1 503 ? -7.254 -22.469 18.328 1 95.19 503 ILE B C 1
ATOM 8847 O O . ILE B 1 503 ? -6.805 -21.859 17.359 1 95.19 503 ILE B O 1
ATOM 8851 N N . THR B 1 504 ? -6.746 -22.297 19.531 1 94.44 504 THR B N 1
ATOM 8852 C CA . THR B 1 504 ? -5.605 -21.422 19.797 1 94.44 504 THR B CA 1
ATOM 8853 C C . THR B 1 504 ? -4.305 -22.219 19.781 1 94.44 504 THR B C 1
ATOM 8855 O O . THR B 1 504 ? -4.312 -23.438 19.953 1 94.44 504 THR B O 1
ATOM 8858 N N . PRO B 1 505 ? -3.248 -21.516 19.516 1 92.88 505 PRO B N 1
ATOM 8859 C CA . PRO B 1 505 ? -1.961 -22.203 19.406 1 92.88 505 PRO B CA 1
ATOM 8860 C C . PRO B 1 505 ? -1.586 -22.953 20.688 1 92.88 505 PRO B C 1
ATOM 8862 O O . PRO B 1 505 ? -0.886 -23.969 20.625 1 92.88 505 PRO B O 1
ATOM 8865 N N . ASP B 1 506 ? -2.059 -22.484 21.812 1 93.06 506 ASP B N 1
ATOM 8866 C CA . ASP B 1 506 ? -1.67 -23.062 23.094 1 93.06 506 ASP B CA 1
ATOM 8867 C C . ASP B 1 506 ? -2.641 -24.156 23.516 1 93.06 506 ASP B C 1
ATOM 8869 O O . ASP B 1 506 ? -2.438 -24.812 24.547 1 93.06 506 ASP B O 1
ATOM 8873 N N . ASP B 1 507 ? -3.645 -24.422 22.734 1 95.06 507 ASP B N 1
ATOM 8874 C CA . ASP B 1 507 ? -4.602 -25.484 23.047 1 95.06 507 ASP B CA 1
ATOM 8875 C C . ASP B 1 507 ? -3.938 -26.859 22.984 1 95.06 507 ASP B C 1
ATOM 8877 O O . ASP B 1 507 ? -3.35 -27.234 21.969 1 95.06 507 ASP B O 1
ATOM 8881 N N . PRO B 1 508 ? -4.09 -27.641 24.094 1 94.81 508 PRO B N 1
ATOM 8882 C CA . PRO B 1 508 ? -3.441 -28.953 24.125 1 94.81 508 PRO B CA 1
ATOM 8883 C C . PRO B 1 508 ? -3.926 -29.875 23 1 94.81 508 PRO B C 1
ATOM 8885 O O . PRO B 1 508 ? -3.162 -30.703 22.516 1 94.81 508 PRO B O 1
ATOM 8888 N N . ARG B 1 509 ? -5.102 -29.797 22.672 1 95.44 509 ARG B N 1
ATOM 8889 C CA . ARG B 1 509 ? -5.637 -30.609 21.578 1 95.44 509 ARG B CA 1
ATOM 8890 C C . ARG B 1 509 ? -4.918 -30.297 20.281 1 95.44 509 ARG B C 1
ATOM 8892 O O . ARG B 1 509 ? -4.684 -31.203 19.469 1 95.44 509 ARG B O 1
ATOM 8899 N N . HIS B 1 510 ? -4.578 -29.016 20.031 1 93.62 510 HIS B N 1
ATOM 8900 C CA . HIS B 1 510 ? -3.822 -28.594 18.859 1 93.62 510 HIS B CA 1
ATOM 8901 C C . HIS B 1 510 ? -2.408 -29.172 18.875 1 93.62 510 HIS B C 1
ATOM 8903 O O . HIS B 1 510 ? -1.917 -29.672 17.859 1 93.62 510 HIS B O 1
ATOM 8909 N N . LEU B 1 511 ? -1.785 -29.109 19.984 1 95.5 511 LEU B N 1
ATOM 8910 C CA . LEU B 1 511 ? -0.418 -29.594 20.125 1 95.5 511 LEU B CA 1
ATOM 8911 C C . LEU B 1 511 ? -0.354 -31.094 19.875 1 95.5 511 LEU B C 1
ATOM 8913 O O . LEU B 1 511 ? 0.582 -31.594 19.234 1 95.5 511 LEU B O 1
ATOM 8917 N N . ALA B 1 512 ? -1.352 -31.766 20.344 1 96.25 512 ALA B N 1
ATOM 8918 C CA . ALA B 1 512 ? -1.431 -33.188 20.094 1 96.25 512 ALA B CA 1
ATOM 8919 C C . ALA B 1 512 ? -1.657 -33.5 18.625 1 96.25 512 ALA B C 1
ATOM 8921 O O . ALA B 1 512 ? -1.094 -34.469 18.078 1 96.25 512 ALA B O 1
ATOM 8922 N N . THR B 1 513 ? -2.479 -32.75 18.031 1 96.69 513 THR B N 1
ATOM 8923 C CA . THR B 1 513 ? -2.75 -32.906 16.609 1 96.69 513 THR B CA 1
ATOM 8924 C C . THR B 1 513 ? -1.491 -32.656 15.781 1 96.69 513 THR B C 1
ATOM 8926 O O . THR B 1 513 ? -1.185 -33.406 14.859 1 96.69 513 THR B O 1
ATOM 8929 N N . LEU B 1 514 ? -0.757 -31.594 16.109 1 96.44 514 LEU B N 1
ATOM 8930 C CA . LEU B 1 514 ? 0.499 -31.297 15.43 1 96.44 514 LEU B CA 1
ATOM 8931 C C . LEU B 1 514 ? 1.486 -32.438 15.578 1 96.44 514 LEU B C 1
ATOM 8933 O O . LEU B 1 514 ? 2.123 -32.844 14.609 1 96.44 514 LEU B O 1
ATOM 8937 N N . ALA B 1 515 ? 1.564 -32.938 16.734 1 96.38 515 ALA B N 1
ATOM 8938 C CA . ALA B 1 515 ? 2.471 -34.062 17 1 96.38 515 ALA B CA 1
ATOM 8939 C C . ALA B 1 515 ? 2.094 -35.281 16.156 1 96.38 515 ALA B C 1
ATOM 8941 O O . ALA B 1 515 ? 2.965 -35.938 15.609 1 96.38 515 ALA B O 1
ATOM 8942 N N . ALA B 1 516 ? 0.847 -35.562 16.094 1 95.94 516 ALA B N 1
ATOM 8943 C CA . ALA B 1 516 ? 0.359 -36.719 15.312 1 95.94 516 ALA B CA 1
ATOM 8944 C C . ALA B 1 516 ? 0.644 -36.531 13.828 1 95.94 516 ALA B C 1
ATOM 8946 O O . ALA B 1 516 ? 1.093 -37.438 13.148 1 95.94 516 ALA B O 1
ATOM 8947 N N . VAL B 1 517 ? 0.38 -35.344 13.367 1 96 517 VAL B N 1
ATOM 8948 C CA . VAL B 1 517 ? 0.58 -35.031 11.961 1 96 517 VAL B CA 1
ATOM 8949 C C . VAL B 1 517 ? 2.068 -35.094 11.625 1 96 517 VAL B C 1
ATOM 8951 O O . VAL B 1 517 ? 2.459 -35.594 10.57 1 96 517 VAL B O 1
ATOM 8954 N N . GLU B 1 518 ? 2.936 -34.594 12.445 1 96.06 518 GLU B N 1
ATOM 8955 C CA . GLU B 1 518 ? 4.379 -34.656 12.227 1 96.06 518 GLU B CA 1
ATOM 8956 C C . GLU B 1 518 ? 4.863 -36.094 12.156 1 96.06 518 GLU B C 1
ATOM 8958 O O . GLU B 1 518 ? 5.617 -36.469 11.25 1 96.06 518 GLU B O 1
ATOM 8963 N N . ALA B 1 519 ? 4.383 -36.844 13.094 1 94.81 519 ALA B N 1
ATOM 8964 C CA . ALA B 1 519 ? 4.816 -38.25 13.164 1 94.81 519 ALA B CA 1
ATOM 8965 C C . ALA B 1 519 ? 4.336 -39.031 11.953 1 94.81 519 ALA B C 1
ATOM 8967 O O . ALA B 1 519 ? 5.059 -39.875 11.43 1 94.81 519 ALA B O 1
ATOM 8968 N N . GLY B 1 520 ? 3.184 -38.688 11.531 1 93.44 520 GLY B N 1
ATOM 8969 C CA . GLY B 1 520 ? 2.562 -39.5 10.508 1 93.44 520 GLY B CA 1
ATOM 8970 C C . GLY B 1 520 ? 2.871 -39.031 9.102 1 93.44 520 GLY B C 1
ATOM 8971 O O . GLY B 1 520 ? 2.881 -39.844 8.156 1 93.44 520 GLY B O 1
ATOM 8972 N N . LEU B 1 521 ? 3.139 -37.75 8.938 1 94.88 521 LEU B N 1
ATOM 8973 C CA . LEU B 1 521 ? 3.119 -37.25 7.578 1 94.88 521 LEU B CA 1
ATOM 8974 C C . LEU B 1 521 ? 4.434 -36.531 7.242 1 94.88 521 LEU B C 1
ATOM 8976 O O . LEU B 1 521 ? 4.719 -36.281 6.074 1 94.88 521 LEU B O 1
ATOM 8980 N N . ARG B 1 522 ? 5.242 -36.188 8.148 1 94.94 522 ARG B N 1
ATOM 8981 C CA . ARG B 1 522 ? 6.488 -35.469 7.887 1 94.94 522 ARG B CA 1
ATOM 8982 C C . ARG B 1 522 ? 7.547 -36.406 7.309 1 94.94 522 ARG B C 1
ATOM 8984 O O . ARG B 1 522 ? 7.691 -37.562 7.762 1 94.94 522 ARG B O 1
ATOM 8991 N N . ARG B 1 523 ? 8.141 -36.031 6.309 1 93.25 523 ARG B N 1
ATOM 8992 C CA . ARG B 1 523 ? 9.297 -36.688 5.703 1 93.25 523 ARG B CA 1
ATOM 8993 C C . ARG B 1 523 ? 10.484 -35.75 5.625 1 93.25 523 ARG B C 1
ATOM 8995 O O . ARG B 1 523 ? 10.602 -34.969 4.676 1 93.25 523 ARG B O 1
ATOM 9002 N N . GLY B 1 524 ? 11.391 -35.781 6.562 1 92 524 GLY B N 1
ATOM 9003 C CA . GLY B 1 524 ? 12.477 -34.812 6.625 1 92 524 GLY B CA 1
ATOM 9004 C C . GLY B 1 524 ? 12 -33.375 6.766 1 92 524 GLY B C 1
ATOM 9005 O O . GLY B 1 524 ? 11.328 -33.031 7.746 1 92 524 GLY B O 1
ATOM 9006 N N . GLU B 1 525 ? 12.273 -32.688 5.703 1 93.94 525 GLU B N 1
ATOM 9007 C CA . GLU B 1 525 ? 11.914 -31.266 5.73 1 93.94 525 GLU B CA 1
ATOM 9008 C C . GLU B 1 525 ? 10.57 -31.016 5.051 1 93.94 525 GLU B C 1
ATOM 9010 O O . GLU B 1 525 ? 10.102 -29.891 4.98 1 93.94 525 GLU B O 1
ATOM 9015 N N . HIS B 1 526 ? 9.945 -32.094 4.664 1 94.69 526 HIS B N 1
ATOM 9016 C CA . HIS B 1 526 ? 8.734 -31.953 3.861 1 94.69 526 HIS B CA 1
ATOM 9017 C C . HIS B 1 526 ? 7.531 -32.562 4.574 1 94.69 526 HIS B C 1
ATOM 9019 O O . HIS B 1 526 ? 7.691 -33.281 5.559 1 94.69 526 HIS B O 1
ATOM 9025 N N . MET B 1 527 ? 6.379 -32.188 4.156 1 95.06 527 MET B N 1
ATOM 9026 C CA . MET B 1 527 ? 5.113 -32.656 4.703 1 95.06 527 MET B CA 1
ATOM 9027 C C . MET B 1 527 ? 4.227 -33.219 3.605 1 95.06 527 MET B C 1
ATOM 9029 O O . MET B 1 527 ? 3.967 -32.562 2.602 1 95.06 527 MET B O 1
ATOM 9033 N N . LEU B 1 528 ? 3.766 -34.438 3.812 1 93.56 528 LEU B N 1
ATOM 9034 C CA . LEU B 1 528 ? 2.838 -35.062 2.883 1 93.56 528 LEU B CA 1
ATOM 9035 C C . LEU B 1 528 ? 1.416 -34.562 3.104 1 93.56 528 LEU B C 1
ATOM 9037 O O . LEU B 1 528 ? 1.075 -34.125 4.203 1 93.56 528 LEU B O 1
ATOM 9041 N N . ARG B 1 5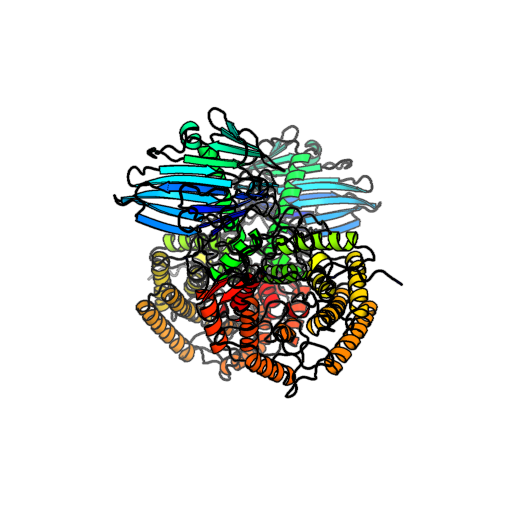29 ? 0.623 -34.688 2.084 1 92.31 529 ARG B N 1
ATOM 9042 C CA . ARG B 1 529 ? -0.804 -34.406 2.236 1 92.31 529 ARG B CA 1
ATOM 9043 C C . ARG B 1 529 ? -1.463 -35.438 3.139 1 92.31 529 ARG B C 1
ATOM 9045 O O . ARG B 1 529 ? -2.168 -35.094 4.086 1 92.31 529 ARG B O 1
ATOM 9052 N N . TYR B 1 530 ? -1.251 -36.656 2.791 1 87.75 530 TYR B N 1
ATOM 9053 C CA . TYR B 1 530 ? -1.671 -37.875 3.463 1 87.75 530 TYR B CA 1
ATOM 9054 C C . TYR B 1 530 ? -0.717 -39.031 3.154 1 87.75 530 TYR B C 1
ATOM 9056 O O . TYR B 1 530 ? 0.064 -38.938 2.203 1 87.75 530 TYR B O 1
ATOM 9064 N N . ALA B 1 531 ? -0.765 -40 3.986 1 81.5 531 ALA B N 1
ATOM 9065 C CA . ALA B 1 531 ? 0.196 -41.094 3.809 1 81.5 531 ALA B CA 1
ATOM 9066 C C . ALA B 1 531 ? -0.477 -42.344 3.227 1 81.5 531 ALA B C 1
ATOM 9068 O O . ALA B 1 531 ? 0.192 -43.219 2.676 1 81.5 531 ALA B O 1
ATOM 9069 N N . VAL B 1 532 ? -1.736 -42.312 3.201 1 75.94 532 VAL B N 1
ATOM 9070 C CA . VAL B 1 532 ? -2.447 -43.5 2.732 1 75.94 532 VAL B CA 1
ATOM 9071 C C . VAL B 1 532 ? -2.453 -43.531 1.205 1 75.94 532 VAL B C 1
ATOM 9073 O O . VAL B 1 532 ? -2.623 -42.5 0.56 1 75.94 532 VAL B O 1
ATOM 9076 N N . PRO B 1 533 ? -2.111 -44.75 0.645 1 73.25 533 PRO B N 1
ATOM 9077 C CA . PRO B 1 533 ? -2.164 -44.844 -0.816 1 73.25 533 PRO B CA 1
ATOM 9078 C C . PRO B 1 533 ? -3.535 -44.5 -1.384 1 73.25 533 PRO B C 1
ATOM 9080 O O . PRO B 1 533 ? -4.559 -44.781 -0.766 1 73.25 533 PRO B O 1
ATOM 9083 N N . ASP B 1 534 ? -3.453 -43.844 -2.434 1 66.31 534 ASP B N 1
ATOM 9084 C CA . ASP B 1 534 ? -4.699 -43.531 -3.127 1 66.31 534 ASP B CA 1
ATOM 9085 C C . ASP B 1 534 ? -4.762 -44.219 -4.484 1 66.31 534 ASP B C 1
ATOM 9087 O O . ASP B 1 534 ? -4.133 -45.25 -4.688 1 66.31 534 ASP B O 1
ATOM 9091 N N . ASP B 1 535 ? -5.664 -43.719 -5.316 1 64.56 535 ASP B N 1
ATOM 9092 C CA . ASP B 1 535 ? -5.934 -44.344 -6.613 1 64.56 535 ASP B CA 1
ATOM 9093 C C . ASP B 1 535 ? -4.668 -44.406 -7.465 1 64.56 535 ASP B C 1
ATOM 9095 O O . ASP B 1 535 ? -4.605 -45.156 -8.438 1 64.56 535 ASP B O 1
ATOM 9099 N N . PHE B 1 536 ? -3.621 -43.656 -7.008 1 68.69 536 PHE B N 1
ATOM 9100 C CA . PHE B 1 536 ? -2.436 -43.594 -7.855 1 68.69 536 PHE B CA 1
ATOM 9101 C C . PHE B 1 536 ? -1.209 -44.094 -7.121 1 68.69 536 PHE B C 1
ATOM 9103 O O . PHE B 1 536 ? -0.083 -43.969 -7.605 1 68.69 536 PHE B O 1
ATOM 9110 N N . GLY B 1 537 ? -1.357 -44.688 -6.012 1 69.94 537 GLY B N 1
ATOM 9111 C CA . GLY B 1 537 ? -0.255 -45.281 -5.266 1 69.94 537 GLY B CA 1
ATOM 9112 C C . GLY B 1 537 ? 0.184 -44.406 -4.086 1 69.94 537 GLY B C 1
ATOM 9113 O O . GLY B 1 537 ? -0.566 -43.562 -3.619 1 69.94 537 GLY B O 1
ATOM 9114 N N . GLU B 1 538 ? 1.381 -44.781 -3.598 1 76.12 538 GLU B N 1
ATOM 9115 C CA . GLU B 1 538 ? 1.938 -44.062 -2.455 1 76.12 538 GLU B CA 1
ATOM 9116 C C . GLU B 1 538 ? 2.535 -42.719 -2.877 1 76.12 538 GLU B C 1
ATOM 9118 O O . GLU B 1 538 ? 3.098 -42.625 -3.969 1 76.12 538 GLU B O 1
ATOM 9123 N N . PRO B 1 539 ? 2.436 -41.812 -2.004 1 79.19 539 PRO B N 1
ATOM 9124 C CA . PRO B 1 539 ? 3.004 -40.5 -2.361 1 79.19 539 PRO B CA 1
ATOM 9125 C C . PRO B 1 539 ? 4.523 -40.562 -2.488 1 79.19 539 PRO B C 1
ATOM 9127 O O . PRO B 1 539 ? 5.203 -41.156 -1.663 1 79.19 539 PRO B O 1
ATOM 9130 N N . GLU B 1 540 ? 5.016 -39.969 -3.559 1 80.56 540 GLU B N 1
ATOM 9131 C CA . GLU B 1 540 ? 6.449 -39.906 -3.82 1 80.56 540 GLU B CA 1
ATOM 9132 C C . GLU B 1 540 ? 6.98 -38.5 -3.689 1 80.56 540 GLU B C 1
ATOM 9134 O O . GLU B 1 540 ? 8.195 -38.281 -3.637 1 80.56 540 GLU B O 1
ATOM 9139 N N . THR B 1 541 ? 6.121 -37.562 -3.678 1 88.62 541 THR B N 1
ATOM 9140 C CA . THR B 1 541 ? 6.465 -36.156 -3.57 1 88.62 541 THR B CA 1
ATOM 9141 C C . THR B 1 541 ? 5.672 -35.5 -2.447 1 88.62 541 THR B C 1
ATOM 9143 O O . THR B 1 541 ? 4.688 -36.062 -1.96 1 88.62 541 THR B O 1
ATOM 9146 N N . ALA B 1 542 ? 6.238 -34.438 -2.039 1 91.31 542 ALA B N 1
ATOM 9147 C CA . ALA B 1 542 ? 5.559 -33.656 -1.016 1 91.31 542 ALA B CA 1
ATOM 9148 C C . ALA B 1 542 ? 4.895 -32.406 -1.625 1 91.31 542 ALA B C 1
ATOM 9150 O O . ALA B 1 542 ? 5.465 -31.766 -2.506 1 91.31 542 ALA B O 1
ATOM 9151 N N . PHE B 1 543 ? 3.723 -32.219 -1.16 1 94 543 PHE B N 1
ATOM 9152 C CA . PHE B 1 543 ? 3 -31 -1.547 1 94 543 PHE B CA 1
ATOM 9153 C C . PHE B 1 543 ? 3.566 -29.781 -0.835 1 94 543 PHE B C 1
ATOM 9155 O O . PHE B 1 543 ? 3.482 -29.672 0.39 1 94 543 PHE B O 1
ATOM 9162 N N . ASN B 1 544 ? 4.141 -28.844 -1.564 1 96.94 544 ASN B N 1
ATOM 9163 C CA . ASN B 1 544 ? 4.883 -27.734 -0.978 1 96.94 544 ASN B CA 1
ATOM 9164 C C . ASN B 1 544 ? 4.02 -26.938 0 1 96.94 544 ASN B C 1
ATOM 9166 O O . ASN B 1 544 ? 4.504 -26.5 1.043 1 96.94 544 ASN B O 1
ATOM 9170 N N . PHE B 1 545 ? 2.785 -26.781 -0.307 1 97 545 PHE B N 1
ATOM 9171 C CA . PHE B 1 545 ? 1.888 -25.984 0.527 1 97 545 PHE B CA 1
ATOM 9172 C C . PHE B 1 545 ? 1.763 -26.594 1.919 1 97 545 PHE B C 1
ATOM 9174 O O . PHE B 1 545 ? 1.676 -25.875 2.914 1 97 545 PHE B O 1
ATOM 9181 N N . CYS B 1 546 ? 1.771 -27.922 2 1 97.44 546 CYS B N 1
ATOM 9182 C CA . CYS B 1 546 ? 1.685 -28.609 3.279 1 97.44 546 CYS B CA 1
ATOM 9183 C C . CYS B 1 546 ? 2.943 -28.391 4.109 1 97.44 546 CYS B C 1
ATOM 9185 O O . CYS B 1 546 ? 2.873 -28.281 5.336 1 97.44 546 CYS B O 1
ATOM 9187 N N . THR B 1 547 ? 4.047 -28.344 3.426 1 97.75 547 THR B N 1
ATOM 9188 C CA . THR B 1 547 ? 5.285 -28.016 4.125 1 97.75 547 THR B CA 1
ATOM 9189 C C . THR B 1 547 ? 5.215 -26.625 4.723 1 97.75 547 THR B C 1
ATOM 9191 O O . THR B 1 547 ? 5.633 -26.406 5.859 1 97.75 547 THR B O 1
ATOM 9194 N N . PHE B 1 548 ? 4.676 -25.703 3.986 1 98.56 548 PHE B N 1
ATOM 9195 C CA . PHE B 1 548 ? 4.52 -24.359 4.5 1 98.56 548 PHE B CA 1
ATOM 9196 C C . PHE B 1 548 ? 3.541 -24.328 5.672 1 98.56 548 PHE B C 1
ATOM 9198 O O . PHE B 1 548 ? 3.734 -23.594 6.633 1 98.56 548 PHE B O 1
ATOM 9205 N N . TRP B 1 549 ? 2.451 -25.141 5.598 1 98 549 TRP B N 1
ATOM 9206 C CA . TRP B 1 549 ? 1.535 -25.25 6.727 1 98 549 TRP B CA 1
ATOM 9207 C C . TRP B 1 549 ? 2.26 -25.75 7.969 1 98 549 TRP B C 1
ATOM 9209 O O . TRP B 1 549 ? 1.993 -25.297 9.086 1 98 549 TRP B O 1
ATOM 9219 N N . LEU B 1 550 ? 3.164 -26.688 7.758 1 98 550 LEU B N 1
ATOM 9220 C CA . LEU B 1 550 ? 3.973 -27.188 8.867 1 98 550 LEU B CA 1
ATOM 9221 C C . LEU B 1 550 ? 4.812 -26.062 9.477 1 98 550 LEU B C 1
ATOM 9223 O O . LEU B 1 550 ? 4.867 -25.922 10.695 1 98 550 LEU B O 1
ATOM 9227 N N . ILE B 1 551 ? 5.434 -25.312 8.664 1 98.56 551 ILE B N 1
ATOM 9228 C CA . ILE B 1 551 ? 6.273 -24.203 9.102 1 98.56 551 ILE B CA 1
ATOM 9229 C C . ILE B 1 551 ? 5.457 -23.234 9.953 1 98.56 551 ILE B C 1
ATOM 9231 O O . ILE B 1 551 ? 5.883 -22.844 11.039 1 98.56 551 ILE B O 1
ATOM 9235 N N . GLU B 1 552 ? 4.273 -22.891 9.508 1 98 552 GLU B N 1
ATOM 9236 C CA . GLU B 1 552 ? 3.396 -22.016 10.266 1 98 552 GLU B CA 1
ATOM 9237 C C . GLU B 1 552 ? 3.035 -22.609 11.617 1 98 552 GLU B C 1
ATOM 9239 O O . GLU B 1 552 ? 3.084 -21.938 12.641 1 98 552 GLU B O 1
ATOM 9244 N N . ALA B 1 553 ? 2.686 -23.875 11.57 1 97.56 553 ALA B N 1
ATOM 9245 C CA . ALA B 1 553 ? 2.27 -24.578 12.789 1 97.56 553 ALA B CA 1
ATOM 9246 C C . ALA B 1 553 ? 3.404 -24.625 13.812 1 97.56 553 ALA B C 1
ATOM 9248 O O . ALA B 1 553 ? 3.176 -24.438 15.008 1 97.56 553 ALA B O 1
ATOM 9249 N N . LEU B 1 554 ? 4.613 -24.891 13.297 1 97.88 554 LEU B N 1
ATOM 9250 C CA . LEU B 1 554 ? 5.777 -24.938 14.172 1 97.88 554 LEU B CA 1
ATOM 9251 C C . LEU B 1 554 ? 6.012 -23.594 14.836 1 97.88 554 LEU B C 1
ATOM 9253 O O . LEU B 1 554 ? 6.301 -23.531 16.031 1 97.88 554 LEU B O 1
ATOM 9257 N N . HIS B 1 555 ? 5.867 -22.516 14.102 1 98.06 555 HIS B N 1
ATOM 9258 C CA . HIS B 1 555 ? 6.02 -21.188 14.664 1 98.06 555 HIS B CA 1
ATOM 9259 C C . HIS B 1 555 ? 4.984 -20.922 15.758 1 98.06 555 HIS B C 1
ATOM 9261 O O . HIS B 1 555 ? 5.324 -20.422 16.828 1 98.06 555 HIS B O 1
ATOM 9267 N N . HIS B 1 556 ? 3.77 -21.297 15.523 1 96.56 556 HIS B N 1
ATOM 9268 C CA . HIS B 1 556 ? 2.695 -21.109 16.5 1 96.56 556 HIS B CA 1
ATOM 9269 C C . HIS B 1 556 ? 2.926 -21.938 17.75 1 96.56 556 HIS B C 1
ATOM 9271 O O . HIS B 1 556 ? 2.48 -21.562 18.844 1 96.56 556 HIS B O 1
ATOM 9277 N N . ALA B 1 557 ? 3.623 -22.984 17.594 1 96.12 557 ALA B N 1
ATOM 9278 C CA . ALA B 1 557 ? 3.9 -23.891 18.719 1 96.12 557 ALA B CA 1
ATOM 9279 C C . ALA B 1 557 ? 5.137 -23.422 19.484 1 96.12 557 ALA B C 1
ATOM 9281 O O . ALA B 1 557 ? 5.598 -24.109 20.391 1 96.12 557 ALA B O 1
ATOM 9282 N N . GLY B 1 558 ? 5.801 -22.297 19.094 1 96 558 GLY B N 1
ATOM 9283 C CA . GLY B 1 558 ? 6.961 -21.766 19.781 1 96 558 GLY B CA 1
ATOM 9284 C C . GLY B 1 558 ? 8.273 -22.328 19.281 1 96 558 GLY B C 1
ATOM 9285 O O . GLY B 1 558 ? 9.336 -22.062 19.844 1 96 558 GLY B O 1
ATOM 9286 N N . ARG B 1 559 ? 8.195 -23.156 18.297 1 97.12 559 ARG B N 1
ATOM 9287 C CA . ARG B 1 559 ? 9.391 -23.734 17.688 1 97.12 559 ARG B CA 1
ATOM 9288 C C . ARG B 1 559 ? 9.836 -22.891 16.484 1 97.12 559 ARG B C 1
ATOM 9290 O O . ARG B 1 559 ? 10.031 -23.438 15.391 1 97.12 559 ARG B O 1
ATOM 9297 N N . SER B 1 560 ? 10.109 -21.672 16.672 1 97.81 560 SER B N 1
ATOM 9298 C CA . SER B 1 560 ? 10.336 -20.688 15.625 1 97.81 560 SER B CA 1
ATOM 9299 C C . SER B 1 560 ? 11.664 -20.906 14.922 1 97.81 560 SER B C 1
ATOM 9301 O O . SER B 1 560 ? 11.781 -20.703 13.711 1 97.81 560 SER B O 1
ATOM 9303 N N . ASP B 1 561 ? 12.703 -21.312 15.617 1 98.12 561 ASP B N 1
ATOM 9304 C CA . ASP B 1 561 ? 14.008 -21.547 15 1 98.12 561 ASP B CA 1
ATOM 9305 C C . ASP B 1 561 ? 13.922 -22.672 13.969 1 98.12 561 ASP B C 1
ATOM 9307 O O . ASP B 1 561 ? 14.477 -22.562 12.875 1 98.12 561 ASP B O 1
ATOM 9311 N N . GLU B 1 562 ? 13.227 -23.703 14.375 1 98.25 562 GLU B N 1
ATOM 9312 C CA . GLU B 1 562 ? 13.016 -24.812 13.445 1 98.25 562 GLU B CA 1
ATOM 9313 C C . GLU B 1 562 ? 12.203 -24.359 12.234 1 98.25 562 GLU B C 1
ATOM 9315 O O . GLU B 1 562 ? 12.516 -24.734 11.102 1 98.25 562 GLU B O 1
ATOM 9320 N N . ALA B 1 563 ? 11.148 -23.609 12.508 1 98.62 563 ALA B N 1
ATOM 9321 C CA . ALA B 1 563 ? 10.305 -23.078 11.438 1 98.62 563 ALA B CA 1
ATOM 9322 C C . ALA B 1 563 ? 11.125 -22.25 10.445 1 98.62 563 ALA B C 1
ATOM 9324 O O . ALA B 1 563 ? 11 -22.422 9.234 1 98.62 563 ALA B O 1
ATOM 9325 N N . ARG B 1 564 ? 12 -21.406 10.953 1 98.56 564 ARG B N 1
ATOM 9326 C CA . ARG B 1 564 ? 12.828 -20.547 10.117 1 98.56 564 ARG B CA 1
ATOM 9327 C C . ARG B 1 564 ? 13.789 -21.375 9.266 1 98.56 564 ARG B C 1
ATOM 9329 O O . ARG B 1 564 ? 13.984 -21.078 8.086 1 98.56 564 ARG B O 1
ATOM 9336 N N . THR B 1 565 ? 14.367 -22.391 9.82 1 98.5 565 THR B N 1
ATOM 9337 C CA . THR B 1 565 ? 15.281 -23.266 9.094 1 98.5 565 THR B CA 1
ATOM 9338 C C . THR B 1 565 ? 14.562 -23.953 7.934 1 98.5 565 THR B C 1
ATOM 9340 O O . THR B 1 565 ? 15.078 -24 6.816 1 98.5 565 THR B O 1
ATOM 9343 N N . LEU B 1 566 ? 13.414 -24.453 8.234 1 98.38 566 LEU B N 1
ATOM 9344 C CA . LEU B 1 566 ? 12.625 -25.125 7.203 1 98.38 566 LEU B CA 1
ATOM 9345 C C . LEU B 1 566 ? 12.227 -24.141 6.105 1 98.38 566 LEU B C 1
ATOM 9347 O O . LEU B 1 566 ? 12.242 -24.484 4.922 1 98.38 566 LEU B O 1
ATOM 9351 N N . PHE B 1 567 ? 11.906 -22.938 6.52 1 98.69 567 PHE B N 1
ATOM 9352 C CA . PHE B 1 567 ? 11.5 -21.922 5.555 1 98.69 567 PHE B CA 1
ATOM 9353 C C . PHE B 1 567 ? 12.648 -21.578 4.613 1 98.69 567 PHE B C 1
ATOM 9355 O O . PHE B 1 567 ? 12.461 -21.531 3.396 1 98.69 567 PHE B O 1
ATOM 9362 N N . GLU B 1 568 ? 13.773 -21.391 5.168 1 98.38 568 GLU B N 1
ATOM 9363 C CA . GLU B 1 568 ? 14.953 -21.109 4.355 1 98.38 568 GLU B CA 1
ATOM 9364 C C . GLU B 1 568 ? 15.273 -22.281 3.426 1 98.38 568 GLU B C 1
ATOM 9366 O O . GLU B 1 568 ? 15.75 -22.062 2.307 1 98.38 568 GLU B O 1
ATOM 9371 N N . GLY B 1 569 ? 15.031 -23.453 3.943 1 97 569 GLY B N 1
ATOM 9372 C CA . GLY B 1 569 ? 15.18 -24.625 3.092 1 97 569 GLY B CA 1
ATOM 9373 C C . GLY B 1 569 ? 14.242 -24.609 1.896 1 97 569 GLY B C 1
ATOM 9374 O O . GLY B 1 569 ? 14.656 -24.922 0.776 1 97 569 GLY B O 1
ATOM 9375 N N . MET B 1 570 ? 12.992 -24.266 2.145 1 97.56 570 MET B N 1
ATOM 9376 C CA . MET B 1 570 ? 12.016 -24.172 1.061 1 97.56 570 MET B CA 1
ATOM 9377 C C . MET B 1 570 ? 12.414 -23.109 0.053 1 97.56 570 MET B C 1
ATOM 9379 O O . MET B 1 570 ? 12.25 -23.281 -1.154 1 97.56 570 MET B O 1
ATOM 9383 N N . LEU B 1 571 ? 12.914 -21.953 0.566 1 98.19 571 LEU B N 1
ATOM 9384 C CA . LEU B 1 571 ? 13.32 -20.875 -0.323 1 98.19 571 LEU B CA 1
ATOM 9385 C C . LEU B 1 571 ? 14.477 -21.328 -1.221 1 98.19 571 LEU B C 1
ATOM 9387 O O . LEU B 1 571 ? 14.555 -20.906 -2.379 1 98.19 571 LEU B O 1
ATOM 9391 N N . LYS B 1 572 ? 15.312 -22.172 -0.743 1 96.56 572 LYS B N 1
ATOM 9392 C CA . LYS B 1 572 ? 16.453 -22.656 -1.518 1 96.56 572 LYS B CA 1
ATOM 9393 C C . LYS B 1 572 ? 16 -23.594 -2.629 1 96.56 572 LYS B C 1
ATOM 9395 O O . LYS B 1 572 ? 16.75 -23.859 -3.574 1 96.56 572 LYS B O 1
ATOM 9400 N N . ARG B 1 573 ? 14.781 -24.078 -2.535 1 95.81 573 ARG B N 1
ATOM 9401 C CA . ARG B 1 573 ? 14.266 -25 -3.529 1 95.81 573 ARG B CA 1
ATOM 9402 C C . ARG B 1 573 ? 13.641 -24.266 -4.703 1 95.81 573 ARG B C 1
ATOM 9404 O O . ARG B 1 573 ? 13.312 -24.859 -5.73 1 95.81 573 ARG B O 1
ATOM 9411 N N . ARG B 1 574 ? 13.516 -22.969 -4.59 1 97.62 574 ARG B N 1
ATOM 9412 C CA . ARG B 1 574 ? 12.953 -22.188 -5.684 1 97.62 574 ARG B CA 1
ATOM 9413 C C . ARG B 1 574 ? 13.805 -22.297 -6.941 1 97.62 574 ARG B C 1
ATOM 9415 O O . ARG B 1 574 ? 15.008 -22.547 -6.859 1 97.62 574 ARG B O 1
ATOM 9422 N N . THR B 1 575 ? 13.195 -22.156 -8.055 1 97.88 575 THR B N 1
ATOM 9423 C CA . THR B 1 575 ? 13.922 -22.047 -9.312 1 97.88 575 THR B CA 1
ATOM 9424 C C . THR B 1 575 ? 14.773 -20.781 -9.344 1 97.88 575 THR B C 1
ATOM 9426 O O . THR B 1 575 ? 14.695 -19.953 -8.43 1 97.88 575 THR B O 1
ATOM 9429 N N . ALA B 1 576 ? 15.586 -20.656 -10.375 1 96.88 576 ALA B N 1
ATOM 9430 C CA . ALA B 1 576 ? 16.391 -19.438 -10.531 1 96.88 576 ALA B CA 1
ATOM 9431 C C . ALA B 1 576 ? 15.492 -18.203 -10.664 1 96.88 576 ALA B C 1
ATOM 9433 O O . ALA B 1 576 ? 15.898 -17.094 -10.312 1 96.88 576 ALA B O 1
ATOM 9434 N N . ALA B 1 577 ? 14.273 -18.438 -11.086 1 97.69 577 ALA B N 1
ATOM 9435 C CA . ALA B 1 577 ? 13.312 -17.344 -11.25 1 97.69 577 ALA B CA 1
ATOM 9436 C C . ALA B 1 577 ? 12.641 -17 -9.922 1 97.69 577 ALA B C 1
ATOM 9438 O O . ALA B 1 577 ? 11.844 -16.062 -9.844 1 97.69 577 ALA B O 1
ATOM 9439 N N . GLY B 1 578 ? 12.93 -17.75 -8.852 1 98 578 GLY B N 1
ATOM 9440 C CA . GLY B 1 578 ? 12.367 -17.484 -7.535 1 98 578 GLY B CA 1
ATOM 9441 C C . GLY B 1 578 ? 10.977 -18.047 -7.352 1 98 578 GLY B C 1
ATOM 9442 O O . GLY B 1 578 ? 10.203 -17.562 -6.523 1 98 578 GLY B O 1
ATOM 9443 N N . LEU B 1 579 ? 10.602 -19.062 -8.094 1 98.5 579 LEU B N 1
ATOM 9444 C CA . LEU B 1 579 ? 9.25 -19.609 -8.07 1 98.5 579 LEU B CA 1
ATOM 9445 C C . LEU B 1 579 ? 9.266 -21.094 -7.688 1 98.5 579 LEU B C 1
ATOM 9447 O O . LEU B 1 579 ? 10.336 -21.688 -7.543 1 98.5 579 LEU B O 1
ATOM 9451 N N . LEU B 1 580 ? 8.062 -21.609 -7.438 1 98.56 580 LEU B N 1
ATOM 9452 C CA . LEU B 1 580 ? 7.914 -23 -7.027 1 98.56 580 LEU B CA 1
ATOM 9453 C C . LEU B 1 580 ? 6.785 -23.672 -7.793 1 98.56 580 LEU B C 1
ATOM 9455 O O . LEU B 1 580 ? 5.824 -23.016 -8.195 1 98.56 580 LEU B O 1
ATOM 9459 N N . SER B 1 581 ? 6.984 -24.984 -7.934 1 98 581 SER B N 1
ATOM 9460 C CA . SER B 1 581 ? 5.918 -25.844 -8.453 1 98 581 SER B CA 1
ATOM 9461 C C . SER B 1 581 ? 5.023 -26.359 -7.328 1 98 581 SER B C 1
ATOM 9463 O O . SER B 1 581 ? 5.102 -25.875 -6.199 1 98 581 SER B O 1
ATOM 9465 N N . GLU B 1 582 ? 4.18 -27.219 -7.652 1 97.12 582 GLU B N 1
ATOM 9466 C CA . GLU B 1 582 ? 3.209 -27.797 -6.73 1 97.12 582 GLU B CA 1
ATOM 9467 C C . GLU B 1 582 ? 3.889 -28.703 -5.711 1 97.12 582 GLU B C 1
ATOM 9469 O O . GLU B 1 582 ? 3.592 -28.641 -4.516 1 97.12 582 GLU B O 1
ATOM 9474 N N . ASP B 1 583 ? 4.801 -29.531 -6.23 1 96.12 583 ASP B N 1
ATOM 9475 C CA . ASP B 1 583 ? 5.395 -30.578 -5.41 1 96.12 583 ASP B CA 1
ATOM 9476 C C . ASP B 1 583 ? 6.918 -30.547 -5.496 1 96.12 583 ASP B C 1
ATOM 9478 O O . ASP B 1 583 ? 7.48 -29.969 -6.438 1 96.12 583 ASP B O 1
ATOM 9482 N N . THR B 1 584 ? 7.496 -31.125 -4.52 1 94.81 584 THR B N 1
ATOM 9483 C CA . THR B 1 584 ? 8.938 -31.359 -4.473 1 94.81 584 THR B CA 1
ATOM 9484 C C . THR B 1 584 ? 9.242 -32.781 -4.047 1 94.81 584 THR B C 1
ATOM 9486 O O . THR B 1 584 ? 8.688 -33.281 -3.066 1 94.81 584 THR B O 1
ATOM 9489 N N . ALA B 1 585 ? 10.055 -33.406 -4.867 1 91.62 585 ALA B N 1
ATOM 9490 C CA . ALA B 1 585 ? 10.5 -34.719 -4.453 1 91.62 585 ALA B CA 1
ATOM 9491 C C . ALA B 1 585 ? 11.391 -34.625 -3.219 1 91.62 585 ALA B C 1
ATOM 9493 O O . ALA B 1 585 ? 12.367 -33.875 -3.201 1 91.62 585 ALA B O 1
ATOM 9494 N N . TYR B 1 586 ? 11.078 -35.344 -2.186 1 85.62 586 TYR B N 1
ATOM 9495 C CA . TYR B 1 586 ? 11.797 -35.188 -0.924 1 85.62 586 TYR B CA 1
ATOM 9496 C C . TYR B 1 586 ? 13.117 -35.938 -0.945 1 85.62 586 TYR B C 1
ATOM 9498 O O . TYR B 1 586 ? 13.984 -35.688 -0.098 1 85.62 586 TYR B O 1
ATOM 9506 N N . ASP B 1 587 ? 13.289 -36.781 -1.935 1 84.88 587 ASP B N 1
ATOM 9507 C CA . ASP B 1 587 ? 14.531 -37.562 -2.01 1 84.88 587 ASP B CA 1
ATOM 9508 C C . ASP B 1 587 ? 15.633 -36.719 -2.676 1 84.88 587 ASP B C 1
ATOM 9510 O O . ASP B 1 587 ? 16.781 -36.719 -2.209 1 84.88 587 ASP B O 1
ATOM 9514 N N . ASP B 1 588 ? 15.258 -35.969 -3.771 1 86.81 588 ASP B N 1
ATOM 9515 C CA . ASP B 1 588 ? 16.312 -35.312 -4.52 1 86.81 588 ASP B CA 1
ATOM 9516 C C . ASP B 1 588 ? 16.016 -33.812 -4.688 1 86.81 588 ASP B C 1
ATOM 9518 O O . ASP B 1 588 ? 16.812 -33.062 -5.25 1 86.81 588 ASP B O 1
ATOM 9522 N N . GLY B 1 589 ? 14.867 -33.406 -4.277 1 89.38 589 GLY B N 1
ATOM 9523 C CA . GLY B 1 589 ? 14.547 -32 -4.301 1 89.38 589 GLY B CA 1
ATOM 9524 C C . GLY B 1 589 ? 14.008 -31.531 -5.637 1 89.38 589 GLY B C 1
ATOM 9525 O O . GLY B 1 589 ? 13.727 -30.344 -5.816 1 89.38 589 GLY B O 1
ATOM 9526 N N . GLN B 1 590 ? 13.812 -32.438 -6.555 1 92.75 590 GLN B N 1
ATOM 9527 C CA . GLN B 1 590 ? 13.305 -32.062 -7.871 1 92.75 590 GLN B CA 1
ATOM 9528 C C . GLN B 1 590 ? 11.867 -31.547 -7.785 1 92.75 590 GLN B C 1
ATOM 9530 O O . GLN B 1 590 ? 11.055 -32.094 -7.031 1 92.75 590 GLN B O 1
ATOM 9535 N N . LEU B 1 591 ? 11.617 -30.531 -8.539 1 95.94 591 LEU B N 1
ATOM 9536 C CA . LEU B 1 591 ? 10.289 -29.938 -8.562 1 95.94 591 LEU B CA 1
ATOM 9537 C C . LEU B 1 591 ? 9.367 -30.703 -9.516 1 95.94 591 LEU B C 1
ATOM 9539 O O . LEU B 1 591 ? 9.797 -31.109 -10.594 1 95.94 591 LEU B O 1
ATOM 9543 N N . TRP B 1 592 ? 8.148 -30.922 -9.109 1 96 592 TRP B N 1
ATOM 9544 C CA . TRP B 1 592 ? 7.129 -31.609 -9.891 1 96 592 TRP B CA 1
ATOM 9545 C C . TRP B 1 592 ? 5.781 -30.906 -9.766 1 96 592 TRP B C 1
ATOM 9547 O O . TRP B 1 592 ? 5.586 -30.094 -8.859 1 96 592 TRP B O 1
ATOM 9557 N N . GLY B 1 593 ? 4.871 -31.25 -10.672 1 97.25 593 GLY B N 1
ATOM 9558 C CA . GLY B 1 593 ? 3.547 -30.641 -10.672 1 97.25 593 GLY B CA 1
ATOM 9559 C C . GLY B 1 593 ? 3.494 -29.328 -11.422 1 97.25 593 GLY B C 1
ATOM 9560 O O . GLY B 1 593 ? 4.535 -28.75 -11.766 1 97.25 593 GLY B O 1
ATOM 9561 N N . ASN B 1 594 ? 2.328 -28.812 -11.641 1 98.31 594 ASN B N 1
ATOM 9562 C CA . ASN B 1 594 ? 2.109 -27.609 -12.422 1 98.31 594 ASN B CA 1
ATOM 9563 C C . ASN B 1 594 ? 2.877 -26.422 -11.852 1 98.31 594 ASN B C 1
ATOM 9565 O O . ASN B 1 594 ? 3.213 -26.406 -10.664 1 98.31 594 ASN B O 1
ATOM 9569 N N . TYR B 1 595 ? 3.131 -25.344 -12.766 1 98.31 595 TYR B N 1
ATOM 9570 C CA . TYR B 1 595 ? 4.102 -24.297 -12.484 1 98.31 595 TYR B CA 1
ATOM 9571 C C . TYR B 1 595 ? 3.693 -22.969 -13.141 1 98.31 595 TYR B C 1
ATOM 9573 O O . TYR B 1 595 ? 3.156 -22.969 -14.25 1 98.31 595 TYR B O 1
ATOM 9581 N N . PRO B 1 596 ? 4.02 -21.875 -12.453 1 98.44 596 PRO B N 1
ATOM 9582 C CA . PRO B 1 596 ? 4.156 -21.844 -10.992 1 98.44 596 PRO B CA 1
ATOM 9583 C C . PRO B 1 596 ? 2.84 -22.109 -10.266 1 98.44 596 PRO B C 1
ATOM 9585 O O . PRO B 1 596 ? 1.767 -21.797 -10.789 1 98.44 596 PRO B O 1
ATOM 9588 N N . GLN B 1 597 ? 3.025 -22.719 -9.211 1 98.38 597 GLN B N 1
ATOM 9589 C CA . GLN B 1 597 ? 1.827 -23.094 -8.469 1 98.38 597 GLN B CA 1
ATOM 9590 C C . GLN B 1 597 ? 1.491 -22.031 -7.414 1 98.38 597 GLN B C 1
ATOM 9592 O O . GLN B 1 597 ? 2.338 -21.672 -6.594 1 98.38 597 GLN B O 1
ATOM 9597 N N . THR B 1 598 ? 0.265 -21.562 -7.359 1 98.38 598 THR B N 1
ATOM 9598 C CA . THR B 1 598 ? -0.115 -20.406 -6.555 1 98.38 598 THR B CA 1
ATOM 9599 C C . THR B 1 598 ? -0.065 -20.75 -5.066 1 98.38 598 THR B C 1
ATOM 9601 O O . THR B 1 598 ? 0.326 -19.922 -4.25 1 98.38 598 THR B O 1
ATOM 9604 N N . TYR B 1 599 ? -0.381 -22.016 -4.656 1 96.69 599 TYR B N 1
ATOM 9605 C CA . TYR B 1 599 ? -0.311 -22.422 -3.256 1 96.69 599 TYR B CA 1
ATOM 9606 C C . TYR B 1 599 ? 1.1 -22.25 -2.707 1 96.69 599 TYR B C 1
ATOM 9608 O O . TYR B 1 599 ? 1.281 -21.781 -1.58 1 96.69 599 TYR B O 1
ATOM 9616 N N . SER B 1 600 ? 1.953 -22.703 -3.504 1 98.38 600 SER B N 1
ATOM 9617 C CA . SER B 1 600 ? 3.346 -22.656 -3.07 1 98.38 600 SER B CA 1
ATOM 9618 C C . SER B 1 600 ? 3.803 -21.203 -2.867 1 98.38 600 SER B C 1
ATOM 9620 O O . SER B 1 600 ? 4.484 -20.906 -1.886 1 98.38 600 SER B O 1
ATOM 9622 N N . LEU B 1 601 ? 3.41 -20.375 -3.773 1 98.75 601 LEU B N 1
ATOM 9623 C CA . LEU B 1 601 ? 3.777 -18.969 -3.684 1 98.75 601 LEU B CA 1
ATOM 9624 C C . LEU B 1 601 ? 3.09 -18.297 -2.494 1 98.75 601 LEU B C 1
ATOM 9626 O O . LEU B 1 601 ? 3.678 -17.438 -1.832 1 98.75 601 LEU B O 1
ATOM 9630 N N . VAL B 1 602 ? 1.84 -18.703 -2.213 1 98.69 602 VAL B N 1
ATOM 9631 C CA . VAL B 1 602 ? 1.116 -18.234 -1.035 1 98.69 602 VAL B CA 1
ATOM 9632 C C . VAL B 1 602 ? 1.891 -18.594 0.228 1 98.69 602 VAL B C 1
ATOM 9634 O O . VAL B 1 602 ? 2.025 -17.781 1.143 1 98.69 602 VAL B O 1
ATOM 9637 N N . GLY B 1 603 ? 2.387 -19.844 0.233 1 98.75 603 GLY B N 1
ATOM 9638 C CA . GLY B 1 603 ? 3.168 -20.297 1.372 1 98.75 603 GLY B CA 1
ATOM 9639 C C . GLY B 1 603 ? 4.367 -19.406 1.661 1 98.75 603 GLY B C 1
ATOM 9640 O O . GLY B 1 603 ? 4.664 -19.125 2.82 1 98.75 603 GLY B O 1
ATOM 9641 N N . ILE B 1 604 ? 5.043 -18.969 0.629 1 98.81 604 ILE B N 1
ATOM 9642 C CA . ILE B 1 604 ? 6.203 -18.094 0.773 1 98.81 604 ILE B CA 1
ATOM 9643 C C . ILE B 1 604 ? 5.789 -16.797 1.453 1 98.81 604 ILE B C 1
ATOM 9645 O O . ILE B 1 604 ? 6.422 -16.359 2.418 1 98.81 604 ILE B O 1
ATOM 9649 N N . ILE B 1 605 ? 4.711 -16.203 0.986 1 98.75 605 ILE B N 1
ATOM 9650 C CA . ILE B 1 605 ? 4.254 -14.922 1.493 1 98.75 605 ILE B CA 1
ATOM 9651 C C . ILE B 1 605 ? 3.818 -15.062 2.949 1 98.75 605 ILE B C 1
ATOM 9653 O O . ILE B 1 605 ? 4.215 -14.266 3.805 1 98.75 605 ILE B O 1
ATOM 9657 N N . ASN B 1 606 ? 3.041 -16.094 3.225 1 98.38 606 ASN B N 1
ATOM 9658 C CA . ASN B 1 606 ? 2.521 -16.281 4.574 1 98.38 606 ASN B CA 1
ATOM 9659 C C . ASN B 1 606 ? 3.646 -16.531 5.582 1 98.38 606 ASN B C 1
ATOM 9661 O O . ASN B 1 606 ? 3.676 -15.906 6.645 1 98.38 606 ASN B O 1
ATOM 9665 N N . CYS B 1 607 ? 4.543 -17.391 5.215 1 98.75 607 CYS B N 1
ATOM 9666 C CA . CYS B 1 607 ? 5.625 -17.734 6.133 1 98.75 607 CYS B CA 1
ATOM 9667 C C . CYS B 1 607 ? 6.574 -16.562 6.328 1 98.75 607 CYS B C 1
ATOM 9669 O O . CYS B 1 607 ? 7.031 -16.297 7.441 1 98.75 607 CYS B O 1
ATOM 9671 N N . ALA B 1 608 ? 6.879 -15.82 5.25 1 98.75 608 ALA B N 1
ATOM 9672 C CA . ALA B 1 608 ? 7.723 -14.633 5.375 1 98.75 608 ALA B CA 1
ATOM 9673 C C . ALA B 1 608 ? 7.109 -13.625 6.344 1 98.75 608 ALA B C 1
ATOM 9675 O O . ALA B 1 608 ? 7.805 -13.078 7.207 1 98.75 608 ALA B O 1
ATOM 9676 N N . GLY B 1 609 ? 5.836 -13.391 6.211 1 97.56 609 GLY B N 1
ATOM 9677 C CA . GLY B 1 609 ? 5.152 -12.461 7.09 1 97.56 609 GLY B CA 1
ATOM 9678 C C . GLY B 1 609 ? 5.137 -12.906 8.539 1 97.56 609 GLY B C 1
ATOM 9679 O O . GLY B 1 609 ? 5.324 -12.094 9.445 1 97.56 609 GLY B O 1
ATOM 9680 N N . LEU B 1 610 ? 4.973 -14.156 8.742 1 97.19 610 LEU B N 1
ATOM 9681 C CA . LEU B 1 610 ? 4.824 -14.719 10.078 1 97.19 610 LEU B CA 1
ATOM 9682 C C . LEU B 1 610 ? 6.168 -14.781 10.797 1 97.19 610 LEU B C 1
ATOM 9684 O O . LEU B 1 610 ? 6.25 -14.523 11.992 1 97.19 610 LEU B O 1
ATOM 9688 N N . LEU B 1 611 ? 7.227 -15.102 10.047 1 98.44 611 LEU B N 1
ATOM 9689 C CA . LEU B 1 611 ? 8.508 -15.438 10.672 1 98.44 611 LEU B CA 1
ATOM 9690 C C . LEU B 1 611 ? 9.422 -14.219 10.734 1 98.44 611 LEU B C 1
ATOM 9692 O O . LEU B 1 611 ? 10.406 -14.219 11.477 1 98.44 611 LEU B O 1
ATOM 9696 N N . SER B 1 612 ? 9.125 -13.195 9.961 1 98 612 SER B N 1
ATOM 9697 C CA . SER B 1 612 ? 10 -12.031 9.844 1 98 612 SER B CA 1
ATOM 9698 C C . SER B 1 612 ? 10.117 -11.289 11.172 1 98 612 SER B C 1
ATOM 9700 O O . SER B 1 612 ? 9.133 -11.156 11.906 1 98 612 SER B O 1
ATOM 9702 N N . ARG B 1 613 ? 11.359 -10.758 11.391 1 95.38 613 ARG B N 1
ATOM 9703 C CA . ARG B 1 613 ? 11.5 -9.758 12.453 1 95.38 613 ARG B CA 1
ATOM 9704 C C . ARG B 1 613 ? 10.68 -8.508 12.141 1 95.38 613 ARG B C 1
ATOM 9706 O O . ARG B 1 613 ? 10.406 -8.211 10.977 1 95.38 613 ARG B O 1
ATOM 9713 N N . PRO B 1 614 ? 10.203 -7.848 13.234 1 93.25 614 PRO B N 1
ATOM 9714 C CA . PRO B 1 614 ? 9.43 -6.629 12.992 1 93.25 614 PRO B CA 1
ATOM 9715 C C . PRO B 1 614 ? 10.289 -5.465 12.508 1 93.25 614 PRO B C 1
ATOM 9717 O O . PRO B 1 614 ? 11.484 -5.406 12.812 1 93.25 614 PRO B O 1
ATOM 9720 N N . TRP B 1 615 ? 9.727 -4.547 11.758 1 92.06 615 TRP B N 1
ATOM 9721 C CA . TRP B 1 615 ? 10.406 -3.375 11.219 1 92.06 615 TRP B CA 1
ATOM 9722 C C . TRP B 1 615 ? 11 -2.525 12.336 1 92.06 615 TRP B C 1
ATOM 9724 O O . TRP B 1 615 ? 12.031 -1.873 12.148 1 92.06 615 TRP B O 1
ATOM 9734 N N . ARG B 1 616 ? 10.422 -2.555 13.5 1 88.12 616 ARG B N 1
ATOM 9735 C CA . ARG B 1 616 ? 10.875 -1.744 14.625 1 88.12 616 ARG B CA 1
ATOM 9736 C C . ARG B 1 616 ? 12.297 -2.119 15.031 1 88.12 616 ARG B C 1
ATOM 9738 O O . ARG B 1 616 ? 12.992 -1.329 15.672 1 88.12 616 ARG B O 1
ATOM 9745 N N . ASP B 1 617 ? 12.711 -3.279 14.586 1 89.44 617 ASP B N 1
ATOM 9746 C CA . ASP B 1 617 ? 14.039 -3.746 14.961 1 89.44 617 ASP B CA 1
ATOM 9747 C C . ASP B 1 617 ? 15.125 -2.953 14.242 1 89.44 617 ASP B C 1
ATOM 9749 O O . ASP B 1 617 ? 16.281 -2.934 14.672 1 89.44 617 ASP B O 1
ATOM 9753 N N . VAL B 1 618 ? 14.719 -2.301 13.195 1 89.06 618 VAL B N 1
ATOM 9754 C CA . VAL B 1 618 ? 15.773 -1.659 12.422 1 89.06 618 VAL B CA 1
ATOM 9755 C C . VAL B 1 618 ? 15.516 -0.157 12.336 1 89.06 618 VAL B C 1
ATOM 9757 O O . VAL B 1 618 ? 16.406 0.616 11.984 1 89.06 618 VAL B O 1
ATOM 9760 N N . ARG B 1 619 ? 14.258 0.227 12.664 1 82.12 619 ARG B N 1
ATOM 9761 C CA . ARG B 1 619 ? 13.906 1.641 12.57 1 82.12 619 ARG B CA 1
ATOM 9762 C C . ARG B 1 619 ? 14.211 2.373 13.867 1 82.12 619 ARG B C 1
ATOM 9764 O O . ARG B 1 619 ? 14.242 1.761 14.938 1 82.12 619 ARG B O 1
#

pLDDT: mean 93.14, std 12.06, range [22.56, 98.94]